Protein 2XDQ (pdb70)

Structure (mmCIF, N/CA/C/O backbone):
data_2XDQ
#
_entry.id   2XDQ
#
_cell.length_a   192.095
_cell.length_b   192.095
_cell.length_c   132.504
_cell.angle_alpha   90.00
_cell.angle_beta   90.00
_cell.angle_gamma   120.00
#
_symmetry.space_group_name_H-M   'P 63 2 2'
#
loop_
_entity.id
_entity.type
_entity.pdbx_description
1 polymer 'LIGHT-INDEPENDENT PROTOCHLOROPHYLLIDE REDUCTASE SUBUNIT N'
2 polymer 'LIGHT-INDEPENDENT PROTOCHLOROPHYLLIDE REDUCTASE SUBUNIT B'
3 non-polymer 'IRON/SULFUR CLUSTER'
4 non-polymer 1-METHYLGUANIDINE
5 non-polymer 'SULFATE ION'
6 water water
#
loop_
_atom_site.group_PDB
_atom_site.id
_atom_site.type_symbol
_atom_site.label_atom_id
_atom_site.label_alt_id
_atom_site.label_comp_id
_atom_site.label_asym_id
_atom_site.label_entity_id
_atom_site.label_seq_id
_atom_site.pdbx_PDB_ins_code
_atom_site.Cartn_x
_atom_site.Cartn_y
_atom_site.Cartn_z
_atom_site.occupancy
_atom_site.B_iso_or_equiv
_atom_site.auth_seq_id
_atom_site.auth_comp_id
_atom_site.auth_asym_id
_atom_site.auth_atom_id
_atom_site.pdbx_PDB_model_num
ATOM 1 N N . PRO A 1 6 ? -8.641 99.395 86.382 1.00 116.04 6 PRO A N 1
ATOM 2 C CA . PRO A 1 6 ? -9.798 100.225 85.975 1.00 119.40 6 PRO A CA 1
ATOM 3 C C . PRO A 1 6 ? -9.490 101.162 84.771 1.00 118.58 6 PRO A C 1
ATOM 4 O O . PRO A 1 6 ? -10.415 101.802 84.223 1.00 120.92 6 PRO A O 1
ATOM 8 N N . ASN A 1 7 ? -8.189 101.268 84.432 1.00 115.04 7 ASN A N 1
ATOM 9 C CA . ASN A 1 7 ? -7.707 101.786 83.121 1.00 113.11 7 ASN A CA 1
ATOM 10 C C . ASN A 1 7 ? -6.810 100.723 82.508 1.00 108.26 7 ASN A C 1
ATOM 11 O O . ASN A 1 7 ? -5.912 100.227 83.165 1.00 106.29 7 ASN A O 1
ATOM 16 N N . ALA A 1 8 ? -7.087 100.361 81.262 1.00 106.48 8 ALA A N 1
ATOM 17 C CA . ALA A 1 8 ? -6.551 99.150 80.689 1.00 102.55 8 ALA A CA 1
ATOM 18 C C . ALA A 1 8 ? -5.214 99.309 79.950 1.00 99.20 8 ALA A C 1
ATOM 19 O O . ALA A 1 8 ? -4.611 100.396 79.932 1.00 99.52 8 ALA A O 1
ATOM 21 N N . LEU A 1 9 ? -4.772 98.208 79.341 1.00 95.81 9 LEU A N 1
ATOM 22 C CA . LEU A 1 9 ? -3.541 98.179 78.584 1.00 92.60 9 LEU A CA 1
ATOM 23 C C . LEU A 1 9 ? -3.592 99.219 77.510 1.00 92.97 9 LEU A C 1
ATOM 24 O O . LEU A 1 9 ? -4.647 99.567 77.029 1.00 95.04 9 LEU A O 1
ATOM 29 N N . ASN A 1 10 ? -2.429 99.729 77.144 1.00 91.03 10 ASN A N 1
ATOM 30 C CA . ASN A 1 10 ? -2.365 100.705 76.087 1.00 91.21 10 ASN A CA 1
ATOM 31 C C . ASN A 1 10 ? -1.628 100.111 74.886 1.00 87.88 10 ASN A C 1
ATOM 32 O O . ASN A 1 10 ? -0.557 99.513 75.026 1.00 85.09 10 ASN A O 1
ATOM 37 N N . PHE A 1 11 ? -2.236 100.263 73.715 1.00 87.89 11 PHE A N 1
ATOM 38 C CA . PHE A 1 11 ? -1.704 99.704 72.492 1.00 85.02 11 PHE A CA 1
ATOM 39 C C . PHE A 1 11 ? -1.224 100.782 71.567 1.00 85.43 11 PHE A C 1
ATOM 40 O O . PHE A 1 11 ? -1.912 101.746 71.316 1.00 87.91 11 PHE A O 1
ATOM 48 N N . GLU A 1 12 ? -0.012 100.645 71.076 1.00 83.21 12 GLU A N 1
ATOM 49 C CA . GLU A 1 12 ? 0.455 101.613 70.108 1.00 83.70 12 GLU A CA 1
ATOM 50 C C . GLU A 1 12 ? 0.943 100.878 68.859 1.00 81.33 12 GLU A C 1
ATOM 51 O O . GLU A 1 12 ? 0.930 99.658 68.818 1.00 79.58 12 GLU A O 1
ATOM 57 N N . CYS A 1 13 ? 1.326 101.632 67.840 1.00 81.46 13 CYS A N 1
ATOM 58 C CA . CYS A 1 13 ? 1.699 101.072 66.554 1.00 80.04 13 CYS A CA 1
ATOM 59 C C . CYS A 1 13 ? 2.727 102.000 65.918 1.00 79.42 13 CYS A C 1
ATOM 60 O O . CYS A 1 13 ? 2.461 103.192 65.758 1.00 81.64 13 CYS A O 1
ATOM 63 N N . GLU A 1 14 ? 3.912 101.489 65.588 1.00 76.32 14 GLU A N 1
ATOM 64 C CA . GLU A 1 14 ? 4.912 102.378 64.997 1.00 75.91 14 GLU A CA 1
ATOM 65 C C . GLU A 1 14 ? 5.088 102.104 63.496 1.00 75.27 14 GLU A C 1
ATOM 66 O O . GLU A 1 14 ? 4.161 101.625 62.845 1.00 75.95 14 GLU A O 1
ATOM 72 N N . THR A 1 15 ? 6.278 102.386 62.961 1.00 74.03 15 THR A N 1
ATOM 73 C CA . THR A 1 15 ? 6.544 102.325 61.509 1.00 73.49 15 THR A CA 1
ATOM 74 C C . THR A 1 15 ? 6.725 100.932 60.928 1.00 71.17 15 THR A C 1
ATOM 75 O O . THR A 1 15 ? 6.844 100.792 59.731 1.00 71.67 15 THR A O 1
ATOM 79 N N . GLY A 1 16 ? 6.760 99.908 61.755 1.00 68.82 16 GLY A N 1
ATOM 80 C CA . GLY A 1 16 ? 7.136 98.575 61.265 1.00 66.77 16 GLY A CA 1
ATOM 81 C C . GLY A 1 16 ? 8.622 98.410 60.862 1.00 64.97 16 GLY A C 1
ATOM 82 O O . GLY A 1 16 ? 8.974 97.421 60.230 1.00 64.03 16 GLY A O 1
ATOM 83 N N . ASN A 1 17 ? 9.457 99.411 61.170 1.00 64.65 17 ASN A N 1
ATOM 84 C CA . ASN A 1 17 ? 10.910 99.381 60.919 1.00 63.46 17 ASN A CA 1
ATOM 85 C C . ASN A 1 17 ? 11.712 98.750 62.013 1.00 61.28 17 ASN A C 1
ATOM 86 O O . ASN A 1 17 ? 12.320 99.464 62.836 1.00 60.94 17 ASN A O 1
ATOM 91 N N . TYR A 1 18 ? 11.796 97.428 61.985 1.00 59.61 18 TYR A N 1
ATOM 92 C CA . TYR A 1 18 ? 12.482 96.681 63.057 1.00 57.90 18 TYR A CA 1
ATOM 93 C C . TYR A 1 18 ? 13.152 95.396 62.533 1.00 56.35 18 TYR A C 1
ATOM 94 O O . TYR A 1 18 ? 12.836 94.942 61.434 1.00 56.87 18 TYR A O 1
ATOM 103 N N . HIS A 1 19 ? 14.051 94.825 63.333 1.00 56.69 19 HIS A N 1
ATOM 104 C CA A HIS A 1 19 ? 14.725 93.549 62.994 0.50 54.74 19 HIS A CA 1
ATOM 105 C CA B HIS A 1 19 ? 14.742 93.578 63.003 0.50 54.79 19 HIS A CA 1
ATOM 106 C C . HIS A 1 19 ? 13.938 92.345 63.468 1.00 53.99 19 HIS A C 1
ATOM 107 O O . HIS A 1 19 ? 13.363 92.358 64.549 1.00 54.84 19 HIS A O 1
ATOM 120 N N . THR A 1 20 ? 13.900 91.304 62.640 1.00 52.60 20 THR A N 1
ATOM 121 C CA . THR A 1 20 ? 13.271 90.021 62.978 1.00 51.99 20 THR A CA 1
ATOM 122 C C . THR A 1 20 ? 13.689 89.020 61.883 1.00 50.61 20 THR A C 1
ATOM 123 O O . THR A 1 20 ? 14.136 89.436 60.835 1.00 50.56 20 THR A O 1
ATOM 127 N N . PHE A 1 21 ? 13.573 87.718 62.143 1.00 49.78 21 PHE A N 1
ATOM 128 C CA . PHE A 1 21 ? 13.905 86.639 61.173 1.00 48.37 21 PHE A CA 1
ATOM 129 C C . PHE A 1 21 ? 12.767 86.469 60.142 1.00 48.94 21 PHE A C 1
ATOM 130 O O . PHE A 1 21 ? 11.544 86.522 60.516 1.00 49.58 21 PHE A O 1
ATOM 138 N N . CYS A 1 22 ? 13.136 86.330 58.864 1.00 48.13 22 CYS A N 1
ATOM 139 C CA . CYS A 1 22 ? 12.183 86.093 57.812 1.00 48.05 22 CYS A CA 1
ATOM 140 C C . CYS A 1 22 ? 11.470 84.858 58.236 1.00 48.04 22 CYS A C 1
ATOM 141 O O . CYS A 1 22 ? 12.085 83.966 58.831 1.00 48.12 22 CYS A O 1
ATOM 144 N N . PRO A 1 23 ? 10.187 84.771 57.912 1.00 48.57 23 PRO A N 1
ATOM 145 C CA . PRO A 1 23 ? 9.330 83.656 58.305 1.00 48.89 23 PRO A CA 1
ATOM 146 C C . PRO A 1 23 ? 9.737 82.374 57.643 1.00 48.54 23 PRO A C 1
ATOM 147 O O . PRO A 1 23 ? 9.278 81.311 58.056 1.00 48.59 23 PRO A O 1
ATOM 151 N N . ILE A 1 24 ? 10.532 82.448 56.574 1.00 48.62 24 ILE A N 1
ATOM 152 C CA . ILE A 1 24 ? 10.988 81.185 55.949 1.00 48.76 24 ILE A CA 1
ATOM 153 C C . ILE A 1 24 ? 11.896 80.431 56.925 1.00 48.92 24 ILE A C 1
ATOM 154 O O . ILE A 1 24 ? 12.252 79.268 56.672 1.00 49.17 24 ILE A O 1
ATOM 159 N N . SER A 1 25 ? 12.263 81.064 58.044 1.00 49.26 25 SER A N 1
ATOM 160 C CA . SER A 1 25 ? 13.157 80.361 59.063 1.00 49.51 25 SER A CA 1
ATOM 161 C C . SER A 1 25 ? 12.429 79.164 59.649 1.00 49.97 25 SER A C 1
ATOM 162 O O . SER A 1 25 ? 13.060 78.242 60.135 1.00 49.11 25 SER A O 1
ATOM 165 N N . CYS A 1 26 ? 11.092 79.155 59.518 1.00 50.88 26 CYS A N 1
ATOM 166 C CA . CYS A 1 26 ? 10.268 78.092 60.105 1.00 52.36 26 CYS A CA 1
ATOM 167 C C . CYS A 1 26 ? 10.579 76.749 59.509 1.00 52.95 26 CYS A C 1
ATOM 168 O O . CYS A 1 26 ? 10.174 75.704 60.084 1.00 53.74 26 CYS A O 1
ATOM 171 N N . VAL A 1 27 ? 11.276 76.747 58.348 1.00 52.80 27 VAL A N 1
ATOM 172 C CA . VAL A 1 27 ? 11.686 75.484 57.737 1.00 52.92 27 VAL A CA 1
ATOM 173 C C . VAL A 1 27 ? 12.641 74.792 58.637 1.00 53.39 27 VAL A C 1
ATOM 174 O O . VAL A 1 27 ? 12.565 73.574 58.797 1.00 54.68 27 VAL A O 1
ATOM 178 N N . ALA A 1 28 ? 13.532 75.566 59.251 1.00 53.09 28 ALA A N 1
ATOM 179 C CA . ALA A 1 28 ? 14.602 75.030 60.166 1.00 52.81 28 ALA A CA 1
ATOM 180 C C . ALA A 1 28 ? 14.077 74.181 61.290 1.00 53.51 28 ALA A C 1
ATOM 181 O O . ALA A 1 28 ? 14.591 73.117 61.499 1.00 54.52 28 ALA A O 1
ATOM 183 N N . TRP A 1 29 ? 13.070 74.633 62.028 1.00 53.69 29 TRP A N 1
ATOM 184 C CA . TRP A 1 29 ? 12.521 73.801 63.095 1.00 54.36 29 TRP A CA 1
ATOM 185 C C . TRP A 1 29 ? 11.413 72.873 62.648 1.00 55.39 29 TRP A C 1
ATOM 186 O O . TRP A 1 29 ? 11.208 71.818 63.250 1.00 56.54 29 TRP A O 1
ATOM 197 N N . LEU A 1 30 ? 10.694 73.238 61.588 1.00 55.42 30 LEU A N 1
ATOM 198 C CA . LEU A 1 30 ? 9.613 72.389 61.114 1.00 55.97 30 LEU A CA 1
ATOM 199 C C . LEU A 1 30 ? 10.100 71.142 60.392 1.00 56.67 30 LEU A C 1
ATOM 200 O O . LEU A 1 30 ? 9.459 70.082 60.512 1.00 57.65 30 LEU A O 1
ATOM 205 N N . TYR A 1 31 ? 11.202 71.238 59.643 1.00 56.37 31 TYR A N 1
ATOM 206 C CA . TYR A 1 31 ? 11.739 70.021 58.977 1.00 57.60 31 TYR A CA 1
ATOM 207 C C . TYR A 1 31 ? 12.291 69.078 60.030 1.00 58.80 31 TYR A C 1
ATOM 208 O O . TYR A 1 31 ? 12.136 67.875 59.962 1.00 59.75 31 TYR A O 1
ATOM 217 N N . GLN A 1 32 ? 12.896 69.675 61.036 1.00 59.03 32 GLN A N 1
ATOM 218 C CA . GLN A 1 32 ? 13.321 68.978 62.230 1.00 60.57 32 GLN A CA 1
ATOM 219 C C . GLN A 1 32 ? 12.070 68.331 62.894 1.00 61.50 32 GLN A C 1
ATOM 220 O O . GLN A 1 32 ? 12.125 67.232 63.353 1.00 62.71 32 GLN A O 1
ATOM 226 N N . LYS A 1 33 ? 10.940 69.024 62.919 1.00 61.77 33 LYS A N 1
ATOM 227 C CA . LYS A 1 33 ? 9.736 68.497 63.585 1.00 63.00 33 LYS A CA 1
ATOM 228 C C . LYS A 1 33 ? 8.970 67.450 62.743 1.00 64.24 33 LYS A C 1
ATOM 229 O O . LYS A 1 33 ? 8.667 66.372 63.233 1.00 65.56 33 LYS A O 1
ATOM 235 N N . ILE A 1 34 ? 8.632 67.784 61.500 1.00 64.11 34 ILE A N 1
ATOM 236 C CA . ILE A 1 34 ? 7.964 66.828 60.592 1.00 65.38 34 ILE A CA 1
ATOM 237 C C . ILE A 1 34 ? 9.008 65.971 59.838 1.00 66.12 34 ILE A C 1
ATOM 238 O O . ILE A 1 34 ? 9.558 66.383 58.820 1.00 65.35 34 ILE A O 1
ATOM 243 N N . GLU A 1 35 ? 9.257 64.771 60.376 1.00 68.06 35 GLU A N 1
ATOM 244 C CA . GLU A 1 35 ? 10.429 63.899 60.036 1.00 69.07 35 GLU A CA 1
ATOM 245 C C . GLU A 1 35 ? 10.581 63.418 58.593 1.00 69.17 35 GLU A C 1
ATOM 246 O O . GLU A 1 35 ? 11.690 63.072 58.146 1.00 69.28 35 GLU A O 1
ATOM 252 N N . ASP A 1 36 ? 9.444 63.337 57.907 1.00 69.21 36 ASP A N 1
ATOM 253 C CA . ASP A 1 36 ? 9.348 62.821 56.556 1.00 69.23 36 ASP A CA 1
ATOM 254 C C . ASP A 1 36 ? 8.943 63.935 55.588 1.00 67.22 36 ASP A C 1
ATOM 255 O O . ASP A 1 36 ? 8.518 63.657 54.460 1.00 67.76 36 ASP A O 1
ATOM 260 N N . SER A 1 37 ? 8.995 65.177 56.037 1.00 64.63 37 SER A N 1
ATOM 261 C CA . SER A 1 37 ? 8.664 66.271 55.162 1.00 62.81 37 SER A CA 1
ATOM 262 C C . SER A 1 37 ? 9.874 66.673 54.340 1.00 61.29 37 SER A C 1
ATOM 263 O O . SER A 1 37 ? 10.985 66.196 54.582 1.00 61.55 37 SER A O 1
ATOM 266 N N . PHE A 1 38 ? 9.662 67.527 53.347 1.00 59.57 38 PHE A N 1
ATOM 267 C CA . PHE A 1 38 ? 10.795 68.203 52.704 1.00 57.66 38 PHE A CA 1
ATOM 268 C C . PHE A 1 38 ? 10.397 69.652 52.404 1.00 56.32 38 PHE A C 1
ATOM 269 O O . PHE A 1 38 ? 9.348 69.897 51.779 1.00 56.54 38 PHE A O 1
ATOM 277 N N . PHE A 1 39 ? 11.185 70.618 52.872 1.00 54.56 39 PHE A N 1
ATOM 278 C CA . PHE A 1 39 ? 10.813 71.989 52.644 1.00 53.16 39 PHE A CA 1
ATOM 279 C C . PHE A 1 39 ? 11.581 72.594 51.462 1.00 53.13 39 PHE A C 1
ATOM 280 O O . PHE A 1 39 ? 12.824 72.700 51.471 1.00 53.04 39 PHE A O 1
ATOM 288 N N . LEU A 1 40 ? 10.840 72.924 50.398 1.00 53.40 40 LEU A N 1
ATOM 289 C CA . LEU A 1 40 ? 11.444 73.590 49.241 1.00 52.72 40 LEU A CA 1
ATOM 290 C C . LEU A 1 40 ? 11.055 75.066 49.260 1.00 51.55 40 LEU A C 1
ATOM 291 O O . LEU A 1 40 ? 9.922 75.406 49.191 1.00 52.40 40 LEU A O 1
ATOM 296 N N . VAL A 1 41 ? 12.024 75.936 49.360 1.00 50.40 41 VAL A N 1
ATOM 297 C CA . VAL A 1 41 ? 11.767 77.327 49.434 1.00 49.43 41 VAL A CA 1
ATOM 298 C C . VAL A 1 41 ? 12.026 77.896 48.048 1.00 49.31 41 VAL A C 1
ATOM 299 O O . VAL A 1 41 ? 13.147 77.846 47.537 1.00 48.64 41 VAL A O 1
ATOM 303 N N . ILE A 1 42 ? 10.984 78.466 47.432 1.00 49.46 42 ILE A N 1
ATOM 304 C CA . ILE A 1 42 ? 11.136 79.001 46.091 1.00 48.84 42 ILE A CA 1
ATOM 305 C C . ILE A 1 42 ? 11.490 80.460 46.240 1.00 48.20 42 ILE A C 1
ATOM 306 O O . ILE A 1 42 ? 10.657 81.266 46.573 1.00 48.82 42 ILE A O 1
ATOM 311 N N . GLY A 1 43 ? 12.721 80.810 45.931 1.00 47.34 43 GLY A N 1
ATOM 312 C CA . GLY A 1 43 ? 13.158 82.130 46.246 1.00 47.33 43 GLY A CA 1
ATOM 313 C C . GLY A 1 43 ? 14.399 82.474 45.525 1.00 47.31 43 GLY A C 1
ATOM 314 O O . GLY A 1 43 ? 14.694 81.891 44.507 1.00 47.86 43 GLY A O 1
ATOM 315 N N . THR A 1 44 ? 15.130 83.424 46.049 1.00 47.36 44 THR A N 1
ATOM 316 C CA . THR A 1 44 ? 16.400 83.824 45.458 1.00 47.78 44 THR A CA 1
ATOM 317 C C . THR A 1 44 ? 17.635 83.490 46.344 1.00 47.59 44 THR A C 1
ATOM 318 O O . THR A 1 44 ? 17.497 82.979 47.449 1.00 47.41 44 THR A O 1
ATOM 322 N N . LYS A 1 45 ? 18.812 83.921 45.910 1.00 47.98 45 LYS A N 1
ATOM 323 C CA . LYS A 1 45 ? 20.016 83.863 46.721 1.00 48.55 45 LYS A CA 1
ATOM 324 C C . LYS A 1 45 ? 19.909 84.716 48.011 1.00 48.49 45 LYS A C 1
ATOM 325 O O . LYS A 1 45 ? 20.576 84.476 49.000 1.00 48.04 45 LYS A O 1
ATOM 331 N N . THR A 1 46 ? 19.110 85.767 47.961 1.00 48.74 46 THR A N 1
ATOM 332 C CA . THR A 1 46 ? 18.857 86.532 49.164 1.00 48.74 46 THR A CA 1
ATOM 333 C C . THR A 1 46 ? 18.257 85.580 50.243 1.00 47.95 46 THR A C 1
ATOM 334 O O . THR A 1 46 ? 18.762 85.498 51.378 1.00 47.85 46 THR A O 1
ATOM 338 N N . CYS A 1 47 ? 17.240 84.831 49.876 1.00 46.89 47 CYS A N 1
ATOM 339 C CA . CYS A 1 47 ? 16.661 83.931 50.819 1.00 46.25 47 CYS A CA 1
ATOM 340 C C . CYS A 1 47 ? 17.665 82.824 51.215 1.00 46.68 47 CYS A C 1
ATOM 341 O O . CYS A 1 47 ? 17.705 82.393 52.391 1.00 47.75 47 CYS A O 1
ATOM 344 N N . GLY A 1 48 ? 18.464 82.338 50.256 1.00 45.90 48 GLY A N 1
ATOM 345 C CA . GLY A 1 48 ? 19.305 81.269 50.537 1.00 45.20 48 GLY A CA 1
ATOM 346 C C . GLY A 1 48 ? 20.344 81.708 51.516 1.00 45.45 48 GLY A C 1
ATOM 347 O O . GLY A 1 48 ? 20.744 80.931 52.346 1.00 45.19 48 GLY A O 1
ATOM 348 N N . TYR A 1 49 ? 20.766 82.960 51.425 1.00 45.39 49 TYR A N 1
ATOM 349 C CA . TYR A 1 49 ? 21.844 83.423 52.214 1.00 46.56 49 TYR A CA 1
ATOM 350 C C . TYR A 1 49 ? 21.412 83.528 53.653 1.00 46.76 49 TYR A C 1
ATOM 351 O O . TYR A 1 49 ? 22.190 83.241 54.580 1.00 46.81 49 TYR A O 1
ATOM 360 N N . PHE A 1 50 ? 20.160 83.930 53.829 1.00 47.37 50 PHE A N 1
ATOM 361 C CA . PHE A 1 50 ? 19.564 84.063 55.141 1.00 47.56 50 PHE A CA 1
ATOM 362 C C . PHE A 1 50 ? 19.531 82.732 55.778 1.00 47.64 50 PHE A C 1
ATOM 363 O O . PHE A 1 50 ? 20.037 82.588 56.845 1.00 48.11 50 PHE A O 1
ATOM 371 N N . LEU A 1 51 ? 18.929 81.746 55.134 1.00 47.80 51 LEU A N 1
ATOM 372 C CA . LEU A 1 51 ? 18.809 80.437 55.783 1.00 48.22 51 LEU A CA 1
ATOM 373 C C . LEU A 1 51 ? 20.143 79.735 56.043 1.00 48.37 51 LEU A C 1
ATOM 374 O O . LEU A 1 51 ? 20.317 79.118 57.062 1.00 48.76 51 LEU A O 1
ATOM 379 N N . GLN A 1 52 ? 21.070 79.846 55.122 1.00 48.37 52 GLN A N 1
ATOM 380 C CA . GLN A 1 52 ? 22.345 79.210 55.256 1.00 48.93 52 GLN A CA 1
ATOM 381 C C . GLN A 1 52 ? 23.001 79.767 56.542 1.00 49.54 52 GLN A C 1
ATOM 382 O O . GLN A 1 52 ? 23.635 79.021 57.305 1.00 49.99 52 GLN A O 1
ATOM 388 N N . ASN A 1 53 ? 22.835 81.069 56.773 1.00 49.12 53 ASN A N 1
ATOM 389 C CA . ASN A 1 53 ? 23.454 81.691 57.916 1.00 49.49 53 ASN A CA 1
ATOM 390 C C . ASN A 1 53 ? 22.625 81.563 59.207 1.00 49.81 53 ASN A C 1
ATOM 391 O O . ASN A 1 53 ? 23.148 81.102 60.255 1.00 49.80 53 ASN A O 1
ATOM 396 N N . ALA A 1 54 ? 21.325 81.820 59.111 1.00 49.48 54 ALA A N 1
ATOM 397 C CA . ALA A 1 54 ? 20.501 81.663 60.289 1.00 50.26 54 ALA A CA 1
ATOM 398 C C . ALA A 1 54 ? 20.465 80.262 60.866 1.00 50.83 54 ALA A C 1
ATOM 399 O O . ALA A 1 54 ? 20.462 80.122 62.033 1.00 51.19 54 ALA A O 1
ATOM 401 N N . MET A 1 55 ? 20.428 79.223 60.064 1.00 51.58 55 MET A N 1
ATOM 402 C CA . MET A 1 55 ? 20.340 77.900 60.675 1.00 52.97 55 MET A CA 1
ATOM 403 C C . MET A 1 55 ? 21.685 77.293 61.183 1.00 53.23 55 MET A C 1
ATOM 404 O O . MET A 1 55 ? 21.749 76.113 61.623 1.00 53.99 55 MET A O 1
ATOM 409 N N . GLY A 1 56 ? 22.712 78.156 61.241 1.00 52.74 56 GLY A N 1
ATOM 410 C CA . GLY A 1 56 ? 24.042 77.799 61.700 1.00 52.24 56 GLY A CA 1
ATOM 411 C C . GLY A 1 56 ? 24.410 76.368 61.397 1.00 52.67 56 GLY A C 1
ATOM 412 O O . GLY A 1 56 ? 24.404 75.953 60.252 1.00 52.53 56 GLY A O 1
ATOM 413 N N . VAL A 1 57 ? 24.709 75.609 62.445 1.00 53.03 57 VAL A N 1
ATOM 414 C CA . VAL A 1 57 ? 25.275 74.258 62.319 1.00 53.28 57 VAL A CA 1
ATOM 415 C C . VAL A 1 57 ? 24.379 73.246 61.642 1.00 53.21 57 VAL A C 1
ATOM 416 O O . VAL A 1 57 ? 24.844 72.335 61.005 1.00 53.35 57 VAL A O 1
ATOM 420 N N . MET A 1 58 ? 23.083 73.496 61.660 1.00 52.90 58 MET A N 1
ATOM 421 C CA . MET A 1 58 ? 22.143 72.567 61.060 1.00 52.88 58 MET A CA 1
ATOM 422 C C . MET A 1 58 ? 22.311 72.535 59.542 1.00 52.27 58 MET A C 1
ATOM 423 O O . MET A 1 58 ? 21.899 71.572 58.887 1.00 52.95 58 MET A O 1
ATOM 428 N N . ILE A 1 59 ? 22.935 73.565 58.967 1.00 51.09 59 ILE A N 1
ATOM 429 C CA . ILE A 1 59 ? 23.133 73.570 57.514 1.00 50.38 59 ILE A CA 1
ATOM 430 C C . ILE A 1 59 ? 24.148 72.498 57.100 1.00 51.39 59 ILE A C 1
ATOM 431 O O . ILE A 1 59 ? 24.246 72.145 55.909 1.00 51.45 59 ILE A O 1
ATOM 436 N N . PHE A 1 60 ? 24.904 71.986 58.071 1.00 51.79 60 PHE A N 1
ATOM 437 C CA . PHE A 1 60 ? 25.842 70.908 57.769 1.00 52.99 60 PHE A CA 1
ATOM 438 C C . PHE A 1 60 ? 25.280 69.570 58.160 1.00 54.37 60 PHE A C 1
ATOM 439 O O . PHE A 1 60 ? 25.982 68.588 58.088 1.00 55.23 60 PHE A O 1
ATOM 447 N N . ALA A 1 61 ? 23.985 69.502 58.516 1.00 54.58 61 ALA A N 1
ATOM 448 C CA . ALA A 1 61 ? 23.416 68.170 58.864 1.00 56.23 61 ALA A CA 1
ATOM 449 C C . ALA A 1 61 ? 22.533 67.533 57.753 1.00 57.00 61 ALA A C 1
ATOM 450 O O . ALA A 1 61 ? 21.583 66.801 58.050 1.00 57.33 61 ALA A O 1
ATOM 452 N N . GLU A 1 62 ? 22.844 67.815 56.481 1.00 57.40 62 GLU A N 1
ATOM 453 C CA . GLU A 1 62 ? 22.006 67.360 55.345 1.00 58.03 62 GLU A CA 1
ATOM 454 C C . GLU A 1 62 ? 20.521 67.592 55.645 1.00 57.03 62 GLU A C 1
ATOM 455 O O . GLU A 1 62 ? 19.735 66.647 55.801 1.00 58.04 62 GLU A O 1
ATOM 461 N N . PRO A 1 63 ? 20.149 68.853 55.786 1.00 55.19 63 PRO A N 1
ATOM 462 C CA . PRO A 1 63 ? 18.789 69.164 56.099 1.00 54.69 63 PRO A CA 1
ATOM 463 C C . PRO A 1 63 ? 17.819 68.715 54.988 1.00 55.00 63 PRO A C 1
ATOM 464 O O . PRO A 1 63 ? 18.216 68.515 53.824 1.00 55.35 63 PRO A O 1
ATOM 468 N N . ARG A 1 64 ? 16.581 68.473 55.378 1.00 54.66 64 ARG A N 1
ATOM 469 C CA . ARG A 1 64 ? 15.555 68.224 54.423 1.00 54.66 64 ARG A CA 1
ATOM 470 C C . ARG A 1 64 ? 14.920 69.570 53.964 1.00 53.28 64 ARG A C 1
ATOM 471 O O . ARG A 1 64 ? 13.762 69.824 54.156 1.00 52.86 64 ARG A O 1
ATOM 479 N N . TYR A 1 65 ? 15.750 70.411 53.370 1.00 52.64 65 TYR A N 1
ATOM 480 C CA . TYR A 1 65 ? 15.372 71.735 52.952 1.00 51.92 65 TYR A CA 1
ATOM 481 C C . TYR A 1 65 ? 16.279 72.093 51.780 1.00 52.42 65 TYR A C 1
ATOM 482 O O . TYR A 1 65 ? 17.494 71.742 51.770 1.00 52.50 65 TYR A O 1
ATOM 491 N N . ALA A 1 66 ? 15.711 72.762 50.766 1.00 52.62 66 ALA A N 1
ATOM 492 C CA . ALA A 1 66 ? 16.571 73.386 49.749 1.00 52.67 66 ALA A CA 1
ATOM 493 C C . ALA A 1 66 ? 15.881 74.611 49.151 1.00 52.20 66 ALA A C 1
ATOM 494 O O . ALA A 1 66 ? 14.702 74.771 49.332 1.00 52.08 66 ALA A O 1
ATOM 496 N N . MET A 1 67 ? 16.653 75.540 48.576 1.00 52.37 67 MET A N 1
ATOM 497 C CA . MET A 1 67 ? 16.104 76.661 47.811 1.00 52.12 67 MET A CA 1
ATOM 498 C C . MET A 1 67 ? 15.828 76.109 46.429 1.00 53.03 67 MET A C 1
ATOM 499 O O . MET A 1 67 ? 16.588 75.249 45.938 1.00 52.88 67 MET A O 1
ATOM 504 N N . ALA A 1 68 ? 14.700 76.541 45.821 1.00 53.47 68 ALA A N 1
ATOM 505 C CA . ALA A 1 68 ? 14.506 76.438 44.400 1.00 53.81 68 ALA A CA 1
ATOM 506 C C . ALA A 1 68 ? 14.909 77.839 43.966 1.00 53.78 68 ALA A C 1
ATOM 507 O O . ALA A 1 68 ? 14.109 78.763 44.045 1.00 54.06 68 ALA A O 1
ATOM 509 N N . GLU A 1 69 ? 16.161 78.010 43.595 1.00 54.12 69 GLU A N 1
ATOM 510 C CA . GLU A 1 69 ? 16.715 79.326 43.259 1.00 55.01 69 GLU A CA 1
ATOM 511 C C . GLU A 1 69 ? 16.376 79.789 41.805 1.00 55.38 69 GLU A C 1
ATOM 512 O O . GLU A 1 69 ? 16.793 79.135 40.804 1.00 55.99 69 GLU A O 1
ATOM 518 N N . LEU A 1 70 ? 15.657 80.910 41.692 1.00 55.16 70 LEU A N 1
ATOM 519 C CA . LEU A 1 70 ? 15.110 81.333 40.439 1.00 55.87 70 LEU A CA 1
ATOM 520 C C . LEU A 1 70 ? 16.107 82.068 39.601 1.00 56.03 70 LEU A C 1
ATOM 521 O O . LEU A 1 70 ? 16.755 82.972 40.083 1.00 56.03 70 LEU A O 1
ATOM 526 N N . GLU A 1 71 ? 16.189 81.741 38.318 1.00 56.90 71 GLU A N 1
ATOM 527 C CA . GLU A 1 71 ? 17.045 82.516 37.399 1.00 57.58 71 GLU A CA 1
ATOM 528 C C . GLU A 1 71 ? 16.268 83.670 36.754 1.00 57.57 71 GLU A C 1
ATOM 529 O O . GLU A 1 71 ? 15.051 83.740 36.859 1.00 57.49 71 GLU A O 1
ATOM 535 N N . GLU A 1 72 ? 17.012 84.550 36.083 1.00 57.95 72 GLU A N 1
ATOM 536 C CA . GLU A 1 72 ? 16.509 85.654 35.282 1.00 58.87 72 GLU A CA 1
ATOM 537 C C . GLU A 1 72 ? 15.478 85.145 34.300 1.00 59.42 72 GLU A C 1
ATOM 538 O O . GLU A 1 72 ? 14.495 85.831 34.039 1.00 60.07 72 GLU A O 1
ATOM 544 N N . GLY A 1 73 ? 15.691 83.923 33.782 1.00 59.41 73 GLY A N 1
ATOM 545 C CA . GLY A 1 73 ? 14.717 83.229 32.888 1.00 59.82 73 GLY A CA 1
ATOM 546 C C . GLY A 1 73 ? 13.390 82.869 33.530 1.00 59.94 73 GLY A C 1
ATOM 547 O O . GLY A 1 73 ? 12.320 82.832 32.860 1.00 60.27 73 GLY A O 1
ATOM 548 N N . ASP A 1 74 ? 13.429 82.677 34.840 1.00 59.19 74 ASP A N 1
ATOM 549 C CA . ASP A 1 74 ? 12.202 82.436 35.634 1.00 59.33 74 ASP A CA 1
ATOM 550 C C . ASP A 1 74 ? 11.386 83.724 35.875 1.00 59.30 74 ASP A C 1
ATOM 551 O O . ASP A 1 74 ? 10.156 83.709 35.963 1.00 59.63 74 ASP A O 1
ATOM 556 N N . ILE A 1 75 ? 12.096 84.826 36.028 1.00 59.07 75 ILE A N 1
ATOM 557 C CA . ILE A 1 75 ? 11.475 86.119 36.313 1.00 59.48 75 ILE A CA 1
ATOM 558 C C . ILE A 1 75 ? 10.757 86.624 35.094 1.00 60.70 75 ILE A C 1
ATOM 559 O O . ILE A 1 75 ? 9.707 87.220 35.212 1.00 61.77 75 ILE A O 1
ATOM 564 N N . SER A 1 76 ? 11.349 86.410 33.914 1.00 60.82 76 SER A N 1
ATOM 565 C CA . SER A 1 76 ? 10.723 86.830 32.659 1.00 61.80 76 SER A CA 1
ATOM 566 C C . SER A 1 76 ? 9.841 85.768 32.032 1.00 61.61 76 SER A C 1
ATOM 567 O O . SER A 1 76 ? 9.355 85.988 30.922 1.00 62.72 76 SER A O 1
ATOM 570 N N . ALA A 1 77 ? 9.641 84.624 32.703 1.00 60.20 77 ALA A N 1
ATOM 571 C CA . ALA A 1 77 ? 8.833 83.520 32.101 1.00 60.22 77 ALA A CA 1
ATOM 572 C C . ALA A 1 77 ? 9.418 82.963 30.762 1.00 60.23 77 ALA A C 1
ATOM 573 O O . ALA A 1 77 ? 8.699 82.332 29.992 1.00 60.86 77 ALA A O 1
ATOM 575 N N . GLN A 1 78 ? 10.697 83.229 30.493 1.00 59.18 78 GLN A N 1
ATOM 576 C CA . GLN A 1 78 ? 11.404 82.567 29.407 1.00 59.28 78 GLN A CA 1
ATOM 577 C C . GLN A 1 78 ? 11.503 81.039 29.720 1.00 59.23 78 GLN A C 1
ATOM 578 O O . GLN A 1 78 ? 11.640 80.185 28.804 1.00 59.66 78 GLN A O 1
ATOM 584 N N . LEU A 1 79 ? 11.473 80.708 31.014 1.00 58.59 79 LEU A N 1
ATOM 585 C CA . LEU A 1 79 ? 11.447 79.312 31.486 1.00 58.60 79 LEU A CA 1
ATOM 586 C C . LEU A 1 79 ? 10.076 79.081 32.028 1.00 59.07 79 LEU A C 1
ATOM 587 O O . LEU A 1 79 ? 9.494 79.969 32.665 1.00 58.72 79 LEU A O 1
ATOM 592 N N . ASN A 1 80 ? 9.514 77.909 31.732 1.00 60.43 80 ASN A N 1
ATOM 593 C CA . ASN A 1 80 ? 8.179 77.546 32.246 1.00 60.93 80 ASN A CA 1
ATOM 594 C C . ASN A 1 80 ? 8.199 77.111 33.723 1.00 60.68 80 ASN A C 1
ATOM 595 O O . ASN A 1 80 ? 8.772 76.072 34.062 1.00 60.07 80 ASN A O 1
ATOM 600 N N . ASP A 1 81 ? 7.569 77.915 34.594 1.00 61.12 81 ASP A N 1
ATOM 601 C CA . ASP A 1 81 ? 7.543 77.612 36.055 1.00 61.22 81 ASP A CA 1
ATOM 602 C C . ASP A 1 81 ? 7.064 76.196 36.426 1.00 61.78 81 ASP A C 1
ATOM 603 O O . ASP A 1 81 ? 7.682 75.548 37.264 1.00 61.08 81 ASP A O 1
ATOM 608 N N . TYR A 1 82 ? 6.007 75.705 35.793 1.00 62.94 82 TYR A N 1
ATOM 609 C CA . TYR A 1 82 ? 5.509 74.380 36.138 1.00 64.36 82 TYR A CA 1
ATOM 610 C C . TYR A 1 82 ? 6.516 73.297 35.782 1.00 64.92 82 TYR A C 1
ATOM 611 O O . TYR A 1 82 ? 6.701 72.314 36.540 1.00 65.22 82 TYR A O 1
ATOM 620 N N . GLU A 1 83 ? 7.145 73.455 34.619 1.00 65.32 83 GLU A N 1
ATOM 621 C CA . GLU A 1 83 ? 8.142 72.500 34.185 1.00 66.21 83 GLU A CA 1
ATOM 622 C C . GLU A 1 83 ? 9.384 72.516 35.065 1.00 64.92 83 GLU A C 1
ATOM 623 O O . GLU A 1 83 ? 10.004 71.502 35.265 1.00 65.23 83 GLU A O 1
ATOM 629 N N . GLU A 1 84 ? 9.749 73.694 35.548 1.00 63.80 84 GLU A N 1
ATOM 630 C CA . GLU A 1 84 ? 10.897 73.862 36.407 1.00 63.02 84 GLU A CA 1
ATOM 631 C C . GLU A 1 84 ? 10.668 73.148 37.736 1.00 62.61 84 GLU A C 1
ATOM 632 O O . GLU A 1 84 ? 11.463 72.314 38.146 1.00 62.63 84 GLU A O 1
ATOM 638 N N . LEU A 1 85 ? 9.541 73.428 38.356 1.00 62.62 85 LEU A N 1
ATOM 639 C CA . LEU A 1 85 ? 9.150 72.772 39.606 1.00 62.81 85 LEU A CA 1
ATOM 640 C C . LEU A 1 85 ? 9.066 71.282 39.479 1.00 64.16 85 LEU A C 1
ATOM 641 O O . LEU A 1 85 ? 9.476 70.586 40.361 1.00 64.27 85 LEU A O 1
ATOM 646 N N . LYS A 1 86 ? 8.561 70.784 38.362 1.00 65.91 86 LYS A N 1
ATOM 647 C CA . LYS A 1 86 ? 8.513 69.321 38.116 1.00 67.37 86 LYS A CA 1
ATOM 648 C C . LYS A 1 86 ? 9.897 68.613 38.149 1.00 67.51 86 LYS A C 1
ATOM 649 O O . LYS A 1 86 ? 10.082 67.606 38.830 1.00 67.66 86 LYS A O 1
ATOM 655 N N . ARG A 1 87 ? 10.848 69.145 37.391 1.00 67.86 87 ARG A N 1
ATOM 656 C CA . ARG A 1 87 ? 12.159 68.536 37.243 1.00 68.88 87 ARG A CA 1
ATOM 657 C C . ARG A 1 87 ? 12.821 68.404 38.591 1.00 69.46 87 ARG A C 1
ATOM 658 O O . ARG A 1 87 ? 13.446 67.382 38.874 1.00 70.63 87 ARG A O 1
ATOM 666 N N . LEU A 1 88 ? 12.699 69.433 39.431 1.00 69.05 88 LEU A N 1
ATOM 667 C CA . LEU A 1 88 ? 13.368 69.367 40.713 1.00 69.59 88 LEU A CA 1
ATOM 668 C C . LEU A 1 88 ? 12.572 68.801 41.894 1.00 70.36 88 LEU A C 1
ATOM 669 O O . LEU A 1 88 ? 13.164 68.224 42.828 1.00 70.40 88 LEU A O 1
ATOM 674 N N . CYS A 1 89 ? 11.259 68.877 41.837 1.00 71.34 89 CYS A N 1
ATOM 675 C CA . CYS A 1 89 ? 10.494 68.146 42.809 1.00 73.05 89 CYS A CA 1
ATOM 676 C C . CYS A 1 89 ? 10.719 66.680 42.540 1.00 74.60 89 CYS A C 1
ATOM 677 O O . CYS A 1 89 ? 10.664 65.882 43.464 1.00 75.41 89 CYS A O 1
ATOM 680 N N . LEU A 1 90 ? 11.043 66.315 41.291 1.00 75.61 90 LEU A N 1
ATOM 681 C CA . LEU A 1 90 ? 11.338 64.900 40.992 1.00 77.33 90 LEU A CA 1
ATOM 682 C C . LEU A 1 90 ? 12.683 64.484 41.589 1.00 77.52 90 LEU A C 1
ATOM 683 O O . LEU A 1 90 ? 12.798 63.403 42.192 1.00 78.63 90 LEU A O 1
ATOM 688 N N . GLU A 1 91 ? 13.693 65.349 41.455 1.00 76.62 91 GLU A N 1
ATOM 689 C CA . GLU A 1 91 ? 14.999 65.111 42.096 1.00 76.58 91 GLU A CA 1
ATOM 690 C C . GLU A 1 91 ? 14.779 64.827 43.581 1.00 75.82 91 GLU A C 1
ATOM 691 O O . GLU A 1 91 ? 15.172 63.791 44.073 1.00 76.83 91 GLU A O 1
ATOM 697 N N . ILE A 1 92 ? 14.062 65.708 44.260 1.00 74.37 92 ILE A N 1
ATOM 698 C CA . ILE A 1 92 ? 13.698 65.480 45.658 1.00 73.94 92 ILE A CA 1
ATOM 699 C C . ILE A 1 92 ? 13.095 64.106 45.896 1.00 75.51 92 ILE A C 1
ATOM 700 O O . ILE A 1 92 ? 13.534 63.402 46.768 1.00 76.12 92 ILE A O 1
ATOM 705 N N . LYS A 1 93 ? 12.094 63.709 45.124 1.00 76.64 93 LYS A N 1
ATOM 706 C CA . LYS A 1 93 ? 11.466 62.392 45.359 1.00 78.66 93 LYS A CA 1
ATOM 707 C C . LYS A 1 93 ? 12.481 61.260 45.201 1.00 80.26 93 LYS A C 1
ATOM 708 O O . LYS A 1 93 ? 12.430 60.254 45.938 1.00 81.51 93 LYS A O 1
ATOM 714 N N . ARG A 1 94 ? 13.407 61.418 44.247 1.00 80.38 94 ARG A N 1
ATOM 715 C CA . ARG A 1 94 ? 14.417 60.378 44.010 1.00 82.08 94 ARG A CA 1
ATOM 716 C C . ARG A 1 94 ? 15.294 60.197 45.227 1.00 81.60 94 ARG A C 1
ATOM 717 O O . ARG A 1 94 ? 15.365 59.105 45.778 1.00 83.32 94 ARG A O 1
ATOM 725 N N . ASP A 1 95 ? 15.883 61.292 45.696 1.00 79.50 95 ASP A N 1
ATOM 726 C CA . ASP A 1 95 ? 16.943 61.240 46.717 1.00 78.90 95 ASP A CA 1
ATOM 727 C C . ASP A 1 95 ? 16.500 61.259 48.159 1.00 77.71 95 ASP A C 1
ATOM 728 O O . ASP A 1 95 ? 17.296 60.948 49.043 1.00 78.10 95 ASP A O 1
ATOM 733 N N . ARG A 1 96 ? 15.240 61.580 48.415 1.00 76.43 96 ARG A N 1
ATOM 734 C CA A ARG A 1 96 ? 14.768 61.617 49.800 0.50 75.87 96 ARG A CA 1
ATOM 735 C CA B ARG A 1 96 ? 14.747 61.654 49.792 0.50 75.75 96 ARG A CA 1
ATOM 736 C C . ARG A 1 96 ? 13.481 60.837 50.060 1.00 76.57 96 ARG A C 1
ATOM 737 O O . ARG A 1 96 ? 13.231 60.429 51.181 1.00 77.03 96 ARG A O 1
ATOM 752 N N . ASN A 1 97 ? 12.689 60.592 49.028 1.00 76.58 97 ASN A N 1
ATOM 753 C CA . ASN A 1 97 ? 11.447 59.821 49.205 1.00 77.23 97 ASN A CA 1
ATOM 754 C C . ASN A 1 97 ? 10.598 60.329 50.395 1.00 75.91 97 ASN A C 1
ATOM 755 O O . ASN A 1 97 ? 10.121 59.536 51.247 1.00 76.96 97 ASN A O 1
ATOM 760 N N . PRO A 1 98 ? 10.393 61.655 50.436 1.00 73.42 98 PRO A N 1
ATOM 761 C CA . PRO A 1 98 ? 9.592 62.357 51.435 1.00 72.25 98 PRO A CA 1
ATOM 762 C C . PRO A 1 98 ? 8.128 62.007 51.341 1.00 72.75 98 PRO A C 1
ATOM 763 O O . PRO A 1 98 ? 7.654 61.584 50.285 1.00 73.78 98 PRO A O 1
ATOM 767 N N . SER A 1 99 ? 7.401 62.211 52.430 1.00 72.20 99 SER A N 1
ATOM 768 C CA . SER A 1 99 ? 5.937 62.017 52.420 1.00 72.26 99 SER A CA 1
ATOM 769 C C . SER A 1 99 ? 5.153 63.307 52.203 1.00 70.39 99 SER A C 1
ATOM 770 O O . SER A 1 99 ? 3.941 63.247 52.026 1.00 71.55 99 SER A O 1
ATOM 773 N N . VAL A 1 100 ? 5.812 64.464 52.271 1.00 67.61 100 VAL A N 1
ATOM 774 C CA . VAL A 1 100 ? 5.193 65.712 51.816 1.00 65.82 100 VAL A CA 1
ATOM 775 C C . VAL A 1 100 ? 6.256 66.682 51.414 1.00 63.96 100 VAL A C 1
ATOM 776 O O . VAL A 1 100 ? 7.300 66.746 52.041 1.00 63.91 100 VAL A O 1
ATOM 780 N N . ILE A 1 101 ? 6.026 67.409 50.343 1.00 62.85 101 ILE A N 1
ATOM 781 C CA . ILE A 1 101 ? 6.902 68.498 49.995 1.00 61.03 101 ILE A CA 1
ATOM 782 C C . ILE A 1 101 ? 6.145 69.772 50.321 1.00 60.34 101 ILE A C 1
ATOM 783 O O . ILE A 1 101 ? 4.953 69.898 50.012 1.00 60.89 101 ILE A O 1
ATOM 788 N N . VAL A 1 102 ? 6.797 70.674 51.041 1.00 59.02 102 VAL A N 1
ATOM 789 C CA . VAL A 1 102 ? 6.169 71.936 51.398 1.00 58.25 102 VAL A CA 1
ATOM 790 C C . VAL A 1 102 ? 6.838 73.030 50.583 1.00 57.44 102 VAL A C 1
ATOM 791 O O . VAL A 1 102 ? 8.121 73.113 50.506 1.00 56.66 102 VAL A O 1
ATOM 795 N N . TRP A 1 103 ? 6.006 73.796 49.869 1.00 57.10 103 TRP A N 1
ATOM 796 C CA . TRP A 1 103 ? 6.534 74.929 49.119 1.00 56.12 103 TRP A CA 1
ATOM 797 C C . TRP A 1 103 ? 6.400 76.118 49.941 1.00 55.45 103 TRP A C 1
ATOM 798 O O . TRP A 1 103 ? 5.343 76.379 50.452 1.00 56.46 103 TRP A O 1
ATOM 809 N N . ILE A 1 104 ? 7.485 76.836 50.107 1.00 54.47 104 ILE A N 1
ATOM 810 C CA A ILE A 1 104 ? 7.455 78.100 50.802 0.50 54.11 104 ILE A CA 1
ATOM 811 C CA B ILE A 1 104 ? 7.427 78.102 50.803 0.50 54.17 104 ILE A CA 1
ATOM 812 C C . ILE A 1 104 ? 7.447 79.208 49.757 1.00 54.12 104 ILE A C 1
ATOM 813 O O . ILE A 1 104 ? 8.453 79.407 49.024 1.00 53.51 104 ILE A O 1
ATOM 822 N N . GLY A 1 105 ? 6.310 79.877 49.631 1.00 54.87 105 GLY A N 1
ATOM 823 C CA . GLY A 1 105 ? 6.198 81.009 48.748 1.00 55.12 105 GLY A CA 1
ATOM 824 C C . GLY A 1 105 ? 7.026 82.113 49.339 1.00 54.86 105 GLY A C 1
ATOM 825 O O . GLY A 1 105 ? 7.171 82.198 50.527 1.00 55.71 105 GLY A O 1
ATOM 826 N N . THR A 1 106 ? 7.565 82.961 48.503 1.00 54.64 106 THR A N 1
ATOM 827 C CA . THR A 1 106 ? 8.576 83.931 48.870 1.00 53.85 106 THR A CA 1
ATOM 828 C C . THR A 1 106 ? 8.209 85.314 48.312 1.00 54.46 106 THR A C 1
ATOM 829 O O . THR A 1 106 ? 7.318 85.400 47.478 1.00 55.46 106 THR A O 1
ATOM 833 N N . CYS A 1 107 ? 8.882 86.379 48.744 1.00 54.13 107 CYS A N 1
ATOM 834 C CA . CYS A 1 107 ? 8.594 87.710 48.194 1.00 55.21 107 CYS A CA 1
ATOM 835 C C . CYS A 1 107 ? 8.586 87.695 46.643 1.00 55.54 107 CYS A C 1
ATOM 836 O O . CYS A 1 107 ? 7.676 88.269 46.016 1.00 56.35 107 CYS A O 1
ATOM 839 N N . THR A 1 108 ? 9.600 87.047 46.043 1.00 54.87 108 THR A N 1
ATOM 840 C CA . THR A 1 108 ? 9.763 87.049 44.616 1.00 55.27 108 THR A CA 1
ATOM 841 C C . THR A 1 108 ? 8.603 86.386 43.958 1.00 56.71 108 THR A C 1
ATOM 842 O O . THR A 1 108 ? 8.052 86.953 42.985 1.00 57.67 108 THR A O 1
ATOM 846 N N . THR A 1 109 ? 8.150 85.261 44.532 1.00 56.80 109 THR A N 1
ATOM 847 C CA . THR A 1 109 ? 7.065 84.554 43.939 1.00 57.39 109 THR A CA 1
ATOM 848 C C . THR A 1 109 ? 5.840 85.385 43.999 1.00 59.59 109 THR A C 1
ATOM 849 O O . THR A 1 109 ? 5.077 85.397 43.023 1.00 61.04 109 THR A O 1
ATOM 853 N N . GLU A 1 110 ? 5.656 86.169 45.071 1.00 60.57 110 GLU A N 1
ATOM 854 C CA . GLU A 1 110 ? 4.482 87.105 45.122 1.00 62.48 110 GLU A CA 1
ATOM 855 C C . GLU A 1 110 ? 4.494 88.156 44.045 1.00 63.38 110 GLU A C 1
ATOM 856 O O . GLU A 1 110 ? 3.547 88.303 43.336 1.00 64.60 110 GLU A O 1
ATOM 862 N N . ILE A 1 111 ? 5.557 88.946 44.006 1.00 63.68 111 ILE A N 1
ATOM 863 C CA . ILE A 1 111 ? 5.715 90.055 43.072 1.00 65.18 111 ILE A CA 1
ATOM 864 C C . ILE A 1 111 ? 5.565 89.629 41.596 1.00 65.91 111 ILE A C 1
ATOM 865 O O . ILE A 1 111 ? 4.906 90.348 40.799 1.00 67.22 111 ILE A O 1
ATOM 870 N N . ILE A 1 112 ? 6.138 88.469 41.229 1.00 65.07 112 ILE A N 1
ATOM 871 C CA . ILE A 1 112 ? 5.944 87.941 39.871 1.00 65.67 112 ILE A CA 1
ATOM 872 C C . ILE A 1 112 ? 4.700 87.061 39.713 1.00 66.88 112 ILE A C 1
ATOM 873 O O . ILE A 1 112 ? 4.514 86.469 38.633 1.00 67.26 112 ILE A O 1
ATOM 878 N N . LYS A 1 113 ? 3.858 86.976 40.762 1.00 67.80 113 LYS A N 1
ATOM 879 C CA . LYS A 1 113 ? 2.571 86.240 40.724 1.00 69.43 113 LYS A CA 1
ATOM 880 C C . LYS A 1 113 ? 2.721 84.847 40.181 1.00 69.13 113 LYS A C 1
ATOM 881 O O . LYS A 1 113 ? 2.384 84.597 39.045 1.00 69.91 113 LYS A O 1
ATOM 887 N N . MET A 1 114 ? 3.251 83.938 40.980 1.00 68.75 114 MET A N 1
ATOM 888 C CA . MET A 1 114 ? 3.456 82.545 40.559 1.00 68.38 114 MET A CA 1
ATOM 889 C C . MET A 1 114 ? 2.363 81.717 41.269 1.00 68.80 114 MET A C 1
ATOM 890 O O . MET A 1 114 ? 2.283 81.687 42.478 1.00 68.63 114 MET A O 1
ATOM 895 N N . ASP A 1 115 ? 1.493 81.089 40.503 1.00 69.74 115 ASP A N 1
ATOM 896 C CA A ASP A 1 115 ? 0.349 80.408 41.081 0.50 70.70 115 ASP A CA 1
ATOM 897 C CA B ASP A 1 115 ? 0.347 80.386 41.083 0.50 70.37 115 ASP A CA 1
ATOM 898 C C . ASP A 1 115 ? 0.719 79.091 41.754 1.00 69.90 115 ASP A C 1
ATOM 899 O O . ASP A 1 115 ? 0.344 78.011 41.285 1.00 70.37 115 ASP A O 1
ATOM 908 N N . LEU A 1 116 ? 1.410 79.184 42.879 1.00 69.13 116 LEU A N 1
ATOM 909 C CA . LEU A 1 116 ? 1.834 77.965 43.577 1.00 68.88 116 LEU A CA 1
ATOM 910 C C . LEU A 1 116 ? 0.602 77.185 44.033 1.00 70.01 116 LEU A C 1
ATOM 911 O O . LEU A 1 116 ? 0.511 75.966 43.863 1.00 69.93 116 LEU A O 1
ATOM 916 N N . GLU A 1 117 ? -0.383 77.905 44.533 1.00 71.33 117 GLU A N 1
ATOM 917 C CA . GLU A 1 117 ? -1.568 77.249 45.068 1.00 73.12 117 GLU A CA 1
ATOM 918 C C . GLU A 1 117 ? -2.276 76.512 43.958 1.00 74.24 117 GLU A C 1
ATOM 919 O O . GLU A 1 117 ? -3.003 75.555 44.202 1.00 75.46 117 GLU A O 1
ATOM 925 N N . GLY A 1 118 ? -2.060 76.966 42.727 1.00 74.39 118 GLY A N 1
ATOM 926 C CA . GLY A 1 118 ? -2.722 76.377 41.566 1.00 75.19 118 GLY A CA 1
ATOM 927 C C . GLY A 1 118 ? -1.913 75.239 40.985 1.00 74.57 118 GLY A C 1
ATOM 928 O O . GLY A 1 118 ? -2.485 74.209 40.585 1.00 75.59 118 GLY A O 1
ATOM 929 N N . LEU A 1 119 ? -0.581 75.398 40.997 1.00 72.80 119 LEU A N 1
ATOM 930 C CA . LEU A 1 119 ? 0.329 74.450 40.337 1.00 72.18 119 LEU A CA 1
ATOM 931 C C . LEU A 1 119 ? 0.483 73.220 41.167 1.00 72.11 119 LEU A C 1
ATOM 932 O O . LEU A 1 119 ? 0.686 72.139 40.640 1.00 72.50 119 LEU A O 1
ATOM 937 N N . ALA A 1 120 ? 0.370 73.397 42.481 1.00 71.76 120 ALA A N 1
ATOM 938 C CA . ALA A 1 120 ? 0.519 72.299 43.454 1.00 71.69 120 ALA A CA 1
ATOM 939 C C . ALA A 1 120 ? -0.447 71.129 43.272 1.00 72.97 120 ALA A C 1
ATOM 940 O O . ALA A 1 120 ? -0.026 69.989 43.195 1.00 73.18 120 ALA A O 1
ATOM 942 N N . PRO A 1 121 ? -1.743 71.398 43.222 1.00 74.17 121 PRO A N 1
ATOM 943 C CA . PRO A 1 121 ? -2.619 70.236 43.096 1.00 75.88 121 PRO A CA 1
ATOM 944 C C . PRO A 1 121 ? -2.370 69.464 41.781 1.00 76.72 121 PRO A C 1
ATOM 945 O O . PRO A 1 121 ? -2.397 68.228 41.782 1.00 77.46 121 PRO A O 1
ATOM 949 N N . LYS A 1 122 ? -2.067 70.182 40.695 1.00 76.69 122 LYS A N 1
ATOM 950 C CA . LYS A 1 122 ? -1.691 69.528 39.433 1.00 77.78 122 LYS A CA 1
ATOM 951 C C . LYS A 1 122 ? -0.411 68.662 39.578 1.00 77.46 122 LYS A C 1
ATOM 952 O O . LYS A 1 122 ? -0.453 67.442 39.361 1.00 78.71 122 LYS A O 1
ATOM 958 N N . LEU A 1 123 ? 0.703 69.289 39.984 1.00 76.18 123 LEU A N 1
ATOM 959 C CA . LEU A 1 123 ? 2.000 68.592 40.163 1.00 75.71 123 LEU A CA 1
ATOM 960 C C . LEU A 1 123 ? 1.940 67.410 41.119 1.00 76.46 123 LEU A C 1
ATOM 961 O O . LEU A 1 123 ? 2.589 66.397 40.880 1.00 76.98 123 LEU A O 1
ATOM 966 N N . GLU A 1 124 ? 1.182 67.565 42.209 1.00 76.70 124 GLU A N 1
ATOM 967 C CA . GLU A 1 124 ? 0.919 66.496 43.164 1.00 77.68 124 GLU A CA 1
ATOM 968 C C . GLU A 1 124 ? 0.443 65.246 42.466 1.00 79.61 124 GLU A C 1
ATOM 969 O O . GLU A 1 124 ? 1.011 64.183 42.649 1.00 79.99 124 GLU A O 1
ATOM 975 N N . ALA A 1 125 ? -0.609 65.386 41.651 1.00 81.19 125 ALA A N 1
ATOM 976 C CA . ALA A 1 125 ? -1.229 64.246 40.936 1.00 83.48 125 ALA A CA 1
ATOM 977 C C . ALA A 1 125 ? -0.254 63.469 40.021 1.00 84.01 125 ALA A C 1
ATOM 978 O O . ALA A 1 125 ? -0.227 62.231 40.014 1.00 85.32 125 ALA A O 1
ATOM 980 N N . GLU A 1 126 ? 0.564 64.224 39.292 1.00 83.22 126 GLU A N 1
ATOM 981 C CA . GLU A 1 126 ? 1.513 63.697 38.320 1.00 83.89 126 GLU A CA 1
ATOM 982 C C . GLU A 1 126 ? 2.653 62.924 38.960 1.00 83.54 126 GLU A C 1
ATOM 983 O O . GLU A 1 126 ? 3.186 61.990 38.362 1.00 84.79 126 GLU A O 1
ATOM 989 N N . ILE A 1 127 ? 2.955 63.269 40.210 1.00 82.19 127 ILE A N 1
ATOM 990 C CA . ILE A 1 127 ? 4.184 62.859 40.904 1.00 81.15 127 ILE A CA 1
ATOM 991 C C . ILE A 1 127 ? 3.983 61.890 42.090 1.00 81.51 127 ILE A C 1
ATOM 992 O O . ILE A 1 127 ? 4.911 61.182 42.494 1.00 81.58 127 ILE A O 1
ATOM 997 N N . GLY A 1 128 ? 2.765 61.840 42.613 1.00 81.49 128 GLY A N 1
ATOM 998 C CA . GLY A 1 128 ? 2.442 60.915 43.682 1.00 81.84 128 GLY A CA 1
ATOM 999 C C . GLY A 1 128 ? 2.590 61.471 45.097 1.00 80.32 128 GLY A C 1
ATOM 1000 O O . GLY A 1 128 ? 2.092 60.857 46.058 1.00 81.22 128 GLY A O 1
ATOM 1001 N N . ILE A 1 129 ? 3.241 62.637 45.239 1.00 77.74 129 ILE A N 1
ATOM 1002 C CA . ILE A 1 129 ? 3.499 63.226 46.567 1.00 75.75 129 ILE A CA 1
ATOM 1003 C C . ILE A 1 129 ? 2.670 64.483 46.911 1.00 74.16 129 ILE A C 1
ATOM 1004 O O . ILE A 1 129 ? 2.604 65.419 46.091 1.00 73.52 129 ILE A O 1
ATOM 1009 N N . PRO A 1 130 ? 2.054 64.522 48.133 1.00 73.53 130 PRO A N 1
ATOM 1010 C CA . PRO A 1 130 ? 1.379 65.755 48.601 1.00 72.19 130 PRO A CA 1
ATOM 1011 C C . PRO A 1 130 ? 2.261 67.016 48.536 1.00 69.90 130 PRO A C 1
ATOM 1012 O O . PRO A 1 130 ? 3.436 66.979 48.882 1.00 68.94 130 PRO A O 1
ATOM 1016 N N . ILE A 1 131 ? 1.712 68.102 48.019 1.00 68.92 131 ILE A N 1
ATOM 1017 C CA . ILE A 1 131 ? 2.432 69.359 48.018 1.00 66.81 131 ILE A CA 1
ATOM 1018 C C . ILE A 1 131 ? 1.625 70.401 48.771 1.00 66.50 131 ILE A C 1
ATOM 1019 O O . ILE A 1 131 ? 0.443 70.614 48.505 1.00 67.34 131 ILE A O 1
ATOM 1024 N N . VAL A 1 132 ? 2.255 70.989 49.774 1.00 65.22 132 VAL A N 1
ATOM 1025 C CA . VAL A 1 132 ? 1.606 71.928 50.631 1.00 64.94 132 VAL A CA 1
ATOM 1026 C C . VAL A 1 132 ? 2.211 73.280 50.402 1.00 63.78 132 VAL A C 1
ATOM 1027 O O . VAL A 1 132 ? 3.423 73.436 50.441 1.00 63.13 132 VAL A O 1
ATOM 1031 N N . VAL A 1 133 ? 1.373 74.266 50.139 1.00 63.97 133 VAL A N 1
ATOM 1032 C CA . VAL A 1 133 ? 1.869 75.606 49.864 1.00 63.02 133 VAL A CA 1
ATOM 1033 C C . VAL A 1 133 ? 1.709 76.470 51.081 1.00 62.75 133 VAL A C 1
ATOM 1034 O O . VAL A 1 133 ? 0.715 76.404 51.740 1.00 63.63 133 VAL A O 1
ATOM 1038 N N . ALA A 1 134 ? 2.746 77.208 51.435 1.00 61.81 134 ALA A N 1
ATOM 1039 C CA . ALA A 1 134 ? 2.671 78.125 52.553 1.00 61.66 134 ALA A CA 1
ATOM 1040 C C . ALA A 1 134 ? 3.295 79.364 52.045 1.00 61.17 134 ALA A C 1
ATOM 1041 O O . ALA A 1 134 ? 4.469 79.357 51.649 1.00 59.97 134 ALA A O 1
ATOM 1043 N N . ARG A 1 135 ? 2.504 80.425 51.959 1.00 62.06 135 ARG A N 1
ATOM 1044 C CA . ARG A 1 135 ? 3.065 81.660 51.438 1.00 62.17 135 ARG A CA 1
ATOM 1045 C C . ARG A 1 135 ? 3.676 82.463 52.569 1.00 61.82 135 ARG A C 1
ATOM 1046 O O . ARG A 1 135 ? 3.052 83.391 53.101 1.00 63.17 135 ARG A O 1
ATOM 1054 N N . ALA A 1 136 ? 4.888 82.083 52.956 1.00 60.56 136 ALA A N 1
ATOM 1055 C CA . ALA A 1 136 ? 5.528 82.637 54.135 1.00 60.12 136 ALA A CA 1
ATOM 1056 C C . ALA A 1 136 ? 6.652 83.589 53.743 1.00 59.89 136 ALA A C 1
ATOM 1057 O O . ALA A 1 136 ? 7.824 83.179 53.656 1.00 59.02 136 ALA A O 1
ATOM 1059 N N . ASN A 1 137 ? 6.312 84.857 53.531 1.00 60.36 137 ASN A N 1
ATOM 1060 C CA . ASN A 1 137 ? 7.270 85.822 53.023 1.00 60.02 137 ASN A CA 1
ATOM 1061 C C . ASN A 1 137 ? 7.462 87.056 53.903 1.00 60.45 137 ASN A C 1
ATOM 1062 O O . ASN A 1 137 ? 6.551 87.440 54.642 1.00 61.76 137 ASN A O 1
ATOM 1067 N N . GLY A 1 138 ? 8.605 87.744 53.729 1.00 60.15 138 GLY A N 1
ATOM 1068 C CA . GLY A 1 138 ? 8.893 89.050 54.404 1.00 60.29 138 GLY A CA 1
ATOM 1069 C C . GLY A 1 138 ? 7.956 90.174 54.005 1.00 61.66 138 GLY A C 1
ATOM 1070 O O . GLY A 1 138 ? 7.834 91.177 54.720 1.00 63.10 138 GLY A O 1
ATOM 1071 N N . LEU A 1 139 ? 7.263 90.026 52.879 1.00 61.64 139 LEU A N 1
ATOM 1072 C CA . LEU A 1 139 ? 6.228 91.027 52.508 1.00 63.08 139 LEU A CA 1
ATOM 1073 C C . LEU A 1 139 ? 5.108 91.080 53.527 1.00 64.29 139 LEU A C 1
ATOM 1074 O O . LEU A 1 139 ? 4.580 92.149 53.811 1.00 65.94 139 LEU A O 1
ATOM 1079 N N . ASP A 1 140 ? 4.781 89.931 54.120 1.00 63.84 140 ASP A N 1
ATOM 1080 C CA . ASP A 1 140 ? 3.539 89.808 54.882 1.00 64.68 140 ASP A CA 1
ATOM 1081 C C . ASP A 1 140 ? 3.630 89.446 56.388 1.00 64.59 140 ASP A C 1
ATOM 1082 O O . ASP A 1 140 ? 2.697 89.756 57.154 1.00 66.41 140 ASP A O 1
ATOM 1087 N N . TYR A 1 141 ? 4.755 88.877 56.813 1.00 62.58 141 TYR A N 1
ATOM 1088 C CA . TYR A 1 141 ? 4.843 88.153 58.089 1.00 61.97 141 TYR A CA 1
ATOM 1089 C C . TYR A 1 141 ? 6.207 88.210 58.788 1.00 59.97 141 TYR A C 1
ATOM 1090 O O . TYR A 1 141 ? 7.250 88.358 58.128 1.00 58.97 141 TYR A O 1
ATOM 1099 N N . ALA A 1 142 ? 6.203 88.004 60.103 1.00 58.66 142 ALA A N 1
ATOM 1100 C CA . ALA A 1 142 ? 7.436 87.981 60.850 1.00 56.65 142 ALA A CA 1
ATOM 1101 C C . ALA A 1 142 ? 7.725 86.619 61.497 1.00 55.15 142 ALA A C 1
ATOM 1102 O O . ALA A 1 142 ? 6.822 85.961 62.089 1.00 55.58 142 ALA A O 1
ATOM 1104 N N . PHE A 1 143 ? 8.994 86.233 61.388 1.00 52.69 143 PHE A N 1
ATOM 1105 C CA . PHE A 1 143 ? 9.591 85.128 62.094 1.00 50.89 143 PHE A CA 1
ATOM 1106 C C . PHE A 1 143 ? 8.662 83.922 62.398 1.00 50.51 143 PHE A C 1
ATOM 1107 O O . PHE A 1 143 ? 8.378 83.096 61.531 1.00 49.60 143 PHE A O 1
ATOM 1115 N N . THR A 1 144 ? 8.235 83.787 63.631 1.00 50.53 144 THR A N 1
ATOM 1116 C CA . THR A 1 144 ? 7.437 82.632 63.992 1.00 50.54 144 THR A CA 1
ATOM 1117 C C . THR A 1 144 ? 6.073 82.640 63.252 1.00 51.57 144 THR A C 1
ATOM 1118 O O . THR A 1 144 ? 5.358 81.645 63.264 1.00 52.50 144 THR A O 1
ATOM 1122 N N . GLN A 1 145 ? 5.692 83.748 62.633 1.00 60.38 145 GLN A N 1
ATOM 1123 C CA . GLN A 1 145 ? 4.471 83.701 61.820 1.00 60.70 145 GLN A CA 1
ATOM 1124 C C . GLN A 1 145 ? 4.592 82.719 60.624 1.00 59.69 145 GLN A C 1
ATOM 1125 O O . GLN A 1 145 ? 3.573 82.185 60.145 1.00 59.23 145 GLN A O 1
ATOM 1131 N N . GLY A 1 146 ? 5.831 82.478 60.178 1.00 59.07 146 GLY A N 1
ATOM 1132 C CA . GLY A 1 146 ? 6.110 81.429 59.218 1.00 58.22 146 GLY A CA 1
ATOM 1133 C C . GLY A 1 146 ? 5.436 80.100 59.533 1.00 56.90 146 GLY A C 1
ATOM 1134 O O . GLY A 1 146 ? 4.904 79.470 58.645 1.00 56.47 146 GLY A O 1
ATOM 1135 N N . GLU A 1 147 ? 5.484 79.671 60.794 1.00 56.72 147 GLU A N 1
ATOM 1136 C CA . GLU A 1 147 ? 4.936 78.381 61.211 1.00 56.70 147 GLU A CA 1
ATOM 1137 C C . GLU A 1 147 ? 3.476 78.443 61.167 1.00 57.28 147 GLU A C 1
ATOM 1138 O O . GLU A 1 147 ? 2.805 77.442 60.936 1.00 57.76 147 GLU A O 1
ATOM 1144 N N . ASP A 1 148 ? 2.935 79.624 61.404 1.00 58.62 148 ASP A N 1
ATOM 1145 C CA . ASP A 1 148 ? 1.492 79.770 61.400 1.00 59.82 148 ASP A CA 1
ATOM 1146 C C . ASP A 1 148 ? 0.991 79.536 59.965 1.00 60.56 148 ASP A C 1
ATOM 1147 O O . ASP A 1 148 ? -0.022 78.846 59.752 1.00 60.78 148 ASP A O 1
ATOM 1152 N N . THR A 1 149 ? 1.725 80.051 58.973 1.00 61.48 149 THR A N 1
ATOM 1153 C CA . THR A 1 149 ? 1.297 79.900 57.569 1.00 62.82 149 THR A CA 1
ATOM 1154 C C . THR A 1 149 ? 1.532 78.491 57.084 1.00 61.76 149 THR A C 1
ATOM 1155 O O . THR A 1 149 ? 0.768 77.989 56.306 1.00 62.69 149 THR A O 1
ATOM 1159 N N . VAL A 1 150 ? 2.548 77.819 57.594 1.00 60.34 150 VAL A N 1
ATOM 1160 C CA . VAL A 1 150 ? 2.689 76.392 57.281 1.00 59.86 150 VAL A CA 1
ATOM 1161 C C . VAL A 1 150 ? 1.580 75.548 57.949 1.00 60.12 150 VAL A C 1
ATOM 1162 O O . VAL A 1 150 ? 0.920 74.752 57.305 1.00 60.72 150 VAL A O 1
ATOM 1166 N N . LEU A 1 151 ? 1.383 75.726 59.235 1.00 60.24 151 LEU A N 1
ATOM 1167 C CA . LEU A 1 151 ? 0.358 74.953 59.937 1.00 61.23 151 LEU A CA 1
ATOM 1168 C C . LEU A 1 151 ? -1.073 75.258 59.439 1.00 62.95 151 LEU A C 1
ATOM 1169 O O . LEU A 1 151 ? -1.954 74.378 59.448 1.00 63.96 151 LEU A O 1
ATOM 1174 N N . ALA A 1 152 ? -1.339 76.482 58.992 1.00 64.33 152 ALA A N 1
ATOM 1175 C CA . ALA A 1 152 ? -2.701 76.728 58.449 1.00 66.86 152 ALA A CA 1
ATOM 1176 C C . ALA A 1 152 ? -2.903 75.857 57.243 1.00 68.04 152 ALA A C 1
ATOM 1177 O O . ALA A 1 152 ? -3.960 75.235 57.083 1.00 69.34 152 ALA A O 1
ATOM 1179 N N . ALA A 1 153 ? -1.868 75.812 56.396 1.00 68.32 153 ALA A N 1
ATOM 1180 C CA . ALA A 1 153 ? -1.924 75.054 55.177 1.00 69.95 153 ALA A CA 1
ATOM 1181 C C . ALA A 1 153 ? -2.039 73.580 55.491 1.00 70.38 153 ALA A C 1
ATOM 1182 O O . ALA A 1 153 ? -2.853 72.899 54.882 1.00 72.46 153 ALA A O 1
ATOM 1184 N N . MET A 1 154 ? -1.296 73.104 56.486 1.00 69.72 154 MET A N 1
ATOM 1185 C CA A MET A 1 154 ? -1.397 71.709 56.950 0.50 70.20 154 MET A CA 1
ATOM 1186 C CA B MET A 1 154 ? -1.416 71.710 56.940 0.50 70.01 154 MET A CA 1
ATOM 1187 C C . MET A 1 154 ? -2.807 71.383 57.430 1.00 71.29 154 MET A C 1
ATOM 1188 O O . MET A 1 154 ? -3.328 70.351 57.126 1.00 72.50 154 MET A O 1
ATOM 1197 N N . ALA A 1 155 ? -3.395 72.263 58.221 1.00 71.65 155 ALA A N 1
ATOM 1198 C CA . ALA A 1 155 ? -4.772 72.021 58.714 1.00 73.61 155 ALA A CA 1
ATOM 1199 C C . ALA A 1 155 ? -5.730 71.506 57.615 1.00 75.98 155 ALA A C 1
ATOM 1200 O O . ALA A 1 155 ? -6.614 70.675 57.879 1.00 77.35 155 ALA A O 1
ATOM 1202 N N . ALA A 1 156 ? -5.563 71.993 56.386 1.00 77.01 156 ALA A N 1
ATOM 1203 C CA . ALA A 1 156 ? -6.434 71.544 55.292 1.00 79.84 156 ALA A CA 1
ATOM 1204 C C . ALA A 1 156 ? -6.188 70.081 54.918 1.00 80.74 156 ALA A C 1
ATOM 1205 O O . ALA A 1 156 ? -7.058 69.428 54.351 1.00 82.85 156 ALA A O 1
ATOM 1207 N N . ARG A 1 157 ? -4.999 69.574 55.236 1.00 79.48 157 ARG A N 1
ATOM 1208 C CA A ARG A 1 157 ? -4.629 68.203 54.888 0.50 80.57 157 ARG A CA 1
ATOM 1209 C CA B ARG A 1 157 ? -4.635 68.204 54.895 0.50 80.51 157 ARG A CA 1
ATOM 1210 C C . ARG A 1 157 ? -5.022 67.189 55.955 1.00 81.47 157 ARG A C 1
ATOM 1211 O O . ARG A 1 157 ? -4.952 65.983 55.718 1.00 82.92 157 ARG A O 1
ATOM 1226 N N . CYS A 1 158 ? -5.423 67.665 57.130 1.00 81.42 158 CYS A N 1
ATOM 1227 C CA . CYS A 1 158 ? -5.766 66.741 58.220 1.00 82.88 158 CYS A CA 1
ATOM 1228 C C . CYS A 1 158 ? -6.946 65.871 57.872 1.00 86.19 158 CYS A C 1
ATOM 1229 O O . CYS A 1 158 ? -7.965 66.369 57.387 1.00 87.49 158 CYS A O 1
ATOM 1232 N N . PRO A 1 159 ? -6.802 64.548 58.086 1.00 88.23 159 PRO A N 1
ATOM 1233 C CA . PRO A 1 159 ? -7.867 63.599 57.793 1.00 91.77 159 PRO A CA 1
ATOM 1234 C C . PRO A 1 159 ? -9.102 63.899 58.588 1.00 93.49 159 PRO A C 1
ATOM 1235 O O . PRO A 1 159 ? -9.046 64.558 59.629 1.00 92.21 159 PRO A O 1
ATOM 1239 N N . THR A 1 160 ? -10.212 63.387 58.106 1.00 97.11 160 THR A N 1
ATOM 1240 C CA . THR A 1 160 ? -11.484 63.611 58.735 1.00 99.38 160 THR A CA 1
ATOM 1241 C C . THR A 1 160 ? -11.921 62.316 59.384 1.00 102.44 160 THR A C 1
ATOM 1242 O O . THR A 1 160 ? -11.391 61.254 59.039 1.00 103.57 160 THR A O 1
ATOM 1246 N N . SER A 1 161 ? -12.876 62.399 60.322 1.00 104.30 161 SER A N 1
ATOM 1247 C CA . SER A 1 161 ? -13.343 61.225 61.058 1.00 107.67 161 SER A CA 1
ATOM 1248 C C . SER A 1 161 ? -13.520 60.038 60.112 1.00 111.12 161 SER A C 1
ATOM 1249 O O . SER A 1 161 ? -13.217 58.904 60.480 1.00 112.95 161 SER A O 1
ATOM 1252 N N . THR A 1 162 ? -14.015 60.331 58.902 1.00 112.66 162 THR A N 1
ATOM 1253 C CA . THR A 1 162 ? -14.074 59.408 57.735 1.00 115.67 162 THR A CA 1
ATOM 1254 C C . THR A 1 162 ? -15.508 59.202 57.235 1.00 119.81 162 THR A C 1
ATOM 1255 O O . THR A 1 162 ? -16.465 59.592 57.898 1.00 121.05 162 THR A O 1
ATOM 1259 N N . GLN A 1 192 ? -7.142 56.653 81.790 1.00 126.66 192 GLN A N 1
ATOM 1260 C CA . GLN A 1 192 ? -8.552 56.940 82.028 1.00 126.90 192 GLN A CA 1
ATOM 1261 C C . GLN A 1 192 ? -8.817 58.438 81.941 1.00 122.34 192 GLN A C 1
ATOM 1262 O O . GLN A 1 192 ? -8.086 59.245 82.519 1.00 120.53 192 GLN A O 1
ATOM 1268 N N . TYR A 1 193 ? -9.894 58.789 81.243 1.00 120.96 193 TYR A N 1
ATOM 1269 C CA . TYR A 1 193 ? -10.266 60.172 81.002 1.00 117.04 193 TYR A CA 1
ATOM 1270 C C . TYR A 1 193 ? -11.752 60.449 81.314 1.00 118.21 193 TYR A C 1
ATOM 1271 O O . TYR A 1 193 ? -12.520 59.533 81.622 1.00 122.01 193 TYR A O 1
ATOM 1280 N N . HIS A 1 194 ? -12.142 61.719 81.256 1.00 115.29 194 HIS A N 1
ATOM 1281 C CA . HIS A 1 194 ? -13.542 62.116 81.429 1.00 116.24 194 HIS A CA 1
ATOM 1282 C C . HIS A 1 194 ? -14.273 62.134 80.046 1.00 115.19 194 HIS A C 1
ATOM 1283 O O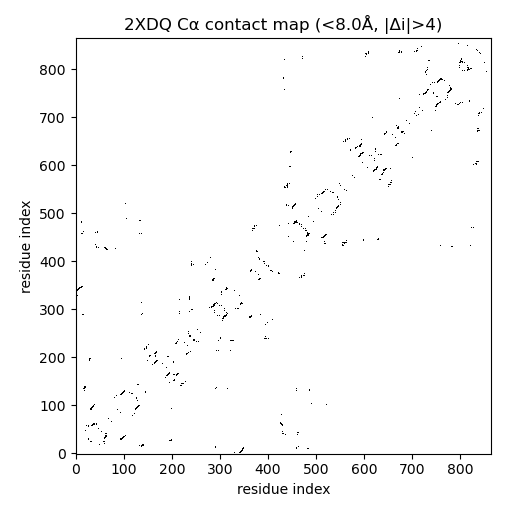 . HIS A 1 194 ? -13.621 61.979 79.002 1.00 113.46 194 HIS A O 1
ATOM 1290 N N . PRO A 1 195 ? -15.618 62.305 80.027 1.00 116.56 195 PRO A N 1
ATOM 1291 C CA . PRO A 1 195 ? -16.313 62.189 78.720 1.00 116.26 195 PRO A CA 1
ATOM 1292 C C . PRO A 1 195 ? -15.786 63.099 77.590 1.00 112.08 195 PRO A C 1
ATOM 1293 O O . PRO A 1 195 ? -15.570 62.611 76.481 1.00 111.82 195 PRO A O 1
ATOM 1297 N N . HIS A 1 196 ? -15.575 64.390 77.888 1.00 109.13 196 HIS A N 1
ATOM 1298 C CA . HIS A 1 196 ? -15.199 65.461 76.899 1.00 105.33 196 HIS A CA 1
ATOM 1299 C C . HIS A 1 196 ? -15.024 65.124 75.383 1.00 104.09 196 HIS A C 1
ATOM 1300 O O . HIS A 1 196 ? -14.477 64.073 75.023 1.00 104.87 196 HIS A O 1
ATOM 1307 N N . PRO A 1 197 ? -15.463 66.048 74.493 1.00 102.26 197 PRO A N 1
ATOM 1308 C CA . PRO A 1 197 ? -15.307 65.799 73.070 1.00 101.19 197 PRO A CA 1
ATOM 1309 C C . PRO A 1 197 ? -13.843 65.918 72.631 1.00 97.84 197 PRO A C 1
ATOM 1310 O O . PRO A 1 197 ? -13.024 66.477 73.358 1.00 96.23 197 PRO A O 1
ATOM 1314 N N . PRO A 1 198 ? -13.505 65.361 71.463 1.00 97.12 198 PRO A N 1
ATOM 1315 C CA . PRO A 1 198 ? -12.118 65.361 71.025 1.00 94.41 198 PRO A CA 1
ATOM 1316 C C . PRO A 1 198 ? -11.410 66.743 71.066 1.00 90.88 198 PRO A C 1
ATOM 1317 O O . PRO A 1 198 ? -11.903 67.734 70.517 1.00 90.06 198 PRO A O 1
ATOM 1321 N N . LEU A 1 199 ? -10.280 66.796 71.757 1.00 88.96 199 LEU A N 1
ATOM 1322 C CA . LEU A 1 199 ? -9.474 67.992 71.779 1.00 85.72 199 LEU A CA 1
ATOM 1323 C C . LEU A 1 199 ? -8.240 67.745 70.925 1.00 83.59 199 LEU A C 1
ATOM 1324 O O . LEU A 1 199 ? -7.629 66.677 71.019 1.00 84.31 199 LEU A O 1
ATOM 1329 N N . VAL A 1 200 ? -7.911 68.704 70.060 1.00 80.94 200 VAL A N 1
ATOM 1330 C CA . VAL A 1 200 ? -6.688 68.625 69.244 1.00 78.88 200 VAL A CA 1
ATOM 1331 C C . VAL A 1 200 ? -5.876 69.925 69.399 1.00 76.56 200 VAL A C 1
ATOM 1332 O O . VAL A 1 200 ? -6.414 71.019 69.236 1.00 76.26 200 VAL A O 1
ATOM 1336 N N . LEU A 1 201 ? -4.608 69.803 69.770 1.00 75.12 201 LEU A N 1
ATOM 1337 C CA . LEU A 1 201 ? -3.829 70.972 70.087 1.00 73.48 201 LEU A CA 1
ATOM 1338 C C . LEU A 1 201 ? -2.968 71.321 68.888 1.00 71.88 201 LEU A C 1
ATOM 1339 O O . LEU A 1 201 ? -2.636 70.451 68.092 1.00 72.35 201 LEU A O 1
ATOM 1344 N N . PHE A 1 202 ? -2.609 72.581 68.725 1.00 70.07 202 PHE A N 1
ATOM 1345 C CA . PHE A 1 202 ? -1.877 72.928 67.532 1.00 68.34 202 PHE A CA 1
ATOM 1346 C C . PHE A 1 202 ? -0.695 73.773 67.898 1.00 67.66 202 PHE A C 1
ATOM 1347 O O . PHE A 1 202 ? -0.759 74.557 68.843 1.00 68.10 202 PHE A O 1
ATOM 1355 N N . GLY A 1 203 ? 0.392 73.588 67.168 1.00 66.82 203 GLY A N 1
ATOM 1356 C CA . GLY A 1 203 ? 1.642 74.297 67.443 1.00 66.49 203 GLY A CA 1
ATOM 1357 C C . GLY A 1 203 ? 2.752 73.281 67.486 1.00 66.69 203 GLY A C 1
ATOM 1358 O O . GLY A 1 203 ? 2.628 72.262 68.129 1.00 67.57 203 GLY A O 1
ATOM 1359 N N . SER A 1 204 ? 3.802 73.521 66.728 1.00 66.34 204 SER A N 1
ATOM 1360 C CA . SER A 1 204 ? 4.967 72.654 66.743 1.00 66.86 204 SER A CA 1
ATOM 1361 C C . SER A 1 204 ? 5.778 72.894 68.013 1.00 67.86 204 SER A C 1
ATOM 1362 O O . SER A 1 204 ? 6.100 74.027 68.359 1.00 67.51 204 SER A O 1
ATOM 1365 N N . LEU A 1 205 ? 6.057 71.802 68.716 1.00 69.36 205 LEU A N 1
ATOM 1366 C CA . LEU A 1 205 ? 6.896 71.785 69.907 1.00 70.83 205 LEU A CA 1
ATOM 1367 C C . LEU A 1 205 ? 7.800 70.562 69.849 1.00 72.62 205 LEU A C 1
ATOM 1368 O O . LEU A 1 205 ? 7.482 69.583 69.183 1.00 72.59 205 LEU A O 1
ATOM 1373 N N . PRO A 1 206 ? 8.945 70.628 70.524 1.00 74.56 206 PRO A N 1
ATOM 1374 C CA . PRO A 1 206 ? 9.785 69.451 70.682 1.00 77.18 206 PRO A CA 1
ATOM 1375 C C . PRO A 1 206 ? 9.019 68.313 71.368 1.00 79.17 206 PRO A C 1
ATOM 1376 O O . PRO A 1 206 ? 8.308 68.546 72.351 1.00 79.40 206 PRO A O 1
ATOM 1380 N N . ASP A 1 207 ? 9.166 67.097 70.837 1.00 81.02 207 ASP A N 1
ATOM 1381 C CA . ASP A 1 207 ? 8.550 65.877 71.411 1.00 83.73 207 ASP A CA 1
ATOM 1382 C C . ASP A 1 207 ? 8.564 65.802 72.959 1.00 85.97 207 ASP A C 1
ATOM 1383 O O . ASP A 1 207 ? 7.519 65.528 73.564 1.00 86.67 207 ASP A O 1
ATOM 1388 N N . PRO A 1 208 ? 9.738 66.018 73.595 1.00 87.58 208 PRO A N 1
ATOM 1389 C CA . PRO A 1 208 ? 9.733 66.040 75.059 1.00 89.91 208 PRO A CA 1
ATOM 1390 C C . PRO A 1 208 ? 8.681 66.993 75.658 1.00 88.12 208 PRO A C 1
ATOM 1391 O O . PRO A 1 208 ? 8.124 66.694 76.718 1.00 90.15 208 PRO A O 1
ATOM 1395 N N . VAL A 1 209 ? 8.407 68.118 74.999 1.00 84.82 209 VAL A N 1
ATOM 1396 C CA . VAL A 1 209 ? 7.440 69.087 75.533 1.00 83.33 209 VAL A CA 1
ATOM 1397 C C . VAL A 1 209 ? 5.996 68.695 75.187 1.00 82.15 209 VAL A C 1
ATOM 1398 O O . VAL A 1 209 ? 5.060 69.102 75.859 1.00 81.95 209 VAL A O 1
ATOM 1402 N N . VAL A 1 210 ? 5.820 67.904 74.134 1.00 81.62 210 VAL A N 1
ATOM 1403 C CA . VAL A 1 210 ? 4.505 67.355 73.847 1.00 81.22 210 VAL A CA 1
ATOM 1404 C C . VAL A 1 210 ? 4.177 66.345 74.938 1.00 84.20 210 VAL A C 1
ATOM 1405 O O . VAL A 1 210 ? 3.171 66.466 75.623 1.00 84.61 210 VAL A O 1
ATOM 1409 N N . THR A 1 211 ? 5.068 65.379 75.126 1.00 86.61 211 THR A N 1
ATOM 1410 C CA . THR A 1 211 ? 4.900 64.366 76.140 1.00 89.94 211 THR A CA 1
ATOM 1411 C C . THR A 1 211 ? 4.532 65.004 77.481 1.00 90.67 211 THR A C 1
ATOM 1412 O O . THR A 1 211 ? 3.511 64.656 78.069 1.00 91.64 211 THR A O 1
ATOM 1416 N N . GLN A 1 212 ? 5.351 65.961 77.929 1.00 90.18 212 GLN A N 1
ATOM 1417 C CA . GLN A 1 212 ? 5.114 66.684 79.182 1.00 90.90 212 GLN A CA 1
ATOM 1418 C C . GLN A 1 212 ? 3.743 67.368 79.242 1.00 88.62 212 GLN A C 1
ATOM 1419 O O . GLN A 1 212 ? 3.060 67.260 80.245 1.00 90.13 212 GLN A O 1
ATOM 1425 N N . LEU A 1 213 ? 3.338 68.061 78.171 1.00 85.32 213 LEU A N 1
ATOM 1426 C CA . LEU A 1 213 ? 2.020 68.754 78.164 1.00 83.51 213 LEU A CA 1
ATOM 1427 C C . LEU A 1 213 ? 0.859 67.796 78.053 1.00 84.33 213 LEU A C 1
ATOM 1428 O O . LEU A 1 213 ? -0.149 67.968 78.722 1.00 84.78 213 LEU A O 1
ATOM 1433 N N . THR A 1 214 ? 1.013 66.778 77.216 1.00 84.88 214 THR A N 1
ATOM 1434 C CA . THR A 1 214 ? -0.026 65.776 77.050 1.00 86.46 214 THR A CA 1
ATOM 1435 C C . THR A 1 214 ? -0.261 65.091 78.367 1.00 89.77 214 THR A C 1
ATOM 1436 O O . THR A 1 214 ? -1.388 64.960 78.800 1.00 90.72 214 THR A O 1
ATOM 1440 N N . LEU A 1 215 ? 0.823 64.674 79.007 1.00 92.00 215 LEU A N 1
ATOM 1441 C CA . LEU A 1 215 ? 0.738 64.034 80.296 1.00 95.80 215 LEU A CA 1
ATOM 1442 C C . LEU A 1 215 ? 0.379 65.033 81.422 1.00 95.67 215 LEU A C 1
ATOM 1443 O O . LEU A 1 215 ? 0.092 64.619 82.542 1.00 98.81 215 LEU A O 1
ATOM 1448 N N . GLU A 1 216 ? 0.378 66.339 81.134 1.00 92.48 216 GLU A N 1
ATOM 1449 C CA . GLU A 1 216 ? -0.119 67.307 82.132 1.00 92.43 216 GLU A CA 1
ATOM 1450 C C . GLU A 1 216 ? -1.670 67.306 82.148 1.00 92.10 216 GLU A C 1
ATOM 1451 O O . GLU A 1 216 ? -2.293 67.313 83.206 1.00 93.91 216 GLU A O 1
ATOM 1457 N N . LEU A 1 217 ? -2.275 67.280 80.964 1.00 89.92 217 LEU A N 1
ATOM 1458 C CA . LEU A 1 217 ? -3.731 67.164 80.846 1.00 89.97 217 LEU A CA 1
ATOM 1459 C C . LEU A 1 217 ? -4.234 65.785 81.282 1.00 93.31 217 LEU A C 1
ATOM 1460 O O . LEU A 1 217 ? -5.379 65.648 81.717 1.00 94.66 217 LEU A O 1
ATOM 1465 N N . LYS A 1 218 ? -3.387 64.761 81.147 1.00 95.11 218 LYS A N 1
ATOM 1466 C CA . LYS A 1 218 ? -3.788 63.387 81.491 1.00 98.90 218 LYS A CA 1
ATOM 1467 C C . LYS A 1 218 ? -4.056 63.270 82.973 1.00 101.96 218 LYS A C 1
ATOM 1468 O O . LYS A 1 218 ? -4.836 62.427 83.400 1.00 104.86 218 LYS A O 1
ATOM 1474 N N . LYS A 1 219 ? -3.428 64.153 83.747 1.00 101.60 219 LYS A N 1
ATOM 1475 C CA . LYS A 1 219 ? -3.628 64.193 85.199 1.00 104.65 219 LYS A CA 1
ATOM 1476 C C . LYS A 1 219 ? -4.956 64.874 85.536 1.00 103.93 219 LYS A C 1
ATOM 1477 O O . LYS A 1 219 ? -5.419 64.801 86.673 1.00 106.63 219 LYS A O 1
ATOM 1483 N N . GLN A 1 220 ? -5.565 65.544 84.554 1.00 100.56 220 GLN A N 1
ATOM 1484 C CA . GLN A 1 220 ? -6.842 66.216 84.776 1.00 99.85 220 GLN A CA 1
ATOM 1485 C C . GLN A 1 220 ? -7.957 65.428 84.133 1.00 100.74 220 GLN A C 1
ATOM 1486 O O . GLN A 1 220 ? -9.126 65.810 84.210 1.00 100.85 220 GLN A O 1
ATOM 1492 N N . GLY A 1 221 ? -7.594 64.321 83.499 1.00 101.71 221 GLY A N 1
ATOM 1493 C CA . GLY A 1 221 ? -8.569 63.496 82.805 1.00 102.72 221 GLY A CA 1
ATOM 1494 C C . GLY A 1 221 ? -9.015 64.156 81.514 1.00 99.37 221 GLY A C 1
ATOM 1495 O O . GLY A 1 221 ? -10.205 64.290 81.263 1.00 99.58 221 GLY A O 1
ATOM 1496 N N . ILE A 1 222 ? -8.049 64.615 80.720 1.00 96.53 222 ILE A N 1
ATOM 1497 C CA . ILE A 1 222 ? -8.332 65.188 79.403 1.00 93.61 222 ILE A CA 1
ATOM 1498 C C . ILE A 1 222 ? -7.505 64.445 78.347 1.00 93.14 222 ILE A C 1
ATOM 1499 O O . ILE A 1 222 ? -6.294 64.306 78.503 1.00 92.86 222 ILE A O 1
ATOM 1504 N N . LYS A 1 223 ? -8.161 63.929 77.305 1.00 93.33 223 LYS A N 1
ATOM 1505 C CA . LYS A 1 223 ? -7.449 63.177 76.269 1.00 93.38 223 LYS A CA 1
ATOM 1506 C C . LYS A 1 223 ? -6.940 64.104 75.144 1.00 89.95 223 LYS A C 1
ATOM 1507 O O . LYS A 1 223 ? -7.627 65.038 74.739 1.00 88.53 223 LYS A O 1
ATOM 1513 N N . VAL A 1 224 ? -5.720 63.876 74.676 1.00 89.08 224 VAL A N 1
ATOM 1514 C CA . VAL A 1 224 ? -5.231 64.623 73.538 1.00 86.13 224 VAL A CA 1
ATOM 1515 C C . VAL A 1 224 ? -5.338 63.720 72.315 1.00 86.75 224 VAL A C 1
ATOM 1516 O O . VAL A 1 224 ? -4.475 62.885 72.061 1.00 87.69 224 VAL A O 1
ATOM 1520 N N . SER A 1 225 ? -6.436 63.884 71.575 1.00 86.61 225 SER A N 1
ATOM 1521 C CA . SER A 1 225 ? -6.747 63.037 70.427 1.00 87.45 225 SER A CA 1
ATOM 1522 C C . SER A 1 225 ? -5.717 63.140 69.331 1.00 85.50 225 SER A C 1
ATOM 1523 O O . SER A 1 225 ? -5.573 62.209 68.542 1.00 86.58 225 SER A O 1
ATOM 1526 N N . GLY A 1 226 ? -4.993 64.265 69.306 1.00 82.73 226 GLY A N 1
ATOM 1527 C CA . GLY A 1 226 ? -3.931 64.507 68.329 1.00 81.01 226 GLY A CA 1
ATOM 1528 C C . GLY A 1 226 ? -3.320 65.899 68.434 1.00 78.56 226 GLY A C 1
ATOM 1529 O O . GLY A 1 226 ? -3.821 66.753 69.176 1.00 78.00 226 GLY A O 1
ATOM 1530 N N . TRP A 1 227 ? -2.256 66.132 67.662 1.00 77.27 227 TRP A N 1
ATOM 1531 C CA . TRP A 1 227 ? -1.553 67.407 67.662 1.00 75.42 227 TRP A CA 1
ATOM 1532 C C . TRP A 1 227 ? -1.269 67.917 66.215 1.00 74.03 227 TRP A C 1
ATOM 1533 O O . TRP A 1 227 ? -0.718 67.191 65.387 1.00 74.38 227 TRP A O 1
ATOM 1544 N N . LEU A 1 228 ? -1.628 69.165 65.927 1.00 72.60 228 LEU A N 1
ATOM 1545 C CA . LEU A 1 228 ? -1.409 69.733 64.608 1.00 71.48 228 LEU A CA 1
ATOM 1546 C C . LEU A 1 228 ? -0.069 70.401 64.576 1.00 70.34 228 LEU A C 1
ATOM 1547 O O . LEU A 1 228 ? 0.110 71.486 65.174 1.00 69.72 228 LEU A O 1
ATOM 1552 N N . PRO A 1 229 ? 0.907 69.712 63.944 1.00 70.37 229 PRO A N 1
ATOM 1553 C CA . PRO A 1 229 ? 1.924 68.974 63.284 1.00 70.54 229 PRO A CA 1
ATOM 1554 C C . PRO A 1 229 ? 2.189 67.768 64.154 1.00 72.40 229 PRO A C 1
ATOM 1555 O O . PRO A 1 229 ? 2.370 67.916 65.361 1.00 72.95 229 PRO A O 1
ATOM 1559 N N . ALA A 1 230 ? 2.128 66.571 63.586 1.00 74.01 230 ALA A N 1
ATOM 1560 C CA . ALA A 1 230 ? 2.574 65.396 64.334 1.00 76.18 230 ALA A CA 1
ATOM 1561 C C . ALA A 1 230 ? 4.051 65.063 63.942 1.00 76.59 230 ALA A C 1
ATOM 1562 O O . ALA A 1 230 ? 4.633 65.752 63.091 1.00 75.12 230 ALA A O 1
ATOM 1564 N N . LYS A 1 231 ? 4.648 64.028 64.544 1.00 79.07 231 LYS A N 1
ATOM 1565 C CA . LYS A 1 231 ? 6.058 63.655 64.231 1.00 80.25 231 LYS A CA 1
ATOM 1566 C C . LYS A 1 231 ? 6.310 63.376 62.716 1.00 80.00 231 LYS A C 1
ATOM 1567 O O . LYS A 1 231 ? 7.414 63.638 62.181 1.00 79.48 231 LYS A O 1
ATOM 1573 N N . ARG A 1 232 ? 5.301 62.805 62.060 1.00 80.58 232 ARG A N 1
ATOM 1574 C CA . ARG A 1 232 ? 5.342 62.531 60.626 1.00 80.89 232 ARG A CA 1
ATOM 1575 C C . ARG A 1 232 ? 4.092 63.097 59.950 1.00 79.74 232 ARG A C 1
ATOM 1576 O O . ARG A 1 232 ? 3.006 63.077 60.535 1.00 80.07 232 ARG A O 1
ATOM 1584 N N . TYR A 1 233 ? 4.249 63.595 58.717 1.00 78.76 233 TYR A N 1
ATOM 1585 C CA . TYR A 1 233 ? 3.139 64.162 57.950 1.00 77.80 233 TYR A CA 1
ATOM 1586 C C . TYR A 1 233 ? 2.086 63.095 57.823 1.00 79.78 233 TYR A C 1
ATOM 1587 O O . TYR A 1 233 ? 0.896 63.390 57.733 1.00 79.86 233 TYR A O 1
ATOM 1596 N N . THR A 1 234 ? 2.529 61.845 57.847 1.00 81.82 234 THR A N 1
ATOM 1597 C CA . THR A 1 234 ? 1.625 60.715 57.715 1.00 84.56 234 THR A CA 1
ATOM 1598 C C . THR A 1 234 ? 0.779 60.469 58.982 1.00 85.52 234 THR A C 1
ATOM 1599 O O . THR A 1 234 ? -0.162 59.694 58.965 1.00 87.49 234 THR A O 1
ATOM 1603 N N . GLU A 1 235 ? 1.095 61.198 60.049 1.00 84.44 235 GLU A N 1
ATOM 1604 C CA . GLU A 1 235 ? 0.413 61.052 61.337 1.00 85.60 235 GLU A CA 1
ATOM 1605 C C . GLU A 1 235 ? -0.525 62.236 61.691 1.00 83.79 235 GLU A C 1
ATOM 1606 O O . GLU A 1 235 ? -1.090 62.266 62.793 1.00 84.40 235 GLU A O 1
ATOM 1612 N N . LEU A 1 236 ? -0.719 63.185 60.759 1.00 81.98 236 LEU A N 1
ATOM 1613 C CA . LEU A 1 236 ? -1.651 64.322 60.996 1.00 80.57 236 LEU A CA 1
ATOM 1614 C C . LEU A 1 236 ? -2.967 63.793 61.590 1.00 82.42 236 LEU A C 1
ATOM 1615 O O . LEU A 1 236 ? -3.479 62.784 61.134 1.00 84.52 236 LEU A O 1
ATOM 1620 N N . PRO A 1 237 ? -3.493 64.466 62.628 1.00 81.87 237 PRO A N 1
ATOM 1621 C CA . PRO A 1 237 ? -4.622 63.971 63.395 1.00 83.77 237 PRO A CA 1
ATOM 1622 C C . PRO A 1 237 ? -5.904 64.091 62.644 1.00 85.08 237 PRO A C 1
ATOM 1623 O O . PRO A 1 237 ? -6.005 64.903 61.719 1.00 84.29 237 PRO A O 1
ATOM 1627 N N . VAL A 1 238 ? -6.908 63.334 63.051 1.00 87.48 238 VAL A N 1
ATOM 1628 C CA . VAL A 1 238 ? -8.211 63.549 62.483 1.00 89.01 238 VAL A CA 1
ATOM 1629 C C . VAL A 1 238 ? -8.764 64.869 63.054 1.00 87.75 238 VAL A C 1
ATOM 1630 O O . VAL A 1 238 ? -8.460 65.236 64.193 1.00 86.92 238 VAL A O 1
ATOM 1634 N N . ILE A 1 239 ? -9.507 65.610 62.240 1.00 87.87 239 ILE A N 1
ATOM 1635 C CA . ILE A 1 239 ? -10.187 66.809 62.717 1.00 87.13 239 ILE A CA 1
ATOM 1636 C C . ILE A 1 239 ? -11.567 66.890 62.066 1.00 89.57 239 ILE A C 1
ATOM 1637 O O . ILE A 1 239 ? -11.698 67.259 60.872 1.00 90.08 239 ILE A O 1
ATOM 1642 N N . ASP A 1 240 ? -12.592 66.515 62.832 1.00 91.37 240 ASP A N 1
ATOM 1643 C CA . ASP A 1 240 ? -13.971 66.502 62.323 1.00 94.14 240 ASP A CA 1
ATOM 1644 C C . ASP A 1 240 ? -14.715 67.714 62.853 1.00 93.75 240 ASP A C 1
ATOM 1645 O O . ASP A 1 240 ? -14.267 68.376 63.791 1.00 91.59 240 ASP A O 1
ATOM 1650 N N . GLU A 1 241 ? -15.826 68.033 62.206 1.00 95.87 241 GLU A N 1
ATOM 1651 C CA . GLU A 1 241 ? -16.686 69.142 62.617 1.00 96.42 241 GLU A CA 1
ATOM 1652 C C . GLU A 1 241 ? -17.258 68.926 64.045 1.00 96.66 241 GLU A C 1
ATOM 1653 O O . GLU A 1 241 ? -18.050 68.012 64.263 1.00 99.53 241 GLU A O 1
ATOM 1659 N N . GLY A 1 242 ? -16.885 69.797 64.983 1.00 94.02 242 GLY A N 1
ATOM 1660 C CA . GLY A 1 242 ? -17.316 69.674 66.377 1.00 93.90 242 GLY A CA 1
ATOM 1661 C C . GLY A 1 242 ? -16.180 69.561 67.412 1.00 90.78 242 GLY A C 1
ATOM 1662 O O . GLY A 1 242 ? -16.415 69.724 68.609 1.00 91.11 242 GLY A O 1
ATOM 1663 N N . TYR A 1 243 ? -14.964 69.266 66.954 1.00 87.87 243 TYR A N 1
ATOM 1664 C CA . TYR A 1 243 ? -13.811 69.107 67.827 1.00 85.32 243 TYR A CA 1
ATOM 1665 C C . TYR A 1 243 ? -13.426 70.414 68.505 1.00 83.15 243 TYR A C 1
ATOM 1666 O O . TYR A 1 243 ? -13.790 71.497 68.049 1.00 83.14 243 TYR A O 1
ATOM 1675 N N . TYR A 1 244 ? -12.671 70.310 69.590 1.00 81.58 244 TYR A N 1
ATOM 1676 C CA . TYR A 1 244 ? -12.148 71.478 70.249 1.00 79.54 244 TYR A CA 1
ATOM 1677 C C . TYR A 1 244 ? -10.676 71.632 69.888 1.00 76.86 244 TYR A C 1
ATOM 1678 O O . TYR A 1 244 ? -10.009 70.649 69.561 1.00 76.57 244 TYR A O 1
ATOM 1687 N N . VAL A 1 245 ? -10.195 72.864 69.838 1.00 74.93 245 VAL A N 1
ATOM 1688 C CA . VAL A 1 245 ? -8.772 73.072 69.587 1.00 72.82 245 VAL A CA 1
ATOM 1689 C C . VAL A 1 245 ? -8.212 74.122 70.520 1.00 71.72 245 VAL A C 1
ATOM 1690 O O . VAL A 1 245 ? -8.948 74.993 71.003 1.00 72.63 245 VAL A O 1
ATOM 1694 N N . ALA A 1 246 ? -6.920 74.026 70.801 1.00 70.10 246 ALA A N 1
ATOM 1695 C CA . ALA A 1 246 ? -6.285 75.019 71.628 1.00 69.23 246 ALA A CA 1
ATOM 1696 C C . ALA A 1 246 ? -4.867 75.316 71.152 1.00 67.68 246 ALA A C 1
ATOM 1697 O O . ALA A 1 246 ? -4.147 74.425 70.680 1.00 67.46 246 ALA A O 1
ATOM 1699 N N . GLY A 1 247 ? -4.493 76.592 71.246 1.00 66.89 247 GLY A N 1
ATOM 1700 C CA . GLY A 1 247 ? -3.192 77.049 70.849 1.00 65.06 247 GLY A CA 1
ATOM 1701 C C . GLY A 1 247 ? -2.217 76.910 71.991 1.00 65.02 247 GLY A C 1
ATOM 1702 O O . GLY A 1 247 ? -2.557 77.176 73.181 1.00 65.86 247 GLY A O 1
ATOM 1703 N N . VAL A 1 248 ? -0.980 76.575 71.628 1.00 63.58 248 VAL A N 1
ATOM 1704 C CA . VAL A 1 248 ? 0.027 76.354 72.598 1.00 63.53 248 VAL A CA 1
ATOM 1705 C C . VAL A 1 248 ? 1.066 77.500 72.478 1.00 62.93 248 VAL A C 1
ATOM 1706 O O . VAL A 1 248 ? 1.748 77.824 73.442 1.00 63.34 248 VAL A O 1
ATOM 1710 N N . ASN A 1 249 ? 1.127 78.134 71.290 1.00 61.47 249 ASN A N 1
ATOM 1711 C CA . ASN A 1 249 ? 1.960 79.328 71.042 1.00 60.88 249 ASN A CA 1
ATOM 1712 C C . ASN A 1 249 ? 1.140 80.553 70.568 1.00 60.94 249 ASN A C 1
ATOM 1713 O O . ASN A 1 249 ? 0.173 80.412 69.795 1.00 60.47 249 ASN A O 1
ATOM 1718 N N . PRO A 1 250 ? 1.520 81.751 71.035 1.00 61.69 250 PRO A N 1
ATOM 1719 C CA . PRO A 1 250 ? 0.810 82.993 70.747 1.00 62.68 250 PRO A CA 1
ATOM 1720 C C . PRO A 1 250 ? 0.737 83.403 69.274 1.00 62.88 250 PRO A C 1
ATOM 1721 O O . PRO A 1 250 ? -0.174 84.116 68.922 1.00 64.21 250 PRO A O 1
ATOM 1725 N N . PHE A 1 251 ? 1.673 82.977 68.428 1.00 62.08 251 PHE A N 1
ATOM 1726 C CA . PHE A 1 251 ? 1.642 83.362 67.017 1.00 62.15 251 PHE A CA 1
ATOM 1727 C C . PHE A 1 251 ? 0.827 82.453 66.081 1.00 61.22 251 PHE A C 1
ATOM 1728 O O . PHE A 1 251 ? 1.016 82.482 64.874 1.00 61.07 251 PHE A O 1
ATOM 1736 N N . LEU A 1 252 ? -0.045 81.629 66.611 1.00 60.48 252 LEU A N 1
ATOM 1737 C CA . LEU A 1 252 ? -0.764 80.748 65.727 1.00 60.26 252 LEU A CA 1
ATOM 1738 C C . LEU A 1 252 ? -2.165 81.271 65.316 1.00 61.79 252 LEU A C 1
ATOM 1739 O O . LEU A 1 252 ? -3.133 80.504 65.303 1.00 62.14 252 LEU A O 1
ATOM 1744 N N . SER A 1 253 ? -2.278 82.552 64.957 1.00 63.12 253 SER A N 1
ATOM 1745 C CA . SER A 1 253 ? -3.602 83.113 64.597 1.00 64.89 253 SER A CA 1
ATOM 1746 C C . SER A 1 253 ? -4.247 82.405 63.402 1.00 65.35 253 SER A C 1
ATOM 1747 O O . SER A 1 253 ? -5.350 81.839 63.493 1.00 66.01 253 SER A O 1
ATOM 1750 N N . ARG A 1 254 ? -3.580 82.529 62.257 1.00 65.46 254 ARG A N 1
ATOM 1751 C CA A ARG A 1 254 ? -4.073 81.995 60.993 0.50 66.10 254 ARG A CA 1
ATOM 1752 C CA B ARG A 1 254 ? -4.108 82.004 61.019 0.50 66.19 254 ARG A CA 1
ATOM 1753 C C . ARG A 1 254 ? -4.485 80.536 61.163 1.00 64.97 254 ARG A C 1
ATOM 1754 O O . ARG A 1 254 ? -5.587 80.152 60.792 1.00 66.20 254 ARG A O 1
ATOM 1769 N N . THR A 1 255 ? -3.611 79.729 61.772 1.00 63.10 255 THR A N 1
ATOM 1770 C CA . THR A 1 255 ? -3.943 78.326 62.064 1.00 62.33 255 THR A CA 1
ATOM 1771 C C . THR A 1 255 ? -5.216 78.223 62.881 1.00 63.65 255 THR A C 1
ATOM 1772 O O . THR A 1 255 ? -6.084 77.414 62.583 1.00 64.73 255 THR A O 1
ATOM 1776 N N . ALA A 1 256 ? -5.346 79.019 63.930 1.00 64.37 256 ALA A N 1
ATOM 1777 C CA . ALA A 1 256 ? -6.619 79.025 64.696 1.00 66.11 256 ALA A CA 1
ATOM 1778 C C . ALA A 1 256 ? -7.846 79.436 63.807 1.00 68.59 256 ALA A C 1
ATOM 1779 O O . ALA A 1 256 ? -8.904 78.762 63.796 1.00 69.60 256 ALA A O 1
ATOM 1781 N N . THR A 1 257 ? -7.691 80.521 63.047 1.00 69.78 257 THR A N 1
ATOM 1782 C CA . THR A 1 257 ? -8.785 81.017 62.191 1.00 72.64 257 THR A CA 1
ATOM 1783 C C . THR A 1 257 ? -9.223 79.889 61.269 1.00 73.16 257 THR A C 1
ATOM 1784 O O . THR A 1 257 ? -10.418 79.594 61.144 1.00 75.20 257 THR A O 1
ATOM 1788 N N . THR A 1 258 ? -8.243 79.202 60.706 1.00 71.67 258 THR A N 1
ATOM 1789 C CA . THR A 1 258 ? -8.487 78.124 59.779 1.00 72.21 258 THR A CA 1
ATOM 1790 C C . THR A 1 258 ? -9.254 76.992 60.436 1.00 72.47 258 THR A C 1
ATOM 1791 O O . THR A 1 258 ? -10.242 76.504 59.870 1.00 74.70 258 THR A O 1
ATOM 1795 N N . LEU A 1 259 ? -8.842 76.591 61.639 1.00 71.04 259 LEU A N 1
ATOM 1796 C CA . LEU A 1 259 ? -9.508 75.472 62.330 1.00 71.47 259 LEU A CA 1
ATOM 1797 C C . LEU A 1 259 ? -10.974 75.782 62.573 1.00 73.82 259 LEU A C 1
ATOM 1798 O O . LEU A 1 259 ? -11.836 74.939 62.344 1.00 75.29 259 LEU A O 1
ATOM 1803 N N . ILE A 1 260 ? -11.258 77.017 62.968 1.00 68.42 260 ILE A N 1
ATOM 1804 C CA . ILE A 1 260 ? -12.641 77.446 63.231 1.00 70.74 260 ILE A CA 1
ATOM 1805 C C . ILE A 1 260 ? -13.516 77.489 61.972 1.00 72.60 260 ILE A C 1
ATOM 1806 O O . ILE A 1 260 ? -14.567 76.882 61.921 1.00 74.47 260 ILE A O 1
ATOM 1811 N N . ARG A 1 261 ? -13.026 78.194 60.955 1.00 72.29 261 ARG A N 1
ATOM 1812 C CA . ARG A 1 261 ? -13.778 78.487 59.767 1.00 73.79 261 ARG A CA 1
ATOM 1813 C C . ARG A 1 261 ? -13.794 77.398 58.718 1.00 75.39 261 ARG A C 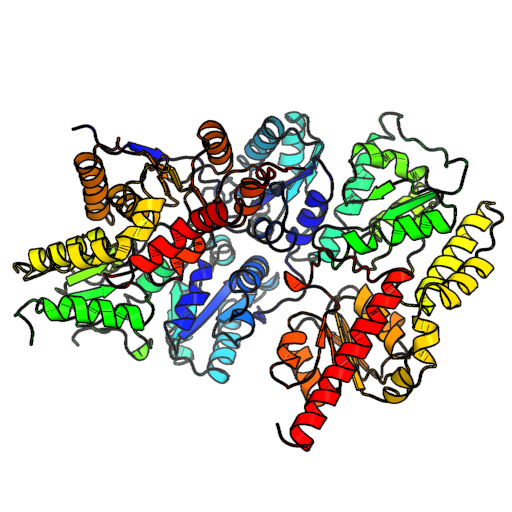1
ATOM 1814 O O . ARG A 1 261 ? -14.875 77.051 58.168 1.00 77.58 261 ARG A O 1
ATOM 1822 N N . ARG A 1 262 ? -12.625 76.865 58.411 1.00 74.88 262 ARG A N 1
ATOM 1823 C CA . ARG A 1 262 ? -12.566 75.820 57.414 1.00 76.61 262 ARG A CA 1
ATOM 1824 C C . ARG A 1 262 ? -12.777 74.448 57.988 1.00 77.38 262 ARG A C 1
ATOM 1825 O O . ARG A 1 262 ? -13.338 73.615 57.335 1.00 79.17 262 ARG A O 1
ATOM 1833 N N . ARG A 1 263 ? -12.343 74.195 59.221 1.00 76.82 263 ARG A N 1
ATOM 1834 C CA . ARG A 1 263 ? -12.539 72.832 59.793 1.00 77.85 263 ARG A CA 1
ATOM 1835 C C . ARG A 1 263 ? -13.797 72.650 60.659 1.00 79.56 263 ARG A C 1
ATOM 1836 O O . ARG A 1 263 ? -14.164 71.522 60.944 1.00 80.94 263 ARG A O 1
ATOM 1844 N N . LYS A 1 264 ? -14.417 73.759 61.082 1.00 79.95 264 LYS A N 1
ATOM 1845 C CA . LYS A 1 264 ? -15.622 73.766 61.984 1.00 82.29 264 LYS A CA 1
ATOM 1846 C C . LYS A 1 264 ? -15.375 73.325 63.459 1.00 82.10 264 LYS A C 1
ATOM 1847 O O . LYS A 1 264 ? -16.167 72.562 64.029 1.00 84.02 264 LYS A O 1
ATOM 1853 N N . CYS A 1 265 ? -14.311 73.857 64.064 1.00 80.12 265 CYS A N 1
ATOM 1854 C CA . CYS A 1 265 ? -13.893 73.518 65.440 1.00 79.86 265 CYS A CA 1
ATOM 1855 C C . CYS A 1 265 ? -14.220 74.639 66.440 1.00 80.23 265 CYS A C 1
ATOM 1856 O O . CYS A 1 265 ? -14.392 75.803 66.056 1.00 80.15 265 CYS A O 1
ATOM 1859 N N . GLN A 1 266 ? -14.268 74.302 67.725 1.00 80.98 266 GLN A N 1
ATOM 1860 C CA . GLN A 1 266 ? -14.465 75.315 68.743 1.00 81.60 266 GLN A CA 1
ATOM 1861 C C . GLN A 1 266 ? -13.102 75.683 69.285 1.00 78.99 266 GLN A C 1
ATOM 1862 O O . GLN A 1 266 ? -12.345 74.806 69.697 1.00 78.50 266 GLN A O 1
ATOM 1868 N N . LEU A 1 267 ? -12.774 76.968 69.285 1.00 77.90 267 LEU A N 1
ATOM 1869 C CA . LEU A 1 267 ? -11.472 77.398 69.828 1.00 75.67 267 LEU A CA 1
ATOM 1870 C C . LEU A 1 267 ? -11.585 77.809 71.270 1.00 76.06 267 LEU A C 1
ATOM 1871 O O . LEU A 1 267 ? -12.317 78.761 71.600 1.00 77.15 267 LEU A O 1
ATOM 1876 N N . ILE A 1 268 ? -10.851 77.089 72.124 1.00 75.25 268 ILE A N 1
ATOM 1877 C CA . ILE A 1 268 ? -10.697 77.458 73.531 1.00 75.03 268 ILE A CA 1
ATOM 1878 C C . ILE A 1 268 ? -9.643 78.532 73.519 1.00 73.23 268 ILE A C 1
ATOM 1879 O O . ILE A 1 268 ? -8.461 78.284 73.169 1.00 71.26 268 ILE A O 1
ATOM 1884 N N . THR A 1 269 ? -10.078 79.755 73.780 1.00 73.87 269 THR A N 1
ATOM 1885 C CA . THR A 1 269 ? -9.127 80.842 73.904 1.00 72.34 269 THR A CA 1
ATOM 1886 C C . THR A 1 269 ? -8.628 80.754 75.323 1.00 71.88 269 THR A C 1
ATOM 1887 O O . THR A 1 269 ? -9.411 80.572 76.246 1.00 73.38 269 THR A O 1
ATOM 1891 N N . ALA A 1 270 ? -7.318 80.799 75.478 1.00 69.96 270 ALA A N 1
ATOM 1892 C CA . ALA A 1 270 ? -6.688 80.620 76.772 1.00 69.76 270 ALA A CA 1
ATOM 1893 C C . ALA A 1 270 ? -5.311 81.239 76.757 1.00 68.16 270 ALA A C 1
ATOM 1894 O O . ALA A 1 270 ? -4.716 81.402 75.683 1.00 67.53 270 ALA A O 1
ATOM 1896 N N . PRO A 1 271 ? -4.773 81.559 77.946 1.00 67.97 271 PRO A N 1
ATOM 1897 C CA . PRO A 1 271 ? -3.393 82.046 77.950 1.00 66.36 271 PRO A CA 1
ATOM 1898 C C . PRO A 1 271 ? -2.520 80.869 77.600 1.00 65.25 271 PRO A C 1
ATOM 1899 O O . PRO A 1 271 ? -2.949 79.736 77.760 1.00 65.69 271 PRO A O 1
ATOM 1903 N N . PHE A 1 272 ? -1.329 81.132 77.078 1.00 64.41 272 PHE A N 1
ATOM 1904 C CA . PHE A 1 272 ? -0.415 80.077 76.592 1.00 63.83 272 PHE A CA 1
ATOM 1905 C C . PHE A 1 272 ? 0.460 79.515 77.736 1.00 63.72 272 PHE A C 1
ATOM 1906 O O . PHE A 1 272 ? 0.937 80.289 78.556 1.00 63.54 272 PHE A O 1
ATOM 1914 N N . PRO A 1 273 ? 0.660 78.163 77.797 1.00 64.12 273 PRO A N 1
ATOM 1915 C CA . PRO A 1 273 ? 1.385 77.557 78.936 1.00 64.38 273 PRO A CA 1
ATOM 1916 C C . PRO A 1 273 ? 2.894 77.834 78.920 1.00 63.94 273 PRO A C 1
ATOM 1917 O O . PRO A 1 273 ? 3.710 76.932 78.772 1.00 64.27 273 PRO A O 1
ATOM 1921 N N . ILE A 1 274 ? 3.230 79.098 79.080 1.00 63.81 274 ILE A N 1
ATOM 1922 C CA . ILE A 1 274 ? 4.577 79.564 79.153 1.00 63.75 274 ILE A CA 1
ATOM 1923 C C . ILE A 1 274 ? 4.622 80.182 80.523 1.00 64.66 274 ILE A C 1
ATOM 1924 O O . ILE A 1 274 ? 3.867 81.130 80.813 1.00 65.06 274 ILE A O 1
ATOM 1929 N N . GLY A 1 275 ? 5.503 79.666 81.372 1.00 65.37 275 GLY A N 1
ATOM 1930 C CA . GLY A 1 275 ? 5.512 80.062 82.768 1.00 66.32 275 GLY A CA 1
ATOM 1931 C C . GLY A 1 275 ? 4.545 79.143 83.489 1.00 67.43 275 GLY A C 1
ATOM 1932 O O . GLY A 1 275 ? 3.719 78.493 82.823 1.00 67.73 275 GLY A O 1
ATOM 1933 N N . PRO A 1 276 ? 4.675 79.034 84.837 1.00 68.28 276 PRO A N 1
ATOM 1934 C CA . PRO A 1 276 ? 3.769 78.191 85.644 1.00 69.63 276 PRO A CA 1
ATOM 1935 C C . PRO A 1 276 ? 2.405 78.853 85.883 1.00 70.61 276 PRO A C 1
ATOM 1936 O O . PRO A 1 276 ? 1.417 78.161 86.174 1.00 72.06 276 PRO A O 1
ATOM 1940 N N . ASP A 1 277 ? 2.372 80.184 85.841 1.00 70.47 277 ASP A N 1
ATOM 1941 C CA . ASP A 1 277 ? 1.123 80.911 85.863 1.00 71.65 277 ASP A CA 1
ATOM 1942 C C . ASP A 1 277 ? 0.385 80.625 84.532 1.00 71.65 277 ASP A C 1
ATOM 1943 O O . ASP A 1 277 ? -0.763 80.177 84.532 1.00 72.64 277 ASP A O 1
ATOM 1948 N N . GLY A 1 278 ? 1.091 80.814 83.414 1.00 70.71 278 GLY A N 1
ATOM 1949 C CA . GLY A 1 278 ? 0.578 80.461 82.099 1.00 70.63 278 GLY A CA 1
ATOM 1950 C C . GLY A 1 278 ? 0.055 79.040 82.052 1.00 71.41 278 GLY A C 1
ATOM 1951 O O . GLY A 1 278 ? -1.107 78.816 81.711 1.00 72.54 278 GLY A O 1
ATOM 1952 N N . THR A 1 279 ? 0.884 78.081 82.456 1.00 71.44 279 THR A N 1
ATOM 1953 C CA . THR A 1 279 ? 0.505 76.672 82.379 1.00 72.48 279 THR A CA 1
ATOM 1954 C C . THR A 1 279 ? -0.755 76.344 83.176 1.00 74.39 279 THR A C 1
ATOM 1955 O O . THR A 1 279 ? -1.598 75.615 82.692 1.00 75.45 279 THR A O 1
ATOM 1959 N N . ARG A 1 280 ? -0.900 76.901 84.373 1.00 75.20 280 ARG A N 1
ATOM 1960 C CA . ARG A 1 280 ? -2.074 76.604 85.186 1.00 77.43 280 ARG A CA 1
ATOM 1961 C C . ARG A 1 280 ? -3.355 77.231 84.609 1.00 78.29 280 ARG A C 1
ATOM 1962 O O . ARG A 1 280 ? -4.394 76.576 84.515 1.00 79.49 280 ARG A O 1
ATOM 1970 N N . THR A 1 281 ? -3.258 78.498 84.211 1.00 77.73 281 THR A N 1
ATOM 1971 C CA . THR A 1 281 ? -4.354 79.190 83.550 1.00 78.75 281 THR A CA 1
ATOM 1972 C C . THR A 1 281 ? -4.790 78.462 82.270 1.00 78.75 281 THR A C 1
ATOM 1973 O O . THR A 1 281 ? -5.995 78.316 81.995 1.00 80.26 281 THR A O 1
ATOM 1977 N N . TRP A 1 282 ? -3.806 78.018 81.490 1.00 77.25 282 TRP A N 1
ATOM 1978 C CA . TRP A 1 282 ? -4.069 77.259 80.270 1.00 77.12 282 TRP A CA 1
ATOM 1979 C C . TRP A 1 282 ? -4.898 76.029 80.580 1.00 78.74 282 TRP A C 1
ATOM 1980 O O . TRP A 1 282 ? -5.874 75.770 79.905 1.00 79.72 282 TRP A O 1
ATOM 1991 N N . ILE A 1 283 ? -4.503 75.275 81.609 1.00 79.24 283 ILE A N 1
ATOM 1992 C CA . ILE A 1 283 ? -5.226 74.067 82.001 1.00 81.04 283 ILE A CA 1
ATOM 1993 C C . ILE A 1 283 ? -6.579 74.404 82.583 1.00 82.88 283 ILE A C 1
ATOM 1994 O O . ILE A 1 283 ? -7.561 73.769 82.249 1.00 84.74 283 ILE A O 1
ATOM 1999 N N . GLU A 1 284 ? -6.624 75.388 83.480 1.00 82.84 284 GLU A N 1
ATOM 2000 C CA . GLU A 1 284 ? -7.874 75.778 84.139 1.00 85.02 284 GLU A CA 1
ATOM 2001 C C . GLU A 1 284 ? -8.905 76.124 83.098 1.00 85.33 284 GLU A C 1
ATOM 2002 O O . GLU A 1 284 ? -10.046 75.677 83.182 1.00 87.69 284 GLU A O 1
ATOM 2008 N N . GLN A 1 285 ? -8.486 76.899 82.102 1.00 83.05 285 GLN A N 1
ATOM 2009 C CA . GLN A 1 285 ? -9.363 77.287 80.989 1.00 83.15 285 GLN A CA 1
ATOM 2010 C C . GLN A 1 285 ? -9.779 76.102 80.094 1.00 83.42 285 GLN A C 1
ATOM 2011 O O . GLN A 1 285 ? -10.932 76.052 79.664 1.00 85.23 285 GLN A O 1
ATOM 2017 N N . ILE A 1 286 ? -8.897 75.131 79.849 1.00 81.76 286 ILE A N 1
ATOM 2018 C CA . ILE A 1 286 ? -9.357 73.947 79.115 1.00 82.52 286 ILE A CA 1
ATOM 2019 C C . ILE A 1 286 ? -10.418 73.226 79.923 1.00 85.51 286 ILE A C 1
ATOM 2020 O O . ILE A 1 286 ? -11.507 72.965 79.438 1.00 87.14 286 ILE A O 1
ATOM 2025 N N . CYS A 1 287 ? -10.097 72.916 81.172 1.00 86.39 287 CYS A N 1
ATOM 2026 C CA . CYS A 1 287 ? -11.039 72.205 82.032 1.00 89.69 287 CYS A CA 1
ATOM 2027 C C . CYS A 1 287 ? -12.381 72.941 82.103 1.00 91.70 287 CYS A C 1
ATOM 2028 O O . CYS A 1 287 ? -13.435 72.313 82.098 1.00 94.40 287 CYS A O 1
ATOM 2031 N N . ALA A 1 288 ? -12.330 74.274 82.175 1.00 90.85 288 ALA A N 1
ATOM 2032 C CA . ALA A 1 288 ? -13.544 75.102 82.315 1.00 93.26 288 ALA A CA 1
ATOM 2033 C C . ALA A 1 288 ? -14.435 74.984 81.097 1.00 94.40 288 ALA A C 1
ATOM 2034 O O . ALA A 1 288 ? -15.645 74.855 81.231 1.00 97.65 288 ALA A O 1
ATOM 2036 N N . THR A 1 289 ? -13.833 75.027 79.912 1.00 92.21 289 THR A N 1
ATOM 2037 C CA . THR A 1 289 ? -14.560 74.812 78.677 1.00 93.16 289 THR A CA 1
ATOM 2038 C C . THR A 1 289 ? -15.301 73.484 78.754 1.00 95.89 289 THR A C 1
ATOM 2039 O O . THR A 1 289 ? -16.473 73.411 78.387 1.00 98.36 289 THR A O 1
ATOM 2043 N N . PHE A 1 290 ? -14.635 72.453 79.281 1.00 95.84 290 PHE A N 1
ATOM 2044 C CA . PHE A 1 290 ? -15.253 71.119 79.402 1.00 98.92 290 PHE A CA 1
ATOM 2045 C C . PHE A 1 290 ? -16.070 70.877 80.676 1.00 102.36 290 PHE A C 1
ATOM 2046 O O . PHE A 1 290 ? -16.597 69.783 80.872 1.00 104.95 290 PHE A O 1
ATOM 2054 N N . GLY A 1 291 ? -16.186 71.889 81.529 1.00 102.82 291 GLY A N 1
ATOM 2055 C CA . GLY A 1 291 ? -16.938 71.746 82.778 1.00 106.58 291 GLY A CA 1
ATOM 2056 C C . GLY A 1 291 ? -16.243 70.815 83.768 1.00 107.25 291 GLY A C 1
ATOM 2057 O O . GLY A 1 291 ? -16.863 69.930 84.349 1.00 110.26 291 GLY A O 1
ATOM 2058 N N . ILE A 1 292 ? -14.941 70.994 83.924 1.00 104.51 292 ILE A N 1
ATOM 2059 C CA . ILE A 1 292 ? -14.183 70.213 84.897 1.00 105.30 292 ILE A CA 1
ATOM 2060 C C . ILE A 1 292 ? -13.548 71.133 85.943 1.00 104.24 292 ILE A C 1
ATOM 2061 O O . ILE A 1 292 ? -13.024 72.215 85.602 1.00 101.21 292 ILE A O 1
ATOM 2066 N N . GLN A 1 293 ? -13.643 70.719 87.216 1.00 107.02 293 GLN A N 1
ATOM 2067 C CA . GLN A 1 293 ? -12.902 71.373 88.304 1.00 106.60 293 GLN A CA 1
ATOM 2068 C C . GLN A 1 293 ? -11.444 70.899 88.241 1.00 104.17 293 GLN A C 1
ATOM 2069 O O . GLN A 1 293 ? -11.187 69.686 88.345 1.00 105.14 293 GLN A O 1
ATOM 2075 N N . PRO A 1 294 ? -10.489 71.844 88.016 1.00 101.35 294 PRO A N 1
ATOM 2076 C CA . PRO A 1 294 ? -9.078 71.444 87.990 1.00 99.58 294 PRO A CA 1
ATOM 2077 C C . PRO A 1 294 ? -8.627 70.956 89.381 1.00 101.46 294 PRO A C 1
ATOM 2078 O O . PRO A 1 294 ? -8.524 71.747 90.334 1.00 101.46 294 PRO A O 1
ATOM 2082 N N . GLN A 1 295 ? -8.387 69.648 89.467 1.00 103.43 295 GLN A N 1
ATOM 2083 C CA . GLN A 1 295 ? -8.006 68.978 90.698 1.00 105.79 295 GLN A CA 1
ATOM 2084 C C . GLN A 1 295 ? -6.481 69.026 90.916 1.00 103.75 295 GLN A C 1
ATOM 2085 O O . GLN A 1 295 ? -5.710 68.716 90.011 1.00 102.05 295 GLN A O 1
ATOM 2091 N N . GLY A 1 296 ? -6.080 69.473 92.110 1.00 104.32 296 GLY A N 1
ATOM 2092 C CA . GLY A 1 296 ? -4.694 69.465 92.578 1.00 103.18 296 GLY A CA 1
ATOM 2093 C C . GLY A 1 296 ? -3.607 70.172 91.789 1.00 100.12 296 GLY A C 1
ATOM 2094 O O . GLY A 1 296 ? -2.602 69.552 91.433 1.00 99.38 296 GLY A O 1
ATOM 2095 N N . LEU A 1 297 ? -3.766 71.472 91.534 1.00 98.64 297 LEU A N 1
ATOM 2096 C CA . LEU A 1 297 ? -2.705 72.216 90.823 1.00 95.72 297 LEU A CA 1
ATOM 2097 C C . LEU A 1 297 ? -2.302 73.589 91.398 1.00 94.49 297 LEU A C 1
ATOM 2098 O O . LEU A 1 297 ? -1.323 74.187 90.942 1.00 92.44 297 LEU A O 1
ATOM 2103 N N . ALA A 1 298 ? -3.027 74.076 92.405 1.00 96.26 298 ALA A N 1
ATOM 2104 C CA . ALA A 1 298 ? -2.560 75.243 93.176 1.00 95.58 298 ALA A CA 1
ATOM 2105 C C . ALA A 1 298 ? -1.226 74.837 93.797 1.00 94.98 298 ALA A C 1
ATOM 2106 O O . ALA A 1 298 ? -0.253 75.612 93.835 1.00 93.26 298 ALA A O 1
ATOM 2108 N N . GLU A 1 299 ? -1.183 73.588 94.237 1.00 96.66 299 GLU A N 1
ATOM 2109 C CA A GLU A 1 299 ? 0.038 73.058 94.820 0.50 96.69 299 GLU A CA 1
ATOM 2110 C CA B GLU A 1 299 ? 0.003 72.986 94.815 0.50 96.74 299 GLU A CA 1
ATOM 2111 C C . GLU A 1 299 ? 1.094 72.839 93.747 1.00 94.59 299 GLU A C 1
ATOM 2112 O O . GLU A 1 299 ? 2.238 73.230 93.934 1.00 93.37 299 GLU A O 1
ATOM 2123 N N . ARG A 1 300 ? 0.708 72.263 92.615 1.00 94.31 300 ARG A N 1
ATOM 2124 C CA . ARG A 1 300 ? 1.660 72.007 91.558 1.00 92.64 300 ARG A CA 1
ATOM 2125 C C . ARG A 1 300 ? 2.347 73.298 91.081 1.00 89.89 300 ARG A C 1
ATOM 2126 O O . ARG A 1 300 ? 3.541 73.287 90.717 1.00 88.65 300 ARG A O 1
ATOM 2134 N N . GLU A 1 301 ? 1.610 74.407 91.133 1.00 89.00 301 GLU A N 1
ATOM 2135 C CA . GLU A 1 301 ? 2.186 75.714 90.827 1.00 86.79 301 GLU A CA 1
ATOM 2136 C C . GLU A 1 301 ? 3.172 76.185 91.896 1.00 86.57 301 GLU A C 1
ATOM 2137 O O . GLU A 1 301 ? 4.332 76.477 91.576 1.00 85.43 301 GLU A O 1
ATOM 2143 N N . ALA A 1 302 ? 2.718 76.279 93.153 1.00 87.82 302 ALA A N 1
ATOM 2144 C CA . ALA A 1 302 ? 3.589 76.740 94.248 1.00 87.74 302 ALA A CA 1
ATOM 2145 C C . ALA A 1 302 ? 4.937 75.979 94.278 1.00 87.31 302 ALA A C 1
ATOM 2146 O O . ALA A 1 302 ? 6.003 76.584 94.391 1.00 86.34 302 ALA A O 1
ATOM 2148 N N . GLU A 1 303 ? 4.866 74.661 94.120 1.00 88.12 303 GLU A N 1
ATOM 2149 C CA . GLU A 1 303 ? 6.039 73.797 94.082 1.00 88.43 303 GLU A CA 1
ATOM 2150 C C . GLU A 1 303 ? 7.023 74.239 92.993 1.00 86.27 303 GLU A C 1
ATOM 2151 O O . GLU A 1 303 ? 8.244 74.256 93.227 1.00 86.30 303 GLU A O 1
ATOM 2157 N N . THR A 1 304 ? 6.493 74.583 91.812 1.00 84.47 304 THR A N 1
ATOM 2158 C CA . THR A 1 304 ? 7.306 75.091 90.691 1.00 82.39 304 THR A CA 1
ATOM 2159 C C . THR A 1 304 ? 7.945 76.454 91.033 1.00 81.25 304 THR A C 1
ATOM 2160 O O . THR A 1 304 ? 9.148 76.657 90.818 1.00 80.95 304 THR A O 1
ATOM 2164 N N . TRP A 1 305 ? 7.146 77.361 91.593 1.00 80.94 305 TRP A N 1
ATOM 2165 C CA . TRP A 1 305 ? 7.632 78.675 92.017 1.00 80.34 305 TRP A CA 1
ATOM 2166 C C . TRP A 1 305 ? 8.699 78.602 93.099 1.00 81.05 305 TRP A C 1
ATOM 2167 O O . TRP A 1 305 ? 9.649 79.399 93.117 1.00 80.56 305 TRP A O 1
ATOM 2178 N N . GLN A 1 306 ? 8.515 77.667 94.021 1.00 82.25 306 GLN A N 1
ATOM 2179 C CA . GLN A 1 306 ? 9.424 77.505 95.135 1.00 83.20 306 GLN A CA 1
ATOM 2180 C C . GLN A 1 306 ? 10.784 77.077 94.604 1.00 82.63 306 GLN A C 1
ATOM 2181 O O . GLN A 1 306 ? 11.802 77.594 95.038 1.00 82.73 306 GLN A O 1
ATOM 2187 N N . LYS A 1 307 ? 10.795 76.196 93.605 1.00 82.10 307 LYS A N 1
ATOM 2188 C CA . LYS A 1 307 ? 12.060 75.701 93.037 1.00 81.85 307 LYS A CA 1
ATOM 2189 C C . LYS A 1 307 ? 12.801 76.766 92.227 1.00 79.94 307 LYS A C 1
ATOM 2190 O O . LYS A 1 307 ? 13.870 76.486 91.645 1.00 80.33 307 LYS A O 1
ATOM 2196 N N . LEU A 1 308 ? 12.249 77.984 92.213 1.00 77.95 308 LEU A N 1
ATOM 2197 C CA . LEU A 1 308 ? 12.802 79.090 91.438 1.00 75.93 308 LEU A CA 1
ATOM 2198 C C . LEU A 1 308 ? 13.231 80.237 92.325 1.00 75.25 308 LEU A C 1
ATOM 2199 O O . LEU A 1 308 ? 13.521 81.331 91.842 1.00 74.59 308 LEU A O 1
ATOM 2204 N N . SER A 1 309 ? 13.265 79.984 93.629 1.00 88.89 309 SER A N 1
ATOM 2205 C CA . SER A 1 309 ? 13.659 80.991 94.621 1.00 88.74 309 SER A CA 1
ATOM 2206 C C . SER A 1 309 ? 14.890 81.749 94.200 1.00 86.55 309 SER A C 1
ATOM 2207 O O . SER A 1 309 ? 14.883 82.981 94.186 1.00 85.90 309 SER A O 1
ATOM 2210 N N . ASP A 1 310 ? 15.929 81.018 93.806 1.00 85.19 310 ASP A N 1
ATOM 2211 C CA . ASP A 1 310 ? 17.209 81.647 93.485 1.00 83.53 310 ASP A CA 1
ATOM 2212 C C . ASP A 1 310 ? 17.184 82.548 92.222 1.00 80.25 310 ASP A C 1
ATOM 2213 O O . ASP A 1 310 ? 17.723 83.662 92.232 1.00 79.55 310 ASP A O 1
ATOM 2218 N N . TYR A 1 311 ? 16.458 82.131 91.189 1.00 77.95 311 TYR A N 1
ATOM 2219 C CA . TYR A 1 311 ? 16.272 83.014 90.015 1.00 74.93 311 TYR A CA 1
ATOM 2220 C C . TYR A 1 311 ? 15.371 84.233 90.295 1.00 74.25 311 TYR A C 1
ATOM 2221 O O . TYR A 1 311 ? 15.594 85.320 89.736 1.00 72.71 311 TYR A O 1
ATOM 2230 N N . LEU A 1 312 ? 14.378 84.044 91.164 1.00 74.92 312 LEU A N 1
ATOM 2231 C CA . LEU A 1 312 ? 13.475 85.124 91.570 1.00 75.11 312 LEU A CA 1
ATOM 2232 C C . LEU A 1 312 ? 14.186 86.198 92.410 1.00 75.95 312 LEU A C 1
ATOM 2233 O O . LEU A 1 312 ? 13.889 87.371 92.290 1.00 75.46 312 LEU A O 1
ATOM 2238 N N . GLU A 1 313 ? 15.152 85.795 93.236 1.00 77.06 313 GLU A N 1
ATOM 2239 C CA . GLU A 1 313 ? 15.915 86.779 93.987 1.00 78.42 313 GLU A CA 1
ATOM 2240 C C . GLU A 1 313 ? 16.616 87.719 93.001 1.00 76.54 313 GLU A C 1
ATOM 2241 O O . GLU A 1 313 ? 16.502 88.939 93.125 1.00 76.82 313 GLU A O 1
ATOM 2247 N N . LEU A 1 314 ? 17.270 87.151 91.980 1.00 74.68 314 LEU A N 1
ATOM 2248 C CA . LEU A 1 314 ? 17.925 87.961 90.941 1.00 73.14 314 LEU A CA 1
ATOM 2249 C C . LEU A 1 314 ? 16.975 88.844 90.114 1.00 71.92 314 LEU A C 1
ATOM 2250 O O . LEU A 1 314 ? 17.263 90.013 89.845 1.00 71.96 314 LEU A O 1
ATOM 2255 N N . VAL A 1 315 ? 15.866 88.261 89.696 1.00 70.87 315 VAL A N 1
ATOM 2256 C CA . VAL A 1 315 ? 14.896 88.911 88.817 1.00 69.90 315 VAL A CA 1
ATOM 2257 C C . VAL A 1 315 ? 14.068 90.020 89.496 1.00 71.19 315 VAL A C 1
ATOM 2258 O O . VAL A 1 315 ? 13.572 90.932 88.840 1.00 70.90 315 VAL A O 1
ATOM 2262 N N . ARG A 1 316 ? 13.934 89.938 90.815 1.00 72.74 316 ARG A N 1
ATOM 2263 C CA . ARG A 1 316 ? 13.110 90.881 91.571 1.00 74.18 316 ARG A CA 1
ATOM 2264 C C . ARG A 1 316 ? 13.524 92.357 91.516 1.00 73.85 316 ARG A C 1
ATOM 2265 O O . ARG A 1 316 ? 14.589 92.743 92.000 1.00 74.03 316 ARG A O 1
ATOM 2273 N N . GLY A 1 317 ? 12.642 93.176 90.949 1.00 73.16 317 GLY A N 1
ATOM 2274 C CA . GLY A 1 317 ? 12.819 94.622 90.963 1.00 73.22 317 GLY A CA 1
ATOM 2275 C C . GLY A 1 317 ? 13.490 95.194 89.734 1.00 71.01 317 GLY A C 1
ATOM 2276 O O . GLY A 1 317 ? 13.425 96.412 89.484 1.00 71.67 317 GLY A O 1
ATOM 2277 N N . LYS A 1 318 ? 14.124 94.325 88.956 1.00 68.23 318 LYS A N 1
ATOM 2278 C CA . LYS A 1 318 ? 14.828 94.773 87.783 1.00 66.23 318 LYS A CA 1
ATOM 2279 C C . LYS A 1 318 ? 13.871 95.077 86.610 1.00 64.95 318 LYS A C 1
ATOM 2280 O O . LYS A 1 318 ? 12.756 94.532 86.531 1.00 64.60 318 LYS A O 1
ATOM 2286 N N . SER A 1 319 ? 14.289 95.986 85.741 1.00 64.05 319 SER A N 1
ATOM 2287 C CA . SER A 1 319 ? 13.481 96.351 84.582 1.00 63.46 319 SER A CA 1
ATOM 2288 C C . SER A 1 319 ? 13.867 95.585 83.289 1.00 61.36 319 SER A C 1
ATOM 2289 O O . SER A 1 319 ? 15.033 95.236 83.082 1.00 60.33 319 SER A O 1
ATOM 2292 N N . VAL A 1 320 ? 12.862 95.366 82.431 1.00 60.94 320 VAL A N 1
ATOM 2293 C CA . VAL A 1 320 ? 13.014 94.686 81.154 1.00 59.30 320 VAL A CA 1
ATOM 2294 C C . VAL A 1 320 ? 12.410 95.506 80.015 1.00 59.39 320 VAL A C 1
ATOM 2295 O O . VAL A 1 320 ? 11.371 96.162 80.181 1.00 60.72 320 VAL A O 1
ATOM 2299 N N . PHE A 1 321 ? 12.992 95.390 78.835 1.00 57.89 321 PHE A N 1
ATOM 2300 C CA . PHE A 1 321 ? 12.492 96.102 77.672 1.00 58.08 321 PHE A CA 1
ATOM 2301 C C . PHE A 1 321 ? 12.436 95.080 76.532 1.00 56.76 321 PHE A C 1
ATOM 2302 O O . PHE A 1 321 ? 13.458 94.511 76.171 1.00 55.78 321 PHE A O 1
ATOM 2310 N N . PHE A 1 322 ? 11.235 94.767 76.048 1.00 57.03 322 PHE A N 1
ATOM 2311 C CA . PHE A 1 322 ? 11.085 93.834 74.932 1.00 56.09 322 PHE A CA 1
ATOM 2312 C C . PHE A 1 322 ? 11.063 94.665 73.673 1.00 57.12 322 PHE A C 1
ATOM 2313 O O . PHE A 1 322 ? 10.084 95.435 73.473 1.00 58.05 322 PHE A O 1
ATOM 2321 N N . MET A 1 323 ? 12.136 94.625 72.876 1.00 56.80 323 MET A N 1
ATOM 2322 C CA . MET A 1 323 ? 12.061 95.240 71.546 1.00 58.40 323 MET A CA 1
ATOM 2323 C C . MET A 1 323 ? 11.267 94.162 70.842 1.00 58.48 323 MET A C 1
ATOM 2324 O O . MET A 1 323 ? 11.652 93.008 70.906 1.00 59.59 323 MET A O 1
ATOM 2329 N N . GLY A 1 324 ? 10.208 94.408 70.164 1.00 59.10 324 GLY A N 1
ATOM 2330 C CA . GLY A 1 324 ? 9.550 93.163 69.687 1.00 59.07 324 GLY A CA 1
ATOM 2331 C C . GLY A 1 324 ? 10.229 92.330 68.587 1.00 58.01 324 GLY A C 1
ATOM 2332 O O . GLY A 1 324 ? 10.890 92.904 67.755 1.00 58.43 324 GLY A O 1
ATOM 2333 N N . ASP A 1 325 ? 10.058 90.997 68.556 1.00 57.41 325 ASP A N 1
ATOM 2334 C CA . ASP A 1 325 ? 10.504 90.200 67.335 1.00 57.47 325 ASP A CA 1
ATOM 2335 C C . ASP A 1 325 ? 9.999 88.781 67.090 1.00 57.39 325 ASP A C 1
ATOM 2336 O O . ASP A 1 325 ? 10.251 88.223 66.000 1.00 57.63 325 ASP A O 1
ATOM 2341 N N . ASN A 1 326 ? 9.307 88.173 68.049 1.00 57.08 326 ASN A N 1
ATOM 2342 C CA . ASN A 1 326 ? 8.855 86.822 67.817 1.00 57.16 326 ASN A CA 1
ATOM 2343 C C . ASN A 1 326 ? 7.460 86.461 68.297 1.00 57.93 326 ASN A C 1
ATOM 2344 O O . ASN A 1 326 ? 7.064 85.323 68.210 1.00 58.70 326 ASN A O 1
ATOM 2349 N N . LEU A 1 327 ? 6.718 87.424 68.792 1.00 58.47 327 LEU A N 1
ATOM 2350 C CA . LEU A 1 327 ? 5.294 87.206 69.203 1.00 59.72 327 LEU A CA 1
ATOM 2351 C C . LEU A 1 327 ? 5.065 86.439 70.499 1.00 59.65 327 LEU A C 1
ATOM 2352 O O . LEU A 1 327 ? 3.926 86.185 70.859 1.00 60.99 327 LEU A O 1
ATOM 2357 N N . LEU A 1 328 ? 6.139 86.130 71.214 1.00 58.39 328 LEU A N 1
ATOM 2358 C CA . LEU A 1 328 ? 6.046 85.453 72.501 1.00 58.08 328 LEU A CA 1
ATOM 2359 C C . LEU A 1 328 ? 5.913 86.496 73.590 1.00 58.25 328 LEU A C 1
ATOM 2360 O O . LEU A 1 328 ? 5.624 86.188 74.738 1.00 58.76 328 LEU A O 1
ATOM 2365 N N . GLU A 1 329 ? 6.071 87.738 73.183 1.00 58.00 329 GLU A N 1
ATOM 2366 C CA . GLU A 1 329 ? 6.377 88.834 74.058 1.00 58.10 329 GLU A CA 1
ATOM 2367 C C . GLU A 1 329 ? 5.295 89.168 75.040 1.00 59.09 329 GLU A C 1
ATOM 2368 O O . GLU A 1 329 ? 5.597 89.583 76.146 1.00 59.00 329 GLU A O 1
ATOM 2374 N N . ILE A 1 330 ? 4.024 88.987 74.652 1.00 60.16 330 ILE A N 1
ATOM 2375 C CA . ILE A 1 330 ? 2.909 89.310 75.548 1.00 61.48 330 ILE A CA 1
ATOM 2376 C C . ILE A 1 330 ? 2.953 88.318 76.668 1.00 61.85 330 ILE A C 1
ATOM 2377 O O . ILE A 1 330 ? 2.881 88.675 77.811 1.00 62.63 330 ILE A O 1
ATOM 2382 N N . SER A 1 331 ? 3.175 87.069 76.345 1.00 61.37 331 SER A N 1
ATOM 2383 C CA . SER A 1 331 ? 3.139 86.078 77.369 1.00 62.39 331 SER A CA 1
ATOM 2384 C C . SER A 1 331 ? 4.452 85.975 78.216 1.00 61.27 331 SER A C 1
ATOM 2385 O O . SER A 1 331 ? 4.417 85.483 79.319 1.00 61.41 331 SER A O 1
ATOM 2388 N N . LEU A 1 332 ? 5.595 86.428 77.687 1.00 60.28 332 LEU A N 1
ATOM 2389 C CA . LEU A 1 332 ? 6.826 86.423 78.476 1.00 59.94 332 LEU A CA 1
ATOM 2390 C C . LEU A 1 332 ? 6.745 87.582 79.436 1.00 60.68 332 LEU A C 1
ATOM 2391 O O . LEU A 1 332 ? 7.040 87.419 80.611 1.00 61.58 332 LEU A O 1
ATOM 2396 N N . ALA A 1 333 ? 6.322 88.741 78.941 1.00 60.82 333 ALA A N 1
ATOM 2397 C CA . ALA A 1 333 ? 6.130 89.919 79.774 1.00 61.74 333 ALA A CA 1
ATOM 2398 C C . ALA A 1 333 ? 5.227 89.596 80.944 1.00 63.47 333 ALA A C 1
ATOM 2399 O O . ALA A 1 333 ? 5.547 89.914 82.088 1.00 64.57 333 ALA A O 1
ATOM 2401 N N . ARG A 1 334 ? 4.115 88.939 80.661 1.00 64.06 334 ARG A N 1
ATOM 2402 C CA . ARG A 1 334 ? 3.151 88.586 81.683 1.00 65.82 334 ARG A CA 1
ATOM 2403 C C . ARG A 1 334 ? 3.765 87.686 82.751 1.00 65.79 334 ARG A C 1
ATOM 2404 O O . ARG A 1 334 ? 3.567 87.900 83.943 1.00 67.08 334 ARG A O 1
ATOM 2412 N N . PHE A 1 335 ? 4.545 86.705 82.308 1.00 64.62 335 PHE A N 1
ATOM 2413 C CA . PHE A 1 335 ? 5.328 85.824 83.215 1.00 64.46 335 PHE A CA 1
ATOM 2414 C C . PHE A 1 335 ? 6.311 86.583 84.061 1.00 64.14 335 PHE A C 1
ATOM 2415 O O . PHE A 1 335 ? 6.328 86.429 85.256 1.00 65.17 335 PHE A O 1
ATOM 2423 N N . LEU A 1 336 ? 7.117 87.421 83.426 1.00 63.23 336 LEU A N 1
ATOM 2424 C CA . LEU A 1 336 ? 8.160 88.208 84.110 1.00 63.18 336 LEU A CA 1
ATOM 2425 C C . LEU A 1 336 ? 7.631 89.257 85.113 1.00 64.72 336 LEU A C 1
ATOM 2426 O O . LEU A 1 336 ? 8.378 89.722 85.982 1.00 65.42 336 LEU A O 1
ATOM 2431 N N . ILE A 1 337 ? 6.373 89.642 84.976 1.00 65.52 337 ILE A N 1
ATOM 2432 C CA . ILE A 1 337 ? 5.730 90.610 85.915 1.00 67.47 337 ILE A CA 1
ATOM 2433 C C . ILE A 1 337 ? 5.323 89.913 87.194 1.00 68.69 337 ILE A C 1
ATOM 2434 O O . ILE A 1 337 ? 5.485 90.471 88.284 1.00 69.58 337 ILE A O 1
ATOM 2439 N N . ARG A 1 338 ? 4.802 88.690 87.037 1.00 68.73 338 ARG A N 1
ATOM 2440 C CA . ARG A 1 338 ? 4.513 87.783 88.154 1.00 70.58 338 ARG A CA 1
ATOM 2441 C C . ARG A 1 338 ? 5.806 87.379 88.864 1.00 70.06 338 ARG A C 1
ATOM 2442 O O . ARG A 1 338 ? 5.754 86.996 90.028 1.00 72.07 338 ARG A O 1
ATOM 2450 N N . CYS A 1 339 ? 6.945 87.416 88.154 1.00 67.78 339 CYS A N 1
ATOM 2451 C CA . CYS A 1 339 ? 8.258 87.068 88.728 1.00 67.24 339 CYS A CA 1
ATOM 2452 C C . CYS A 1 339 ? 8.837 88.215 89.496 1.00 68.01 339 CYS A C 1
ATOM 2453 O O . CYS A 1 339 ? 9.896 88.078 90.116 1.00 68.14 339 CYS A O 1
ATOM 2456 N N . GLY A 1 340 ? 8.198 89.369 89.383 1.00 68.56 340 GLY A N 1
ATOM 2457 C CA . GLY A 1 340 ? 8.582 90.530 90.130 1.00 69.87 340 GLY A CA 1
ATOM 2458 C C . GLY A 1 340 ? 9.291 91.593 89.338 1.00 69.12 340 GLY A C 1
ATOM 2459 O O . GLY A 1 340 ? 9.762 92.563 89.909 1.00 70.52 340 GLY A O 1
ATOM 2460 N N . MET A 1 341 ? 9.391 91.442 88.030 1.00 67.61 341 MET A N 1
ATOM 2461 C CA . MET A 1 341 ? 10.087 92.468 87.234 1.00 67.13 341 MET A CA 1
ATOM 2462 C C . MET A 1 341 ? 9.188 93.652 86.826 1.00 68.40 341 MET A C 1
ATOM 2463 O O . MET A 1 341 ? 7.965 93.540 86.786 1.00 69.04 341 MET A O 1
ATOM 2468 N N . ARG A 1 342 ? 9.818 94.791 86.556 1.00 69.06 342 ARG A N 1
ATOM 2469 C CA . ARG A 1 342 ? 9.148 95.912 85.894 1.00 70.41 342 ARG A CA 1
ATOM 2470 C C . ARG A 1 342 ? 9.350 95.847 84.359 1.00 68.29 342 ARG A C 1
ATOM 2471 O O . ARG A 1 342 ? 10.494 95.923 83.870 1.00 67.19 342 ARG A O 1
ATOM 2479 N N . VAL A 1 343 ? 8.267 95.679 83.609 1.00 67.69 343 VAL A N 1
ATOM 2480 C CA . VAL A 1 343 ? 8.364 95.696 82.178 1.00 65.99 343 VAL A CA 1
ATOM 2481 C C . VAL A 1 343 ? 8.148 97.129 81.710 1.00 67.27 343 VAL A C 1
ATOM 2482 O O . VAL A 1 343 ? 7.158 97.719 81.997 1.00 69.49 343 VAL A O 1
ATOM 2486 N N . LEU A 1 344 ? 9.103 97.691 81.008 1.00 66.64 344 LEU A N 1
ATOM 2487 C CA . LEU A 1 344 ? 9.012 99.069 80.543 1.00 67.89 344 LEU A CA 1
ATOM 2488 C C . LEU A 1 344 ? 8.371 99.234 79.137 1.00 67.54 344 LEU A C 1
ATOM 2489 O O . LEU A 1 344 ? 7.885 100.316 78.811 1.00 68.89 344 LEU A O 1
ATOM 2494 N N . GLU A 1 345 ? 8.468 98.201 78.285 1.00 65.42 345 GLU A N 1
ATOM 2495 C CA . GLU A 1 345 ? 7.874 98.254 76.937 1.00 65.14 345 GLU A CA 1
ATOM 2496 C C . GLU A 1 345 ? 7.668 96.864 76.432 1.00 63.20 345 GLU A C 1
ATOM 2497 O O . GLU A 1 345 ? 8.566 96.040 76.559 1.00 61.49 345 GLU A O 1
ATOM 2503 N N . ILE A 1 346 ? 6.482 96.580 75.871 1.00 63.43 346 ILE A N 1
ATOM 2504 C CA . ILE A 1 346 ? 6.305 95.301 75.172 1.00 61.68 346 ILE A CA 1
ATOM 2505 C C . ILE A 1 346 ? 6.174 95.545 73.669 1.00 61.36 346 ILE A C 1
ATOM 2506 O O . ILE A 1 346 ? 5.101 95.915 73.169 1.00 62.91 346 ILE A O 1
ATOM 2511 N N . GLY A 1 347 ? 7.291 95.349 72.965 1.00 59.64 347 GLY A N 1
ATOM 2512 C CA . GLY A 1 347 ? 7.359 95.479 71.519 1.00 58.84 347 GLY A CA 1
ATOM 2513 C C . GLY A 1 347 ? 6.847 94.211 70.917 1.00 58.13 347 GLY A C 1
ATOM 2514 O O . GLY A 1 347 ? 7.066 93.121 71.463 1.00 56.88 347 GLY A O 1
ATOM 2515 N N . ILE A 1 348 ? 6.066 94.339 69.848 1.00 58.99 348 ILE A N 1
ATOM 2516 C CA . ILE A 1 348 ? 5.542 93.138 69.171 1.00 58.76 348 ILE A CA 1
ATOM 2517 C C . ILE A 1 348 ? 5.383 93.325 67.641 1.00 59.30 348 ILE A C 1
ATOM 2518 O O . ILE A 1 348 ? 5.046 94.423 67.185 1.00 60.62 348 ILE A O 1
ATOM 2523 N N . PRO A 1 349 ? 5.723 92.282 66.853 1.00 58.47 349 PRO A N 1
ATOM 2524 C CA . PRO A 1 349 ? 5.590 92.395 65.417 1.00 58.77 349 PRO A CA 1
ATOM 2525 C C . PRO A 1 349 ? 4.144 92.630 65.037 1.00 60.30 349 PRO A C 1
ATOM 2526 O O . PRO A 1 349 ? 3.837 93.554 64.288 1.00 61.66 349 PRO A O 1
ATOM 2530 N N . TYR A 1 350 ? 3.266 91.810 65.604 1.00 60.34 350 TYR A N 1
ATOM 2531 C CA . TYR A 1 350 ? 1.894 91.738 65.219 1.00 61.45 350 TYR A CA 1
ATOM 2532 C C . TYR A 1 350 ? 1.055 91.319 66.402 1.00 61.88 350 TYR A C 1
ATOM 2533 O O . TYR A 1 350 ? 1.413 90.379 67.087 1.00 60.63 350 TYR A O 1
ATOM 2542 N N . MET A 1 351 ? -0.095 91.983 66.606 1.00 63.92 351 MET A N 1
ATOM 2543 C CA A MET A 1 351 ? -0.961 91.603 67.705 0.50 64.92 351 MET A CA 1
ATOM 2544 C CA B MET A 1 351 ? -0.978 91.700 67.751 0.50 64.62 351 MET A CA 1
ATOM 2545 C C . MET A 1 351 ? -2.375 91.274 67.346 1.00 66.98 351 MET A C 1
ATOM 2546 O O . MET A 1 351 ? -3.162 92.105 66.874 1.00 68.71 351 MET A O 1
ATOM 2555 N N . ASP A 1 352 ? -2.686 90.007 67.589 1.00 67.33 352 ASP A N 1
ATOM 2556 C CA . ASP A 1 352 ? -4.011 89.499 67.394 1.00 69.60 352 ASP A CA 1
ATOM 2557 C C . ASP A 1 352 ? -4.667 89.541 68.751 1.00 70.90 352 ASP A C 1
ATOM 2558 O O . ASP A 1 352 ? -4.412 88.666 69.601 1.00 69.94 352 ASP A O 1
ATOM 2563 N N . LYS A 1 353 ? -5.533 90.537 68.943 1.00 73.10 353 LYS A N 1
ATOM 2564 C CA . LYS A 1 353 ? -6.245 90.722 70.218 1.00 74.78 353 LYS A CA 1
ATOM 2565 C C . LYS A 1 353 ? -7.310 89.654 70.406 1.00 75.94 353 LYS A C 1
ATOM 2566 O O . LYS A 1 353 ? -7.676 89.315 71.517 1.00 76.59 353 LYS A O 1
ATOM 2572 N N . ARG A 1 354 ? -7.806 89.122 69.307 1.00 76.40 354 ARG A N 1
ATOM 2573 C CA . ARG A 1 354 ? -8.786 88.054 69.373 1.00 77.69 354 ARG A CA 1
ATOM 2574 C C . ARG A 1 354 ? -8.105 86.771 69.816 1.00 75.59 354 ARG A C 1
ATOM 2575 O O . ARG A 1 354 ? -8.590 86.077 70.700 1.00 76.39 354 ARG A O 1
ATOM 2583 N N . TYR A 1 355 ? -6.999 86.434 69.170 1.00 73.01 355 TYR A N 1
ATOM 2584 C CA . TYR A 1 355 ? -6.364 85.173 69.466 1.00 71.62 355 TYR A CA 1
ATOM 2585 C C . TYR A 1 355 ? -5.677 85.202 70.829 1.00 70.76 355 TYR A C 1
ATOM 2586 O O . TYR A 1 355 ? -5.780 84.244 71.601 1.00 71.18 355 TYR A O 1
ATOM 2595 N N . GLN A 1 356 ? -5.005 86.304 71.143 1.00 69.70 356 GLN A N 1
ATOM 2596 C CA . GLN A 1 356 ? -4.325 86.361 72.407 1.00 69.15 356 GLN A CA 1
ATOM 2597 C C . GLN A 1 356 ? -5.296 86.597 73.567 1.00 71.17 356 GLN A C 1
ATOM 2598 O O . GLN A 1 356 ? -5.092 86.062 74.640 1.00 70.97 356 GLN A O 1
ATOM 2604 N N . ALA A 1 357 ? -6.436 87.232 73.265 1.00 73.53 357 ALA A N 1
ATOM 2605 C CA . ALA A 1 357 ? -7.465 87.667 74.257 1.00 76.07 357 ALA A CA 1
ATOM 2606 C C . ALA A 1 357 ? -7.208 87.260 75.692 1.00 76.23 357 ALA A C 1
ATOM 2607 O O . ALA A 1 357 ? -6.981 88.126 76.540 1.00 76.76 357 ALA A O 1
ATOM 2609 N N . ALA A 1 358 ? -7.238 85.955 75.966 1.00 76.20 358 ALA A N 1
ATOM 2610 C CA . ALA A 1 358 ? -7.060 85.461 77.335 1.00 76.63 358 ALA A CA 1
ATOM 2611 C C . ALA A 1 358 ? -5.668 85.772 77.866 1.00 74.44 358 ALA A C 1
ATOM 2612 O O . ALA A 1 358 ? -5.522 86.282 78.959 1.00 75.17 358 ALA A O 1
ATOM 2614 N N . GLU A 1 359 ? -4.643 85.499 77.088 1.00 72.40 359 GLU A N 1
ATOM 2615 C CA . GLU A 1 359 ? -3.307 85.922 77.481 1.00 70.62 359 GLU A CA 1
ATOM 2616 C C . GLU A 1 359 ? -3.261 87.452 77.796 1.00 70.81 359 GLU A C 1
ATOM 2617 O O . GLU A 1 359 ? -2.655 87.854 78.780 1.00 70.58 359 GLU A O 1
ATOM 2623 N N . LEU A 1 360 ? -3.924 88.295 76.993 1.00 71.78 360 LEU A N 1
ATOM 2624 C CA . LEU A 1 360 ? -3.968 89.753 77.295 1.00 72.49 360 LEU A CA 1
ATOM 2625 C C . LEU A 1 360 ? -4.771 90.033 78.573 1.00 74.71 360 LEU A C 1
ATOM 2626 O O . LEU A 1 360 ? -4.447 90.956 79.342 1.00 75.20 360 LEU A O 1
ATOM 2631 N N . ALA A 1 361 ? -5.782 89.222 78.829 1.00 76.09 361 ALA A N 1
ATOM 2632 C CA . ALA A 1 361 ? -6.551 89.418 80.055 1.00 78.75 361 ALA A CA 1
ATOM 2633 C C . ALA A 1 361 ? -5.709 89.022 81.268 1.00 77.93 361 ALA A C 1
ATOM 2634 O O . ALA A 1 361 ? -5.789 89.657 82.315 1.00 79.54 361 ALA A O 1
ATOM 2636 N N . LEU A 1 362 ? -4.847 88.027 81.106 1.00 75.84 362 LEU A N 1
ATOM 2637 C CA . LEU A 1 362 ? -4.061 87.568 82.228 1.00 75.13 362 LEU A CA 1
ATOM 2638 C C . LEU A 1 362 ? -2.954 88.560 82.547 1.00 73.90 362 LEU A C 1
ATOM 2639 O O . LEU A 1 362 ? -2.629 88.782 83.714 1.00 74.52 362 LEU A O 1
ATOM 2644 N N . LEU A 1 363 ? -2.381 89.162 81.505 1.00 72.30 363 LEU A N 1
ATOM 2645 C CA . LEU A 1 363 ? -1.393 90.227 81.680 1.00 71.17 363 LEU A CA 1
ATOM 2646 C C . LEU A 1 363 ? -1.971 91.374 82.524 1.00 73.79 363 LEU A C 1
ATOM 2647 O O . LEU A 1 363 ? -1.446 91.664 83.585 1.00 74.08 363 LEU A O 1
ATOM 2652 N N . SER A 1 364 ? -3.063 92.004 82.060 1.00 75.61 364 SER A N 1
ATOM 2653 C CA . SER A 1 364 ? -3.645 93.145 82.785 1.00 78.50 364 SER A CA 1
ATOM 2654 C C . SER A 1 364 ? -3.967 92.818 84.261 1.00 80.42 364 SER A C 1
ATOM 2655 O O . SER A 1 364 ? -3.685 93.616 85.166 1.00 81.13 364 SER A O 1
ATOM 2658 N N . GLN A 1 365 ? -4.558 91.644 84.480 1.00 81.26 365 GLN A N 1
ATOM 2659 C CA . GLN A 1 365 ? -4.864 91.163 85.825 1.00 83.71 365 GLN A CA 1
ATOM 2660 C C . GLN A 1 365 ? -3.596 90.971 86.652 1.00 82.39 365 GLN A C 1
ATOM 2661 O O . GLN A 1 365 ? -3.565 91.314 87.837 1.00 84.11 365 GLN A O 1
ATOM 2667 N N . THR A 1 366 ? -2.547 90.441 86.008 1.00 79.61 366 THR A N 1
ATOM 2668 C CA . THR A 1 366 ? -1.260 90.276 86.633 1.00 78.01 366 THR A CA 1
ATOM 2669 C C . THR A 1 366 ? -0.709 91.658 86.985 1.00 78.69 366 THR A C 1
ATOM 2670 O O . THR A 1 366 ? -0.221 91.854 88.084 1.00 79.51 366 THR A O 1
ATOM 2674 N N . CYS A 1 367 ? -0.853 92.635 86.102 1.00 78.82 367 CYS A N 1
ATOM 2675 C CA . CYS A 1 367 ? -0.394 93.980 86.435 1.00 80.32 367 CYS A CA 1
ATOM 2676 C C . CYS A 1 367 ? -1.088 94.519 87.692 1.00 83.60 367 CYS A C 1
ATOM 2677 O O . CYS A 1 367 ? -0.430 95.136 88.527 1.00 84.27 367 CYS A O 1
ATOM 2680 N N . ALA A 1 368 ? -2.386 94.233 87.843 1.00 85.85 368 ALA A N 1
ATOM 2681 C CA . ALA A 1 368 ? -3.168 94.656 89.028 1.00 89.69 368 ALA A CA 1
ATOM 2682 C C . ALA A 1 368 ? -2.740 93.944 90.338 1.00 90.44 368 ALA A C 1
ATOM 2683 O O . ALA A 1 368 ? -2.578 94.590 91.370 1.00 92.26 368 ALA A O 1
ATOM 2685 N N . GLU A 1 369 ? -2.522 92.627 90.271 1.00 89.27 369 GLU A N 1
ATOM 2686 C CA . GLU A 1 369 ? -2.184 91.825 91.454 1.00 90.24 369 GLU A CA 1
ATOM 2687 C C . GLU A 1 369 ? -0.795 92.124 92.002 1.00 89.14 369 GLU A C 1
ATOM 2688 O O . GLU A 1 369 ? -0.535 91.903 93.182 1.00 90.63 369 GLU A O 1
ATOM 2694 N N . MET A 1 370 ? 0.093 92.614 91.142 1.00 86.83 370 MET A N 1
ATOM 2695 C CA . MET A 1 370 ? 1.466 92.925 91.537 1.00 85.61 370 MET A CA 1
ATOM 2696 C C . MET A 1 370 ? 1.646 94.434 91.663 1.00 86.83 370 MET A C 1
ATOM 2697 O O . MET A 1 370 ? 2.746 94.913 91.898 1.00 86.38 370 MET A O 1
ATOM 2702 N N . GLY A 1 371 ? 0.561 95.182 91.511 1.00 88.73 371 GLY A N 1
ATOM 2703 C CA . GLY A 1 371 ? 0.637 96.633 91.559 1.00 90.11 371 GLY A CA 1
ATOM 2704 C C . GLY A 1 371 ? 1.732 97.160 90.655 1.00 87.66 371 GLY A C 1
ATOM 2705 O O . GLY A 1 371 ? 2.642 97.830 91.119 1.00 87.64 371 GLY A O 1
ATOM 2706 N N . HIS A 1 372 ? 1.614 96.832 89.362 1.00 85.68 372 HIS A N 1
ATOM 2707 C CA . HIS A 1 372 ? 2.546 97.192 88.278 1.00 83.40 372 HIS A CA 1
ATOM 2708 C C . HIS A 1 372 ? 1.727 98.031 87.310 1.00 84.71 372 HIS A C 1
ATOM 2709 O O . HIS A 1 372 ? 0.619 97.630 86.918 1.00 85.29 372 HIS A O 1
ATOM 2716 N N . PRO A 1 373 ? 2.235 99.211 86.912 1.00 85.46 373 PRO A N 1
ATOM 2717 C CA . PRO A 1 373 ? 1.372 99.997 86.001 1.00 87.01 373 PRO A CA 1
ATOM 2718 C C . PRO A 1 373 ? 1.315 99.343 84.619 1.00 84.87 373 PRO A C 1
ATOM 2719 O O . PRO A 1 373 ? 2.337 98.833 84.117 1.00 82.29 373 PRO A O 1
ATOM 2723 N N . LEU A 1 374 ? 0.131 99.327 84.022 1.00 86.15 374 LEU A N 1
ATOM 2724 C CA . LEU A 1 374 ? -0.078 98.640 82.744 1.00 84.46 374 LEU A CA 1
ATOM 2725 C C . LEU A 1 374 ? 0.902 99.118 81.695 1.00 82.58 374 LEU A C 1
ATOM 2726 O O . LEU A 1 374 ? 0.996 100.326 81.411 1.00 84.24 374 LEU A O 1
ATOM 2731 N N . PRO A 1 375 ? 1.643 98.184 81.119 1.00 79.56 375 PRO A N 1
ATOM 2732 C CA . PRO A 1 375 ? 2.690 98.562 80.218 1.00 77.79 375 PRO A CA 1
ATOM 2733 C C . PRO A 1 375 ? 2.078 98.891 78.870 1.00 77.92 375 PRO A C 1
ATOM 2734 O O . PRO A 1 375 ? 0.872 98.685 78.672 1.00 79.39 375 PRO A O 1
ATOM 2738 N N . THR A 1 376 ? 2.843 99.472 77.962 1.00 76.76 376 THR A N 1
ATOM 2739 C CA . THR A 1 376 ? 2.241 99.715 76.662 1.00 76.98 376 THR A CA 1
ATOM 2740 C C . THR A 1 376 ? 2.800 98.711 75.671 1.00 74.03 376 THR A C 1
ATOM 2741 O O . THR A 1 376 ? 3.970 98.309 75.767 1.00 72.33 376 THR A O 1
ATOM 2745 N N . ILE A 1 377 ? 1.932 98.264 74.769 1.00 73.67 377 ILE A N 1
ATOM 2746 C CA . ILE A 1 377 ? 2.284 97.267 73.794 1.00 71.15 377 ILE A CA 1
ATOM 2747 C C . ILE A 1 377 ? 2.531 97.971 72.485 1.00 70.96 377 ILE A C 1
ATOM 2748 O O . ILE A 1 377 ? 1.643 98.636 71.954 1.00 73.03 377 ILE A O 1
ATOM 2753 N N . VAL A 1 378 ? 3.751 97.893 71.988 1.00 68.61 378 VAL A N 1
ATOM 2754 C CA . VAL A 1 378 ? 4.051 98.568 70.752 1.00 68.21 378 VAL A CA 1
ATOM 2755 C C . VAL A 1 378 ? 4.100 97.584 69.601 1.00 66.63 378 VAL A C 1
ATOM 2756 O O . VAL A 1 378 ? 5.007 96.771 69.513 1.00 64.85 378 VAL A O 1
ATOM 2760 N N . GLU A 1 379 ? 3.080 97.636 68.752 1.00 67.60 379 GLU A N 1
ATOM 2761 C CA . GLU A 1 379 ? 3.022 96.854 67.532 1.00 66.55 379 GLU A CA 1
ATOM 2762 C C . GLU A 1 379 ? 3.888 97.492 66.453 1.00 66.04 379 GLU A C 1
ATOM 2763 O O . GLU A 1 379 ? 3.973 98.717 66.355 1.00 67.76 379 GLU A O 1
ATOM 2769 N N . LYS A 1 380 ? 4.486 96.679 65.610 1.00 64.00 380 LYS A N 1
ATOM 2770 C CA . LYS A 1 380 ? 5.223 97.205 64.475 1.00 63.56 380 LYS A CA 1
ATOM 2771 C C . LYS A 1 380 ? 6.143 98.359 64.888 1.00 62.81 380 LYS A C 1
ATOM 2772 O O . LYS A 1 380 ? 6.070 99.441 64.306 1.00 64.11 380 LYS A O 1
ATOM 2778 N N . PRO A 1 381 ? 7.066 98.099 65.834 1.00 60.74 381 PRO A N 1
ATOM 2779 C CA . PRO A 1 381 ? 7.902 99.135 66.445 1.00 60.38 381 PRO A CA 1
ATOM 2780 C C . PRO A 1 381 ? 9.000 99.673 65.560 1.00 59.86 381 PRO A C 1
ATOM 2781 O O . PRO A 1 381 ? 9.356 99.069 64.531 1.00 58.86 381 PRO A O 1
ATOM 2785 N N . ASP A 1 382 ? 9.516 100.817 65.959 1.00 60.26 382 ASP A N 1
ATOM 2786 C CA . ASP A 1 382 ? 10.600 101.415 65.272 1.00 60.20 382 ASP A CA 1
ATOM 2787 C C . ASP A 1 382 ? 11.899 101.249 66.098 1.00 58.78 382 ASP A C 1
ATOM 2788 O O . ASP A 1 382 ? 12.125 102.002 67.067 1.00 59.12 382 ASP A O 1
ATOM 2793 N N . ASN A 1 383 ? 12.745 100.296 65.681 1.00 56.74 383 ASN A N 1
ATOM 2794 C CA . ASN A 1 383 ? 13.951 99.957 66.398 1.00 55.67 383 ASN A CA 1
ATOM 2795 C C . ASN A 1 383 ? 14.767 101.154 66.658 1.00 56.81 383 ASN A C 1
ATOM 2796 O O . ASN A 1 383 ? 15.317 101.261 67.718 1.00 56.83 383 ASN A O 1
ATOM 2801 N N . TYR A 1 384 ? 14.852 102.065 65.689 1.00 58.31 384 TYR A N 1
ATOM 2802 C CA . TYR A 1 384 ? 15.630 103.284 65.873 1.00 59.70 384 TYR A CA 1
ATOM 2803 C C . TYR A 1 384 ? 15.133 104.023 67.065 1.00 60.92 384 TYR A C 1
ATOM 2804 O O . TYR A 1 384 ? 15.929 104.288 67.966 1.00 60.97 384 TYR A O 1
ATOM 2813 N N . ASN A 1 385 ? 13.812 104.350 67.066 1.00 62.41 385 ASN A N 1
ATOM 2814 C CA . ASN A 1 385 ? 13.126 105.083 68.161 1.00 63.90 385 ASN A CA 1
ATOM 2815 C C . ASN A 1 385 ? 13.300 104.330 69.454 1.00 62.81 385 ASN A C 1
ATOM 2816 O O . ASN A 1 385 ? 13.684 104.917 70.474 1.00 63.49 385 ASN A O 1
ATOM 2821 N N . GLN A 1 386 ? 13.009 103.027 69.409 1.00 61.24 386 GLN A N 1
ATOM 2822 C CA . GLN A 1 386 ? 13.199 102.150 70.560 1.00 60.53 386 GLN A CA 1
ATOM 2823 C C . GLN A 1 386 ? 14.614 102.297 71.219 1.00 60.73 386 GLN A C 1
ATOM 2824 O O . GLN A 1 386 ? 14.728 102.317 72.451 1.00 60.57 386 GLN A O 1
ATOM 2830 N N . LEU A 1 387 ? 15.672 102.414 70.400 1.00 61.26 387 LEU A N 1
ATOM 2831 C CA . LEU A 1 387 ? 17.055 102.620 70.931 1.00 62.13 387 LEU A CA 1
ATOM 2832 C C . LEU A 1 387 ? 17.184 103.975 71.662 1.00 64.77 387 LEU A C 1
ATOM 2833 O O . LEU A 1 387 ? 18.036 104.120 72.566 1.00 64.97 387 LEU A O 1
ATOM 2838 N N . GLN A 1 388 ? 16.381 104.968 71.232 1.00 66.77 388 GLN A N 1
ATOM 2839 C CA . GLN A 1 388 ? 16.341 106.250 71.926 1.00 69.67 388 GLN A CA 1
ATOM 2840 C C . GLN A 1 388 ? 15.636 106.034 73.260 1.00 69.86 388 GLN A C 1
ATOM 2841 O O . GLN A 1 388 ? 16.122 106.496 74.281 1.00 71.11 388 GLN A O 1
ATOM 2847 N N . ARG A 1 389 ? 14.562 105.248 73.275 1.00 68.95 389 ARG A N 1
ATOM 2848 C CA . ARG A 1 389 ? 13.837 105.033 74.520 1.00 69.49 389 ARG A CA 1
ATOM 2849 C C . ARG A 1 389 ? 14.650 104.227 75.515 1.00 68.49 389 ARG A C 1
ATOM 2850 O O . ARG A 1 389 ? 14.647 104.521 76.709 1.00 69.82 389 ARG A O 1
ATOM 2858 N N . ILE A 1 390 ? 15.363 103.224 75.020 1.00 66.65 390 ILE A N 1
ATOM 2859 C CA . ILE A 1 390 ? 16.233 102.422 75.834 1.00 65.54 390 ILE A CA 1
ATOM 2860 C C . ILE A 1 390 ? 17.309 103.332 76.440 1.00 67.41 390 ILE A C 1
ATOM 2861 O O . ILE A 1 390 ? 17.678 103.181 77.586 1.00 67.44 390 ILE A O 1
ATOM 2866 N N . LYS A 1 391 ? 17.789 104.284 75.651 1.00 69.22 391 LYS A N 1
ATOM 2867 C CA . LYS A 1 391 ? 18.870 105.156 76.070 1.00 71.46 391 LYS A CA 1
ATOM 2868 C C . LYS A 1 391 ? 18.365 106.014 77.189 1.00 73.72 391 LYS A C 1
ATOM 2869 O O . LYS A 1 391 ? 19.044 106.210 78.181 1.00 74.68 391 LYS A O 1
ATOM 2875 N N . ALA A 1 392 ? 17.147 106.517 77.029 1.00 75.13 392 ALA A N 1
ATOM 2876 C CA . ALA A 1 392 ? 16.509 107.325 78.052 1.00 77.48 392 ALA A CA 1
ATOM 2877 C C . ALA A 1 392 ? 16.244 106.505 79.337 1.00 77.15 392 ALA A C 1
ATOM 2878 O O . ALA A 1 392 ? 16.591 106.945 80.445 1.00 78.78 392 ALA A O 1
ATOM 2880 N N . LEU A 1 393 ? 15.680 105.298 79.187 1.00 75.16 393 LEU A N 1
ATOM 2881 C CA . LEU A 1 393 ? 15.256 104.488 80.354 1.00 74.89 393 LEU A CA 1
ATOM 2882 C C . LEU A 1 393 ? 16.357 103.685 81.080 1.00 73.70 393 LEU A C 1
ATOM 2883 O O . LEU A 1 393 ? 16.186 103.308 82.231 1.00 74.24 393 LEU A O 1
ATOM 2888 N N . GLN A 1 394 ? 17.464 103.409 80.416 1.00 72.25 394 GLN A N 1
ATOM 2889 C CA . GLN A 1 394 ? 18.490 102.524 81.001 1.00 71.23 394 GLN A CA 1
ATOM 2890 C C . GLN A 1 394 ? 17.840 101.321 81.727 1.00 69.93 394 GLN A C 1
ATOM 2891 O O . GLN A 1 394 ? 17.924 101.224 82.928 1.00 71.00 394 GLN A O 1
ATOM 2897 N N . PRO A 1 395 ? 17.156 100.420 80.980 1.00 68.05 395 PRO A N 1
ATOM 2898 C CA . PRO A 1 395 ? 16.576 99.213 81.575 1.00 66.82 395 PRO A CA 1
ATOM 2899 C C . PRO A 1 395 ? 17.675 98.241 82.031 1.00 65.73 395 PRO A C 1
ATOM 2900 O O . PRO A 1 395 ? 18.813 98.263 81.499 1.00 65.09 395 PRO A O 1
ATOM 2904 N N . ASP A 1 396 ? 17.324 97.346 82.943 1.00 64.96 396 ASP A N 1
ATOM 2905 C CA . ASP A 1 396 ? 18.283 96.381 83.429 1.00 63.73 396 ASP A CA 1
ATOM 2906 C C . ASP A 1 396 ? 18.465 95.239 82.405 1.00 61.43 396 ASP A C 1
AT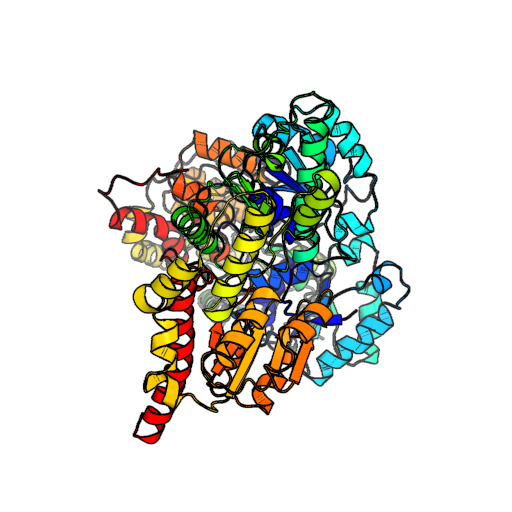OM 2907 O O . ASP A 1 396 ? 19.500 94.547 82.380 1.00 60.72 396 ASP A O 1
ATOM 2912 N N . LEU A 1 397 ? 17.466 95.061 81.554 1.00 59.54 397 LEU A N 1
ATOM 2913 C CA . LEU A 1 397 ? 17.464 93.964 80.623 1.00 57.54 397 LEU A CA 1
ATOM 2914 C C . LEU A 1 397 ? 16.735 94.373 79.349 1.00 56.64 397 LEU A C 1
ATOM 2915 O O . LEU A 1 397 ? 15.587 94.814 79.391 1.00 56.95 397 LEU A O 1
ATOM 2920 N N . VAL A 1 398 ? 17.429 94.328 78.224 1.00 55.54 398 VAL A N 1
ATOM 2921 C CA . VAL A 1 398 ? 16.756 94.580 76.955 1.00 54.61 398 VAL A CA 1
ATOM 2922 C C . VAL A 1 398 ? 16.631 93.253 76.327 1.00 53.71 398 VAL A C 1
ATOM 2923 O O . VAL A 1 398 ? 17.639 92.517 76.221 1.00 53.19 398 VAL A O 1
ATOM 2927 N N . ILE A 1 399 ? 15.417 92.861 75.979 1.00 53.69 399 ILE A N 1
ATOM 2928 C CA . ILE A 1 399 ? 15.286 91.607 75.179 1.00 53.45 399 ILE A CA 1
ATOM 2929 C C . ILE A 1 399 ? 15.246 91.934 73.682 1.00 53.67 399 ILE A C 1
ATOM 2930 O O . ILE A 1 399 ? 14.417 92.740 73.252 1.00 54.95 399 ILE A O 1
ATOM 2935 N N . THR A 1 400 ? 16.133 91.322 72.892 1.00 53.69 400 THR A N 1
ATOM 2936 C CA . THR A 1 400 ? 16.450 91.843 71.543 1.00 54.06 400 THR A CA 1
ATOM 2937 C C . THR A 1 400 ? 17.307 90.963 70.613 1.00 54.00 400 THR A C 1
ATOM 2938 O O . THR A 1 400 ? 17.970 90.004 71.053 1.00 53.73 400 THR A O 1
ATOM 2942 N N . GLY A 1 401 ? 17.410 91.386 69.358 1.00 54.29 401 GLY A N 1
ATOM 2943 C CA . GLY A 1 401 ? 18.090 90.613 68.359 1.00 54.72 401 GLY A CA 1
ATOM 2944 C C . GLY A 1 401 ? 19.590 90.793 68.318 1.00 55.35 401 GLY A C 1
ATOM 2945 O O . GLY A 1 401 ? 20.147 91.795 68.802 1.00 55.70 401 GLY A O 1
ATOM 2946 N N . MET A 1 402 ? 20.240 89.877 67.636 1.00 55.65 402 MET A N 1
ATOM 2947 C CA . MET A 1 402 ? 21.666 89.922 67.536 1.00 56.79 402 MET A CA 1
ATOM 2948 C C . MET A 1 402 ? 22.184 91.142 66.801 1.00 56.93 402 MET A C 1
ATOM 2949 O O . MET A 1 402 ? 23.333 91.512 66.969 1.00 57.89 402 MET A O 1
ATOM 2954 N N . ALA A 1 403 ? 21.325 91.829 66.066 1.00 56.83 403 ALA A N 1
ATOM 2955 C CA . ALA A 1 403 ? 21.731 93.086 65.424 1.00 57.11 403 ALA A CA 1
ATOM 2956 C C . ALA A 1 403 ? 22.065 94.161 66.431 1.00 57.18 403 ALA A C 1
ATOM 2957 O O . ALA A 1 403 ? 23.005 94.930 66.204 1.00 58.33 403 ALA A O 1
ATOM 2959 N N . HIS A 1 404 ? 21.308 94.228 67.539 1.00 56.16 404 HIS A N 1
ATOM 2960 C CA . HIS A 1 404 ? 21.497 95.293 68.533 1.00 56.14 404 HIS A CA 1
ATOM 2961 C C . HIS A 1 404 ? 22.244 94.914 69.819 1.00 55.52 404 HIS A C 1
ATOM 2962 O O . HIS A 1 404 ? 22.691 95.816 70.547 1.00 56.48 404 HIS A O 1
ATOM 2969 N N . ALA A 1 405 ? 22.335 93.614 70.122 1.00 53.97 405 ALA A N 1
ATOM 2970 C CA . ALA A 1 405 ? 22.946 93.113 71.379 1.00 53.08 405 ALA A CA 1
ATOM 2971 C C . ALA A 1 405 ? 24.374 93.571 71.644 1.00 53.24 405 ALA A C 1
ATOM 2972 O O . ALA A 1 405 ? 24.630 94.211 72.655 1.00 53.69 405 ALA A O 1
ATOM 2974 N N . ASN A 1 406 ? 25.316 93.239 70.785 1.00 52.66 406 ASN A N 1
ATOM 2975 C CA . ASN A 1 406 ? 26.668 93.694 71.062 1.00 53.35 406 ASN A CA 1
ATOM 2976 C C . ASN A 1 406 ? 26.757 95.257 71.092 1.00 53.46 406 ASN A C 1
ATOM 2977 O O . ASN A 1 406 ? 27.374 95.820 71.982 1.00 53.87 406 ASN A O 1
ATOM 2982 N N . PRO A 1 407 ? 26.088 95.952 70.145 1.00 52.84 407 PRO A N 1
ATOM 2983 C CA . PRO A 1 407 ? 26.154 97.428 70.282 1.00 53.32 407 PRO A CA 1
ATOM 2984 C C . PRO A 1 407 ? 25.619 97.969 71.612 1.00 52.79 407 PRO A C 1
ATOM 2985 O O . PRO A 1 407 ? 26.191 98.907 72.157 1.00 53.12 407 PRO A O 1
ATOM 2989 N N . LEU A 1 408 ? 24.585 97.322 72.138 1.00 51.45 408 LEU A N 1
ATOM 2990 C CA . LEU A 1 408 ? 24.037 97.651 73.456 1.00 51.94 408 LEU A CA 1
ATOM 2991 C C . LEU A 1 408 ? 24.982 97.330 74.658 1.00 52.31 408 LEU A C 1
ATOM 2992 O O . LEU A 1 408 ? 25.256 98.201 75.504 1.00 52.67 408 LEU A O 1
ATOM 2997 N N . GLU A 1 409 ? 25.432 96.065 74.735 1.00 52.06 409 GLU A N 1
ATOM 2998 C CA . GLU A 1 409 ? 26.380 95.637 75.738 1.00 52.89 409 GLU A CA 1
ATOM 2999 C C . GLU A 1 409 ? 27.511 96.641 75.786 1.00 54.32 409 GLU A C 1
ATOM 3000 O O . GLU A 1 409 ? 27.850 97.165 76.850 1.00 55.31 409 GLU A O 1
ATOM 3006 N N . ALA A 1 410 ? 28.079 96.954 74.633 1.00 54.86 410 ALA A N 1
ATOM 3007 C CA . ALA A 1 410 ? 29.225 97.875 74.605 1.00 57.04 410 ALA A CA 1
ATOM 3008 C C . ALA A 1 410 ? 28.867 99.238 75.202 1.00 58.53 410 ALA A C 1
ATOM 3009 O O . ALA A 1 410 ? 29.758 99.980 75.616 1.00 60.27 410 ALA A O 1
ATOM 3011 N N . ARG A 1 411 ? 27.572 99.563 75.200 1.00 58.07 411 ARG A N 1
ATOM 3012 C CA . ARG A 1 411 ? 27.045 100.808 75.762 1.00 60.08 411 ARG A CA 1
ATOM 3013 C C . ARG A 1 411 ? 26.615 100.618 77.243 1.00 60.39 411 ARG A C 1
ATOM 3014 O O . ARG A 1 411 ? 26.045 101.505 77.850 1.00 61.17 411 ARG A O 1
ATOM 3022 N N . GLY A 1 412 ? 26.861 99.432 77.795 1.00 59.83 412 GLY A N 1
ATOM 3023 C CA . GLY A 1 412 ? 26.528 99.148 79.190 1.00 59.99 412 GLY A CA 1
ATOM 3024 C C . GLY A 1 412 ? 25.116 98.658 79.448 1.00 59.11 412 GLY A C 1
ATOM 3025 O O . GLY A 1 412 ? 24.755 98.402 80.594 1.00 59.86 412 GLY A O 1
ATOM 3026 N N . ILE A 1 413 ? 24.295 98.555 78.411 1.00 57.64 413 ILE A N 1
ATOM 3027 C CA . ILE A 1 413 ? 22.975 98.008 78.588 1.00 56.25 413 ILE A CA 1
ATOM 3028 C C . ILE A 1 413 ? 23.089 96.484 78.502 1.00 55.11 413 ILE A C 1
ATOM 3029 O O . ILE A 1 413 ? 23.625 95.970 77.516 1.00 54.48 413 ILE A O 1
ATOM 3034 N N . SER A 1 414 ? 22.584 95.752 79.502 1.00 54.91 414 SER A N 1
ATOM 3035 C CA . SER A 1 414 ? 22.563 94.270 79.417 1.00 53.80 414 SER A CA 1
ATOM 3036 C C . SER A 1 414 ? 21.484 93.803 78.457 1.00 53.35 414 SER A C 1
ATOM 3037 O O . SER A 1 414 ? 20.323 94.356 78.438 1.00 53.84 414 SER A O 1
ATOM 3040 N N . THR A 1 415 ? 21.772 92.729 77.743 1.00 52.49 415 THR A N 1
ATOM 3041 C CA . THR A 1 415 ? 20.847 92.264 76.725 1.00 51.82 415 THR A CA 1
ATOM 3042 C C . THR A 1 415 ? 20.649 90.765 76.769 1.00 51.25 415 THR A C 1
ATOM 3043 O O . THR A 1 415 ? 21.512 90.037 77.223 1.00 51.89 415 THR A O 1
ATOM 3047 N N . LYS A 1 416 ? 19.467 90.308 76.416 1.00 51.06 416 LYS A N 1
ATOM 3048 C CA . LYS A 1 416 ? 19.280 88.876 76.165 1.00 51.13 416 LYS A CA 1
ATOM 3049 C C . LYS A 1 416 ? 18.764 88.676 74.734 1.00 51.20 416 LYS A C 1
ATOM 3050 O O . LYS A 1 416 ? 17.702 89.190 74.365 1.00 50.92 416 LYS A O 1
ATOM 3056 N N . TRP A 1 417 ? 19.516 87.923 73.939 1.00 52.00 417 TRP A N 1
ATOM 3057 C CA . TRP A 1 417 ? 19.075 87.629 72.591 1.00 52.61 417 TRP A CA 1
ATOM 3058 C C . TRP A 1 417 ? 17.784 86.802 72.482 1.00 52.50 417 TRP A C 1
ATOM 3059 O O . TRP A 1 417 ? 17.666 85.667 72.978 1.00 52.41 417 TRP A O 1
ATOM 3070 N N . SER A 1 418 ? 16.817 87.433 71.828 1.00 52.61 418 SER A N 1
ATOM 3071 C CA . SER A 1 418 ? 15.413 86.977 71.798 1.00 53.17 418 SER A CA 1
ATOM 3072 C C . SER A 1 418 ? 15.137 85.641 71.134 1.00 53.23 418 SER A C 1
ATOM 3073 O O . SER A 1 418 ? 14.224 84.960 71.558 1.00 53.26 418 SER A O 1
ATOM 3076 N N . VAL A 1 419 ? 15.987 85.221 70.188 1.00 53.29 419 VAL A N 1
ATOM 3077 C CA . VAL A 1 419 ? 15.688 84.052 69.375 1.00 54.09 419 VAL A CA 1
ATOM 3078 C C . VAL A 1 419 ? 15.719 82.784 70.179 1.00 55.51 419 VAL A C 1
ATOM 3079 O O . VAL A 1 419 ? 14.938 81.849 69.914 1.00 56.48 419 VAL A O 1
ATOM 3083 N N . GLU A 1 420 ? 16.649 82.721 71.135 1.00 55.96 420 GLU A N 1
ATOM 3084 C CA . GLU A 1 420 ? 16.774 81.578 72.040 1.00 56.89 420 GLU A CA 1
ATOM 3085 C C . GLU A 1 420 ? 15.440 81.219 72.696 1.00 57.19 420 GLU A C 1
A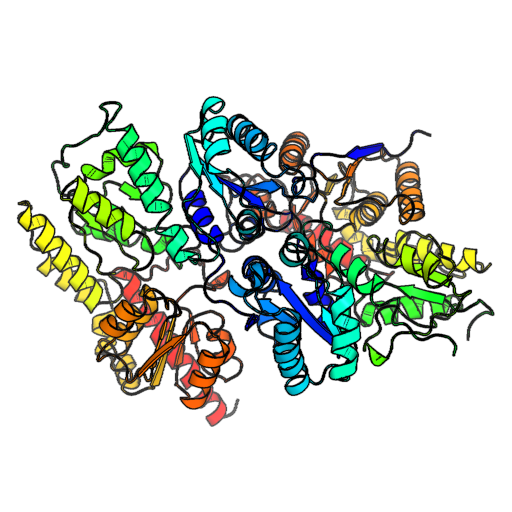TOM 3086 O O . GLU A 1 420 ? 15.162 80.061 72.953 1.00 58.62 420 GLU A O 1
ATOM 3092 N N . PHE A 1 421 ? 14.589 82.188 72.909 1.00 56.76 421 PHE A N 1
ATOM 3093 C CA . PHE A 1 421 ? 13.263 81.882 73.440 1.00 57.75 4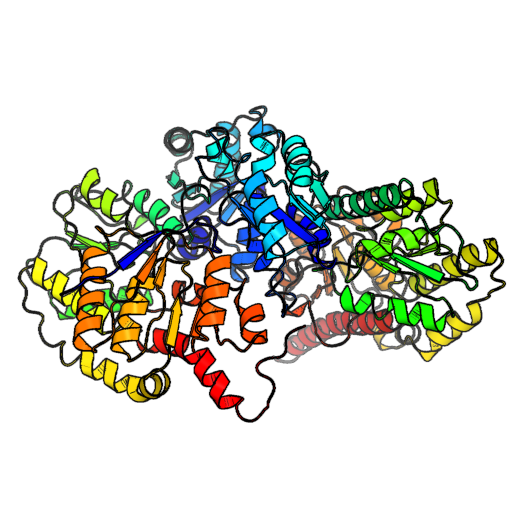21 PHE A CA 1
ATOM 3094 C C . PHE A 1 421 ? 12.417 80.989 72.503 1.00 58.88 421 PHE A C 1
ATOM 3095 O O . PHE A 1 421 ? 11.441 80.345 72.968 1.00 59.44 421 PHE A O 1
ATOM 3103 N N . THR A 1 422 ? 12.811 80.895 71.213 1.00 59.16 422 THR A N 1
ATOM 3104 C CA . THR A 1 422 ? 11.970 80.184 70.251 1.00 60.50 422 THR A CA 1
ATOM 3105 C C . THR A 1 422 ? 12.398 78.758 70.142 1.00 62.24 422 THR A C 1
ATOM 3106 O O . THR A 1 422 ? 11.625 77.918 69.714 1.00 63.47 422 THR A O 1
ATOM 3110 N N . PHE A 1 423 ? 13.599 78.450 70.586 1.00 63.07 423 PHE A N 1
ATOM 3111 C CA . PHE A 1 423 ? 14.041 77.068 70.459 1.00 65.12 423 PHE A CA 1
ATOM 3112 C C . PHE A 1 423 ? 14.371 76.328 71.780 1.00 66.25 423 PHE A C 1
ATOM 3113 O O . PHE A 1 423 ? 14.385 75.095 71.800 1.00 67.67 423 PHE A O 1
ATOM 3121 N N . ALA A 1 424 ? 14.621 77.078 72.857 1.00 65.86 424 ALA A N 1
ATOM 3122 C CA . ALA A 1 424 ? 14.668 76.498 74.210 1.00 67.21 424 ALA A CA 1
ATOM 3123 C C . ALA A 1 424 ? 13.296 75.923 74.533 1.00 68.60 424 ALA A C 1
ATOM 3124 O O . ALA A 1 424 ? 12.284 76.352 73.949 1.00 68.32 424 ALA A O 1
ATOM 3126 N N . GLN A 1 425 ? 13.250 74.967 75.451 1.00 70.50 425 GLN A N 1
ATOM 3127 C CA . GLN A 1 425 ? 11.996 74.412 75.918 1.00 72.25 425 GLN A CA 1
ATOM 3128 C C . GLN A 1 425 ? 11.487 75.353 76.984 1.00 72.50 425 GLN A C 1
ATOM 3129 O O . GLN A 1 425 ? 12.137 75.549 77.988 1.00 72.23 425 GLN A O 1
ATOM 3135 N N . ILE A 1 426 ? 10.315 75.955 76.741 1.00 55.63 426 ILE A N 1
ATOM 3136 C CA . ILE A 1 426 ? 9.746 76.989 77.631 1.00 55.33 426 ILE A CA 1
ATOM 3137 C C . ILE A 1 426 ? 8.306 76.748 77.996 1.00 55.96 426 ILE A C 1
ATOM 3138 O O . ILE A 1 426 ? 7.682 77.626 78.568 1.00 55.53 426 ILE A O 1
ATOM 3143 N N . HIS A 1 427 ? 7.754 75.592 77.631 1.00 57.81 427 HIS A N 1
ATOM 3144 C CA . HIS A 1 427 ? 6.310 75.341 77.880 1.00 58.52 427 HIS A CA 1
ATOM 3145 C C . HIS A 1 427 ? 6.123 74.368 79.002 1.00 60.08 427 HIS A C 1
ATOM 3146 O O . HIS A 1 427 ? 6.937 73.443 79.157 1.00 61.35 427 HIS A O 1
ATOM 3153 N N . GLY A 1 428 ? 5.070 74.589 79.796 1.00 60.62 428 GLY A N 1
ATOM 3154 C CA . GLY A 1 428 ? 4.698 73.683 80.876 1.00 63.16 428 GLY A CA 1
ATOM 3155 C C . GLY A 1 428 ? 5.357 73.992 82.230 1.00 64.48 428 GLY A C 1
ATOM 3156 O O . GLY A 1 428 ? 6.142 74.960 82.362 1.00 63.77 428 GLY A O 1
ATOM 3157 N N . PHE A 1 429 ? 5.019 73.209 83.252 1.00 66.79 429 PHE A N 1
ATOM 3158 C CA . PHE A 1 429 ? 5.634 73.448 84.577 1.00 68.39 429 PHE A CA 1
ATOM 3159 C C . PHE A 1 429 ? 7.148 73.238 84.562 1.00 68.76 429 PHE A C 1
ATOM 3160 O O . PHE A 1 429 ? 7.905 74.179 84.828 1.00 68.02 429 PHE A O 1
ATOM 3168 N N . GLY A 1 430 ? 7.585 72.044 84.167 1.00 70.55 430 GLY A N 1
ATOM 3169 C CA . GLY A 1 430 ? 9.026 71.715 84.087 1.00 71.47 430 GLY A CA 1
ATOM 3170 C C . GLY A 1 430 ? 9.931 72.657 83.289 1.00 69.59 430 GLY A C 1
ATOM 3171 O O . GLY A 1 430 ? 11.169 72.560 83.354 1.00 70.13 430 GLY A O 1
ATOM 3172 N N . ASN A 1 431 ? 9.350 73.595 82.547 1.00 67.82 431 ASN A N 1
ATOM 3173 C CA . ASN A 1 431 ? 10.211 74.459 81.765 1.00 66.39 431 ASN A CA 1
ATOM 3174 C C . ASN A 1 431 ? 10.227 75.909 82.195 1.00 64.85 431 ASN A C 1
ATOM 3175 O O . ASN A 1 431 ? 10.942 76.724 81.591 1.00 63.95 431 ASN A O 1
ATOM 3180 N N . ALA A 1 432 ? 9.519 76.237 83.274 1.00 64.90 432 ALA A N 1
ATOM 3181 C CA . ALA A 1 432 ? 9.585 77.608 83.758 1.00 64.01 432 ALA A CA 1
ATOM 3182 C C . ALA A 1 432 ? 11.022 77.946 84.211 1.00 64.12 432 ALA A C 1
ATOM 3183 O O . ALA A 1 432 ? 11.492 79.070 83.999 1.00 63.34 432 ALA A O 1
ATOM 3185 N N . ARG A 1 433 ? 11.744 76.964 84.771 1.00 65.24 433 ARG A N 1
ATOM 3186 C CA . ARG A 1 433 ? 13.166 77.164 85.102 1.00 65.28 433 ARG A CA 1
ATOM 3187 C C . ARG A 1 433 ? 13.989 77.624 83.861 1.00 63.01 433 ARG A C 1
ATOM 3188 O O . ARG A 1 433 ? 14.837 78.571 83.928 1.00 62.27 433 ARG A O 1
ATOM 3196 N N . ASP A 1 434 ? 13.776 76.916 82.748 1.00 61.85 434 ASP A N 1
ATOM 3197 C CA . ASP A 1 434 ? 14.478 77.189 81.525 1.00 59.97 434 ASP A CA 1
ATOM 3198 C C . ASP A 1 434 ? 14.270 78.648 81.132 1.00 57.90 434 ASP A C 1
ATOM 3199 O O . ASP A 1 434 ? 15.256 79.338 80.772 1.00 57.38 434 ASP A O 1
ATOM 3204 N N . ILE A 1 435 ? 13.032 79.163 81.249 1.00 56.37 435 ILE A N 1
ATOM 3205 C CA . ILE A 1 435 ? 12.794 80.544 80.847 1.00 54.97 435 ILE A CA 1
ATOM 3206 C C . ILE A 1 435 ? 13.672 81.440 81.664 1.00 54.62 435 ILE A C 1
ATOM 3207 O O . ILE A 1 435 ? 14.358 82.326 81.121 1.00 54.43 435 ILE A O 1
ATOM 3212 N N . LEU A 1 436 ? 13.647 81.238 82.980 1.00 54.87 436 LEU A N 1
ATOM 3213 C CA . LEU A 1 436 ? 14.458 82.075 83.869 1.00 55.06 436 LEU A CA 1
ATOM 3214 C C . LEU A 1 436 ? 16.013 81.939 83.671 1.00 54.40 436 LEU A C 1
ATOM 3215 O O . LEU A 1 436 ? 16.764 82.963 83.727 1.00 53.63 436 LEU A O 1
ATOM 3220 N N . GLU A 1 437 ? 16.485 80.712 83.394 1.00 54.44 437 GLU A N 1
ATOM 3221 C CA . GLU A 1 437 ? 17.921 80.539 83.123 1.00 54.31 437 GLU A CA 1
ATOM 3222 C C . GLU A 1 437 ? 18.235 81.516 82.035 1.00 53.01 437 GLU A C 1
ATOM 3223 O O . GLU A 1 437 ? 19.205 82.260 82.128 1.00 52.69 437 GLU A O 1
ATOM 3229 N N . LEU A 1 438 ? 17.341 81.579 81.043 1.00 52.57 438 LEU A N 1
ATOM 3230 C CA . LEU A 1 438 ? 17.506 82.483 79.901 1.00 51.73 438 LEU A CA 1
ATOM 3231 C C . LEU A 1 438 ? 17.546 83.937 80.287 1.00 50.95 438 LEU A C 1
ATOM 3232 O O . LEU A 1 438 ? 18.515 84.633 79.952 1.00 50.67 438 LEU A O 1
ATOM 3237 N N . VAL A 1 439 ? 16.496 84.395 80.972 1.00 51.01 439 VAL A N 1
ATOM 3238 C CA . VAL A 1 439 ? 16.347 85.826 81.370 1.00 51.10 439 VAL A CA 1
ATOM 3239 C C . VAL A 1 439 ? 17.427 86.268 82.387 1.00 51.20 439 VAL A C 1
ATOM 3240 O O . VAL A 1 439 ? 17.906 87.403 82.343 1.00 51.64 439 VAL A O 1
ATOM 3244 N N . THR A 1 440 ? 17.818 85.382 83.295 1.00 50.80 440 THR A N 1
ATOM 3245 C CA . THR A 1 440 ? 18.869 85.758 84.232 1.00 51.15 440 THR A CA 1
ATOM 3246 C C . THR A 1 440 ? 20.295 85.633 83.680 1.00 50.68 440 THR A C 1
ATOM 3247 O O . THR A 1 440 ? 21.241 86.182 84.282 1.00 51.23 440 THR A O 1
ATOM 3251 N N . ARG A 1 441 ? 20.472 84.979 82.547 1.00 49.89 441 ARG A N 1
ATOM 3252 C CA . ARG A 1 441 ? 21.835 84.718 82.117 1.00 49.91 441 ARG A CA 1
ATOM 3253 C C . ARG A 1 441 ? 22.689 85.978 82.127 1.00 49.86 441 ARG A C 1
ATOM 3254 O O . ARG A 1 441 ? 23.805 85.953 82.626 1.00 50.02 441 ARG A O 1
ATOM 3262 N N . PRO A 1 442 ? 22.192 87.069 81.541 1.00 49.97 442 PRO A N 1
ATOM 3263 C CA . PRO A 1 442 ? 23.034 88.263 81.537 1.00 50.35 442 PRO A CA 1
ATOM 3264 C C . PRO A 1 442 ? 23.167 88.849 82.905 1.00 51.19 442 PRO A C 1
ATOM 3265 O O . PRO A 1 442 ? 24.075 89.691 83.118 1.00 51.35 442 PRO A O 1
ATOM 3269 N N . LEU A 1 443 ? 22.173 88.553 83.775 1.00 51.99 443 LEU A N 1
ATOM 3270 C CA . LEU A 1 443 ? 22.200 89.029 85.164 1.00 53.42 443 LEU A CA 1
ATOM 3271 C C . LEU A 1 443 ? 23.324 88.298 85.951 1.00 53.51 443 LEU A C 1
ATOM 3272 O O . LEU A 1 443 ? 24.090 88.919 86.695 1.00 54.17 443 LEU A O 1
ATOM 3277 N N . ARG A 1 444 ? 23.436 86.997 85.727 1.00 53.37 444 ARG A N 1
ATOM 3278 C CA . ARG A 1 444 ? 24.508 86.197 86.318 1.00 54.49 444 ARG A CA 1
ATOM 3279 C C . ARG A 1 444 ? 25.872 86.600 85.794 1.00 54.42 444 ARG A C 1
ATOM 3280 O O . ARG A 1 444 ? 26.857 86.685 86.563 1.00 55.45 444 ARG A O 1
ATOM 3288 N N . ARG A 1 445 ? 25.971 86.888 84.510 1.00 54.31 445 ARG A N 1
ATOM 3289 C CA . ARG A 1 445 ? 27.279 87.296 84.036 1.00 54.57 445 ARG A CA 1
ATOM 3290 C C . ARG A 1 445 ? 27.623 88.645 84.671 1.00 55.81 445 ARG A C 1
ATOM 3291 O O . ARG A 1 445 ? 28.765 88.856 85.078 1.00 56.05 445 ARG A O 1
ATOM 3299 N N . ASN A 1 446 ? 26.648 89.524 84.829 1.00 57.17 446 ASN A N 1
ATOM 3300 C CA . ASN A 1 446 ? 26.925 90.728 85.584 1.00 59.63 446 ASN A CA 1
ATOM 3301 C C . ASN A 1 446 ? 27.557 90.498 86.994 1.00 61.54 446 ASN A C 1
ATOM 3302 O O . ASN A 1 446 ? 28.552 91.159 87.331 1.00 61.44 446 ASN A O 1
ATOM 3307 N N . GLN A 1 447 ? 26.978 89.573 87.777 1.00 63.79 447 GLN A N 1
ATOM 3308 C CA . GLN A 1 447 ? 27.496 89.215 89.108 1.00 67.51 447 GLN A CA 1
ATOM 3309 C C . GLN A 1 447 ? 28.948 88.729 89.009 1.00 68.20 447 GLN A C 1
ATOM 3310 O O . GLN A 1 447 ? 29.844 89.285 89.642 1.00 69.03 447 GLN A O 1
ATOM 3316 N N . ALA A 1 448 ? 29.170 87.696 88.198 1.00 68.82 448 ALA A N 1
ATOM 3317 C CA . ALA A 1 448 ? 30.481 87.108 88.066 1.00 70.43 448 ALA A CA 1
ATOM 3318 C C . ALA A 1 448 ? 31.560 88.086 87.623 1.00 71.25 448 ALA A C 1
ATOM 3319 O O . ALA A 1 448 ? 32.713 87.902 87.960 1.00 71.93 448 ALA A O 1
ATOM 3321 N N . LEU A 1 449 ? 31.183 89.162 86.956 1.00 72.86 449 LEU A N 1
ATOM 3322 C CA . LEU A 1 449 ? 32.159 90.126 86.434 1.00 75.05 449 LEU A CA 1
ATOM 3323 C C . LEU A 1 449 ? 32.140 91.494 87.092 1.00 78.33 449 LEU A C 1
ATOM 3324 O O . LEU A 1 449 ? 32.645 92.465 86.526 1.00 78.27 449 LEU A O 1
ATOM 3329 N N . ALA A 1 450 ? 31.551 91.577 88.284 1.00 82.87 450 ALA A N 1
ATOM 3330 C CA . ALA A 1 450 ? 31.403 92.850 88.991 1.00 87.77 450 ALA A CA 1
ATOM 3331 C C . ALA A 1 450 ? 32.719 93.213 89.645 1.00 90.83 450 ALA A C 1
ATOM 3332 O O . ALA A 1 450 ? 33.513 92.320 89.979 1.00 90.55 450 ALA A O 1
ATOM 3334 N N . GLY A 1 451 ? 32.974 94.526 89.765 1.00 71.83 451 GLY A N 1
ATOM 3335 C CA . GLY A 1 451 ? 34.249 95.060 90.338 1.00 75.73 451 GLY A CA 1
ATOM 3336 C C . GLY A 1 451 ? 35.430 95.121 89.334 1.00 78.39 451 GLY A C 1
ATOM 3337 O O . GLY A 1 451 ? 36.593 94.856 89.711 1.00 78.50 451 GLY A O 1
ATOM 3338 N N . LEU A 1 452 ? 35.096 95.457 88.066 1.00 80.78 452 LEU A N 1
ATOM 3339 C CA . LEU A 1 452 ? 36.005 95.577 86.924 1.00 83.11 452 LEU A CA 1
ATOM 3340 C C . LEU A 1 452 ? 35.362 96.676 86.033 1.00 85.29 452 LEU A C 1
ATOM 3341 O O . LEU A 1 452 ? 34.516 96.385 85.142 1.00 85.52 452 LEU A O 1
ATOM 3346 N N . GLY A 1 453 ? 35.758 97.935 86.299 1.00 87.65 453 GLY A N 1
ATOM 3347 C CA . GLY A 1 453 ? 35.116 99.176 85.761 1.00 90.45 453 GLY A CA 1
ATOM 3348 C C . GLY A 1 453 ? 34.722 99.339 84.283 1.00 92.55 453 GLY A C 1
ATOM 3349 O O . GLY A 1 453 ? 34.231 100.410 83.864 1.00 92.59 453 GLY A O 1
ATOM 3350 N N . TRP A 1 454 ? 34.909 98.294 83.486 1.00 94.53 454 TRP A N 1
ATOM 3351 C CA . TRP A 1 454 ? 34.611 98.408 82.067 1.00 96.63 454 TRP A CA 1
ATOM 3352 C C . TRP A 1 454 ? 33.319 97.701 81.644 1.00 97.73 454 TRP A C 1
ATOM 3353 O O . TRP A 1 454 ? 33.326 96.525 81.245 1.00 97.88 454 TRP A O 1
ATOM 3364 N N . GLN A 1 455 ? 32.212 98.440 81.789 1.00 99.21 455 GLN A N 1
ATOM 3365 C CA . GLN A 1 455 ? 30.885 98.031 81.321 1.00 100.48 455 GLN A CA 1
ATOM 3366 C C . GLN A 1 455 ? 30.501 98.891 80.095 1.00 101.21 455 GLN A C 1
ATOM 3367 O O . GLN A 1 455 ? 29.983 98.362 79.103 1.00 101.26 455 GLN A O 1
ATOM 3373 N N . LYS A 1 456 ? 30.804 100.199 80.163 1.00 102.15 456 LYS A N 1
ATOM 3374 C CA . LYS A 1 456 ? 30.519 101.160 79.069 1.00 103.21 456 LYS A CA 1
ATOM 3375 C C . LYS A 1 456 ? 31.817 101.541 78.326 1.00 103.87 456 LYS A C 1
ATOM 3376 O O . LYS A 1 456 ? 32.504 102.509 78.714 1.00 103.96 456 LYS A O 1
ATOM 3382 N N . LEU A 1 457 ? 32.124 100.798 77.245 1.00 104.58 457 LEU A N 1
ATOM 3383 C CA . LEU A 1 457 ? 33.441 100.886 76.550 1.00 105.17 457 LEU A CA 1
ATOM 3384 C C . LEU A 1 457 ? 33.435 101.109 74.999 1.00 105.72 457 LEU A C 1
ATOM 3385 O O . LEU A 1 457 ? 34.346 100.619 74.299 1.00 105.79 457 LEU A O 1
ATOM 3390 N N . VAL A 1 458 ? 32.464 101.891 74.490 1.00 106.32 458 VAL A N 1
ATOM 3391 C CA . VAL A 1 458 ? 32.247 102.096 73.012 1.00 106.76 458 VAL A CA 1
ATOM 3392 C C . VAL A 1 458 ? 33.413 102.706 72.211 1.00 107.13 458 VAL A C 1
ATOM 3393 O O . VAL A 1 458 ? 34.391 103.221 72.798 1.00 107.27 458 VAL A O 1
ATOM 3397 N N . ALA A 1 459 ? 33.289 102.672 70.872 1.00 107.36 459 ALA A N 1
ATOM 3398 C CA . ALA A 1 459 ? 34.353 103.167 69.967 1.00 107.46 459 ALA A CA 1
ATOM 3399 C C . ALA A 1 459 ? 34.226 104.668 69.630 1.00 107.53 459 ALA A C 1
ATOM 3400 O O . ALA A 1 459 ? 33.314 105.094 68.909 1.00 107.57 459 ALA A O 1
ATOM 3402 N N . MET B 2 4 ? 15.882 77.675 36.979 1.00 64.69 1 MET B N 1
ATOM 3403 C CA . MET B 2 4 ? 15.647 77.308 38.393 1.00 84.10 1 MET B CA 1
ATOM 3404 C C . MET B 2 4 ? 16.648 76.260 38.790 1.00 46.63 1 MET B C 1
ATOM 3405 O O . MET B 2 4 ? 16.725 75.226 38.158 1.00 65.83 1 MET B O 1
ATOM 3410 N N . LYS B 2 5 ? 17.413 76.518 39.838 1.00 89.82 2 LYS B N 1
ATOM 3411 C CA . LYS B 2 5 ? 18.368 75.521 40.342 1.00 55.63 2 LYS B CA 1
ATOM 3412 C C . LYS B 2 5 ? 18.081 75.164 41.779 1.00 63.05 2 LYS B C 1
ATOM 3413 O O . LYS B 2 5 ? 17.665 75.996 42.572 1.00 60.07 2 LYS B O 1
ATOM 3419 N N . LEU B 2 6 ? 18.264 73.899 42.090 1.00 42.25 3 LEU B N 1
ATOM 3420 C CA . LEU B 2 6 ? 18.106 73.402 43.440 1.00 74.98 3 LEU B CA 1
ATOM 3421 C C . LEU B 2 6 ? 19.434 73.528 44.168 1.00 68.74 3 LEU B C 1
ATOM 3422 O O . LEU B 2 6 ? 20.422 72.938 43.735 1.00 69.46 3 LEU B O 1
ATOM 3427 N N . ALA B 2 7 ? 19.494 74.320 45.237 1.00 62.20 4 ALA B N 1
ATOM 3428 C CA . ALA B 2 7 ? 20.714 74.346 46.073 1.00 63.94 4 ALA B CA 1
ATOM 3429 C C . ALA B 2 7 ? 20.395 74.760 47.478 1.00 57.59 4 ALA B C 1
ATOM 3430 O O . ALA B 2 7 ? 19.316 75.323 47.722 1.00 64.75 4 ALA B O 1
ATOM 3432 N N . TYR B 2 8 ? 21.299 74.439 48.422 1.00 53.97 5 TYR B N 1
ATOM 3433 C CA . TYR B 2 8 ? 21.190 74.992 49.801 1.00 195.36 5 TYR B CA 1
ATOM 3434 C C . TYR B 2 8 ? 22.433 75.630 50.357 1.00 58.27 5 TYR B C 1
ATOM 3435 O O . TYR B 2 8 ? 22.409 76.099 51.475 1.00 60.23 5 TYR B O 1
ATOM 3444 N N . TRP B 2 9 ? 23.528 75.601 49.607 1.00 44.82 6 TRP B N 1
ATOM 3445 C CA . TRP B 2 9 ? 24.753 76.211 50.044 1.00 44.82 6 TRP B CA 1
ATOM 3446 C C . TRP B 2 9 ? 25.259 77.114 48.950 1.00 44.71 6 TRP B C 1
ATOM 3447 O O . TRP B 2 9 ? 25.301 76.720 47.792 1.00 50.37 6 TRP B O 1
ATOM 3458 N N . MET B 2 10 ? 25.789 78.261 49.319 1.00 35.58 7 MET B N 1
ATOM 3459 C CA . MET B 2 10 ? 26.395 79.115 48.318 1.00 60.36 7 MET B CA 1
ATOM 3460 C C . MET B 2 10 ? 27.688 79.711 48.868 1.00 37.18 7 MET B C 1
ATOM 3461 O O . MET B 2 10 ? 27.774 80.080 50.014 1.00 55.84 7 MET B O 1
ATOM 3466 N N . TYR B 2 11 ? 28.691 79.789 48.037 1.00 45.38 8 TYR B N 1
ATOM 3467 C CA . TYR B 2 11 ? 29.951 80.325 48.466 1.00 37.87 8 TYR B CA 1
ATOM 3468 C C . TYR B 2 11 ? 30.012 81.835 48.488 1.00 36.73 8 TYR B C 1
ATOM 3469 O O . TYR B 2 11 ? 30.727 82.400 49.278 1.00 54.75 8 TYR B O 1
ATOM 3478 N N . ALA B 2 12 ? 29.218 82.487 47.652 1.00 49.98 9 ALA B N 1
ATOM 3479 C CA . ALA B 2 12 ? 29.278 83.942 47.532 1.00 44.25 9 ALA B CA 1
ATOM 3480 C C . ALA B 2 12 ? 27.881 84.416 47.647 1.00 64.83 9 ALA B C 1
ATOM 3481 O O . ALA B 2 12 ? 26.973 83.822 47.072 1.00 44.50 9 ALA B O 1
ATOM 3483 N N . GLY B 2 13 ? 27.683 85.470 48.409 1.00 50.18 10 GLY B N 1
ATOM 3484 C CA . GLY B 2 13 ? 26.344 85.946 48.656 1.00 47.31 10 GLY B CA 1
ATOM 3485 C C . GLY B 2 13 ? 25.787 86.840 47.552 1.00 49.97 10 GLY B C 1
ATOM 3486 O O . GLY B 2 13 ? 26.523 87.300 46.639 1.00 31.35 10 GLY B O 1
ATOM 3487 N N . PRO B 2 14 ? 24.493 87.150 47.663 1.00 50.62 11 PRO B N 1
ATOM 3488 C CA . PRO B 2 14 ? 23.773 88.101 46.811 1.00 47.42 11 PRO B CA 1
ATOM 3489 C C . PRO B 2 14 ? 24.581 89.355 46.627 1.00 65.07 11 PRO B C 1
ATOM 3490 O O . PRO B 2 14 ? 25.480 89.636 47.440 1.00 40.54 11 PRO B O 1
ATOM 3494 N N . ALA B 2 15 ? 24.290 90.086 45.553 1.00 56.31 12 ALA B N 1
ATOM 3495 C CA . ALA B 2 15 ? 25.054 91.276 45.210 1.00 43.21 12 ALA B CA 1
ATOM 3496 C C . ALA B 2 15 ? 25.023 92.269 46.334 1.00 37.95 12 ALA B C 1
ATOM 3497 O O . ALA B 2 15 ? 26.028 92.923 46.620 1.00 46.60 12 ALA B O 1
ATOM 3499 N N . HIS B 2 16 ? 23.876 92.411 46.989 1.00 32.20 13 HIS B N 1
ATOM 3500 C CA . HIS B 2 16 ? 23.805 93.515 47.951 1.00 48.35 13 HIS B CA 1
ATOM 3501 C C . HIS B 2 16 ? 24.797 93.377 49.084 1.00 104.45 13 HIS B C 1
ATOM 3502 O O . HIS B 2 16 ? 25.260 94.392 49.601 1.00 37.88 13 HIS B O 1
ATOM 3509 N N . ILE B 2 17 ? 25.222 92.139 49.391 1.00 49.00 14 ILE B N 1
ATOM 3510 C CA . ILE B 2 17 ? 26.166 91.979 50.496 1.00 28.51 14 ILE B CA 1
ATOM 3511 C C . ILE B 2 17 ? 27.475 92.762 50.268 1.00 44.83 14 ILE B C 1
ATOM 3512 O O . ILE B 2 17 ? 27.973 93.426 51.187 1.00 40.06 14 ILE B O 1
ATOM 3517 N N . GLY B 2 18 ? 27.930 92.821 49.019 1.00 41.99 15 GLY B N 1
ATOM 3518 C CA . GLY B 2 18 ? 29.205 93.489 48.673 1.00 44.28 15 GLY B CA 1
ATOM 3519 C C . GLY B 2 18 ? 29.103 94.989 48.856 1.00 29.21 15 GLY B C 1
ATOM 3520 O O . GLY B 2 18 ? 30.046 95.658 49.352 1.00 54.01 15 GLY B O 1
ATOM 3521 N N . THR B 2 19 ? 27.958 95.545 48.465 1.00 41.76 16 THR B N 1
ATOM 3522 C CA . THR B 2 19 ? 27.765 96.976 48.615 1.00 48.49 16 THR B CA 1
ATOM 3523 C C . THR B 2 19 ? 27.696 97.345 50.088 1.00 80.00 16 THR B C 1
ATOM 3524 O O . THR B 2 19 ? 28.332 98.302 50.501 1.00 40.00 16 THR B O 1
ATOM 3528 N N . LEU B 2 20 ? 27.035 96.518 50.891 1.00 37.59 17 LEU B N 1
ATOM 3529 C CA . LEU B 2 20 ? 26.955 96.783 52.323 1.00 66.63 17 LEU B CA 1
ATOM 3530 C C . LEU B 2 20 ? 28.312 96.695 52.978 1.00 70.54 17 LEU B C 1
ATOM 3531 O O . LEU B 2 20 ? 28.675 97.528 53.791 1.00 64.07 17 LEU B O 1
ATOM 3536 N N . ARG B 2 21 ? 29.091 95.718 52.564 1.00 36.42 18 ARG B N 1
ATOM 3537 C CA . ARG B 2 21 ? 30.411 95.552 53.118 1.00 38.68 18 ARG B CA 1
ATOM 3538 C C . ARG B 2 21 ? 31.216 96.785 52.761 1.00 53.10 18 ARG B C 1
ATOM 3539 O O . ARG B 2 21 ? 32.055 97.216 53.548 1.00 46.40 18 ARG B O 1
ATOM 3547 N N . ILE B 2 22 ? 31.017 97.338 51.557 1.00 48.72 19 ILE B N 1
ATOM 3548 C CA . ILE B 2 22 ? 31.766 98.550 51.233 1.00 40.53 19 ILE B CA 1
ATOM 3549 C C . ILE B 2 22 ? 31.315 99.714 52.099 1.00 86.30 19 ILE B C 1
ATOM 3550 O O . ILE B 2 22 ? 32.157 100.401 52.672 1.00 38.69 19 ILE B O 1
ATOM 3555 N N . ALA B 2 23 ? 29.998 99.881 52.239 1.00 39.26 20 ALA B N 1
ATOM 3556 C CA . ALA B 2 23 ? 29.431 101.012 52.954 1.00 46.84 20 ALA B CA 1
ATOM 3557 C C . ALA B 2 23 ? 29.843 100.948 54.423 1.00 71.70 20 ALA B C 1
ATOM 3558 O O . ALA B 2 23 ? 30.264 101.941 54.983 1.00 53.30 20 ALA B O 1
ATOM 3560 N N . SER B 2 24 ? 29.777 99.753 55.007 1.00 71.87 21 SER B N 1
ATOM 3561 C CA . SER B 2 24 ? 30.165 99.508 56.401 1.00 59.67 21 SER B CA 1
ATOM 3562 C C . SER B 2 24 ? 31.651 99.639 56.717 1.00 60.14 21 SER B C 1
ATOM 3563 O O . SER B 2 24 ? 32.035 99.566 57.871 1.00 58.14 21 SER B O 1
ATOM 3566 N N . SER B 2 25 ? 32.493 99.762 55.706 1.00 53.72 22 SER B N 1
ATOM 3567 C CA . SER B 2 25 ? 33.930 99.814 55.951 1.00 45.56 22 SER B CA 1
ATOM 3568 C C . SER B 2 25 ? 34.417 101.263 56.086 1.00 58.03 22 SER B C 1
ATOM 3569 O O . SER B 2 25 ? 35.359 101.537 56.837 1.00 54.27 22 SER B O 1
ATOM 3572 N N . PHE B 2 26 ? 33.760 102.176 55.371 1.00 54.75 23 PHE B N 1
ATOM 3573 C CA . PHE B 2 26 ? 33.984 103.606 55.556 1.00 68.16 23 PHE B CA 1
ATOM 3574 C C . PHE B 2 26 ? 33.322 104.067 56.842 1.00 59.13 23 PHE B C 1
ATOM 3575 O O . PHE B 2 26 ? 32.383 103.422 57.355 1.00 56.65 23 PHE B O 1
ATOM 3583 N N . LYS B 2 27 ? 33.741 105.237 57.313 1.00 57.25 24 LYS B N 1
ATOM 3584 C CA . LYS B 2 27 ? 33.061 105.882 58.424 1.00 49.46 24 LYS B CA 1
ATOM 3585 C C . LYS B 2 27 ? 31.943 106.777 57.867 1.00 44.27 24 LYS B C 1
ATOM 3586 O O . LYS B 2 27 ? 32.040 107.297 56.764 1.00 58.27 24 LYS B O 1
ATOM 3592 N N . ASN B 2 28 ? 30.904 106.993 58.659 1.00 74.50 25 ASN B N 1
ATOM 3593 C CA . ASN B 2 28 ? 29.853 107.914 58.289 1.00 68.49 25 ASN B CA 1
ATOM 3594 C C . ASN B 2 28 ? 29.361 107.666 56.877 1.00 69.60 25 ASN B C 1
ATOM 3595 O O . ASN B 2 28 ? 29.133 108.610 56.121 1.00 54.36 25 ASN B O 1
ATOM 3600 N N . VAL B 2 29 ? 29.289 106.399 56.498 1.00 74.58 26 VAL B N 1
ATOM 3601 C CA . VAL B 2 29 ? 28.582 106.007 55.286 1.00 54.05 26 VAL B CA 1
ATOM 3602 C C . VAL B 2 29 ? 27.485 105.053 55.707 1.00 42.97 26 VAL B C 1
ATOM 3603 O O . VAL B 2 29 ? 27.741 103.988 56.307 1.00 61.72 26 VAL B O 1
ATOM 3607 N N . HIS B 2 30 ? 26.273 105.415 55.349 1.00 56.18 27 HIS B N 1
ATOM 3608 C CA . HIS B 2 30 ? 25.120 104.666 55.724 1.00 38.35 27 HIS B CA 1
ATOM 3609 C C . HIS B 2 30 ? 24.484 103.993 54.487 1.00 35.92 27 HIS B C 1
ATOM 3610 O O . HIS B 2 30 ? 23.952 104.662 53.615 1.00 58.62 27 HIS B O 1
ATOM 3617 N N . GLY B 2 31 ? 24.479 102.672 54.458 1.00 63.27 28 GLY B N 1
ATOM 3618 C CA . GLY B 2 31 ? 23.752 101.971 53.423 1.00 56.21 28 GLY B CA 1
ATOM 3619 C C . GLY B 2 31 ? 22.267 101.920 53.759 1.00 51.04 28 GLY B C 1
ATOM 3620 O O . GLY B 2 31 ? 21.911 101.677 54.886 1.00 51.22 28 GLY B O 1
ATOM 3621 N N . ILE B 2 32 ? 21.400 102.203 52.792 1.00 61.82 29 ILE B N 1
ATOM 3622 C CA . ILE B 2 32 ? 19.976 101.901 52.980 1.00 47.62 29 ILE B CA 1
ATOM 3623 C C . ILE B 2 32 ? 19.426 101.048 51.831 1.00 80.21 29 ILE B C 1
ATOM 3624 O O . ILE B 2 32 ? 19.534 101.386 50.652 1.00 61.00 29 ILE B O 1
ATOM 3629 N N . MET B 2 33 ? 18.867 99.918 52.233 1.00 68.36 30 MET B N 1
ATOM 3630 C CA . MET B 2 33 ? 18.461 98.845 51.369 1.00 56.25 30 MET B CA 1
ATOM 3631 C C . MET B 2 33 ? 17.009 98.887 51.074 1.00 73.00 30 MET B C 1
ATOM 3632 O O . MET B 2 33 ? 16.195 98.796 51.994 1.00 58.28 30 MET B O 1
ATOM 3637 N N . HIS B 2 34 ? 16.676 98.888 49.787 1.00 60.39 31 HIS B N 1
ATOM 3638 C CA . HIS B 2 34 ? 15.282 98.876 49.346 1.00 71.06 31 HIS B CA 1
ATOM 3639 C C . HIS B 2 34 ? 14.874 97.430 49.402 1.00 47.25 31 HIS B C 1
ATOM 3640 O O . HIS B 2 34 ? 15.267 96.631 48.531 1.00 60.26 31 HIS B O 1
ATOM 3647 N N . ALA B 2 35 ? 14.162 97.037 50.457 1.00 40.14 32 ALA B N 1
ATOM 3648 C CA . ALA B 2 35 ? 13.985 95.579 50.683 1.00 45.24 32 ALA B CA 1
ATOM 3649 C C . ALA B 2 35 ? 12.852 95.235 51.631 1.00 43.69 32 ALA B C 1
ATOM 3650 O O . ALA B 2 35 ? 12.516 96.007 52.468 1.00 49.91 32 ALA B O 1
ATOM 3652 N N . PRO B 2 36 ? 12.275 94.038 51.514 1.00 73.37 33 PRO B N 1
ATOM 3653 C CA . PRO B 2 36 ? 11.228 93.618 52.403 1.00 63.01 33 PRO B CA 1
ATOM 3654 C C . PRO B 2 36 ? 11.790 93.417 53.804 1.00 59.90 33 PRO B C 1
ATOM 3655 O O . PRO B 2 36 ? 13.008 93.430 53.983 1.00 59.52 33 PRO B O 1
ATOM 3659 N N . LEU B 2 37 ? 10.898 93.213 54.769 1.00 116.24 34 LEU B N 1
ATOM 3660 C CA . LEU B 2 37 ? 11.253 92.998 56.163 1.00 49.86 34 LEU B CA 1
ATOM 3661 C C . LEU B 2 37 ? 11.955 91.693 56.340 1.00 51.37 34 LEU B C 1
ATOM 3662 O O . LEU B 2 37 ? 11.373 90.638 56.100 1.00 113.54 34 LEU B O 1
ATOM 3667 N N . GLY B 2 38 ? 13.200 91.738 56.789 1.00 47.65 35 GLY B N 1
ATOM 3668 C CA . GLY B 2 38 ? 13.950 90.489 56.946 1.00 80.09 35 GLY B CA 1
ATOM 3669 C C . GLY B 2 38 ? 15.256 90.402 56.186 1.00 47.89 35 GLY B C 1
ATOM 3670 O O . GLY B 2 38 ? 16.146 89.667 56.575 1.00 115.97 35 GLY B O 1
ATOM 3671 N N . ASP B 2 39 ? 15.371 91.157 55.107 1.00 57.46 36 ASP B N 1
ATOM 3672 C CA . ASP B 2 39 ? 16.616 91.205 54.343 1.00 88.76 36 ASP B CA 1
ATOM 3673 C C . ASP B 2 39 ? 17.757 91.928 55.112 1.00 50.64 36 ASP B C 1
ATOM 3674 O O . ASP B 2 39 ? 18.834 92.145 54.559 1.00 105.38 36 ASP B O 1
ATOM 3679 N N . ASP B 2 40 ? 17.513 92.299 56.371 1.00 121.33 37 ASP B N 1
ATOM 3680 C CA . ASP B 2 40 ? 18.505 93.057 57.165 1.00 46.60 37 ASP B CA 1
ATOM 3681 C C . ASP B 2 40 ? 19.467 92.169 58.038 1.00 56.44 37 ASP B C 1
ATOM 3682 O O . ASP B 2 40 ? 20.081 92.649 58.975 1.00 69.07 37 ASP B O 1
ATOM 3687 N N . TYR B 2 41 ? 19.633 90.904 57.628 1.00 39.57 38 TYR B N 1
ATOM 3688 C CA . TYR B 2 41 ? 20.343 89.893 58.344 1.00 41.89 38 TYR B CA 1
ATOM 3689 C C . TYR B 2 41 ? 21.812 90.178 58.241 1.00 43.18 38 TYR B C 1
ATOM 3690 O O . TYR B 2 41 ? 22.616 89.650 58.990 1.00 58.86 38 TYR B O 1
ATOM 3699 N N . PHE B 2 42 ? 22.149 91.053 57.315 1.00 50.15 39 PHE B N 1
ATOM 3700 C CA . PHE B 2 42 ? 23.487 91.517 57.205 1.00 48.17 39 PHE B CA 1
ATOM 3701 C C . PHE B 2 42 ? 23.995 92.081 58.538 1.00 88.20 39 PHE B C 1
ATOM 3702 O O . PHE B 2 42 ? 25.193 91.998 58.834 1.00 38.91 39 PHE B O 1
ATOM 3710 N N . ASN B 2 43 ? 23.085 92.682 59.313 1.00 43.77 40 ASN B N 1
ATOM 3711 C CA . ASN B 2 43 ? 23.441 93.334 60.566 1.00 61.49 40 ASN B CA 1
ATOM 3712 C C . ASN B 2 43 ? 23.684 92.331 61.634 1.00 61.66 40 ASN B C 1
ATOM 3713 O O . ASN B 2 43 ? 24.626 92.454 62.422 1.00 55.02 40 ASN B O 1
ATOM 3718 N N . VAL B 2 44 ? 22.825 91.332 61.678 1.00 40.72 41 VAL B N 1
ATOM 3719 C CA . VAL B 2 44 ? 23.136 90.178 62.497 1.00 34.43 41 VAL B CA 1
ATOM 3720 C C . VAL B 2 44 ? 24.567 89.646 62.171 1.00 49.74 41 VAL B C 1
ATOM 3721 O O . VAL B 2 44 ? 25.419 89.496 63.069 1.00 54.42 41 VAL B O 1
ATOM 3725 N N . MET B 2 45 ? 24.870 89.445 60.895 1.00 40.06 42 MET B N 1
ATOM 3726 C CA A MET B 2 45 ? 26.158 88.833 60.543 0.50 50.94 42 MET B CA 1
ATOM 3727 C CA B MET B 2 45 ? 26.161 88.839 60.520 0.50 51.03 42 MET B CA 1
ATOM 3728 C C . MET B 2 45 ? 27.361 89.684 60.945 1.00 58.46 42 MET B C 1
ATOM 3729 O O . MET B 2 45 ? 28.261 89.191 61.598 1.00 54.01 42 MET B O 1
ATOM 3738 N N . ARG B 2 46 ? 27.345 90.959 60.567 1.00 40.09 43 ARG B N 1
ATOM 3739 C CA . ARG B 2 46 ? 28.340 91.943 60.960 1.00 52.11 43 ARG B CA 1
ATOM 3740 C C . ARG B 2 46 ? 28.619 91.909 62.487 1.00 59.64 43 ARG B C 1
ATOM 3741 O O . ARG B 2 46 ? 29.728 91.599 62.928 1.00 67.92 43 ARG B O 1
ATOM 3749 N N . SER B 2 47 ? 27.589 92.215 63.270 1.00 47.82 44 SER B N 1
ATOM 3750 C CA . SER B 2 47 ? 27.647 92.191 64.737 1.00 54.73 44 SER B CA 1
ATOM 3751 C C . SER B 2 47 ? 28.127 90.853 65.357 1.00 59.33 44 SER B C 1
ATOM 3752 O O . SER B 2 47 ? 28.872 90.868 66.328 1.00 63.25 44 SER B O 1
ATOM 3755 N N . MET B 2 48 ? 27.674 89.711 64.837 1.00 46.91 45 MET B N 1
ATOM 3756 C CA A MET B 2 48 ? 28.125 88.423 65.372 0.60 50.58 45 MET B CA 1
ATOM 3757 C CA B MET B 2 48 ? 28.090 88.416 65.371 0.40 50.10 45 MET B CA 1
ATOM 3758 C C . MET B 2 48 ? 29.568 88.123 65.005 1.00 58.39 45 MET B C 1
ATOM 3759 O O . MET B 2 48 ? 30.425 88.038 65.895 1.00 62.99 45 MET B O 1
ATOM 3768 N N . LEU B 2 49 ? 29.862 88.032 63.694 1.00 34.13 46 LEU B N 1
ATOM 3769 C CA . LEU B 2 49 ? 31.216 87.587 63.211 1.00 52.28 46 LEU B CA 1
ATOM 3770 C C . LEU B 2 49 ? 32.317 88.547 63.556 1.00 58.22 46 LEU B C 1
ATOM 3771 O O . LEU B 2 49 ? 33.407 88.121 63.913 1.00 59.03 46 LEU B O 1
ATOM 3776 N N . GLU B 2 50 ? 32.034 89.847 63.474 1.00 42.32 47 GLU B N 1
ATOM 3777 C CA . GLU B 2 50 ? 33.075 90.837 63.772 1.00 66.48 47 GLU B CA 1
ATOM 3778 C C . GLU B 2 50 ? 33.009 91.319 65.217 1.00 60.78 47 GLU B C 1
ATOM 3779 O O . GLU B 2 50 ? 33.830 92.146 65.622 1.00 61.27 47 GLU B O 1
ATOM 3785 N N . ARG B 2 51 ? 32.003 90.837 65.970 1.00 51.76 48 ARG B N 1
ATOM 3786 C CA . ARG B 2 51 ? 31.778 91.251 67.389 1.00 76.80 48 ARG B CA 1
ATOM 3787 C C . ARG B 2 51 ? 31.926 92.786 67.492 1.00 48.57 48 ARG B C 1
ATOM 3788 O O . ARG B 2 51 ? 32.811 93.310 68.161 1.00 63.44 48 ARG B O 1
ATOM 3796 N N . GLU B 2 52 ? 31.057 93.478 66.767 1.00 57.87 49 GLU B N 1
ATOM 3797 C CA . GLU B 2 52 ? 31.124 94.915 66.585 1.00 73.50 49 GLU B CA 1
ATOM 3798 C C . GLU B 2 52 ? 30.525 95.631 67.800 1.00 60.76 49 GLU B C 1
ATOM 3799 O O . GLU B 2 52 ? 29.518 95.204 68.362 1.00 50.82 49 GLU B O 1
ATOM 3805 N N . ARG B 2 53 ? 31.200 96.688 68.236 1.00 75.90 50 ARG B N 1
ATOM 3806 C CA . ARG B 2 53 ? 30.752 97.461 69.371 1.00 56.18 50 ARG B CA 1
ATOM 3807 C C . ARG B 2 53 ? 29.794 98.547 68.877 1.00 65.72 50 ARG B C 1
ATOM 3808 O O . ARG B 2 53 ? 29.017 99.076 69.626 1.00 65.60 50 ARG B O 1
ATOM 3816 N N . ASP B 2 54 ? 29.861 98.873 67.601 1.00 74.18 51 ASP B N 1
ATOM 3817 C CA . ASP B 2 54 ? 28.966 99.874 67.056 1.00 59.14 51 ASP B CA 1
ATOM 3818 C C . ASP B 2 54 ? 27.805 99.279 66.210 1.00 51.34 51 ASP B C 1
ATOM 3819 O O . ASP B 2 54 ? 27.967 98.238 65.586 1.00 66.47 51 ASP B O 1
ATOM 3824 N N . PHE B 2 55 ? 26.616 99.911 66.258 1.00 60.75 52 PHE B N 1
ATOM 3825 C CA . PHE B 2 55 ? 25.494 99.510 65.386 1.00 47.09 52 PHE B CA 1
ATOM 3826 C C . PHE B 2 55 ? 25.953 99.482 63.924 1.00 52.73 52 PHE B C 1
ATOM 3827 O O . PHE B 2 55 ? 26.799 100.276 63.506 1.00 65.72 52 PHE B O 1
ATOM 3835 N N . THR B 2 56 ? 25.432 98.553 63.149 1.00 57.03 53 THR B N 1
ATOM 3836 C CA . THR B 2 56 ? 25.844 98.476 61.748 1.00 49.33 53 THR B CA 1
ATOM 3837 C C . THR B 2 56 ? 25.046 99.538 60.992 1.00 55.65 53 THR B C 1
ATOM 3838 O O . THR B 2 56 ? 23.833 99.578 61.130 1.00 46.20 53 THR B O 1
ATOM 3842 N N . PRO B 2 57 ? 25.743 100.476 60.292 1.00 52.41 54 PRO B N 1
ATOM 3843 C CA . PRO B 2 57 ? 25.049 101.620 59.659 1.00 66.47 54 PRO B CA 1
ATOM 3844 C C . PRO B 2 57 ? 24.331 101.213 58.391 1.00 72.85 54 PRO B C 1
ATOM 3845 O O . PRO B 2 57 ? 24.649 101.699 57.315 1.00 84.60 54 PRO B O 1
ATOM 3849 N N . VAL B 2 58 ? 23.355 100.334 58.536 1.00 48.94 55 VAL B N 1
ATOM 3850 C CA . VAL B 2 58 ? 22.615 99.827 57.426 1.00 48.61 55 VAL B CA 1
ATOM 3851 C C . VAL B 2 58 ? 21.210 99.684 57.911 1.00 51.04 55 VAL B C 1
ATOM 3852 O O . VAL B 2 58 ? 20.959 98.969 58.883 1.00 54.91 55 VAL B O 1
ATOM 3856 N N . THR B 2 59 ? 20.313 100.373 57.210 1.00 56.39 56 THR B N 1
ATOM 3857 C CA . THR B 2 59 ? 18.886 100.449 57.468 1.00 100.33 56 THR B CA 1
ATOM 3858 C C . THR B 2 59 ? 18.162 99.926 56.231 1.00 88.70 56 THR B C 1
ATOM 3859 O O . THR B 2 59 ? 18.727 99.883 55.136 1.00 101.81 56 THR B O 1
ATOM 3863 N N . ALA B 2 60 ? 16.908 99.553 56.415 1.00 45.36 57 ALA B N 1
ATOM 3864 C CA . ALA B 2 60 ? 16.051 99.081 55.352 1.00 55.14 57 ALA B CA 1
ATOM 3865 C C . ALA B 2 60 ? 14.913 100.061 55.081 1.00 60.11 57 ALA B C 1
ATOM 3866 O O . ALA B 2 60 ? 14.140 100.374 55.983 1.00 77.32 57 ALA B O 1
ATOM 3868 N N . SER B 2 61 ? 14.825 100.560 53.850 1.00 74.87 58 SER B N 1
ATOM 3869 C CA . SER B 2 61 ? 13.616 101.212 53.414 1.00 81.89 58 SER B CA 1
ATOM 3870 C C . SER B 2 61 ? 12.706 100.072 53.055 1.00 82.19 58 SER B C 1
ATOM 3871 O O . SER B 2 61 ? 12.918 99.366 52.059 1.00 73.95 58 SER B O 1
ATOM 3874 N N . ILE B 2 62 ? 11.701 99.865 53.873 1.00 68.13 59 ILE B N 1
ATOM 3875 C CA . ILE B 2 62 ? 10.921 98.671 53.726 1.00 47.23 59 ILE B CA 1
ATOM 3876 C C . ILE B 2 62 ? 10.032 98.658 52.492 1.00 186.25 59 ILE B C 1
ATOM 3877 O O . ILE B 2 62 ? 9.539 99.705 51.980 1.00 58.80 59 ILE B O 1
ATOM 3882 N N . VAL B 2 63 ? 9.975 97.454 51.950 1.00 52.55 60 VAL B N 1
ATOM 3883 C CA . VAL B 2 63 ? 9.073 97.104 50.881 1.00 92.85 60 VAL B CA 1
ATOM 3884 C C . VAL B 2 63 ? 8.020 96.170 51.462 1.00 46.58 60 VAL B C 1
ATOM 3885 O O . VAL B 2 63 ? 8.301 95.039 51.856 1.00 53.96 60 VAL B O 1
ATOM 3889 N N . ASP B 2 64 ? 6.829 96.703 51.614 1.00 104.88 61 ASP B N 1
ATOM 3890 C CA . ASP B 2 64 ? 5.695 95.896 51.947 1.00 49.17 61 ASP B CA 1
ATOM 3891 C C . ASP B 2 64 ? 4.772 96.029 50.760 1.00 403.42 61 ASP B C 1
ATOM 3892 O O . ASP B 2 64 ? 5.024 96.839 49.858 1.00 70.70 61 ASP B O 1
ATOM 3897 N N . ARG B 2 65 ? 3.726 95.217 50.740 1.00 61.90 62 ARG B N 1
ATOM 3898 C CA . ARG B 2 65 ? 2.698 95.288 49.689 1.00 106.23 62 ARG B CA 1
ATOM 3899 C C . ARG B 2 65 ? 2.282 96.692 49.198 1.00 92.17 62 ARG B C 1
ATOM 3900 O O . ARG B 2 65 ? 1.991 96.883 48.010 1.00 77.29 62 ARG B O 1
ATOM 3908 N N . HIS B 2 66 ? 2.250 97.667 50.100 1.00 53.50 63 HIS B N 1
ATOM 3909 C CA A HIS B 2 66 ? 1.794 99.013 49.742 0.50 70.72 63 HIS B CA 1
ATOM 3910 C CA B HIS B 2 66 ? 1.815 99.029 49.761 0.50 75.47 63 HIS B CA 1
ATOM 3911 C C . HIS B 2 66 ? 2.847 99.642 48.816 1.00 549.55 63 HIS B C 1
ATOM 3912 O O . HIS B 2 66 ? 2.742 100.820 48.396 1.00 72.52 63 HIS B O 1
ATOM 3925 N N . VAL B 2 67 ? 3.842 98.824 48.479 1.00 101.13 64 VAL B N 1
ATOM 3926 C CA . VAL B 2 67 ? 4.924 99.188 47.585 1.00 105.97 64 VAL B CA 1
ATOM 3927 C C . VAL B 2 67 ? 4.574 98.886 46.117 1.00 98.06 64 VAL B C 1
ATOM 3928 O O . VAL B 2 67 ? 4.587 99.791 45.276 1.00 119.51 64 VAL B O 1
ATOM 3932 N N . LEU B 2 68 ? 4.274 97.622 45.818 1.00 76.60 65 LEU B N 1
ATOM 3933 C CA . LEU B 2 68 ? 3.673 97.241 44.527 1.00 80.49 65 LEU B CA 1
ATOM 3934 C C . LEU B 2 68 ? 2.747 98.326 43.949 1.00 131.66 65 LEU B C 1
ATOM 3935 O O . LEU B 2 68 ? 2.587 98.408 42.736 1.00 131.44 65 LEU B O 1
ATOM 3940 N N . ALA B 2 69 ? 2.141 99.140 44.828 1.00 103.81 66 ALA B N 1
ATOM 3941 C CA . ALA B 2 69 ? 1.252 100.242 44.434 1.00 112.88 66 ALA B CA 1
ATOM 3942 C C . ALA B 2 69 ? 1.983 101.601 44.459 1.00 150.31 66 ALA B C 1
ATOM 3943 O O . ALA B 2 69 ? 1.651 102.493 45.245 1.00 71.77 66 ALA B O 1
ATOM 3945 N N . ARG B 2 70 ? 2.980 101.748 43.584 1.00 275.06 67 ARG B N 1
ATOM 3946 C CA . ARG B 2 70 ? 3.814 102.965 43.526 1.00 145.03 67 ARG B CA 1
ATOM 3947 C C . ARG B 2 70 ? 4.544 103.228 44.859 1.00 126.28 67 ARG B C 1
ATOM 3948 O O . ARG B 2 70 ? 5.125 104.298 45.058 1.00 128.47 67 ARG B O 1
ATOM 3956 N N . GLY B 2 71 ? 4.492 102.246 45.766 1.00 318.29 68 GLY B N 1
ATOM 3957 C CA . GLY B 2 71 ? 5.251 102.282 47.028 1.00 50.85 68 GLY B CA 1
ATOM 3958 C C . GLY B 2 71 ? 6.720 102.272 46.655 1.00 546.48 68 GLY B C 1
ATOM 3959 O O . GLY B 2 71 ? 7.089 102.699 45.551 1.00 75.37 68 GLY B O 1
ATOM 3960 N N . SER B 2 72 ? 7.568 101.815 47.573 1.00 149.98 69 SER B N 1
ATOM 3961 C CA . SER B 2 72 ? 8.970 101.546 47.246 1.00 538.07 69 SER B CA 1
ATOM 3962 C C . SER B 2 72 ? 9.657 102.685 46.497 1.00 58.16 69 SER B C 1
ATOM 3963 O O . SER B 2 72 ? 10.711 102.499 45.886 1.00 291.40 69 SER B O 1
ATOM 3966 N N . GLN B 2 73 ? 9.050 103.875 46.571 1.00 106.99 70 GLN B N 1
ATOM 3967 C CA . GLN B 2 73 ? 9.561 105.041 45.859 1.00 127.88 70 GLN B CA 1
ATOM 3968 C C . GLN B 2 73 ? 9.169 106.384 46.476 1.00 91.78 70 GLN B C 1
ATOM 3969 O O . GLN B 2 73 ? 9.380 107.442 45.872 1.00 93.49 70 GLN B O 1
ATOM 3975 N N . GLU B 2 74 ? 8.583 106.330 47.667 1.00 319.64 71 GLU B N 1
ATOM 3976 C CA . GLU B 2 74 ? 8.211 107.526 48.422 1.00 99.82 71 GLU B CA 1
ATOM 3977 C C . GLU B 2 74 ? 8.790 107.443 49.835 1.00 130.47 71 GLU B C 1
ATOM 3978 O O . GLU B 2 74 ? 9.212 108.448 50.408 1.00 97.96 71 GLU B O 1
ATOM 3984 N N . LYS B 2 75 ? 8.865 106.225 50.363 1.00 94.08 72 LYS B N 1
ATOM 3985 C CA . LYS B 2 75 ? 9.484 105.993 51.650 1.00 194.88 72 LYS B CA 1
ATOM 3986 C C . LYS B 2 75 ? 10.984 106.048 51.462 1.00 65.54 72 LYS B C 1
ATOM 3987 O O . LYS B 2 75 ? 11.722 106.427 52.360 1.00 98.16 72 LYS B O 1
ATOM 3993 N N . VAL B 2 76 ? 11.433 105.656 50.285 1.00 46.84 73 VAL B N 1
ATOM 3994 C CA . VAL B 2 76 ? 12.836 105.678 49.970 1.00 88.93 73 VAL B CA 1
ATOM 3995 C C . VAL B 2 76 ? 13.401 107.105 50.092 1.00 216.62 73 VAL B C 1
ATOM 3996 O O . VAL B 2 76 ? 14.471 107.308 50.656 1.00 68.39 73 VAL B O 1
ATOM 4000 N N . VAL B 2 77 ? 12.651 108.095 49.621 1.00 63.53 74 VAL B N 1
ATOM 4001 C CA . VAL B 2 77 ? 13.064 109.502 49.790 1.00 84.67 74 VAL B CA 1
ATOM 4002 C C . VAL B 2 77 ? 12.971 109.906 51.284 1.00 70.02 74 VAL B C 1
ATOM 4003 O O . VAL B 2 77 ? 13.903 110.488 51.836 1.00 125.17 74 VAL B O 1
ATOM 4007 N N . ASP B 2 78 ? 11.853 109.540 51.925 1.00 65.70 75 ASP B N 1
ATOM 4008 C CA . ASP B 2 78 ? 11.622 109.851 53.329 1.00 89.40 75 ASP B CA 1
ATOM 4009 C C . ASP B 2 78 ? 12.672 109.180 54.183 1.00 67.39 75 ASP B C 1
ATOM 4010 O O . ASP B 2 78 ? 13.164 109.764 55.174 1.00 72.01 75 ASP B O 1
ATOM 4015 N N . ASN B 2 79 ? 13.012 107.937 53.834 1.00 67.15 76 ASN B N 1
ATOM 4016 C CA . ASN B 2 79 ? 13.914 107.191 54.695 1.00 47.69 76 ASN B CA 1
ATOM 4017 C C . ASN B 2 79 ? 15.333 107.704 54.539 1.00 68.60 76 ASN B C 1
ATOM 4018 O O . ASN B 2 79 ? 16.077 107.764 55.515 1.00 113.23 76 ASN B O 1
ATOM 4023 N N . ILE B 2 80 ? 15.651 108.194 53.339 1.00 66.06 77 ILE B N 1
ATOM 4024 C CA . ILE B 2 80 ? 16.961 108.776 53.076 1.00 50.48 77 ILE B CA 1
ATOM 4025 C C . ILE B 2 80 ? 17.145 110.046 53.909 1.00 67.59 77 ILE B C 1
ATOM 4026 O O . ILE B 2 80 ? 18.190 110.253 54.540 1.00 88.72 77 ILE B O 1
ATOM 4031 N N . ILE B 2 81 ? 16.118 110.873 53.952 1.00 63.97 78 ILE B N 1
ATOM 4032 C CA . ILE B 2 81 ? 16.254 112.165 54.610 1.00 74.47 78 ILE B CA 1
ATOM 4033 C C . ILE B 2 81 ? 16.242 111.953 56.112 1.00 141.16 78 ILE B C 1
ATOM 4034 O O . ILE B 2 81 ? 17.111 112.452 56.814 1.00 70.81 78 ILE B O 1
ATOM 4039 N N . ARG B 2 82 ? 15.303 111.148 56.593 1.00 60.11 79 ARG B N 1
ATOM 4040 C CA . ARG B 2 82 ? 15.308 110.782 58.007 1.00 64.21 79 ARG B CA 1
ATOM 4041 C C . ARG B 2 82 ? 16.704 110.220 58.426 1.00 57.32 79 ARG B C 1
ATOM 4042 O O . ARG B 2 82 ? 17.294 110.703 59.380 1.00 85.05 79 ARG B O 1
ATOM 4050 N N . LYS B 2 83 ? 17.284 109.296 57.652 1.00 55.25 80 LYS B N 1
ATOM 4051 C CA . LYS B 2 83 ? 18.623 108.803 58.003 1.00 80.88 80 LYS B CA 1
ATOM 4052 C C . LYS B 2 83 ? 19.613 109.965 57.977 1.00 75.39 80 LYS B C 1
ATOM 4053 O O . LYS B 2 83 ? 20.521 110.038 58.831 1.00 74.71 80 LYS B O 1
ATOM 4059 N N . ASP B 2 84 ? 19.434 110.877 57.014 1.00 67.82 81 ASP B N 1
ATOM 4060 C CA . ASP B 2 84 ? 20.331 112.027 56.888 1.00 55.62 81 ASP B CA 1
ATOM 4061 C C . ASP B 2 84 ? 20.359 112.789 58.190 1.00 56.98 81 ASP B C 1
ATOM 4062 O O . ASP B 2 84 ? 21.438 113.014 58.755 1.00 65.60 81 ASP B O 1
ATOM 4067 N N . THR B 2 85 ? 19.176 113.118 58.702 1.00 58.46 82 THR B N 1
ATOM 4068 C CA . THR B 2 85 ? 19.051 113.998 59.893 1.00 68.59 82 THR B CA 1
ATOM 4069 C C . THR B 2 85 ? 19.407 113.333 61.235 1.00 76.62 82 THR B C 1
ATOM 4070 O O . THR B 2 85 ? 20.052 113.952 62.081 1.00 107.20 82 THR B O 1
ATOM 4074 N N . GLU B 2 86 ? 18.989 112.080 61.415 1.00 84.20 83 GLU B N 1
ATOM 4075 C CA . GLU B 2 86 ? 19.310 111.298 62.621 1.00 105.77 83 GLU B CA 1
ATOM 4076 C C . GLU B 2 86 ? 20.792 110.943 62.743 1.00 84.84 83 GLU B C 1
ATOM 4077 O O . GLU B 2 86 ? 21.385 111.018 63.823 1.00 76.19 83 GLU B O 1
ATOM 4083 N N . GLU B 2 87 ? 21.392 110.520 61.645 1.00 59.03 84 GLU B N 1
ATOM 4084 C CA . GLU B 2 87 ? 22.751 110.032 61.724 1.00 56.15 84 GLU B CA 1
ATOM 4085 C C . GLU B 2 87 ? 23.780 110.958 61.057 1.00 73.71 84 GLU B C 1
ATOM 4086 O O . GLU B 2 87 ? 24.978 110.765 61.218 1.00 54.06 84 GLU B O 1
ATOM 4092 N N . HIS B 2 88 ? 23.316 111.953 60.305 1.00 63.35 85 HIS B N 1
ATOM 4093 C CA . HIS B 2 88 ? 24.222 112.890 59.634 1.00 80.65 85 HIS B CA 1
ATOM 4094 C C . HIS B 2 88 ? 25.391 112.194 58.942 1.00 81.69 85 HIS B C 1
ATOM 4095 O O . HIS B 2 88 ? 26.520 112.432 59.300 1.00 57.80 85 HIS B O 1
ATOM 4102 N N . PRO B 2 89 ? 25.137 111.302 57.988 1.00 55.68 86 PRO B N 1
ATOM 4103 C CA . PRO B 2 89 ? 26.332 110.701 57.343 1.00 42.75 86 PRO B CA 1
ATOM 4104 C C . PRO B 2 89 ? 26.985 111.596 56.276 1.00 54.74 86 PRO B C 1
ATOM 4105 O O . PRO B 2 89 ? 26.378 112.544 55.807 1.00 44.93 86 PRO B O 1
ATOM 4109 N N . ASP B 2 90 ? 28.239 111.330 55.946 1.00 40.37 87 ASP B N 1
ATOM 4110 C CA . ASP B 2 90 ? 28.859 111.989 54.813 1.00 52.81 87 ASP B CA 1
ATOM 4111 C C . ASP B 2 90 ? 28.227 111.533 53.482 1.00 42.10 87 ASP B C 1
ATOM 4112 O O . ASP B 2 90 ? 28.100 112.322 52.530 1.00 59.25 87 ASP B O 1
ATOM 4117 N N . LEU B 2 91 ? 27.841 110.261 53.437 1.00 66.02 88 LEU B N 1
ATOM 4118 C CA . LEU B 2 91 ? 27.374 109.606 52.232 1.00 78.54 88 LEU B CA 1
ATOM 4119 C C . LEU B 2 91 ? 26.366 108.568 52.634 1.00 45.19 88 LEU B C 1
ATOM 4120 O O . LEU B 2 91 ? 26.486 107.924 53.654 1.00 62.47 88 LEU B O 1
ATOM 4125 N N . ILE B 2 92 ? 25.327 108.486 51.851 1.00 50.95 89 ILE B N 1
ATOM 4126 C CA . ILE B 2 92 ? 24.313 107.513 52.020 1.00 61.11 89 ILE B CA 1
ATOM 4127 C C . ILE B 2 92 ? 24.304 106.823 50.664 1.00 50.39 89 ILE B C 1
ATOM 4128 O O . ILE B 2 92 ? 24.491 107.486 49.622 1.00 49.59 89 ILE B O 1
ATOM 4133 N N . VAL B 2 93 ? 24.091 105.514 50.685 1.00 65.56 90 VAL B N 1
ATOM 4134 C CA . VAL B 2 93 ? 24.184 104.658 49.510 1.00 40.81 90 VAL B CA 1
ATOM 4135 C C . VAL B 2 93 ? 22.920 103.821 49.414 1.00 66.44 90 VAL B C 1
ATOM 4136 O O . VAL B 2 93 ? 22.705 102.934 50.238 1.00 63.87 90 VAL B O 1
ATOM 4140 N N . LEU B 2 94 ? 22.111 104.077 48.386 1.00 52.22 91 LEU B N 1
ATOM 4141 C CA . LEU B 2 94 ? 20.852 103.378 48.226 1.00 57.66 91 LEU B CA 1
ATOM 4142 C C . LEU B 2 94 ? 21.123 102.007 47.628 1.00 109.11 91 LEU B C 1
ATOM 4143 O O . LEU B 2 94 ? 21.889 101.881 46.698 1.00 46.48 91 LEU B O 1
ATOM 4148 N N . THR B 2 95 ? 20.472 100.980 48.150 1.00 54.37 92 THR B N 1
ATOM 4149 C CA . THR B 2 95 ? 20.955 99.631 47.906 1.00 46.61 92 THR B CA 1
ATOM 4150 C C . THR B 2 95 ? 19.927 98.664 47.379 1.00 66.87 92 THR B C 1
ATOM 4151 O O . THR B 2 95 ? 18.990 98.235 48.092 1.00 46.73 92 THR B O 1
ATOM 4155 N N . PRO B 2 96 ? 20.103 98.316 46.109 1.00 45.43 93 PRO B N 1
ATOM 4156 C CA . PRO B 2 96 ? 19.129 97.517 45.374 1.00 42.65 93 PRO B CA 1
ATOM 4157 C C . PRO B 2 96 ? 19.295 96.132 45.824 1.00 90.24 93 PRO B C 1
ATOM 4158 O O . PRO B 2 96 ? 20.427 95.728 46.087 1.00 40.32 93 PRO B O 1
ATOM 4162 N N . THR B 2 97 ? 18.187 95.412 45.940 1.00 48.24 94 THR B N 1
ATOM 4163 C CA . THR B 2 97 ? 18.219 93.991 46.255 1.00 47.50 94 THR B CA 1
ATOM 4164 C C . THR B 2 97 ? 17.660 93.140 45.092 1.00 58.22 94 THR B C 1
ATOM 4165 O O . THR B 2 97 ? 17.599 93.605 43.946 1.00 60.36 94 THR B O 1
ATOM 4169 N N . CYS B 2 98 ? 17.208 91.917 45.398 1.00 59.86 95 CYS B N 1
ATOM 4170 C CA . CYS B 2 98 ? 16.641 91.046 44.370 1.00 37.96 95 CYS B CA 1
ATOM 4171 C C . CYS B 2 98 ? 15.222 91.458 44.106 1.00 73.56 95 CYS B C 1
ATOM 4172 O O . CYS B 2 98 ? 14.682 91.245 43.025 1.00 72.09 95 CYS B O 1
ATOM 4175 N N . THR B 2 99 ? 14.647 92.102 45.102 1.00 44.02 96 THR B N 1
ATOM 4176 C CA . THR B 2 99 ? 13.303 92.600 45.036 1.00 137.18 96 THR B CA 1
ATOM 4177 C C . THR B 2 99 ? 13.328 93.896 44.277 1.00 41.42 96 THR B C 1
ATOM 4178 O O . THR B 2 99 ? 12.588 94.058 43.343 1.00 50.81 96 THR B O 1
ATOM 4182 N N . SER B 2 100 ? 14.206 94.817 44.693 1.00 61.87 97 SER B N 1
ATOM 4183 C CA . SER B 2 100 ? 14.405 96.090 43.998 1.00 39.61 97 SER B CA 1
ATOM 4184 C C . SER B 2 100 ? 14.580 95.838 42.487 1.00 69.28 97 SER B C 1
ATOM 4185 O O . SER B 2 100 ? 14.197 96.648 41.662 1.00 69.85 97 SER B O 1
ATOM 4188 N N . SER B 2 101 ? 15.124 94.677 42.159 1.00 101.34 98 SER B N 1
ATOM 4189 C CA . SER B 2 101 ? 15.488 94.316 40.799 1.00 59.36 98 SER B CA 1
ATOM 4190 C C . SER B 2 101 ? 14.301 93.999 39.880 1.00 536.75 98 SER B C 1
ATOM 4191 O O . SER B 2 101 ? 14.360 94.249 38.660 1.00 59.64 98 SER B O 1
ATOM 4194 N N . ILE B 2 102 ? 13.238 93.433 40.453 1.00 61.32 99 ILE B N 1
ATOM 4195 C CA . ILE B 2 102 ? 12.070 93.063 39.659 1.00 51.92 99 ILE B CA 1
ATOM 4196 C C . ILE B 2 102 ? 10.837 93.987 39.837 1.00 69.35 99 ILE B C 1
ATOM 4197 O O . ILE B 2 102 ? 9.741 93.630 39.414 1.00 100.91 99 ILE B O 1
ATOM 4202 N N . LEU B 2 103 ? 11.014 95.153 40.472 1.00 97.57 100 LEU B N 1
ATOM 4203 C CA . LEU B 2 103 ? 9.939 96.169 40.543 1.00 95.72 100 LEU B CA 1
ATOM 4204 C C . LEU B 2 103 ? 10.294 97.301 39.590 1.00 57.93 100 LEU B C 1
ATOM 4205 O O . LEU B 2 103 ? 9.431 98.118 39.196 1.00 62.22 100 LEU B O 1
ATOM 4210 N N . GLN B 2 104 ? 11.593 97.393 39.293 1.00 173.03 101 GLN B N 1
ATOM 4211 C CA . GLN B 2 104 ? 12.161 98.296 38.270 1.00 59.72 101 GLN B CA 1
ATOM 4212 C C . GLN B 2 104 ? 11.800 99.753 38.382 1.00 542.71 101 GLN B C 1
ATOM 4213 O O . GLN B 2 104 ? 11.556 100.386 37.385 1.00 69.87 101 GLN B O 1
ATOM 4219 N N . GLU B 2 105 ? 11.854 100.298 39.581 1.00 50.25 102 GLU B N 1
ATOM 4220 C CA . GLU B 2 105 ? 11.414 101.669 39.831 1.00 70.74 102 GLU B CA 1
ATOM 4221 C C . GLU B 2 105 ? 12.559 102.686 39.637 1.00 177.60 102 GLU B C 1
ATOM 4222 O O . GLU B 2 105 ? 13.711 102.314 39.638 1.00 59.61 102 GLU B O 1
ATOM 4228 N N . ASP B 2 106 ? 12.254 103.957 39.411 1.00 95.74 103 ASP B N 1
ATOM 4229 C CA . ASP B 2 106 ? 13.325 104.906 39.051 1.00 69.91 103 ASP B CA 1
ATOM 4230 C C . ASP B 2 106 ? 14.201 105.262 40.270 1.00 120.12 103 ASP B C 1
ATOM 4231 O O . ASP B 2 106 ? 14.209 106.393 40.756 1.00 61.03 103 ASP B O 1
ATOM 4236 N N . LEU B 2 107 ? 14.969 104.302 40.753 1.00 55.68 104 LEU B N 1
ATOM 4237 C CA . LEU B 2 107 ? 15.697 104.535 41.984 1.00 48.12 104 LEU B CA 1
ATOM 4238 C C . LEU B 2 107 ? 16.644 105.693 41.756 1.00 53.00 104 LEU B C 1
ATOM 4239 O O . LEU B 2 107 ? 16.812 106.554 42.623 1.00 111.71 104 LEU B O 1
ATOM 4244 N N . GLN B 2 108 ? 17.233 105.723 40.563 1.00 81.35 105 GLN B N 1
ATOM 4245 C CA . GLN B 2 108 ? 18.167 106.763 40.172 1.00 60.35 105 GLN B CA 1
ATOM 4246 C C . GLN B 2 108 ? 17.570 108.146 40.380 1.00 541.91 105 GLN B C 1
ATOM 4247 O O . GLN B 2 108 ? 18.279 109.111 40.649 1.00 58.97 105 GLN B O 1
ATOM 4253 N N . ASN B 2 109 ? 16.250 108.212 40.299 1.00 71.61 106 ASN B N 1
ATOM 4254 C CA . ASN B 2 109 ? 15.512 109.457 40.406 1.00 86.38 106 ASN B CA 1
ATOM 4255 C C . ASN B 2 109 ? 15.416 109.915 41.861 1.00 544.59 106 ASN B C 1
ATOM 4256 O O . ASN B 2 109 ? 15.684 111.093 42.171 1.00 53.58 106 ASN B O 1
ATOM 4261 N N . PHE B 2 110 ? 15.092 108.974 42.757 1.00 69.61 107 PHE B N 1
ATOM 4262 C CA . PHE B 2 110 ? 14.914 109.299 44.180 1.00 141.74 107 PHE B CA 1
ATOM 4263 C C . PHE B 2 110 ? 16.223 109.803 44.711 1.00 47.84 107 PHE B C 1
ATOM 4264 O O . PHE B 2 110 ? 16.283 110.831 45.391 1.00 83.95 107 PHE B O 1
ATOM 4272 N N . VAL B 2 111 ? 17.282 109.114 44.361 1.00 77.07 108 VAL B N 1
ATOM 4273 C CA . VAL B 2 111 ? 18.617 109.561 44.705 1.00 58.68 108 VAL B CA 1
ATOM 4274 C C . VAL B 2 111 ? 18.875 110.979 44.210 1.00 541.56 108 VAL B C 1
ATOM 4275 O O . VAL B 2 111 ? 19.361 111.816 44.960 1.00 69.62 108 VAL B O 1
ATOM 4279 N N . ARG B 2 112 ? 18.492 111.254 42.969 1.00 72.26 109 ARG B N 1
ATOM 4280 C CA . ARG B 2 112 ? 18.578 112.610 42.418 1.00 78.67 109 ARG B CA 1
ATOM 4281 C C . ARG B 2 112 ? 17.771 113.558 43.303 1.00 97.36 109 ARG B C 1
ATOM 4282 O O . ARG B 2 112 ? 18.284 114.599 43.717 1.00 88.10 109 ARG B O 1
ATOM 4290 N N . ARG B 2 113 ? 16.537 113.163 43.639 1.00 55.43 110 ARG B N 1
ATOM 4291 C CA . ARG B 2 113 ? 15.641 113.982 44.487 1.00 65.69 110 ARG B CA 1
ATOM 4292 C C . ARG B 2 113 ? 16.124 114.106 45.941 1.00 85.30 110 ARG B C 1
ATOM 4293 O O . ARG B 2 113 ? 16.364 115.208 46.447 1.00 98.13 110 ARG B O 1
ATOM 4301 N N . ALA B 2 114 ? 16.287 112.964 46.589 1.00 94.97 111 ALA B N 1
ATOM 4302 C CA . ALA B 2 114 ? 16.720 112.899 47.970 1.00 53.18 111 ALA B CA 1
ATOM 4303 C C . ALA B 2 114 ? 17.972 113.710 48.231 1.00 93.48 111 ALA B C 1
ATOM 4304 O O . ALA B 2 114 ? 18.070 114.349 49.275 1.00 80.61 111 ALA B O 1
ATOM 4306 N N . SER B 2 115 ? 18.946 113.674 47.311 1.00 65.56 112 SER B N 1
ATOM 4307 C CA . SER B 2 115 ? 20.191 114.442 47.538 1.00 542.91 112 SER B CA 1
ATOM 4308 C C . SER B 2 115 ? 19.997 115.975 47.504 1.00 52.87 112 SER B C 1
ATOM 4309 O O . SER B 2 115 ? 20.934 116.727 47.780 1.00 238.97 112 SER B O 1
ATOM 4312 N N . LEU B 2 116 ? 18.789 116.426 47.183 1.00 75.14 113 LEU B N 1
ATOM 4313 C CA . LEU B 2 116 ? 18.494 117.848 47.194 1.00 101.23 113 LEU B CA 1
ATOM 4314 C C . LEU B 2 116 ? 18.066 118.272 48.587 1.00 239.69 113 LEU B C 1
ATOM 4315 O O . LEU B 2 116 ? 18.197 119.440 48.964 1.00 68.28 113 LEU B O 1
ATOM 4320 N N . SER B 2 117 ? 17.596 117.309 49.373 1.00 77.86 114 SER B N 1
ATOM 4321 C CA . SER B 2 117 ? 17.042 117.634 50.683 1.00 131.63 114 SER B CA 1
ATOM 4322 C C . SER B 2 117 ? 17.956 117.220 51.832 1.00 141.58 114 SER B C 1
ATOM 4323 O O . SER B 2 117 ? 17.724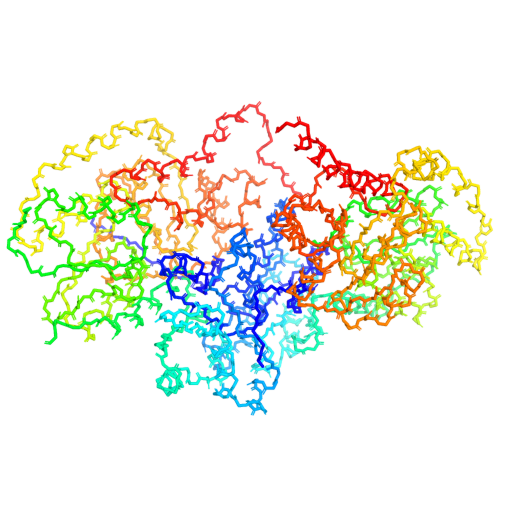 117.591 52.984 1.00 84.13 114 SER B O 1
ATOM 4326 N N . THR B 2 118 ? 19.028 116.512 51.489 1.00 57.73 115 THR B N 1
ATOM 4327 C CA . THR B 2 118 ? 19.984 115.948 52.469 1.00 74.93 115 THR B CA 1
ATOM 4328 C C . THR B 2 118 ? 21.361 116.622 52.430 1.00 45.86 115 THR B C 1
ATOM 4329 O O . THR B 2 118 ? 21.903 116.932 51.348 1.00 61.95 115 THR B O 1
ATOM 4333 N N . THR B 2 119 ? 21.924 116.840 53.610 1.00 79.01 116 THR B N 1
ATOM 4334 C CA . THR B 2 119 ? 23.292 117.293 53.738 1.00 72.88 116 THR B CA 1
ATOM 4335 C C . THR B 2 119 ? 24.232 116.190 53.177 1.00 50.48 116 THR B C 1
ATOM 4336 O O . THR B 2 119 ? 25.245 116.490 52.510 1.00 78.43 116 THR B O 1
ATOM 4340 N N . ALA B 2 120 ? 23.863 114.927 53.391 1.00 93.30 117 ALA B N 1
ATOM 4341 C CA . ALA B 2 120 ? 24.668 113.807 52.907 1.00 80.19 117 ALA B CA 1
ATOM 4342 C C . ALA B 2 120 ? 24.612 113.691 51.409 1.00 57.23 117 ALA B C 1
ATOM 4343 O O . ALA B 2 120 ? 23.589 113.976 50.795 1.00 95.92 117 ALA B O 1
ATOM 4345 N N . ASP B 2 121 ? 25.732 113.280 50.821 1.00 86.29 118 ASP B N 1
ATOM 4346 C CA . ASP B 2 121 ? 25.767 112.893 49.426 1.00 51.57 118 ASP B CA 1
ATOM 4347 C C . ASP B 2 121 ? 24.980 111.590 49.276 1.00 76.19 118 ASP B C 1
ATOM 4348 O O . ASP B 2 121 ? 24.849 110.829 50.233 1.00 69.67 118 ASP B O 1
ATOM 4353 N N . VAL B 2 122 ? 24.462 111.330 48.078 1.00 43.54 119 VAL B N 1
ATOM 4354 C CA . VAL B 2 122 ? 23.643 110.156 47.872 1.00 98.55 119 VAL B CA 1
ATOM 4355 C C . VAL B 2 122 ? 24.025 109.459 46.577 1.00 59.23 119 VAL B C 1
ATOM 4356 O O . VAL B 2 122 ? 24.294 110.101 45.564 1.00 57.85 119 VAL B O 1
ATOM 4360 N N . LEU B 2 123 ? 24.129 108.140 46.643 1.00 104.29 120 LEU B N 1
ATOM 4361 C CA . LEU B 2 123 ? 24.430 107.343 45.474 1.00 36.74 120 LEU B CA 1
ATOM 4362 C C . LEU B 2 123 ? 23.522 106.168 45.472 1.00 67.17 120 LEU B C 1
ATOM 4363 O O . LEU B 2 123 ? 22.910 105.827 46.490 1.00 73.51 120 LEU B O 1
ATOM 4368 N N . LEU B 2 124 ? 23.399 105.574 44.299 1.00 57.27 121 LEU B N 1
ATOM 4369 C CA . LEU B 2 124 ? 22.713 104.325 44.141 1.00 67.92 121 LEU B CA 1
ATOM 4370 C C . LEU B 2 124 ? 23.806 103.364 43.722 1.00 82.03 121 LEU B C 1
ATOM 4371 O O . LEU B 2 124 ? 24.608 103.668 42.846 1.00 55.58 121 LEU B O 1
ATOM 4376 N N . ALA B 2 125 ? 23.911 102.247 44.413 1.00 62.37 122 ALA B N 1
ATOM 4377 C CA . ALA B 2 125 ? 24.938 101.294 44.097 1.00 48.81 122 ALA B CA 1
ATOM 4378 C C . ALA B 2 125 ? 24.736 100.788 42.667 1.00 57.66 122 ALA B C 1
ATOM 4379 O O . ALA B 2 125 ? 23.694 100.209 42.350 1.00 44.14 122 ALA B O 1
ATOM 4381 N N . ASP B 2 126 ? 25.722 101.012 41.802 1.00 68.10 123 ASP B N 1
ATOM 4382 C CA . ASP B 2 126 ? 25.614 100.579 40.391 1.00 41.54 123 ASP B CA 1
ATOM 4383 C C . ASP B 2 126 ? 25.847 99.082 40.306 1.00 531.52 123 ASP B C 1
ATOM 4384 O O . ASP B 2 126 ? 26.867 98.621 39.830 1.00 55.76 123 ASP B O 1
ATOM 4389 N N . VAL B 2 127 ? 24.838 98.340 40.720 1.00 33.88 124 VAL B N 1
ATOM 4390 C CA . VAL B 2 127 ? 24.941 96.917 40.998 1.00 42.76 124 VAL B CA 1
ATOM 4391 C C . VAL B 2 127 ? 23.562 96.269 40.775 1.00 40.52 124 VAL B C 1
ATOM 4392 O O . VAL B 2 127 ? 22.561 96.851 41.115 1.00 49.31 124 VAL B O 1
ATOM 4396 N N . ASN B 2 128 ? 23.550 95.046 40.282 1.00 45.23 125 ASN B N 1
ATOM 4397 C CA . ASN B 2 128 ? 22.356 94.396 39.776 1.00 44.87 125 ASN B CA 1
ATOM 4398 C C . ASN B 2 128 ? 22.396 92.974 40.176 1.00 65.93 125 ASN B C 1
ATOM 4399 O O . ASN B 2 128 ? 23.274 92.191 39.712 1.00 43.48 125 ASN B O 1
ATOM 4404 N N . HIS B 2 129 ? 21.393 92.601 40.945 1.00 46.46 126 HIS B N 1
ATOM 4405 C CA . HIS B 2 129 ? 21.327 91.272 41.557 1.00 39.58 126 HIS B CA 1
ATOM 4406 C C . HIS B 2 129 ? 21.655 90.121 40.596 1.00 48.64 126 HIS B C 1
ATOM 4407 O O . HIS B 2 129 ? 22.295 89.142 40.984 1.00 42.61 126 HIS B O 1
ATOM 4414 N N . TYR B 2 130 ? 21.182 90.226 39.355 1.00 33.74 127 TYR B N 1
ATOM 4415 C CA . TYR B 2 130 ? 21.141 89.054 38.449 1.00 37.17 127 TYR B CA 1
ATOM 4416 C C . TYR B 2 130 ? 22.340 88.970 37.555 1.00 44.26 127 TYR B C 1
ATOM 4417 O O . TYR B 2 130 ? 22.470 88.025 36.777 1.00 68.53 127 TYR B O 1
ATOM 4426 N N . ARG B 2 131 ? 23.259 89.919 37.723 1.00 45.03 128 ARG B N 1
ATOM 4427 C CA A ARG B 2 131 ? 24.442 89.995 36.871 0.50 77.71 128 ARG B CA 1
ATOM 4428 C CA B ARG B 2 131 ? 24.432 90.001 36.865 0.50 76.72 128 ARG B CA 1
ATOM 4429 C C . ARG B 2 131 ? 25.758 89.873 37.634 1.00 49.56 128 ARG B C 1
ATOM 4430 O O . ARG B 2 131 ? 26.760 89.471 37.081 1.00 55.64 128 ARG B O 1
ATOM 4445 N N . VAL B 2 132 ? 25.749 90.207 38.917 1.00 46.74 129 VAL B N 1
ATOM 4446 C CA . VAL B 2 132 ? 26.979 90.211 39.728 1.00 49.30 129 VAL B CA 1
ATOM 4447 C C . VAL B 2 132 ? 26.763 89.559 41.083 1.00 64.53 129 VAL B C 1
ATOM 4448 O O . VAL B 2 132 ? 25.654 89.574 41.596 1.00 43.05 129 VAL B O 1
ATOM 4452 N N . ASN B 2 133 ? 27.826 89.035 41.694 1.00 49.07 130 ASN B N 1
ATOM 4453 C CA . ASN B 2 133 ? 27.734 88.528 43.082 1.00 47.95 130 ASN B CA 1
ATOM 4454 C C . ASN B 2 133 ? 28.310 89.563 44.099 1.00 35.39 130 ASN B C 1
ATOM 4455 O O . ASN B 2 133 ? 28.668 90.738 43.719 1.00 49.87 130 ASN B O 1
ATOM 4460 N N . GLU B 2 134 ? 28.496 89.105 45.352 1.00 40.98 131 GLU B N 1
ATOM 4461 C CA . GLU B 2 134 ? 28.911 89.973 46.488 1.00 32.21 131 GLU B CA 1
ATOM 4462 C C . GLU B 2 134 ? 30.219 90.678 46.188 1.00 47.99 131 GLU B C 1
ATOM 4463 O O . GLU B 2 134 ? 30.342 91.898 46.333 1.00 61.84 131 GLU B O 1
ATOM 4469 N N . LEU B 2 135 ? 31.157 89.899 45.680 1.00 36.69 132 LEU B N 1
ATOM 4470 C CA . LEU B 2 135 ? 32.499 90.347 45.421 1.00 36.89 132 LEU B CA 1
ATOM 4471 C C . LEU B 2 135 ? 32.546 91.330 44.269 1.00 50.02 132 LEU B C 1
ATOM 4472 O O . LEU B 2 135 ? 33.146 92.421 44.375 1.00 41.73 132 LEU B O 1
ATOM 4477 N N . GLN B 2 136 ? 31.942 90.971 43.140 1.00 40.27 133 GLN B N 1
ATOM 4478 C CA . GLN B 2 136 ? 31.944 91.951 42.010 1.00 37.05 133 GLN B CA 1
ATOM 4479 C C . GLN B 2 136 ? 31.236 93.233 42.445 1.00 62.35 133 GLN B C 1
ATOM 4480 O O . GLN B 2 136 ? 31.758 94.349 42.248 1.00 48.37 133 GLN B O 1
ATOM 4486 N N . ALA B 2 137 ? 30.060 93.083 43.056 1.00 30.88 134 ALA B N 1
ATOM 4487 C CA . ALA B 2 137 ? 29.378 94.278 43.605 1.00 59.23 134 ALA B CA 1
ATOM 4488 C C . ALA B 2 137 ? 30.276 95.144 44.465 1.00 47.02 134 ALA B C 1
ATOM 4489 O O . ALA B 2 137 ? 30.266 96.359 44.317 1.00 44.16 134 ALA B O 1
ATOM 4491 N N . ALA B 2 138 ? 31.091 94.528 45.332 1.00 32.63 135 ALA B N 1
ATOM 4492 C CA . ALA B 2 138 ? 31.932 95.313 46.237 1.00 29.48 135 ALA B CA 1
ATOM 4493 C C . ALA B 2 138 ? 33.033 95.970 45.465 1.00 62.63 135 ALA B C 1
ATOM 4494 O O . ALA B 2 138 ? 33.448 97.072 45.794 1.00 39.51 135 ALA B O 1
ATOM 4496 N N . ASP B 2 139 ? 33.531 95.286 44.440 1.00 39.24 136 ASP B N 1
ATOM 4497 C CA . ASP B 2 139 ? 34.603 95.849 43.638 1.00 46.21 136 ASP B CA 1
ATOM 4498 C C . ASP B 2 139 ? 34.120 97.135 42.955 1.00 48.62 136 ASP B C 1
ATOM 4499 O O . ASP B 2 139 ? 34.809 98.163 42.973 1.00 47.50 136 ASP B O 1
ATOM 4504 N N . ARG B 2 140 ? 32.896 97.080 42.446 1.00 38.14 137 ARG B N 1
ATOM 4505 C CA A ARG B 2 140 ? 32.317 98.172 41.654 0.50 41.77 137 ARG B CA 1
ATOM 4506 C CA B ARG B 2 140 ? 32.286 98.176 41.660 0.50 104.79 137 ARG B CA 1
ATOM 4507 C C . ARG B 2 140 ? 31.941 99.356 42.543 1.00 74.71 137 ARG B C 1
ATOM 4508 O O . ARG B 2 140 ? 32.322 100.508 42.261 1.00 47.92 137 ARG B O 1
ATOM 4523 N N . THR B 2 141 ? 31.194 99.072 43.601 1.00 55.51 138 THR B N 1
ATOM 4524 C CA . THR B 2 141 ? 30.857 100.086 44.575 1.00 74.33 138 THR B CA 1
ATOM 4525 C C . THR B 2 141 ? 32.093 100.875 45.061 1.00 53.34 138 THR B C 1
ATOM 4526 O O . THR B 2 141 ? 32.092 102.110 45.123 1.00 46.59 138 THR B O 1
ATOM 4530 N N . LEU B 2 142 ? 33.145 100.178 45.447 1.00 46.97 139 LEU B N 1
ATOM 4531 C CA . LEU B 2 142 ? 34.334 100.916 45.870 1.00 48.19 139 LEU B CA 1
ATOM 4532 C C . LEU B 2 142 ? 34.872 101.908 44.742 1.00 48.76 139 LEU B C 1
ATOM 4533 O O . LEU B 2 142 ? 35.222 103.098 45.014 1.00 55.60 139 LEU B O 1
ATOM 4538 N N . GLU B 2 143 ? 34.914 101.435 43.492 1.00 51.47 140 GLU B N 1
ATOM 4539 C CA . GLU B 2 143 ? 35.337 102.300 42.369 1.00 30.91 140 GLU B CA 1
ATOM 4540 C C . GLU B 2 143 ? 34.392 103.483 42.249 1.00 467.33 140 GLU B C 1
ATOM 4541 O O . GLU B 2 143 ? 34.806 104.621 42.151 1.00 33.35 140 GLU B O 1
ATOM 4547 N N . GLN B 2 144 ? 33.108 103.196 42.299 1.00 29.41 141 GLN B N 1
ATOM 4548 C CA . GLN B 2 144 ? 32.098 104.195 42.125 1.00 61.08 141 GLN B CA 1
ATOM 4549 C C . GLN B 2 144 ? 32.280 105.381 43.108 1.00 70.78 141 GLN B C 1
ATOM 4550 O O . GLN B 2 144 ? 32.293 106.550 42.695 1.00 46.47 141 GLN B O 1
ATOM 4556 N N . ILE B 2 145 ? 32.514 105.073 44.381 1.00 45.07 142 ILE B N 1
ATOM 4557 C CA . ILE B 2 145 ? 32.647 106.100 45.407 1.00 30.40 142 ILE B CA 1
ATOM 4558 C C . ILE B 2 145 ? 33.967 106.841 45.192 1.00 52.86 142 ILE B C 1
ATOM 4559 O O . ILE B 2 145 ? 34.010 108.077 45.232 1.00 48.90 142 ILE B O 1
ATOM 4564 N N . VAL B 2 146 ? 35.052 106.119 44.921 1.00 43.44 143 VAL B N 1
ATOM 4565 C CA . VAL B 2 146 ? 36.283 106.848 44.642 1.00 66.50 143 VAL B CA 1
ATOM 4566 C C . VAL B 2 146 ? 36.110 107.865 43.480 1.00 60.65 143 VAL B C 1
ATOM 4567 O O . VAL B 2 146 ? 36.464 109.055 43.590 1.00 61.33 143 VAL B O 1
ATOM 4571 N N . GLN B 2 147 ? 35.499 107.418 42.407 1.00 58.11 144 GLN B N 1
ATOM 4572 C CA . GLN B 2 147 ? 35.359 108.260 41.241 1.00 48.06 144 GLN B CA 1
ATOM 4573 C C . GLN B 2 147 ? 34.524 109.481 41.535 1.00 193.42 144 GLN B C 1
ATOM 4574 O O . GLN B 2 147 ? 34.917 110.596 41.224 1.00 40.64 144 GLN B O 1
ATOM 4580 N N . PHE B 2 148 ? 33.376 109.255 42.150 1.00 31.22 145 PHE B N 1
ATOM 4581 C CA . PHE B 2 148 ? 32.509 110.304 42.560 1.00 50.25 145 PHE B CA 1
ATOM 4582 C C . PHE B 2 148 ? 33.214 111.421 43.354 1.00 62.02 145 PHE B C 1
ATOM 4583 O O . PHE B 2 148 ? 32.989 112.594 43.112 1.00 50.30 145 PHE B O 1
ATOM 4591 N N . TYR B 2 149 ? 34.042 111.047 44.323 1.00 33.64 146 TYR B N 1
ATOM 4592 C CA . TYR B 2 149 ? 34.651 112.050 45.231 1.00 49.75 146 TYR B CA 1
ATOM 4593 C C . TYR B 2 149 ? 35.910 112.620 44.581 1.00 39.91 146 TYR B C 1
ATOM 4594 O O . TYR B 2 149 ? 36.252 113.781 44.814 1.00 70.41 146 TYR B O 1
ATOM 4603 N N . ILE B 2 150 ? 36.519 111.842 43.663 1.00 47.54 147 ILE B N 1
ATOM 4604 C CA . ILE B 2 150 ? 37.573 112.396 42.834 1.00 41.66 147 ILE B CA 1
ATOM 4605 C C . ILE B 2 150 ? 36.964 113.542 42.038 1.00 86.46 147 ILE B C 1
ATOM 4606 O O . ILE B 2 150 ? 37.545 114.640 41.971 1.00 60.56 147 ILE B O 1
ATOM 4611 N N . ASP B 2 151 ? 35.770 113.287 41.491 1.00 33.39 148 ASP B N 1
ATOM 4612 C CA . ASP B 2 151 ? 35.050 114.269 40.684 1.00 48.15 148 ASP B CA 1
ATOM 4613 C C . ASP B 2 151 ? 34.677 115.537 41.473 1.00 79.87 148 ASP B C 1
ATOM 4614 O O . ASP B 2 151 ? 34.794 116.672 40.952 1.00 65.31 148 ASP B O 1
ATOM 4619 N N . LYS B 2 152 ? 34.206 115.357 42.709 1.00 68.49 149 LYS B N 1
ATOM 4620 C CA . LYS B 2 152 ? 33.864 116.510 43.538 1.00 52.65 149 LYS B CA 1
ATOM 4621 C C . LYS B 2 152 ? 35.115 117.337 43.745 1.00 37.35 149 LYS B C 1
ATOM 4622 O O . LYS B 2 152 ? 35.101 118.547 43.521 1.00 59.80 149 LYS B O 1
ATOM 4628 N N . ALA B 2 153 ? 36.213 116.682 44.112 1.00 50.03 150 ALA B N 1
ATOM 4629 C CA . ALA B 2 153 ? 37.466 117.419 44.351 1.00 58.39 150 ALA B CA 1
ATOM 4630 C C . ALA B 2 153 ? 37.813 118.313 43.168 1.00 57.00 150 ALA B C 1
ATOM 4631 O O . ALA B 2 153 ? 38.115 119.506 43.336 1.00 69.45 150 ALA B O 1
ATOM 4633 N N . ARG B 2 154 ? 37.730 117.734 41.965 1.00 56.90 151 ARG B N 1
ATOM 4634 C CA A ARG B 2 154 ? 38.081 118.403 40.715 0.50 80.23 151 ARG B CA 1
ATOM 4635 C CA B ARG B 2 154 ? 38.127 118.475 40.778 0.50 87.31 151 ARG B CA 1
ATOM 4636 C C . ARG B 2 154 ? 37.205 119.647 40.485 1.00 56.49 151 ARG B C 1
ATOM 4637 O O . ARG B 2 154 ? 37.692 120.743 40.225 1.00 65.73 151 ARG B O 1
ATOM 4652 N N . ARG B 2 155 ? 35.894 119.445 40.594 1.00 56.84 152 ARG B N 1
ATOM 4653 C CA A ARG B 2 155 ? 34.974 120.543 40.301 0.50 43.91 152 ARG B CA 1
ATOM 4654 C CA B ARG B 2 155 ? 34.892 120.482 40.360 0.50 48.43 152 ARG B CA 1
ATOM 4655 C C . ARG B 2 155 ? 35.007 121.633 41.383 1.00 80.92 152 ARG B C 1
ATOM 4656 O O . ARG B 2 155 ? 34.572 122.766 41.135 1.00 68.80 152 ARG B O 1
ATOM 4671 N N . GLN B 2 156 ? 35.580 121.321 42.546 1.00 49.99 153 GLN B N 1
ATOM 4672 C CA . GLN B 2 156 ? 35.697 122.305 43.636 1.00 58.30 153 GLN B CA 1
ATOM 4673 C C . GLN B 2 156 ? 37.086 122.916 43.738 1.00 64.48 153 GLN B C 1
ATOM 4674 O O . GLN B 2 156 ? 37.294 123.911 44.431 1.00 66.59 153 GLN B O 1
ATOM 4680 N N . GLY B 2 157 ? 38.031 122.340 43.015 1.00 100.28 154 GLY B N 1
ATOM 4681 C CA . GLY B 2 157 ? 39.374 122.883 42.973 1.00 48.15 154 GLY B CA 1
ATOM 4682 C C . GLY B 2 157 ? 40.244 122.361 44.096 1.00 249.83 154 GLY B C 1
ATOM 4683 O O . GLY B 2 157 ? 41.359 122.814 44.274 1.00 62.41 154 GLY B O 1
ATOM 4684 N N . THR B 2 158 ? 39.748 121.382 44.841 1.00 89.44 155 THR B N 1
ATOM 4685 C CA . THR B 2 158 ? 40.485 120.889 45.995 1.00 76.48 155 THR B CA 1
ATOM 4686 C C . THR B 2 158 ? 41.282 119.629 45.706 1.00 114.43 155 THR B C 1
ATOM 4687 O O . THR B 2 158 ? 41.934 119.093 46.595 1.00 72.42 155 THR B O 1
ATOM 4691 N N . LEU B 2 159 ? 41.250 119.163 44.463 1.00 109.65 156 LEU B N 1
ATOM 4692 C CA . LEU B 2 159 ? 41.968 117.941 44.112 1.00 69.61 156 LEU B CA 1
ATOM 4693 C C . LEU B 2 159 ? 43.471 118.110 44.343 1.00 149.05 156 LEU B C 1
ATOM 4694 O O . LEU B 2 159 ? 44.165 118.759 43.546 1.00 76.52 156 LEU B O 1
ATOM 4699 N N . GLY B 2 160 ? 43.946 117.573 45.471 1.00 134.91 157 GLY B N 1
ATOM 4700 C CA . GLY B 2 160 ? 45.371 117.577 45.808 1.00 86.74 157 GLY B CA 1
ATOM 4701 C C . GLY B 2 160 ? 46.050 116.717 44.772 1.00 172.27 157 GLY B C 1
ATOM 4702 O O . GLY B 2 160 ? 45.865 115.500 44.755 1.00 86.68 157 GLY B O 1
ATOM 4703 N N . THR B 2 161 ? 46.818 117.345 43.888 1.00 71.71 158 THR B N 1
ATOM 4704 C CA . THR B 2 161 ? 47.339 116.628 42.737 1.00 112.44 158 THR B CA 1
ATOM 4705 C C . THR B 2 161 ? 48.861 116.381 42.723 1.00 87.83 158 THR B C 1
ATOM 4706 O O . THR B 2 161 ? 49.354 115.626 41.886 1.00 101.23 158 THR B O 1
ATOM 4710 N N . SER B 2 162 ? 49.586 116.981 43.668 1.00 131.72 159 SER B N 1
ATOM 4711 C CA . SER B 2 162 ? 51.045 116.785 43.759 1.00 89.87 159 SER B CA 1
ATOM 4712 C C . SER B 2 162 ? 51.475 115.598 44.661 1.00 98.79 159 SER B C 1
ATOM 4713 O O . SER B 2 162 ? 51.105 115.517 45.828 1.00 100.11 159 SER B O 1
ATOM 4716 N N . LYS B 2 163 ? 52.267 114.695 44.082 1.00 67.58 160 LYS B N 1
ATOM 4717 C CA A LYS B 2 163 ? 52.836 113.510 44.752 0.50 111.00 160 LYS B CA 1
ATOM 4718 C CA B LYS B 2 163 ? 52.696 113.517 44.803 0.50 100.31 160 LYS B CA 1
ATOM 4719 C C . LYS B 2 163 ? 53.576 113.872 46.027 1.00 74.98 160 LYS B C 1
ATOM 4720 O O . LYS B 2 163 ? 54.283 114.878 46.060 1.00 67.80 160 LYS B O 1
ATOM 4731 N N . THR B 2 164 ? 53.479 113.043 47.058 1.00 64.37 161 THR B N 1
ATOM 4732 C CA . THR B 2 164 ? 54.230 113.279 48.289 1.00 46.61 161 THR B CA 1
ATOM 4733 C C . THR B 2 164 ? 55.739 113.344 48.017 1.00 76.98 161 THR B C 1
ATOM 4734 O O . THR B 2 164 ? 56.232 112.686 47.116 1.00 66.65 161 THR B O 1
ATOM 4738 N N . PRO B 2 165 ? 56.472 114.135 48.810 1.00 82.60 162 PRO B N 1
ATOM 4739 C CA . PRO B 2 165 ? 57.937 114.265 48.696 1.00 77.87 162 PRO B CA 1
ATOM 4740 C C . PRO B 2 165 ? 58.669 112.916 48.770 1.00 80.18 162 PRO B C 1
ATOM 4741 O O . PRO B 2 165 ? 59.518 112.616 47.926 1.00 84.69 162 PRO B O 1
ATOM 4745 N N . THR B 2 166 ? 58.333 112.113 49.771 1.00 133.61 163 THR B N 1
ATOM 4746 C CA . THR B 2 166 ? 58.923 110.791 49.933 1.00 62.49 163 THR B CA 1
ATOM 4747 C C . THR B 2 166 ? 57.919 109.740 49.396 1.00 102.00 163 THR B C 1
ATOM 4748 O O . THR B 2 166 ? 56.722 109.993 49.407 1.00 49.22 163 THR B O 1
ATOM 4752 N N . PRO B 2 167 ? 58.407 108.586 48.867 1.00 64.31 164 PRO B N 1
ATOM 4753 C CA . PRO B 2 167 ? 57.456 107.594 48.308 1.00 56.13 164 PRO B CA 1
ATOM 4754 C C . PRO B 2 167 ? 56.414 107.220 49.314 1.00 47.64 164 PRO B C 1
ATOM 4755 O O . PRO B 2 167 ? 56.716 107.075 50.493 1.00 61.01 164 PRO B O 1
ATOM 4759 N N . SER B 2 168 ? 55.201 107.025 48.833 1.00 56.90 165 SER B N 1
ATOM 4760 C CA . SER B 2 168 ? 54.088 106.698 49.674 1.00 45.78 165 SER B CA 1
ATOM 4761 C C . SER B 2 168 ? 53.123 105.868 48.856 1.00 62.72 165 SER B C 1
ATOM 4762 O O . SER B 2 168 ? 53.204 105.884 47.648 1.00 47.64 165 SER B O 1
ATOM 4765 N N . VAL B 2 169 ? 52.200 105.178 49.519 1.00 57.14 166 VAL B N 1
ATOM 4766 C CA . VAL B 2 169 ? 51.290 104.240 48.866 1.00 46.78 166 VAL B CA 1
ATOM 4767 C C . VAL B 2 169 ? 49.819 104.334 49.337 1.00 43.76 166 VAL B C 1
ATOM 4768 O O . VAL B 2 169 ? 49.557 104.724 50.455 1.00 58.66 166 VAL B O 1
ATOM 4772 N N . ASN B 2 170 ? 48.872 103.990 48.470 1.00 51.20 167 ASN B N 1
ATOM 4773 C CA . ASN B 2 170 ? 47.472 103.772 48.886 1.00 32.72 167 ASN B CA 1
ATOM 4774 C C . ASN B 2 170 ? 47.240 102.270 48.975 1.00 50.21 167 ASN B C 1
ATOM 4775 O O . ASN B 2 170 ? 47.667 101.526 48.078 1.00 64.33 167 ASN B O 1
ATOM 4780 N N . ILE B 2 171 ? 46.701 101.796 50.098 1.00 69.96 168 ILE B N 1
ATOM 4781 C CA . ILE B 2 171 ? 46.375 100.356 50.255 1.00 52.81 168 ILE B CA 1
ATOM 4782 C C . ILE B 2 171 ? 44.891 100.266 50.045 1.00 36.28 168 ILE B C 1
ATOM 4783 O O . ILE B 2 171 ? 44.126 100.939 50.744 1.00 55.09 168 ILE B O 1
ATOM 4788 N N . ILE B 2 172 ? 44.501 99.523 49.013 1.00 52.93 169 ILE B N 1
ATOM 4789 C CA . ILE B 2 172 ? 43.122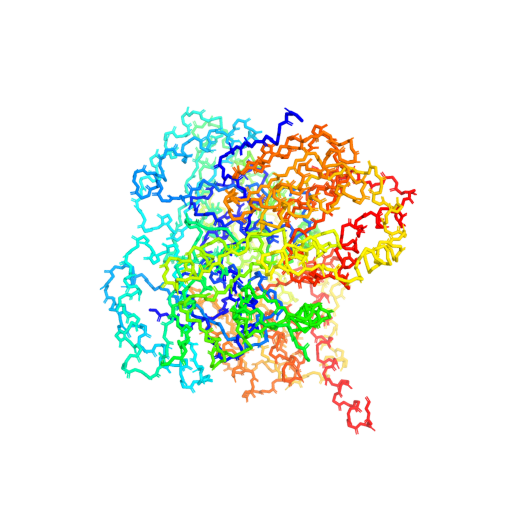 99.525 48.473 1.00 51.50 169 ILE B CA 1
ATOM 4790 C C . ILE B 2 172 ? 42.521 98.141 48.505 1.00 42.68 169 ILE B C 1
ATOM 4791 O O . ILE B 2 172 ? 43.181 97.150 48.082 1.00 52.81 169 ILE B O 1
ATOM 4796 N N . GLY B 2 173 ? 41.298 98.044 49.009 1.00 40.66 170 GLY B N 1
ATOM 4797 C CA . GLY B 2 173 ? 40.615 96.739 49.141 1.00 29.14 170 GLY B CA 1
ATOM 4798 C C . GLY B 2 173 ? 40.422 96.114 50.534 1.00 56.05 170 GLY B C 1
ATOM 4799 O O . GLY B 2 173 ? 39.864 95.010 50.660 1.00 39.58 170 GLY B O 1
ATOM 4800 N N . ILE B 2 174 ? 40.859 96.779 51.596 1.00 39.66 171 ILE B N 1
ATOM 4801 C CA . ILE B 2 174 ? 40.599 96.181 52.954 1.00 34.95 171 ILE B CA 1
ATOM 4802 C C . ILE B 2 174 ? 39.162 96.345 53.449 1.00 36.31 171 ILE B C 1
ATOM 4803 O O . ILE B 2 174 ? 38.660 97.480 53.622 1.00 40.36 171 ILE B O 1
ATOM 4808 N N . THR B 2 175 ? 38.524 95.226 53.759 1.00 56.17 172 THR B N 1
ATOM 4809 C CA . THR B 2 175 ? 37.075 95.256 53.915 1.00 40.62 172 THR B CA 1
ATOM 4810 C C . THR B 2 175 ? 36.495 94.575 55.138 1.00 65.03 172 THR B C 1
ATOM 4811 O O . THR B 2 175 ? 37.049 93.628 55.653 1.00 53.14 172 THR B O 1
ATOM 4815 N N . THR B 2 176 ? 35.339 95.063 55.562 1.00 59.69 173 THR B N 1
ATOM 4816 C CA . THR B 2 176 ? 34.557 94.448 56.603 1.00 36.20 173 THR B CA 1
ATOM 4817 C C . THR B 2 176 ? 34.131 93.065 56.148 1.00 40.59 173 THR B C 1
ATOM 4818 O O . THR B 2 176 ? 33.732 92.891 55.000 1.00 50.68 173 THR B O 1
ATOM 4822 N N . LEU B 2 177 ? 34.126 92.111 57.076 1.00 44.43 174 LEU B N 1
ATOM 4823 C CA . LEU B 2 177 ? 33.727 90.725 56.797 1.00 45.63 174 LEU B CA 1
ATOM 4824 C C . LEU B 2 177 ? 34.695 90.043 55.777 1.00 45.77 174 LEU B C 1
ATOM 4825 O O . LEU B 2 177 ? 34.489 88.907 55.350 1.00 53.09 174 LEU B O 1
ATOM 4830 N N . GLY B 2 178 ? 35.761 90.766 55.423 1.00 43.45 175 GLY B N 1
ATOM 4831 C CA . GLY B 2 178 ? 36.891 90.192 54.658 1.00 64.59 175 GLY B CA 1
ATOM 4832 C C . GLY B 2 178 ? 37.771 89.284 55.506 1.00 66.61 175 GLY B C 1
ATOM 4833 O O . GLY B 2 178 ? 38.286 89.686 56.571 1.00 39.88 175 GLY B O 1
ATOM 4834 N N . PHE B 2 179 ? 37.970 88.070 55.012 1.00 43.23 176 PHE B N 1
ATOM 4835 C CA . PHE B 2 179 ? 38.806 87.040 55.675 1.00 48.55 176 PHE B CA 1
ATOM 4836 C C . PHE B 2 179 ? 40.136 87.575 56.193 1.00 54.48 176 PHE B C 1
ATOM 4837 O O . PHE B 2 179 ? 41.026 87.932 55.421 1.00 36.70 176 PHE B O 1
ATOM 4845 N N . HIS B 2 180 ? 40.252 87.669 57.512 1.00 39.58 177 HIS B N 1
ATOM 4846 C CA . HIS B 2 180 ? 41.493 88.168 58.152 1.00 29.27 177 HIS B CA 1
ATOM 4847 C C . HIS B 2 180 ? 41.977 89.488 57.606 1.00 33.82 177 HIS B C 1
ATOM 4848 O O . HIS B 2 180 ? 43.198 89.821 57.691 1.00 33.94 177 HIS B O 1
ATOM 4855 N N . ASN B 2 181 ? 41.032 90.308 57.149 1.00 31.71 178 ASN B N 1
ATOM 4856 C CA . ASN B 2 181 ? 41.398 91.660 56.653 1.00 28.92 178 ASN B CA 1
ATOM 4857 C C . ASN B 2 181 ? 42.023 92.654 57.625 1.00 44.84 178 ASN B C 1
ATOM 4858 O O . ASN B 2 181 ? 43.007 93.330 57.265 1.00 49.91 178 ASN B O 1
ATOM 4863 N N . GLN B 2 182 ? 41.418 92.826 58.801 1.00 42.36 179 GLN B N 1
ATOM 4864 C CA . GLN B 2 182 ? 41.980 93.751 59.827 1.00 49.22 179 GLN B CA 1
ATOM 4865 C C . GLN B 2 182 ? 43.451 93.404 60.143 1.00 29.61 179 GLN B C 1
ATOM 4866 O O . GLN B 2 182 ? 44.338 94.253 60.095 1.00 55.83 179 GLN B O 1
ATOM 4872 N N . HIS B 2 183 ? 43.727 92.127 60.328 1.00 40.80 180 HIS B N 1
ATOM 4873 C CA . HIS B 2 183 ? 45.120 91.727 60.577 1.00 40.03 180 HIS B CA 1
ATOM 4874 C C . HIS B 2 183 ? 46.023 91.931 59.359 1.00 50.99 180 HIS B C 1
ATOM 4875 O O . HIS B 2 183 ? 47.199 92.333 59.517 1.00 38.97 180 HIS B O 1
ATOM 4882 N N . ASP B 2 184 ? 45.489 91.656 58.154 1.00 38.41 181 ASP B N 1
ATOM 4883 C CA . ASP B 2 184 ? 46.261 91.843 56.886 1.00 32.36 181 ASP B CA 1
ATOM 4884 C C . ASP B 2 184 ? 46.633 93.306 56.706 1.00 61.13 181 ASP B C 1
ATOM 4885 O O . ASP B 2 184 ? 47.764 93.680 56.348 1.00 45.40 181 ASP B O 1
ATOM 4890 N N . CYS B 2 185 ? 45.693 94.139 57.055 1.00 34.40 182 CYS B N 1
ATOM 4891 C CA . CYS B 2 185 ? 45.910 95.571 57.010 1.00 36.05 182 CYS B CA 1
ATOM 4892 C C . CYS B 2 185 ? 47.067 96.004 57.914 1.00 43.12 182 CYS B C 1
ATOM 4893 O O . CYS B 2 185 ? 47.984 96.718 57.468 1.00 56.92 182 CYS B O 1
ATOM 4896 N N . ARG B 2 186 ? 47.057 95.560 59.165 1.00 55.92 183 ARG B N 1
ATOM 4897 C CA A ARG 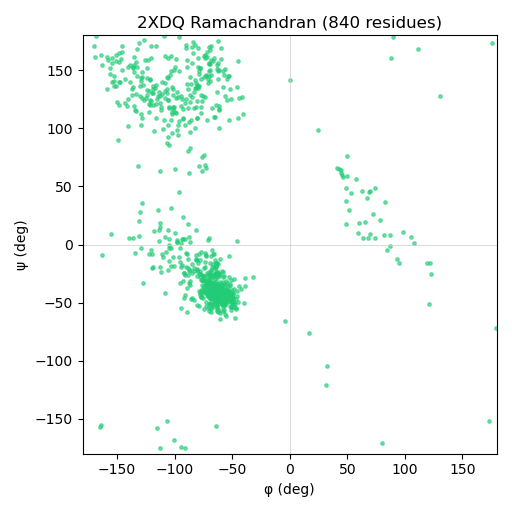B 2 186 ? 48.153 95.871 60.101 0.50 39.09 183 ARG B CA 1
ATOM 4898 C CA B ARG B 2 186 ? 48.137 95.900 60.083 0.50 39.90 183 ARG B CA 1
ATOM 4899 C C . ARG B 2 186 ? 49.437 95.296 59.584 1.00 49.68 183 ARG B C 1
ATOM 4900 O O . ARG B 2 186 ? 50.480 95.950 59.633 1.00 40.84 183 ARG B O 1
ATOM 4915 N N . GLU B 2 187 ? 49.386 94.045 59.105 1.00 37.89 184 GLU B N 1
ATOM 4916 C CA . GLU B 2 187 ? 50.622 93.455 58.543 1.00 34.16 184 GLU B CA 1
ATOM 4917 C C . GLU B 2 187 ? 51.170 94.300 57.344 1.00 48.55 184 GLU B C 1
ATOM 4918 O O . GLU B 2 187 ? 52.386 94.606 57.289 1.00 52.46 184 GLU B O 1
ATOM 4924 N N . LEU B 2 188 ? 50.263 94.756 56.458 1.00 53.85 185 LEU B N 1
ATOM 4925 C CA . LEU B 2 188 ? 50.653 95.617 55.315 1.00 48.25 185 LEU B CA 1
ATOM 4926 C C . LEU B 2 188 ? 51.222 96.991 55.700 1.00 47.27 185 LEU B C 1
ATOM 4927 O O . LEU B 2 188 ? 52.234 97.416 55.100 1.00 41.35 185 LEU B O 1
ATOM 4932 N N . LYS B 2 189 ? 50.639 97.668 56.710 1.00 46.84 186 LYS B N 1
ATOM 4933 C CA . LYS B 2 189 ? 51.190 98.995 57.121 1.00 36.67 186 LYS B CA 1
ATOM 4934 C C . LYS B 2 189 ? 52.582 98.835 57.723 1.00 58.85 186 LYS B C 1
ATOM 4935 O O . LYS B 2 189 ? 53.480 99.658 57.513 1.00 62.21 186 LYS B O 1
ATOM 4941 N N . GLN B 2 190 ? 52.768 97.748 58.444 1.00 43.41 187 GLN B N 1
ATOM 4942 C CA . GLN B 2 190 ? 54.049 97.463 59.059 1.00 52.59 187 GLN B CA 1
ATOM 4943 C C . GLN B 2 190 ? 55.129 97.230 57.960 1.00 57.10 187 GLN B C 1
ATOM 4944 O O . GLN B 2 190 ? 56.259 97.741 58.046 1.00 58.71 187 GLN B O 1
ATOM 4950 N N . LEU B 2 191 ? 54.759 96.504 56.914 1.00 47.72 188 LEU B N 1
ATOM 4951 C CA . LEU B 2 191 ? 55.704 96.209 55.819 1.00 55.97 188 LEU B CA 1
ATOM 4952 C C . LEU B 2 191 ? 56.127 97.502 55.104 1.00 44.89 188 LEU B C 1
ATOM 4953 O O . LEU B 2 191 ? 57.308 97.746 54.865 1.00 55.94 188 LEU B O 1
ATOM 4958 N N . MET B 2 192 ? 55.150 98.351 54.830 1.00 40.73 189 MET B N 1
ATOM 4959 C CA . MET B 2 192 ? 55.406 99.672 54.240 1.00 37.12 189 MET B CA 1
ATOM 4960 C C . MET B 2 192 ? 56.355 100.471 55.088 1.00 71.55 189 MET B C 1
ATOM 4961 O O . MET B 2 192 ? 57.282 101.122 54.571 1.00 63.20 189 MET B O 1
ATOM 4966 N N . ALA B 2 193 ? 56.137 100.410 56.396 1.00 46.93 190 ALA B N 1
ATOM 4967 C CA . ALA B 2 193 ? 56.943 101.180 57.315 1.00 48.07 190 ALA B CA 1
ATOM 4968 C C . ALA B 2 193 ? 58.390 100.691 57.340 1.00 68.97 190 ALA B C 1
ATOM 4969 O O . ALA B 2 193 ? 59.315 101.467 57.477 1.00 48.20 190 ALA B O 1
ATOM 4971 N N . ASP B 2 194 ? 58.563 99.389 57.215 1.00 41.10 191 ASP B N 1
ATOM 4972 C CA . ASP B 2 194 ? 59.880 98.739 57.196 1.00 41.50 191 ASP B CA 1
ATOM 4973 C C . ASP B 2 194 ? 60.609 99.004 55.887 1.00 50.94 191 ASP B C 1
ATOM 4974 O O . ASP B 2 194 ? 61.841 98.971 55.853 1.00 66.29 191 ASP B O 1
ATOM 4979 N N . LEU B 2 195 ? 59.827 99.151 54.802 1.00 46.55 192 LEU B N 1
ATOM 4980 C CA . LEU B 2 195 ? 60.328 99.482 53.468 1.00 65.40 192 LEU B CA 1
ATOM 4981 C C . LEU B 2 195 ? 60.642 100.996 53.309 1.00 49.42 192 LEU B C 1
ATOM 4982 O O . LEU B 2 195 ? 61.223 101.397 52.307 1.00 86.45 192 LEU B O 1
ATOM 4987 N N . GLY B 2 196 ? 60.277 101.805 54.311 1.00 51.64 193 GLY B N 1
ATOM 4988 C CA . GLY B 2 196 ? 60.472 103.289 54.281 1.00 35.07 193 GLY B CA 1
ATOM 4989 C C . GLY B 2 196 ? 59.421 104.009 53.442 1.00 80.26 193 GLY B C 1
ATOM 4990 O O . GLY B 2 196 ? 59.652 105.113 53.017 1.00 59.45 193 GLY B O 1
ATOM 4991 N N . ILE B 2 197 ? 58.266 103.375 53.211 1.00 40.35 194 ILE B N 1
ATOM 4992 C CA . ILE B 2 197 ? 57.193 103.954 52.434 1.00 48.92 194 ILE B CA 1
ATOM 4993 C C . ILE B 2 197 ? 56.060 104.500 53.306 1.00 39.89 194 ILE B C 1
ATOM 4994 O O . ILE B 2 197 ? 55.305 103.717 53.897 1.00 60.99 194 ILE B O 1
ATOM 4999 N N . GLN B 2 198 ? 55.880 105.819 53.330 1.00 71.79 195 GLN B N 1
ATOM 5000 C CA . GLN B 2 198 ? 54.683 106.415 53.964 1.00 45.76 195 GLN B CA 1
ATOM 5001 C C . GLN B 2 198 ? 53.407 105.763 53.365 1.00 35.94 195 GLN B C 1
ATOM 5002 O O . GLN B 2 198 ? 53.408 105.301 52.209 1.00 43.49 195 GLN B O 1
ATOM 5008 N N . VAL B 2 199 ? 52.393 105.596 54.207 1.00 58.88 196 VAL B N 1
ATOM 5009 C CA . VAL B 2 199 ? 51.100 105.097 53.786 1.00 40.37 196 VAL B CA 1
ATOM 5010 C C . VAL B 2 199 ? 50.215 106.329 53.628 1.00 58.09 196 VAL B C 1
ATOM 5011 O O . VAL B 2 199 ? 49.919 107.028 54.605 1.00 56.75 196 VAL B O 1
ATOM 5015 N N . ASN B 2 200 ? 49.830 106.616 52.391 1.00 64.76 197 ASN B N 1
ATOM 5016 C CA . ASN B 2 200 ? 48.988 107.776 52.069 1.00 57.13 197 ASN B CA 1
ATOM 5017 C C . ASN B 2 200 ? 47.538 107.594 52.560 1.00 41.53 197 ASN B C 1
ATOM 5018 O O . ASN B 2 200 ? 46.995 108.420 53.298 1.00 61.15 197 ASN B O 1
ATOM 5023 N N . LEU B 2 201 ? 46.919 106.503 52.157 1.00 51.21 198 LEU B N 1
ATOM 5024 C CA . LEU B 2 201 ? 45.554 106.260 52.552 1.00 35.16 198 LEU B CA 1
ATOM 5025 C C . LEU B 2 201 ? 45.207 104.734 52.499 1.00 34.99 198 LEU B C 1
ATOM 5026 O O . LEU B 2 201 ? 45.795 104.002 51.712 1.00 50.62 198 LEU B O 1
ATOM 5031 N N . VAL B 2 202 ? 44.337 104.270 53.408 1.00 63.94 199 VAL B N 1
ATOM 5032 C CA . VAL B 2 202 ? 43.829 102.894 53.367 1.00 45.99 199 VAL B CA 1
ATOM 5033 C C . VAL B 2 202 ? 42.382 103.003 53.109 1.00 33.31 199 VAL B C 1
ATOM 5034 O O . VAL B 2 202 ? 41.700 103.740 53.778 1.00 57.78 199 VAL B O 1
ATOM 5038 N N . ILE B 2 203 ? 41.925 102.321 52.063 1.00 48.50 200 ILE B N 1
ATOM 5039 C CA . ILE B 2 203 ? 40.550 102.428 51.694 1.00 60.75 200 ILE B CA 1
ATOM 5040 C C . ILE B 2 203 ? 39.796 101.136 51.709 1.00 44.57 200 ILE B C 1
ATOM 5041 O O . ILE B 2 203 ? 40.400 100.098 51.335 1.00 45.04 200 ILE B O 1
ATOM 5046 N N . PRO B 2 204 ? 38.481 101.330 51.558 1.00 47.34 201 PRO B N 1
ATOM 5047 C CA . PRO B 2 204 ? 37.326 101.311 52.427 1.00 45.09 201 PRO B CA 1
ATOM 5048 C C . PRO B 2 204 ? 37.716 101.395 53.928 1.00 57.16 201 PRO B C 1
ATOM 5049 O O . PRO B 2 204 ? 37.673 102.458 54.473 1.00 49.30 201 PRO B O 1
ATOM 5053 N N . ALA B 2 205 ? 38.206 100.329 54.525 1.00 42.18 202 ALA B N 1
ATOM 5054 C CA . ALA B 2 205 ? 38.288 100.224 55.995 1.00 51.24 202 ALA B CA 1
ATOM 5055 C C . ALA B 2 205 ? 38.718 101.472 56.786 1.00 36.47 202 ALA B C 1
ATOM 5056 O O . ALA B 2 205 ? 39.869 101.938 56.687 1.00 53.64 202 ALA B O 1
ATOM 5058 N N . ALA B 2 206 ? 37.777 102.038 57.557 1.00 60.22 203 ALA B N 1
ATOM 5059 C CA . ALA B 2 206 ? 38.100 103.146 58.454 1.00 51.62 203 ALA B CA 1
ATOM 5060 C C . ALA B 2 206 ? 38.488 104.476 57.758 1.00 62.08 203 ALA B C 1
ATOM 5061 O O . ALA B 2 206 ? 38.887 105.430 58.430 1.00 54.29 203 ALA B O 1
ATOM 5063 N N . ALA B 2 207 ? 38.381 104.548 56.430 1.00 56.44 204 ALA B N 1
ATOM 5064 C CA . ALA B 2 207 ? 38.675 105.804 55.702 1.00 44.82 204 ALA B CA 1
ATOM 5065 C C . ALA B 2 207 ? 37.516 106.778 55.759 1.00 55.53 204 ALA B C 1
ATOM 5066 O O . ALA B 2 207 ? 36.346 106.383 55.867 1.00 37.78 204 ALA B O 1
ATOM 5068 N N . THR B 2 208 ? 37.815 108.059 55.670 1.00 63.67 205 THR B N 1
ATOM 5069 C CA . THR B 2 208 ? 36.731 108.994 55.472 1.00 88.77 205 THR B CA 1
ATOM 5070 C C . THR B 2 208 ? 36.691 109.430 54.012 1.00 139.70 205 THR B C 1
ATOM 5071 O O . THR B 2 208 ? 37.704 109.655 53.352 1.00 43.37 205 THR B O 1
ATOM 5075 N N . VAL B 2 209 ? 35.492 109.445 53.497 1.00 51.18 206 VAL B N 1
ATOM 5076 C CA . VAL B 2 209 ? 35.181 109.983 52.192 1.00 57.17 206 VAL B CA 1
ATOM 5077 C C . VAL B 2 209 ? 35.966 111.299 51.810 1.00 89.77 206 VAL B C 1
ATOM 5078 O O . VAL B 2 209 ? 36.267 111.546 50.651 1.00 66.02 206 VAL B O 1
ATOM 5082 N N . HIS B 2 210 ? 36.342 112.099 52.798 1.00 41.09 207 HIS B N 1
ATOM 5083 C CA . HIS B 2 210 ? 37.023 113.379 52.565 1.00 36.23 207 HIS B CA 1
ATOM 5084 C C . HIS B 2 210 ? 38.473 113.222 52.335 1.00 109.32 207 HIS B C 1
ATOM 5085 O O . HIS B 2 210 ? 39.160 114.186 52.002 1.00 51.70 207 HIS B O 1
ATOM 5092 N N . ASP B 2 211 ? 38.961 112.036 52.639 1.00 51.31 208 ASP B N 1
ATOM 5093 C CA . ASP B 2 211 ? 40.342 111.706 52.412 1.00 66.96 208 ASP B CA 1
ATOM 5094 C C . ASP B 2 211 ? 40.595 111.389 50.964 1.00 76.74 208 ASP B C 1
ATOM 5095 O O . ASP B 2 211 ? 41.690 111.665 50.462 1.00 57.19 208 ASP B O 1
ATOM 5100 N N . LEU B 2 212 ? 39.558 110.896 50.277 1.00 46.71 209 LEU B N 1
ATOM 5101 C CA . LEU B 2 212 ? 39.730 110.308 48.942 1.00 48.45 209 LEU B CA 1
ATOM 5102 C C . LEU B 2 212 ? 40.540 111.141 47.947 1.00 66.26 209 LEU B C 1
ATOM 5103 O O . LEU B 2 212 ? 41.399 110.601 47.229 1.00 58.48 209 LEU B O 1
ATOM 5108 N N . GLN B 2 213 ? 40.346 112.457 47.998 1.00 34.67 210 GLN B N 1
ATOM 5109 C CA . GLN B 2 213 ? 41.028 113.401 47.123 1.00 34.36 210 GLN B CA 1
ATOM 5110 C C . GLN B 2 213 ? 42.516 113.424 47.339 1.00 250.20 210 GLN B C 1
ATOM 5111 O O . GLN B 2 213 ? 43.227 113.967 46.522 1.00 43.67 210 GLN B O 1
ATOM 5117 N N . ARG B 2 214 ? 42.985 112.872 48.452 1.00 59.25 211 ARG B N 1
ATOM 5118 C CA . ARG B 2 214 ? 44.426 112.801 48.677 1.00 53.16 211 ARG B CA 1
ATOM 5119 C C . ARG B 2 214 ? 45.031 111.626 47.904 1.00 64.40 211 ARG B C 1
ATOM 5120 O O . ARG B 2 214 ? 46.268 111.569 47.743 1.00 68.16 211 ARG B O 1
ATOM 5128 N N . LEU B 2 215 ? 44.167 110.718 47.393 1.00 37.24 212 LEU B N 1
ATOM 5129 C CA . LEU B 2 215 ? 44.623 109.463 46.647 1.00 52.37 212 LEU B CA 1
ATOM 5130 C C . LEU B 2 215 ? 45.717 109.679 45.568 1.00 52.23 212 LEU B C 1
ATOM 5131 O O . LEU B 2 215 ? 46.751 108.959 45.529 1.00 39.07 212 LEU B O 1
ATOM 5136 N N . PRO B 2 216 ? 45.528 110.699 44.719 1.00 45.64 213 PRO B N 1
ATOM 5137 C CA . PRO B 2 216 ? 46.499 110.913 43.642 1.00 42.15 213 PRO B CA 1
ATOM 5138 C C . PRO B 2 216 ? 47.846 111.329 44.183 1.00 81.94 213 PRO B C 1
ATOM 5139 O O . PRO B 2 216 ? 48.792 111.397 43.420 1.00 51.52 213 PRO B O 1
ATOM 5143 N N . GLN B 2 217 ? 47.941 111.613 45.485 1.00 46.84 214 GLN B N 1
ATOM 5144 C CA . GLN B 2 217 ? 49.224 112.059 46.046 1.00 70.63 214 GLN B CA 1
ATOM 5145 C C . GLN B 2 217 ? 50.165 110.900 46.304 1.00 39.52 214 GLN B C 1
ATOM 5146 O O . GLN B 2 217 ? 51.380 111.102 46.485 1.00 83.85 214 GLN B O 1
ATOM 5152 N N . ALA B 2 218 ? 49.608 109.679 46.309 1.00 36.35 215 ALA B N 1
ATOM 5153 C CA . ALA B 2 218 ? 50.442 108.454 46.371 1.00 43.91 215 ALA B CA 1
ATOM 5154 C C . ALA B 2 218 ? 51.244 108.256 45.088 1.00 70.54 215 ALA B C 1
ATOM 5155 O O . ALA B 2 218 ? 50.790 108.588 44.003 1.00 56.65 215 ALA B O 1
ATOM 5157 N N . TRP B 2 219 ? 52.443 107.718 45.229 1.00 43.62 216 TRP B N 1
ATOM 5158 C CA . TRP B 2 219 ? 53.238 107.374 44.117 1.00 43.60 216 TRP B CA 1
ATOM 5159 C C . TRP B 2 219 ? 52.653 106.170 43.367 1.00 52.29 216 TRP B C 1
ATOM 5160 O O . TRP B 2 219 ? 52.917 105.986 42.169 1.00 90.19 216 TRP B O 1
ATOM 5171 N N . PHE B 2 220 ? 51.901 105.338 44.076 1.00 57.91 217 PHE B N 1
ATOM 5172 C CA . PHE B 2 220 ? 51.317 104.126 43.485 1.00 71.45 217 PHE B CA 1
ATOM 5173 C C . PHE B 2 220 ? 50.281 103.501 44.388 1.00 34.64 217 PHE B C 1
ATOM 5174 O O . PHE B 2 220 ? 50.081 103.942 45.510 1.00 80.37 217 PHE B O 1
ATOM 5182 N N . ASN B 2 221 ? 49.689 102.409 43.936 1.00 56.68 218 ASN B N 1
ATOM 5183 C CA . ASN B 2 221 ? 48.670 101.761 44.722 1.00 36.50 218 ASN B CA 1
ATOM 5184 C C . ASN B 2 221 ? 49.004 100.291 44.877 1.00 39.03 218 ASN B C 1
ATOM 5185 O O . ASN B 2 221 ? 49.401 99.678 43.925 1.00 50.11 218 ASN B O 1
ATOM 5190 N N . LEU B 2 222 ? 48.822 99.752 46.093 1.00 47.58 219 LEU B N 1
ATOM 5191 C CA . LEU B 2 222 ? 48.923 98.319 46.386 1.00 78.01 219 LEU B CA 1
ATOM 5192 C C . LEU B 2 222 ? 47.517 97.715 46.598 1.00 31.36 219 LEU B C 1
ATOM 5193 O O . LEU B 2 222 ? 46.724 98.242 47.379 1.00 53.51 219 LEU B O 1
ATOM 5198 N N . VAL B 2 223 ? 47.206 96.678 45.830 1.00 42.24 220 VAL B N 1
ATOM 5199 C CA . VAL B 2 223 ? 45.932 95.975 45.895 1.00 35.22 220 VAL B CA 1
ATOM 5200 C C . VAL B 2 223 ? 46.238 94.518 46.315 1.00 47.82 220 VAL B C 1
ATOM 5201 O O . VAL B 2 223 ? 46.674 93.731 45.501 1.00 51.74 220 VAL B O 1
ATOM 5205 N N . PRO B 2 224 ? 46.095 94.196 47.614 1.00 55.59 221 PRO B N 1
ATOM 5206 C CA . PRO B 2 224 ? 46.373 92.870 48.156 1.00 43.55 221 PRO B CA 1
ATOM 5207 C C . PRO B 2 224 ? 45.434 91.738 47.741 1.00 45.74 221 PRO B C 1
ATOM 5208 O O . PRO B 2 224 ? 45.871 90.602 47.714 1.00 41.23 221 PRO B O 1
ATOM 5212 N N . TYR B 2 225 ? 44.170 92.020 47.423 1.00 43.01 222 TYR B N 1
ATOM 5213 C CA . TYR B 2 225 ? 43.239 90.911 47.131 1.00 46.38 222 TYR B CA 1
ATOM 5214 C C . TYR B 2 225 ? 42.730 90.978 45.682 1.00 48.27 222 TYR B C 1
ATOM 5215 O O . TYR B 2 225 ? 42.322 92.027 45.200 1.00 47.54 222 TYR B O 1
ATOM 5224 N N . ARG B 2 226 ? 42.730 89.848 45.014 1.00 55.61 223 ARG B N 1
ATOM 5225 C CA . ARG B 2 226 ? 42.323 89.783 43.621 1.00 34.76 223 ARG B CA 1
ATOM 5226 C C . ARG B 2 226 ? 40.959 90.367 43.408 1.00 62.73 223 ARG B C 1
ATOM 5227 O O . ARG B 2 226 ? 40.742 91.148 42.463 1.00 39.72 223 ARG B O 1
ATOM 5235 N N . GLU B 2 227 ? 40.055 90.040 44.320 1.00 45.40 224 GLU B N 1
ATOM 5236 C CA . GLU B 2 227 ? 38.623 90.310 44.112 1.00 36.35 224 GLU B CA 1
ATOM 5237 C C . GLU B 2 227 ? 38.090 91.704 44.482 1.00 60.73 224 GLU B C 1
ATOM 5238 O O . GLU B 2 227 ? 37.048 92.101 44.015 1.00 42.03 224 GLU B O 1
ATOM 5244 N N . ILE B 2 228 ? 38.802 92.485 45.261 1.00 42.15 225 ILE B N 1
ATOM 5245 C CA . ILE B 2 228 ? 38.214 93.794 45.598 1.00 35.74 225 ILE B CA 1
ATOM 5246 C C . ILE B 2 228 ? 39.256 94.878 45.474 1.00 45.06 225 ILE B C 1
ATOM 5247 O O . ILE B 2 228 ? 40.324 94.780 46.090 1.00 64.89 225 ILE B O 1
ATOM 5252 N N . GLY B 2 229 ? 39.014 95.837 44.581 1.00 37.50 226 GLY B N 1
ATOM 5253 C CA . GLY B 2 229 ? 39.917 97.014 44.473 1.00 42.72 226 GLY B CA 1
ATOM 5254 C C . GLY B 2 229 ? 40.600 97.187 43.125 1.00 54.89 226 GLY B C 1
ATOM 5255 O O . GLY B 2 229 ? 41.165 98.259 42.810 1.00 51.41 226 GLY B O 1
ATOM 5256 N N . GLY B 2 230 ? 40.575 96.125 42.333 1.00 58.51 227 GLY B N 1
ATOM 5257 C CA . GLY B 2 230 ? 41.112 96.162 40.971 1.00 38.51 227 GLY B CA 1
ATOM 5258 C C . GLY B 2 230 ? 40.551 97.333 40.196 1.00 58.97 227 GLY B C 1
ATOM 5259 O O . GLY B 2 230 ? 41.321 98.154 39.681 1.00 59.69 227 GLY B O 1
ATOM 5260 N N . LEU B 2 231 ? 39.210 97.403 40.116 1.00 28.75 228 LEU B N 1
ATOM 5261 C CA . LEU B 2 231 ? 38.518 98.499 39.444 1.00 62.76 228 LEU B CA 1
ATOM 5262 C C . LEU B 2 231 ? 39.107 99.814 39.868 1.00 62.00 228 LEU B C 1
ATOM 5263 O O . LEU B 2 231 ? 39.604 100.539 39.018 1.00 64.69 228 LEU B O 1
ATOM 5268 N N . THR B 2 232 ? 39.148 100.081 41.175 1.00 44.36 229 THR B N 1
ATOM 5269 C CA . THR B 2 232 ? 39.631 101.378 41.649 1.00 36.10 229 THR B CA 1
ATOM 5270 C C . THR B 2 232 ? 41.104 101.605 41.265 1.00 60.39 229 THR B C 1
ATOM 5271 O O . THR B 2 232 ? 41.465 102.689 40.836 1.00 38.53 229 THR B O 1
ATOM 5275 N N . ALA B 2 233 ? 41.952 100.589 41.379 1.00 45.31 230 ALA B N 1
ATOM 5276 C CA . ALA B 2 233 ? 43.381 100.800 41.048 1.00 69.46 230 ALA B CA 1
ATOM 5277 C C . ALA B 2 233 ? 43.561 101.217 39.623 1.00 56.86 230 ALA B C 1
ATOM 5278 O O . ALA B 2 233 ? 44.500 101.991 39.312 1.00 50.91 230 ALA B O 1
ATOM 5280 N N . GLN B 2 234 ? 42.662 100.708 38.760 1.00 33.64 231 GLN B N 1
ATOM 5281 C CA . GLN B 2 234 ? 42.743 100.908 37.290 1.00 67.13 231 GLN B CA 1
ATOM 5282 C C . GLN B 2 234 ? 42.296 102.296 36.842 1.00 60.79 231 GLN B C 1
ATOM 5283 O O . GLN B 2 234 ? 42.918 102.930 35.979 1.00 64.97 231 GLN B O 1
ATOM 5289 N N . TYR B 2 235 ? 41.256 102.785 37.498 1.00 59.21 232 TYR B N 1
ATOM 5290 C CA . TYR B 2 235 ? 40.770 104.115 37.292 1.00 63.43 232 TYR B CA 1
ATOM 5291 C C . TYR B 2 235 ? 41.824 105.179 37.653 1.00 42.43 232 TYR B C 1
ATOM 5292 O O . TYR B 2 235 ? 41.975 106.190 36.965 1.00 63.66 232 TYR B O 1
ATOM 5301 N N . LEU B 2 236 ? 42.509 104.970 38.746 1.00 39.03 233 LEU B N 1
ATOM 5302 C CA . LEU B 2 236 ? 43.553 105.881 39.178 1.00 68.50 233 LEU B CA 1
ATOM 5303 C C . LEU B 2 236 ? 44.768 105.822 38.230 1.00 64.01 233 LEU B C 1
ATOM 5304 O O . LEU B 2 236 ? 45.478 106.808 38.046 1.00 53.95 233 LEU B O 1
ATOM 5309 N N . GLU B 2 237 ? 45.006 104.663 37.632 1.00 61.22 234 GLU B N 1
ATOM 5310 C CA . GLU B 2 237 ? 46.058 104.560 36.650 1.00 60.43 234 GLU B CA 1
ATOM 5311 C C . GLU B 2 237 ? 45.690 105.420 35.465 1.00 232.44 234 GLU B C 1
ATOM 5312 O O . GLU B 2 237 ? 46.491 106.255 35.034 1.00 50.27 234 GLU B O 1
ATOM 5318 N N . ARG B 2 238 ? 44.464 105.274 34.961 1.00 39.64 235 ARG B N 1
ATOM 5319 C CA . ARG B 2 238 ? 44.160 106.005 33.716 1.00 52.57 235 ARG B CA 1
ATOM 5320 C C . ARG B 2 238 ? 43.942 107.506 33.900 1.00 66.30 235 ARG B C 1
ATOM 5321 O O . ARG B 2 238 ? 44.256 108.328 33.007 1.00 60.21 235 ARG B O 1
ATOM 5329 N N . GLU B 2 239 ? 43.503 107.879 35.084 1.00 62.40 236 GLU B N 1
ATOM 5330 C CA . GLU B 2 239 ? 43.285 109.273 35.373 1.00 63.93 236 GLU B CA 1
ATOM 5331 C C . GLU B 2 239 ? 44.538 109.920 35.853 1.00 90.10 236 GLU B C 1
ATOM 5332 O O . GLU B 2 239 ? 44.759 111.088 35.594 1.00 51.12 236 GLU B O 1
ATOM 5338 N N . PHE B 2 240 ? 45.391 109.178 36.539 1.00 44.14 237 PHE B N 1
ATOM 5339 C CA . PHE B 2 240 ? 46.513 109.866 37.146 1.00 52.18 237 PHE B CA 1
ATOM 5340 C C . PHE B 2 240 ? 47.846 109.355 36.708 1.00 79.11 237 PHE B C 1
ATOM 5341 O O . PHE B 2 240 ? 48.850 110.019 36.918 1.00 63.10 237 PHE B O 1
ATOM 5349 N N . GLY B 2 241 ? 47.838 108.248 35.974 1.00 68.06 238 GLY B N 1
ATOM 5350 C CA . GLY B 2 241 ? 49.083 107.568 35.621 1.00 47.65 238 GLY B CA 1
ATOM 5351 C C . GLY B 2 241 ? 49.638 106.886 36.874 1.00 56.62 238 GLY B C 1
ATOM 5352 O O . GLY B 2 241 ? 50.839 106.684 36.992 1.00 60.20 238 GLY B O 1
ATOM 5353 N N . GLN B 2 242 ? 48.755 106.539 37.811 1.00 68.41 239 GLN B N 1
ATOM 5354 C CA . GLN B 2 242 ? 49.162 105.945 39.095 1.00 44.36 239 GLN B CA 1
ATOM 5355 C C . GLN B 2 242 ? 49.326 104.439 38.973 1.00 50.65 239 GLN B C 1
ATOM 5356 O O . GLN B 2 242 ? 48.351 103.673 38.834 1.00 49.29 239 GLN B O 1
ATOM 5362 N N . PRO B 2 243 ? 50.561 104.005 38.988 1.00 46.42 240 PRO B N 1
ATOM 5363 C CA . PRO B 2 243 ? 50.782 102.581 38.815 1.00 38.79 240 PRO B CA 1
ATOM 5364 C C . PRO B 2 243 ? 50.283 101.812 40.055 1.00 46.96 240 PRO B C 1
ATOM 5365 O O . PRO B 2 243 ? 49.946 102.425 41.069 1.00 53.29 240 PRO B O 1
ATOM 5369 N N . SER B 2 244 ? 50.190 100.490 39.921 1.00 43.00 241 SER B N 1
ATOM 5370 C CA . SER B 2 244 ? 49.640 99.608 40.930 1.00 76.85 241 SER B CA 1
ATOM 5371 C C . SER B 2 244 ? 50.481 98.349 40.981 1.00 38.90 241 SER B C 1
ATOM 5372 O O . SER B 2 244 ? 51.134 97.959 39.980 1.00 55.32 241 SER B O 1
ATOM 5375 N N . VAL B 2 245 ? 50.498 97.715 42.141 1.00 53.47 242 VAL B N 1
ATOM 5376 C CA . VAL B 2 245 ? 51.136 96.422 42.296 1.00 42.45 242 VAL B CA 1
ATOM 5377 C C . VAL B 2 245 ? 50.006 95.533 42.770 1.00 44.39 242 VAL B C 1
ATOM 5378 O O . VAL B 2 245 ? 49.404 95.824 43.802 1.00 56.32 242 VAL B O 1
ATOM 5382 N N . ARG B 2 246 ? 49.685 94.486 42.024 1.00 58.96 243 ARG B N 1
ATOM 5383 C CA . ARG B 2 246 ? 48.574 93.602 42.406 1.00 44.56 243 ARG B CA 1
ATOM 5384 C C . ARG B 2 246 ? 49.036 92.214 42.751 1.00 54.15 243 ARG B C 1
ATOM 5385 O O . ARG B 2 246 ? 48.302 91.240 42.598 1.00 51.32 243 ARG B O 1
ATOM 5393 N N . ILE B 2 247 ? 50.250 92.111 43.253 1.00 59.20 244 ILE B N 1
ATOM 5394 C CA . ILE B 2 247 ? 50.740 90.815 43.675 1.00 45.20 244 ILE B CA 1
ATOM 5395 C C . ILE B 2 247 ? 50.511 90.668 45.158 1.00 66.52 244 ILE B C 1
ATOM 5396 O O . ILE B 2 247 ? 51.175 91.365 45.996 1.00 48.90 244 ILE B O 1
ATOM 5401 N N . THR B 2 248 ? 49.507 89.831 45.465 1.00 29.15 245 THR B N 1
ATOM 5402 C CA . THR B 2 248 ? 49.167 89.420 46.839 1.00 58.98 245 THR B CA 1
ATOM 5403 C C . THR B 2 248 ? 50.405 88.879 47.541 1.00 53.86 245 THR B C 1
ATOM 5404 O O . THR B 2 248 ? 50.828 87.771 47.243 1.00 45.07 245 THR B O 1
ATOM 5408 N N . PRO B 2 249 ? 50.977 89.649 48.497 1.00 49.83 246 PRO B N 1
ATOM 5409 C CA . PRO B 2 249 ? 52.133 89.138 49.233 1.00 34.60 246 PRO B CA 1
ATOM 5410 C C . PRO B 2 249 ? 51.665 88.089 50.240 1.00 52.76 246 PRO B C 1
ATOM 5411 O O . PRO B 2 249 ? 51.459 88.400 51.407 1.00 52.39 246 PRO B O 1
ATOM 5415 N N . MET B 2 250 ? 51.376 86.894 49.753 1.00 52.62 247 MET B N 1
ATOM 5416 C CA . MET B 2 250 ? 50.907 85.827 50.597 1.00 37.05 247 MET B CA 1
ATOM 5417 C C . MET B 2 250 ? 51.744 84.601 50.346 1.00 57.74 247 MET B C 1
ATOM 5418 O O . MET B 2 250 ? 51.531 83.921 49.364 1.00 45.98 247 MET B O 1
ATOM 5423 N N . GLY B 2 251 ? 52.669 84.314 51.263 1.00 57.49 248 GLY B N 1
ATOM 5424 C CA . GLY B 2 251 ? 53.644 83.210 51.137 1.00 33.23 248 GLY B CA 1
ATOM 5425 C C . GLY B 2 251 ? 55.036 83.798 50.959 1.00 38.05 248 GLY B C 1
ATOM 5426 O O . GLY B 2 251 ? 55.173 85.003 50.650 1.00 55.80 248 GLY B O 1
ATOM 5427 N N . VAL B 2 252 ? 56.077 82.984 51.066 1.00 43.67 249 VAL B N 1
ATOM 5428 C CA . VAL B 2 252 ? 57.462 83.548 50.929 1.00 40.09 249 VAL B CA 1
ATOM 5429 C C . VAL B 2 252 ? 57.823 84.024 49.534 1.00 49.38 249 VAL B C 1
ATOM 5430 O O . VAL B 2 252 ? 58.429 85.105 49.358 1.00 50.60 249 VAL B O 1
ATOM 5434 N N . VAL B 2 253 ? 57.513 83.210 48.539 1.00 48.63 250 VAL B N 1
ATOM 5435 C CA . VAL B 2 253 ? 57.929 83.559 47.177 1.00 44.37 250 VAL B CA 1
ATOM 5436 C C . VAL B 2 253 ? 57.147 84.743 46.621 1.00 51.89 250 VAL B C 1
ATOM 5437 O O . VAL B 2 253 ? 57.732 85.655 46.039 1.00 55.81 250 VAL B O 1
ATOM 5441 N N . GLU B 2 254 ? 55.832 84.725 46.834 1.00 33.32 251 GLU B N 1
ATOM 5442 C CA . GLU B 2 254 ? 54.947 85.839 46.456 1.00 44.62 251 GLU B CA 1
ATOM 5443 C C . GLU B 2 254 ? 55.174 87.131 47.259 1.00 46.98 251 GLU B C 1
ATOM 5444 O O . GLU B 2 254 ? 55.049 88.216 46.726 1.00 52.13 251 GLU B O 1
ATOM 5450 N N . THR B 2 255 ? 55.546 87.022 48.529 1.00 44.06 252 THR B N 1
ATOM 5451 C CA . THR B 2 255 ? 55.842 88.232 49.246 1.00 41.16 252 THR B CA 1
ATOM 5452 C C . THR B 2 255 ? 57.029 88.945 48.612 1.00 43.10 252 THR B C 1
ATOM 5453 O O . THR B 2 255 ? 56.987 90.162 48.399 1.00 68.13 252 THR B O 1
ATOM 5457 N N . ALA B 2 256 ? 58.063 88.166 48.278 1.00 51.69 253 ALA B N 1
ATOM 5458 C CA . ALA B 2 256 ? 59.270 88.656 47.587 1.00 40.63 253 ALA B CA 1
ATOM 5459 C C . ALA B 2 256 ? 58.954 89.304 46.234 1.00 87.83 253 ALA B C 1
ATOM 5460 O O . ALA B 2 256 ? 59.613 90.258 45.846 1.00 46.06 253 ALA B O 1
ATOM 5462 N N . ARG B 2 257 ? 58.001 88.742 45.491 1.00 44.93 254 ARG B N 1
ATOM 5463 C CA . ARG B 2 257 ? 57.599 89.322 44.205 1.00 70.08 254 ARG B CA 1
ATOM 5464 C C . ARG B 2 257 ? 57.010 90.706 44.415 1.00 44.93 254 ARG B C 1
ATOM 5465 O O . ARG B 2 257 ? 57.393 91.671 43.747 1.00 64.20 254 ARG B O 1
ATOM 5473 N N . CYS B 2 258 ? 56.038 90.774 45.322 1.00 52.68 255 CYS B N 1
ATOM 5474 C CA . CYS B 2 258 ? 55.324 91.999 45.595 1.00 31.93 255 CYS B CA 1
ATOM 5475 C C . CYS B 2 258 ? 56.344 93.100 45.849 1.00 67.26 255 CYS B C 1
ATOM 5476 O O . CYS B 2 258 ? 56.300 94.184 45.282 1.00 59.78 255 CYS B O 1
ATOM 5479 N N . ILE B 2 259 ? 57.325 92.767 46.640 1.00 37.40 256 ILE B N 1
ATOM 5480 C CA . ILE B 2 259 ? 58.264 93.750 47.097 1.00 56.99 256 ILE B CA 1
ATOM 5481 C C . ILE B 2 259 ? 59.214 94.172 45.990 1.00 41.46 256 ILE B C 1
ATOM 5482 O O . ILE B 2 259 ? 59.691 95.312 45.981 1.00 69.15 256 ILE B O 1
ATOM 5487 N N . ARG B 2 260 ? 59.524 93.250 45.081 1.00 60.80 257 ARG B N 1
ATOM 5488 C CA . ARG B 2 260 ? 60.359 93.579 43.911 1.00 49.77 257 ARG B CA 1
ATOM 5489 C C . ARG B 2 260 ? 59.640 94.504 42.940 1.00 74.80 257 ARG B C 1
ATOM 5490 O O . ARG B 2 260 ? 60.234 95.419 42.395 1.00 47.38 257 ARG B O 1
ATOM 5498 N N . ALA B 2 261 ? 58.370 94.210 42.698 1.00 44.19 258 ALA B N 1
ATOM 5499 C CA . ALA B 2 261 ? 57.482 95.035 41.887 1.00 42.62 258 ALA B CA 1
ATOM 5500 C C . ALA B 2 261 ? 57.402 96.499 42.418 1.00 98.44 258 ALA B C 1
ATOM 5501 O O . ALA B 2 261 ? 57.610 97.467 41.668 1.00 56.78 258 ALA B O 1
ATOM 5503 N N . ILE B 2 262 ? 57.117 96.645 43.712 1.00 59.17 259 ILE B N 1
ATOM 5504 C CA . ILE B 2 262 ? 57.170 97.939 44.383 1.00 50.00 259 ILE B CA 1
ATOM 5505 C C . ILE B 2 262 ? 58.526 98.610 44.075 1.00 43.24 259 ILE B C 1
ATOM 5506 O O . ILE B 2 262 ? 58.575 99.761 43.615 1.00 68.31 259 ILE B O 1
ATOM 5511 N N . GLN B 2 263 ? 59.612 97.856 44.248 1.00 57.60 260 GLN B N 1
ATOM 5512 C CA . GLN B 2 263 ? 60.963 98.331 43.894 1.00 38.07 260 GLN B CA 1
ATOM 5513 C C . GLN B 2 263 ? 61.042 98.954 42.475 1.00 49.57 260 GLN B C 1
ATOM 5514 O O . GLN B 2 263 ? 61.527 100.090 42.306 1.00 86.05 260 GLN B O 1
ATOM 5520 N N . GLY B 2 264 ? 60.513 98.250 41.477 1.00 66.48 261 GLY B N 1
ATOM 5521 C CA . GLY B 2 264 ? 60.572 98.717 40.070 1.00 44.19 261 GLY B CA 1
ATOM 5522 C C . GLY B 2 264 ? 59.783 99.999 39.854 1.00 173.40 261 GLY B C 1
ATOM 5523 O O . GLY B 2 264 ? 60.272 100.967 39.279 1.00 73.13 261 GLY B O 1
ATOM 5524 N N . VAL B 2 265 ? 58.568 100.001 40.372 1.00 40.70 262 VAL B N 1
ATOM 5525 C CA . VAL B 2 265 ? 57.611 101.075 40.213 1.00 115.99 262 VAL B CA 1
ATOM 5526 C C . VAL B 2 265 ? 58.051 102.417 40.841 1.00 56.92 262 VAL B C 1
ATOM 5527 O O . VAL B 2 265 ? 57.654 103.488 40.382 1.00 117.50 262 VAL B O 1
ATOM 5531 N N . LEU B 2 266 ? 58.883 102.338 41.869 1.00 62.46 263 LEU B N 1
ATOM 5532 C CA . LEU B 2 266 ? 59.300 103.507 42.598 1.00 56.08 263 LEU B CA 1
ATOM 5533 C C . LEU B 2 266 ? 60.579 104.057 42.001 1.00 153.55 263 LEU B C 1
ATOM 5534 O O . LEU B 2 266 ? 60.700 105.276 41.803 1.00 80.48 263 LEU B O 1
ATOM 5539 N N . ASN B 2 267 ? 61.537 103.160 41.735 1.00 41.75 264 ASN B N 1
ATOM 5540 C CA . ASN B 2 267 ? 62.754 103.516 41.004 1.00 77.44 264 ASN B CA 1
ATOM 5541 C C . ASN B 2 267 ? 62.452 104.104 39.628 1.00 76.75 264 ASN B C 1
ATOM 5542 O O . ASN B 2 267 ? 63.228 104.922 39.120 1.00 63.12 264 ASN B O 1
ATOM 5547 N N . ALA B 2 268 ? 61.303 103.713 39.056 1.00 57.62 265 ALA B N 1
ATOM 5548 C CA . ALA B 2 268 ? 60.834 104.238 37.769 1.00 44.46 265 ALA B CA 1
ATOM 5549 C C . ALA B 2 268 ? 60.437 105.690 37.892 1.00 67.77 265 ALA B C 1
ATOM 5550 O O . ALA B 2 268 ? 60.376 106.390 36.894 1.00 67.99 265 ALA B O 1
ATOM 5552 N N . GLN B 2 269 ? 60.139 106.131 39.117 1.00 50.28 266 GLN B N 1
ATOM 5553 C CA . GLN B 2 269 ? 59.827 107.537 39.371 1.00 73.03 266 GLN B CA 1
ATOM 5554 C C . GLN B 2 269 ? 60.906 108.190 40.210 1.00 60.40 266 GLN B C 1
ATOM 5555 O O . GLN B 2 269 ? 60.671 109.244 40.810 1.00 81.70 266 GLN B O 1
ATOM 5561 N N . GLY B 2 270 ? 62.062 107.532 40.310 1.00 57.23 267 GLY B N 1
ATOM 5562 C CA . GLY B 2 270 ? 63.261 108.152 40.872 1.00 66.90 267 GLY B CA 1
ATOM 5563 C C . GLY B 2 270 ? 63.603 107.865 42.313 1.00 87.89 267 GLY B C 1
ATOM 5564 O O . GLY B 2 270 ? 64.512 108.493 42.864 1.00 110.15 267 GLY B O 1
ATOM 5565 N N . ALA B 2 271 ? 62.918 106.895 42.918 1.00 99.57 268 ALA B N 1
ATOM 5566 C CA . ALA B 2 271 ? 63.129 106.566 44.345 1.00 40.70 268 ALA B CA 1
ATOM 5567 C C . ALA B 2 271 ? 64.581 106.200 44.721 1.00 64.36 268 ALA B C 1
ATOM 5568 O O . ALA B 2 271 ? 65.025 106.537 45.812 1.00 74.57 268 ALA B O 1
ATOM 5570 N N . GLY B 2 272 ? 65.314 105.558 43.810 1.00 72.21 269 GLY B N 1
ATOM 5571 C CA . GLY B 2 272 ? 66.714 105.135 44.073 1.00 54.54 269 GLY B CA 1
ATOM 5572 C C . GLY B 2 272 ? 66.825 104.043 45.140 1.00 62.58 269 GLY B C 1
ATOM 5573 O O . GLY B 2 272 ? 67.733 104.082 45.951 1.00 95.97 269 GLY B O 1
ATOM 5574 N N . VAL B 2 273 ? 65.904 103.068 45.132 1.00 93.00 270 VAL B N 1
ATOM 5575 C CA . VAL B 2 273 ? 65.825 102.045 46.213 1.00 87.90 270 VAL B CA 1
ATOM 5576 C C . VAL B 2 273 ? 66.007 100.577 45.842 1.00 68.38 270 VAL B C 1
ATOM 5577 O O . VAL B 2 273 ? 65.341 100.045 44.956 1.00 96.18 270 VAL B O 1
ATOM 5581 N N . ASN B 2 274 ? 66.869 99.916 46.594 1.00 72.21 271 ASN B N 1
ATOM 5582 C CA . ASN B 2 274 ? 67.046 98.485 46.490 1.00 52.65 271 ASN B CA 1
ATOM 5583 C C . ASN B 2 274 ? 66.530 97.831 47.759 1.00 70.16 271 ASN B C 1
ATOM 5584 O O . ASN B 2 274 ? 67.024 98.128 48.839 1.00 55.36 271 ASN B O 1
ATOM 5589 N N . TYR B 2 275 ? 65.518 96.972 47.619 1.00 54.43 272 TYR B N 1
ATOM 5590 C CA . TYR B 2 275 ? 64.941 96.193 48.738 1.00 52.11 272 TYR B CA 1
ATOM 5591 C C . TYR B 2 275 ? 65.596 94.829 48.958 1.00 47.32 272 TYR B C 1
ATOM 5592 O O . TYR B 2 275 ? 65.354 94.170 49.955 1.00 74.93 272 TYR B O 1
ATOM 5601 N N . GLU B 2 276 ? 66.475 94.444 48.050 1.00 45.95 273 GLU B N 1
ATOM 5602 C CA . GLU B 2 276 ? 66.994 93.092 48.017 1.00 82.19 273 GLU B CA 1
ATOM 5603 C C . GLU B 2 276 ? 67.585 92.636 49.358 1.00 59.92 273 GLU B C 1
ATOM 5604 O O . GLU B 2 276 ? 67.457 91.467 49.716 1.00 64.44 273 GLU B O 1
ATOM 5610 N N . ALA B 2 277 ? 68.230 93.537 50.102 1.00 61.87 274 ALA B N 1
ATOM 5611 C CA . ALA B 2 277 ? 68.809 93.125 51.382 1.00 59.24 274 ALA B CA 1
ATOM 5612 C C . ALA B 2 277 ? 67.703 92.959 52.417 1.00 60.03 274 ALA B C 1
ATOM 5613 O O . ALA B 2 277 ? 67.805 92.146 53.338 1.00 76.01 274 ALA B O 1
ATOM 5615 N N . PHE B 2 278 ? 66.624 93.692 52.221 1.00 64.00 275 PHE B N 1
ATOM 5616 C CA . PHE B 2 278 ? 65.499 93.597 53.113 1.00 45.53 275 PHE B CA 1
ATOM 5617 C C . PHE B 2 278 ? 64.809 92.263 52.965 1.00 56.65 275 PHE B C 1
ATOM 5618 O O . PHE B 2 278 ? 64.418 91.635 53.951 1.00 75.28 275 PHE B O 1
ATOM 5626 N N . ILE B 2 279 ? 64.651 91.834 51.728 1.00 51.76 276 ILE B N 1
ATOM 5627 C CA . ILE B 2 279 ? 64.044 90.545 51.444 1.00 71.41 276 ILE B CA 1
ATOM 5628 C C . ILE B 2 279 ? 64.908 89.394 51.977 1.00 53.59 276 ILE B C 1
ATOM 5629 O O . ILE B 2 279 ? 64.391 88.435 52.545 1.00 59.05 276 ILE B O 1
ATOM 5634 N N . GLU B 2 280 ? 66.224 89.474 51.799 1.00 53.53 277 GLU B N 1
ATOM 5635 C CA . GLU B 2 280 ? 67.054 88.397 52.326 1.00 62.41 277 GLU B CA 1
ATOM 5636 C C . GLU B 2 280 ? 66.897 88.348 53.841 1.00 43.59 277 GLU B C 1
ATOM 5637 O O . GLU B 2 280 ? 66.655 87.283 54.409 1.00 55.63 277 GLU B O 1
ATOM 5643 N N . GLN B 2 281 ? 66.985 89.513 54.479 1.00 90.71 278 GLN B N 1
ATOM 5644 C CA . GLN B 2 281 ? 66.994 89.582 55.939 1.00 42.31 278 GLN B CA 1
ATOM 5645 C C . GLN B 2 281 ? 65.680 89.139 56.568 1.00 83.95 278 GLN B C 1
ATOM 5646 O O . GLN B 2 281 ? 65.694 88.375 57.516 1.00 45.53 278 GLN B O 1
ATOM 5652 N N . GLN B 2 282 ? 64.558 89.523 55.973 1.00 37.57 279 GLN B N 1
ATOM 5653 C CA . GLN B 2 282 ? 63.250 89.039 56.424 1.00 43.71 279 GLN B CA 1
ATOM 5654 C C . GLN B 2 282 ? 63.041 87.557 56.174 1.00 51.49 279 GLN B C 1
ATOM 5655 O O . GLN B 2 282 ? 62.371 86.876 56.959 1.00 53.61 279 GLN B O 1
ATOM 5661 N N . THR B 2 283 ? 63.568 87.061 55.062 1.00 54.26 280 THR B N 1
ATOM 5662 C CA . THR B 2 283 ? 63.291 85.682 54.645 1.00 56.13 280 THR B CA 1
ATOM 5663 C C . THR B 2 283 ? 64.010 84.660 55.526 1.00 69.50 280 THR B C 1
ATOM 5664 O O . THR B 2 283 ? 63.480 83.579 55.785 1.00 48.41 280 THR B O 1
ATOM 5668 N N . ARG B 2 284 ? 65.214 85.032 55.968 1.00 47.30 281 ARG B N 1
ATOM 5669 C CA . ARG B 2 284 ? 66.066 84.231 56.844 1.00 71.60 281 ARG B CA 1
ATOM 5670 C C . ARG B 2 284 ? 65.714 84.449 58.302 1.00 71.94 281 ARG B C 1
ATOM 5671 O O . ARG B 2 284 ? 65.609 83.499 59.038 1.00 50.18 281 ARG B O 1
ATOM 5679 N N . GLU B 2 285 ? 65.563 85.712 58.706 1.00 61.63 282 GLU B N 1
ATOM 5680 C CA . GLU B 2 285 ? 65.320 86.088 60.119 1.00 64.53 282 GLU B CA 1
ATOM 5681 C C . GLU B 2 285 ? 63.840 86.200 60.620 1.00 67.00 282 GLU B C 1
ATOM 5682 O O . GLU B 2 285 ? 63.522 85.741 61.712 1.00 71.21 282 GLU B O 1
ATOM 5688 N N . VAL B 2 286 ? 62.954 86.813 59.850 1.00 60.97 283 VAL B N 1
ATOM 5689 C CA . VAL B 2 286 ? 61.588 87.077 60.360 1.00 42.43 283 VAL B CA 1
ATOM 5690 C C . VAL B 2 286 ? 60.600 85.988 59.977 1.00 58.32 283 VAL B C 1
ATOM 5691 O O . VAL B 2 286 ? 59.933 85.446 60.819 1.00 59.87 283 VAL B O 1
ATOM 5695 N N . SER B 2 287 ? 60.487 85.685 58.696 1.00 47.55 284 SER B N 1
ATOM 5696 C CA . SER B 2 287 ? 59.798 84.476 58.302 1.00 41.84 284 SER B CA 1
ATOM 5697 C C . SER B 2 287 ? 60.597 83.216 58.704 1.00 48.83 284 SER B C 1
ATOM 5698 O O . SER B 2 287 ? 61.816 83.167 58.559 1.00 59.95 284 SER B O 1
ATOM 5701 N N . GLN B 2 288 ? 59.881 82.200 59.158 1.00 60.82 285 GLN B N 1
ATOM 5702 C CA . GLN B 2 288 ? 60.445 80.890 59.451 1.00 41.12 285 GLN B CA 1
ATOM 5703 C C . GLN B 2 288 ? 60.084 79.923 58.328 1.00 65.50 285 GLN B C 1
ATOM 5704 O O . GLN B 2 288 ? 60.463 78.763 58.359 1.00 44.96 285 GLN B O 1
ATOM 5710 N N . ALA B 2 289 ? 59.309 80.389 57.357 1.00 45.99 286 ALA B N 1
ATOM 5711 C CA . ALA B 2 289 ? 58.822 79.504 56.315 1.00 53.27 286 ALA B CA 1
ATOM 5712 C C . ALA B 2 289 ? 59.938 78.912 55.414 1.00 44.84 286 ALA B C 1
ATOM 5713 O O . ALA B 2 289 ? 59.904 77.738 55.075 1.00 45.30 286 ALA B O 1
ATOM 5715 N N . ALA B 2 290 ? 60.946 79.711 55.068 1.00 44.08 287 ALA B N 1
ATOM 5716 C CA . ALA B 2 290 ? 62.035 79.183 54.271 1.00 45.97 287 ALA B CA 1
ATOM 5717 C C . ALA B 2 290 ? 62.696 78.115 55.054 1.00 46.63 287 ALA B C 1
ATOM 5718 O O . ALA B 2 290 ? 62.947 77.018 54.532 1.00 71.05 287 ALA B O 1
ATOM 5720 N N . TRP B 2 291 ? 63.012 78.419 56.317 1.00 41.65 288 TRP B N 1
ATOM 5721 C CA . TRP B 2 291 ? 63.649 77.402 57.167 1.00 50.31 288 TRP B CA 1
ATOM 5722 C C . TRP B 2 291 ? 62.728 76.169 57.302 1.00 39.55 288 TRP B C 1
ATOM 5723 O O . TRP B 2 291 ? 63.185 75.025 57.111 1.00 46.11 288 TRP B O 1
ATOM 5734 N N . PHE B 2 292 ? 61.417 76.386 57.495 1.00 41.63 289 PHE B N 1
ATOM 5735 C CA . PHE B 2 292 ? 60.481 75.216 57.582 1.00 46.79 289 PHE B CA 1
ATOM 5736 C C . PHE B 2 292 ? 60.634 74.250 56.403 1.00 56.03 289 PHE B C 1
ATOM 5737 O O . PHE B 2 292 ? 60.626 73.046 56.598 1.00 46.85 289 PHE B O 1
ATOM 5745 N N . SER B 2 293 ? 60.775 74.810 55.193 1.00 48.71 290 SER B N 1
ATOM 5746 C CA . SER B 2 293 ? 60.837 74.045 53.937 1.00 55.04 290 SER B CA 1
ATOM 5747 C C . SER B 2 293 ? 62.006 73.127 53.902 1.00 41.56 290 SER B C 1
ATOM 5748 O O . SER B 2 293 ? 61.951 72.098 53.232 1.00 52.55 290 SER B O 1
ATOM 5751 N N . ARG B 2 294 ? 63.048 73.450 54.663 1.00 50.68 291 ARG B N 1
ATOM 5752 C CA . ARG B 2 294 ? 64.277 72.636 54.638 1.00 53.59 291 ARG B CA 1
ATOM 5753 C C . ARG B 2 294 ? 64.282 71.584 55.739 1.00 56.25 291 ARG B C 1
ATOM 5754 O O . ARG B 2 294 ? 65.022 70.584 55.679 1.00 62.46 291 ARG B O 1
ATOM 5762 N N . SER B 2 295 ? 63.443 71.828 56.734 1.00 46.54 292 SER B N 1
ATOM 5763 C CA . SER B 2 295 ? 63.418 71.072 58.012 1.00 46.01 292 SER B CA 1
ATOM 5764 C C . SER B 2 295 ? 62.867 69.657 57.832 1.00 48.44 292 SER B C 1
ATOM 5765 O O . SER B 2 295 ? 62.180 69.366 56.859 1.00 47.29 292 SER B O 1
ATOM 5768 N N . ILE B 2 296 ? 63.067 68.795 58.812 1.00 37.24 293 ILE B N 1
ATOM 5769 C CA . ILE B 2 296 ? 62.649 67.418 58.607 1.00 41.56 293 ILE B CA 1
ATOM 5770 C C . ILE B 2 296 ? 61.125 67.298 58.680 1.00 47.65 293 ILE B C 1
ATOM 5771 O O . ILE B 2 296 ? 60.548 66.337 58.174 1.00 80.90 293 ILE B O 1
ATOM 5776 N N . ASP B 2 297 ? 60.495 68.303 59.292 1.00 46.48 294 ASP B N 1
ATOM 5777 C CA . ASP B 2 297 ? 59.062 68.339 59.491 1.00 69.42 294 ASP B CA 1
ATOM 5778 C C . ASP B 2 297 ? 58.408 68.432 58.134 1.00 65.34 294 ASP B C 1
ATOM 5779 O O . ASP B 2 297 ? 57.516 67.682 57.815 1.00 46.61 294 ASP B O 1
ATOM 5784 N N . CYS B 2 298 ? 58.899 69.361 57.329 1.00 43.04 295 CYS B N 1
ATOM 5785 C CA . CYS B 2 298 ? 58.397 69.569 56.014 1.00 49.78 295 CYS B CA 1
ATOM 5786 C C . CYS B 2 298 ? 58.778 68.386 55.121 1.00 34.74 295 CYS B C 1
ATOM 5787 O O . CYS B 2 298 ? 57.951 67.896 54.346 1.00 57.93 295 CYS B O 1
ATOM 5790 N N . GLN B 2 299 ? 59.990 67.868 55.295 1.00 43.34 296 GLN B N 1
ATOM 5791 C CA . GLN B 2 299 ? 60.421 66.701 54.524 1.00 55.48 296 GLN B CA 1
ATOM 5792 C C . GLN B 2 299 ? 59.444 65.554 54.672 1.00 58.91 296 GLN B C 1
ATOM 5793 O O . GLN B 2 299 ? 59.176 64.837 53.726 1.00 50.14 296 GLN B O 1
ATOM 5799 N N . ASN B 2 300 ? 58.896 65.368 55.865 1.00 43.92 297 ASN B N 1
ATOM 5800 C CA . ASN B 2 300 ? 57.930 64.306 56.000 1.00 43.68 297 ASN B CA 1
ATOM 5801 C C . ASN B 2 300 ? 56.639 64.516 55.195 1.00 77.33 297 ASN B C 1
ATOM 5802 O O . ASN B 2 300 ? 55.973 63.554 54.883 1.00 60.73 297 ASN B O 1
ATOM 5807 N N . LEU B 2 301 ? 56.346 65.756 54.789 1.00 49.82 298 LEU B N 1
ATOM 5808 C CA . LEU B 2 301 ? 55.143 66.043 53.964 1.00 53.85 298 LEU B CA 1
ATOM 5809 C C . LEU B 2 301 ? 55.285 65.814 52.439 1.00 72.41 298 LEU B C 1
ATOM 5810 O O . LEU B 2 301 ? 54.281 65.679 51.735 1.00 44.66 298 LEU B O 1
ATOM 5815 N N . THR B 2 302 ? 56.521 65.784 51.928 1.00 50.69 299 THR B N 1
ATOM 5816 C CA . THR B 2 302 ? 56.744 65.625 50.488 1.00 51.19 299 THR B CA 1
ATOM 5817 C C . THR B 2 302 ? 55.850 64.550 49.891 1.00 73.45 299 THR B C 1
ATOM 5818 O O . THR B 2 302 ? 55.837 63.395 50.329 1.00 46.73 299 THR B O 1
ATOM 5822 N N . GLY B 2 303 ? 55.126 64.929 48.859 1.00 51.80 300 GLY B N 1
ATOM 5823 C CA . GLY B 2 303 ? 54.356 63.960 48.119 1.00 34.35 300 GLY B CA 1
ATOM 5824 C C . GLY B 2 303 ? 53.008 63.667 48.713 1.00 76.07 300 GLY B C 1
ATOM 5825 O O . GLY B 2 303 ? 52.236 62.897 48.127 1.00 55.49 300 GLY B O 1
ATOM 5826 N N . LYS B 2 304 ? 52.722 64.254 49.882 1.00 38.01 301 LYS B N 1
ATOM 5827 C CA . LYS B 2 304 ? 51.419 64.036 50.516 1.00 50.02 301 LYS B CA 1
ATOM 5828 C C . LYS B 2 304 ? 50.416 64.801 49.717 1.00 43.73 301 LYS B C 1
ATOM 5829 O O . LYS B 2 304 ? 50.736 65.845 49.144 1.00 48.47 301 LYS B O 1
ATOM 5835 N N . LYS B 2 305 ? 49.221 64.255 49.633 1.00 40.97 302 LYS B N 1
ATOM 5836 C CA . LYS B 2 305 ? 48.165 64.819 48.810 1.00 42.76 302 LYS B CA 1
ATOM 5837 C C . LYS B 2 305 ? 47.288 65.879 49.502 1.00 34.82 302 LYS B C 1
ATOM 5838 O O . LYS B 2 305 ? 46.859 65.687 50.620 1.00 57.59 302 LYS B O 1
ATOM 5844 N N . ALA B 2 306 ? 47.044 66.997 48.828 1.00 49.15 303 ALA B N 1
ATOM 5845 C CA . ALA B 2 306 ? 46.098 68.029 49.336 1.00 28.58 303 ALA B CA 1
ATOM 5846 C C . ALA B 2 306 ? 45.158 68.483 48.270 1.00 37.54 303 ALA B C 1
ATOM 5847 O O . ALA B 2 306 ? 45.456 68.371 47.078 1.00 38.29 303 ALA B O 1
ATOM 5849 N N . VAL B 2 307 ? 44.014 69.005 48.692 1.00 37.39 304 VAL B N 1
ATOM 5850 C CA . VAL B 2 307 ? 43.110 69.697 47.772 1.00 41.11 304 VAL B CA 1
ATOM 5851 C C . VAL B 2 307 ? 42.887 71.069 48.353 1.00 62.83 304 VAL B C 1
ATOM 5852 O O . VAL B 2 307 ? 43.016 71.227 49.564 1.00 40.63 304 VAL B O 1
ATOM 5856 N N . VAL B 2 308 ? 42.610 72.056 47.490 1.00 34.22 305 VAL B N 1
ATOM 5857 C CA . VAL B 2 308 ? 42.499 73.459 47.864 1.00 26.64 305 VAL B CA 1
ATOM 5858 C C . VAL B 2 308 ? 41.305 74.059 47.163 1.00 44.96 305 VAL B C 1
ATOM 5859 O O . VAL B 2 308 ? 41.109 73.901 45.986 1.00 42.28 305 VAL B O 1
ATOM 5863 N N . PHE B 2 309 ? 40.514 74.787 47.894 1.00 33.87 306 PHE B N 1
ATOM 5864 C CA . PHE B 2 309 ? 39.337 75.333 47.344 1.00 50.47 306 PHE B CA 1
ATOM 5865 C C . PHE B 2 309 ? 39.025 76.589 48.121 1.00 26.56 306 PHE B C 1
ATOM 5866 O O . PHE B 2 309 ? 39.168 76.617 49.330 1.00 60.23 306 PHE B O 1
ATOM 5874 N N . GLY B 2 310 ? 38.662 77.641 47.423 1.00 51.53 307 GLY B N 1
ATOM 5875 C CA . GLY B 2 310 ? 38.361 78.904 48.065 1.00 26.86 307 GLY B CA 1
ATOM 5876 C C . GLY B 2 310 ? 38.130 80.025 47.074 1.00 41.62 307 GLY B C 1
ATOM 5877 O O . GLY B 2 310 ? 37.717 79.802 45.970 1.00 38.40 307 GLY B O 1
ATOM 5878 N N . ASP B 2 311 ? 38.412 81.243 47.473 1.00 27.43 308 ASP B N 1
ATOM 5879 C CA . ASP B 2 311 ? 38.281 82.317 46.577 1.00 36.13 308 ASP B CA 1
ATOM 5880 C C . ASP B 2 311 ? 39.609 82.417 45.719 1.00 34.73 308 ASP B C 1
ATOM 5881 O O . ASP B 2 311 ? 40.578 81.706 45.974 1.00 52.64 308 ASP B O 1
ATOM 5886 N N . ASN B 2 312 ? 39.636 83.299 44.735 1.00 49.95 309 ASN B N 1
ATOM 5887 C CA . ASN B 2 312 ? 40.791 83.409 43.861 1.00 64.96 309 ASN B CA 1
ATOM 5888 C C . ASN B 2 312 ? 42.082 83.716 44.607 1.00 39.21 309 ASN B C 1
ATOM 5889 O O . ASN B 2 312 ? 43.079 83.010 44.470 1.00 50.75 309 ASN B O 1
ATOM 5894 N N . THR B 2 313 ? 42.066 84.751 45.431 1.00 44.76 310 THR B N 1
ATOM 5895 C CA . THR B 2 313 ? 43.273 85.094 46.149 1.00 32.55 310 THR B CA 1
ATOM 5896 C C . THR B 2 313 ? 43.866 83.996 47.012 1.00 43.09 310 THR B C 1
ATOM 5897 O O . THR B 2 313 ? 45.076 83.739 46.951 1.00 46.47 310 THR B O 1
ATOM 5901 N N . HIS B 2 314 ? 43.042 83.357 47.834 1.00 34.75 311 HIS B N 1
ATOM 5902 C CA . HIS B 2 314 ? 43.612 82.522 48.876 1.00 39.56 311 HIS B CA 1
ATOM 5903 C C . HIS B 2 314 ? 43.863 81.164 48.323 1.00 31.84 311 HIS B C 1
ATOM 5904 O O . HIS B 2 314 ? 44.888 80.541 48.660 1.00 47.10 311 HIS B O 1
ATOM 5911 N N . ALA B 2 315 ? 42.992 80.700 47.427 1.00 38.72 312 ALA B N 1
ATOM 5912 C CA . ALA B 2 315 ? 43.230 79.360 46.850 1.00 53.33 312 ALA B CA 1
ATOM 5913 C C . ALA B 2 315 ? 44.427 79.361 45.909 1.00 41.93 312 ALA B C 1
ATOM 5914 O O . ALA B 2 315 ? 45.184 78.407 45.864 1.00 43.90 312 ALA B O 1
ATOM 5916 N N . ALA B 2 316 ? 44.676 80.475 45.245 1.00 37.07 313 ALA B N 1
ATOM 5917 C CA . ALA B 2 316 ? 45.822 80.505 44.339 1.00 40.13 313 ALA B CA 1
ATOM 5918 C C . ALA B 2 316 ? 47.091 80.663 45.129 1.00 52.43 313 ALA B C 1
ATOM 5919 O O . ALA B 2 316 ? 48.089 79.999 44.866 1.00 40.60 313 ALA B O 1
ATOM 5921 N N . ALA B 2 317 ? 47.061 81.524 46.135 1.00 40.99 314 ALA B N 1
ATOM 5922 C CA . ALA B 2 317 ? 48.244 81.670 46.949 1.00 29.58 314 ALA B CA 1
ATOM 5923 C C . ALA B 2 317 ? 48.524 80.347 47.719 1.00 38.70 314 ALA B C 1
ATOM 5924 O O . ALA B 2 317 ? 49.658 79.903 47.768 1.00 39.73 314 ALA B O 1
ATOM 5926 N N . MET B 2 318 ? 47.481 79.703 48.263 1.00 41.39 315 MET B N 1
ATOM 5927 C CA . MET B 2 318 ? 47.682 78.467 49.046 1.00 40.02 315 MET B CA 1
ATOM 5928 C C . MET B 2 318 ? 48.279 77.385 48.143 1.00 47.38 315 MET B C 1
ATOM 5929 O O . MET B 2 318 ? 49.225 76.661 48.524 1.00 36.35 315 MET B O 1
ATOM 5934 N N . THR B 2 319 ? 47.747 77.296 46.937 1.00 52.01 316 THR B N 1
ATOM 5935 C CA . THR B 2 319 ? 48.186 76.283 45.992 1.00 35.93 316 THR B CA 1
ATOM 5936 C C . THR B 2 319 ? 49.668 76.453 45.700 1.00 42.49 316 THR B C 1
ATOM 5937 O O . THR B 2 319 ? 50.395 75.501 45.734 1.00 33.66 316 THR B O 1
ATOM 5941 N N . LYS B 2 320 ? 50.128 77.679 45.490 1.00 36.26 317 LYS B N 1
ATOM 5942 C CA . LYS B 2 320 ? 51.539 77.872 45.213 1.00 58.50 317 LYS B CA 1
ATOM 5943 C C . LYS B 2 320 ? 52.420 77.719 46.455 1.00 47.54 317 LYS B C 1
ATOM 5944 O O . LYS B 2 320 ? 53.580 77.339 46.336 1.00 46.23 317 LYS B O 1
ATOM 5950 N N . ILE B 2 321 ? 51.885 77.973 47.644 1.00 52.14 318 ILE B N 1
ATOM 5951 C CA . ILE B 2 321 ? 52.676 77.699 48.849 1.00 32.07 318 ILE B CA 1
ATOM 5952 C C . ILE B 2 321 ? 52.868 76.167 49.032 1.00 38.76 318 ILE B C 1
ATOM 5953 O O . ILE B 2 321 ? 53.968 75.695 49.258 1.00 42.97 318 ILE B O 1
ATOM 5958 N N . LEU B 2 322 ? 51.797 75.408 48.893 1.00 38.88 319 LEU B N 1
ATOM 5959 C CA . LEU B 2 322 ? 51.870 73.950 49.059 1.00 37.05 319 LEU B CA 1
ATOM 5960 C C . LEU B 2 322 ? 52.882 73.299 48.110 1.00 38.81 319 LEU B C 1
ATOM 5961 O O . LEU B 2 322 ? 53.762 72.559 48.556 1.00 60.56 319 LEU B O 1
ATOM 5966 N N . SER B 2 323 ? 52.762 73.594 46.801 1.00 49.07 320 SER B N 1
ATOM 5967 C CA . SER B 2 323 ? 53.623 72.985 45.764 1.00 51.19 320 SER B CA 1
ATOM 5968 C C . SER B 2 323 ? 55.028 73.524 45.735 1.00 35.57 320 SER B C 1
ATOM 5969 O O . SER B 2 323 ? 56.021 72.777 45.845 1.00 44.98 320 SER B O 1
ATOM 5972 N N . ARG B 2 324 ? 55.129 74.843 45.602 1.00 50.00 321 ARG B N 1
ATOM 5973 C CA A ARG B 2 324 ? 56.418 75.436 45.354 0.50 37.17 321 ARG B CA 1
ATOM 5974 C CA B ARG B 2 324 ? 56.414 75.469 45.353 0.50 37.22 321 ARG B CA 1
ATOM 5975 C C . ARG B 2 324 ? 57.251 75.562 46.620 1.00 71.62 321 ARG B C 1
ATOM 5976 O O . ARG B 2 324 ? 58.471 75.463 46.560 1.00 39.46 321 ARG B O 1
ATOM 5991 N N . GLU B 2 325 ? 56.592 75.723 47.771 1.00 43.65 322 GLU B N 1
ATOM 5992 C CA . GLU B 2 325 ? 57.346 75.959 49.024 1.00 47.69 322 GLU B CA 1
ATOM 5993 C C . GLU B 2 325 ? 57.425 74.801 49.956 1.00 53.54 322 GLU B C 1
ATOM 5994 O O . GLU B 2 325 ? 58.300 74.763 50.806 1.00 50.46 322 GLU B O 1
ATOM 6000 N N . MET B 2 326 ? 56.600 73.791 49.750 1.00 43.60 323 MET B N 1
ATOM 6001 C CA . MET B 2 326 ? 56.614 72.673 50.685 1.00 47.65 323 MET B CA 1
ATOM 6002 C C . MET B 2 326 ? 56.582 71.323 50.060 1.00 49.07 323 MET B C 1
ATOM 6003 O O . MET B 2 326 ? 56.351 70.348 50.779 1.00 41.55 323 MET B O 1
ATOM 6008 N N . GLY B 2 327 ? 56.659 71.234 48.732 1.00 42.16 324 GLY B N 1
ATOM 6009 C CA . GLY B 2 327 ? 56.703 69.896 48.099 1.00 44.26 324 GLY B CA 1
ATOM 6010 C C . GLY B 2 327 ? 55.467 69.013 48.246 1.00 49.73 324 GLY B C 1
ATOM 6011 O O . GLY B 2 327 ? 55.522 67.784 48.044 1.00 54.84 324 GLY B O 1
ATOM 6012 N N . ILE B 2 328 ? 54.342 69.640 48.567 1.00 42.64 325 ILE B N 1
ATOM 6013 C CA . ILE B 2 328 ? 53.092 68.927 48.654 1.00 39.30 325 ILE B CA 1
ATOM 6014 C C . ILE B 2 328 ? 52.504 68.661 47.259 1.00 49.34 325 ILE B C 1
ATOM 6015 O O . ILE B 2 328 ? 52.771 69.387 46.310 1.00 54.25 325 ILE B O 1
ATOM 6020 N N . HIS B 2 329 ? 51.735 67.587 47.152 1.00 41.02 326 HIS B N 1
ATOM 6021 C CA . HIS B 2 329 ? 51.117 67.188 45.910 1.00 36.95 326 HIS B CA 1
ATOM 6022 C C . HIS B 2 329 ? 49.701 67.666 45.894 1.00 38.85 326 HIS B C 1
ATOM 6023 O O . HIS B 2 329 ? 48.851 67.027 46.491 1.00 44.49 326 HIS B O 1
ATOM 6030 N N . VAL B 2 330 ? 49.430 68.791 45.231 1.00 58.22 327 VAL B N 1
ATOM 6031 C CA . VAL B 2 330 ? 48.062 69.353 45.208 1.00 31.51 327 VAL B CA 1
ATOM 6032 C C . VAL B 2 330 ? 47.347 68.696 44.053 1.00 53.60 327 VAL B C 1
ATOM 6033 O O . VAL B 2 330 ? 47.634 68.979 42.893 1.00 52.88 327 VAL B O 1
ATOM 6037 N N . VAL B 2 331 ? 46.457 67.776 44.365 1.00 52.18 328 VAL B N 1
ATOM 6038 C CA . VAL B 2 331 ? 45.803 67.010 43.343 1.00 49.36 328 VAL B CA 1
ATOM 6039 C C . VAL B 2 331 ? 44.890 67.915 42.484 1.00 38.58 328 VAL B C 1
ATOM 6040 O O . VAL B 2 331 ? 44.916 67.839 41.261 1.00 68.06 328 VAL B O 1
ATOM 6044 N N . TRP B 2 332 ? 44.093 68.758 43.127 1.00 49.71 329 TRP B N 1
ATOM 6045 C CA . TRP B 2 332 ? 43.321 69.785 42.434 1.00 41.48 329 TRP B CA 1
ATOM 6046 C C . TRP B 2 332 ? 43.215 71.048 43.304 1.00 56.62 329 TRP B C 1
ATOM 6047 O O . TRP B 2 332 ? 43.358 70.978 44.491 1.00 43.92 329 TRP B O 1
ATOM 6058 N N . ALA B 2 333 ? 43.109 72.204 42.665 1.00 32.14 330 ALA B N 1
ATOM 6059 C CA . ALA B 2 333 ? 42.902 73.456 43.314 1.00 32.34 330 ALA B CA 1
ATOM 6060 C C . ALA B 2 333 ? 41.729 74.049 42.586 1.00 47.79 330 ALA B C 1
ATOM 6061 O O . ALA B 2 333 ? 41.554 73.826 41.386 1.00 51.25 330 ALA B O 1
ATOM 6063 N N . GLY B 2 334 ? 40.869 74.742 43.310 1.00 36.16 331 GLY B N 1
ATOM 6064 C CA . GLY B 2 334 ? 39.663 75.250 42.677 1.00 40.26 331 GLY B CA 1
ATOM 6065 C C . GLY B 2 334 ? 39.257 76.558 43.232 1.00 35.97 331 GLY B C 1
ATOM 6066 O O . GLY B 2 334 ? 39.782 76.975 44.274 1.00 48.69 331 GLY B O 1
ATOM 6067 N N . THR B 2 335 ? 38.279 77.202 42.589 1.00 42.97 332 THR B N 1
ATOM 6068 C CA . THR B 2 335 ? 37.768 78.485 43.090 1.00 28.05 332 THR B CA 1
ATOM 6069 C C . THR B 2 335 ? 36.306 78.556 42.775 1.00 41.94 332 THR B C 1
ATOM 6070 O O . THR B 2 335 ? 35.879 77.862 41.904 1.00 43.05 332 THR B O 1
ATOM 6074 N N . TYR B 2 336 ? 35.547 79.407 43.485 1.00 28.52 333 TYR B N 1
ATOM 6075 C CA . TYR B 2 336 ? 34.096 79.580 43.225 1.00 46.69 333 TYR B CA 1
ATOM 6076 C C . TYR B 2 336 ? 33.858 80.894 42.511 1.00 39.61 333 TYR B C 1
ATOM 6077 O O . TYR B 2 336 ? 32.722 81.248 42.178 1.00 48.27 333 TYR B O 1
ATOM 6086 N N . CYS B 2 337 ? 34.941 81.638 42.324 1.00 40.91 334 CYS B N 1
ATOM 6087 C CA . CYS B 2 337 ? 34.934 82.844 41.506 1.00 47.46 334 CYS B CA 1
ATOM 6088 C C . CYS B 2 337 ? 34.991 82.442 40.023 1.00 74.95 334 CYS B C 1
ATOM 6089 O O . CYS B 2 337 ? 36.004 82.605 39.362 1.00 49.75 334 CYS B O 1
ATOM 6092 N N . LYS B 2 338 ? 33.927 81.818 39.552 1.00 35.06 335 LYS B N 1
ATOM 6093 C CA . LYS B 2 338 ? 33.701 81.493 38.157 1.00 82.32 335 LYS B CA 1
ATOM 6094 C C . LYS B 2 338 ? 33.907 82.675 37.216 1.00 41.86 335 LYS B C 1
ATOM 6095 O O . LYS B 2 338 ? 34.459 82.531 36.137 1.00 56.25 335 LYS B O 1
ATOM 6101 N N . TYR B 2 339 ? 33.479 83.847 37.632 1.00 35.56 336 TYR B N 1
ATOM 6102 C CA . TYR B 2 339 ? 33.474 85.022 36.723 1.00 35.08 336 TYR B CA 1
ATOM 6103 C C . TYR B 2 339 ? 34.933 85.481 36.532 1.00 57.70 336 TYR B C 1
ATOM 6104 O O . TYR B 2 339 ? 35.211 86.297 35.697 1.00 46.97 336 TYR B O 1
ATOM 6113 N N . ASP B 2 340 ? 35.857 84.937 37.320 1.00 44.74 337 ASP B N 1
ATOM 6114 C CA . ASP B 2 340 ? 37.248 85.305 37.232 1.00 32.62 337 ASP B CA 1
ATOM 6115 C C . ASP B 2 340 ? 38.054 84.023 37.142 1.00 42.78 337 ASP B C 1
ATOM 6116 O O . ASP B 2 340 ? 39.190 83.969 37.604 1.00 40.62 337 ASP B O 1
ATOM 6121 N N . ALA B 2 341 ? 37.444 82.965 36.604 1.00 37.14 338 ALA B N 1
ATOM 6122 C CA . ALA B 2 341 ? 38.122 81.632 36.440 1.00 37.71 338 ALA B CA 1
ATOM 6123 C C . ALA B 2 341 ? 39.444 81.634 35.615 1.00 45.77 338 ALA B C 1
ATOM 6124 O O . ALA B 2 341 ? 40.362 80.881 35.907 1.00 55.69 338 ALA B O 1
ATOM 6126 N N . ASP B 2 342 ? 39.517 82.433 34.561 1.00 42.74 339 ASP B N 1
ATOM 6127 C CA . ASP B 2 342 ? 40.713 82.406 33.707 1.00 47.53 339 ASP B CA 1
ATOM 6128 C C . ASP B 2 342 ? 41.904 82.893 34.485 1.00 50.95 339 ASP B C 1
ATOM 6129 O O . ASP B 2 342 ? 43.006 82.310 34.361 1.00 42.02 339 ASP B O 1
ATOM 6134 N N . TRP B 2 343 ? 41.705 83.927 35.324 1.00 33.10 340 TRP B N 1
ATOM 6135 C CA . TRP B 2 343 ? 42.835 84.424 36.118 1.00 37.07 340 TRP B CA 1
ATOM 6136 C C . TRP B 2 343 ? 43.355 83.260 36.996 1.00 41.20 340 TRP B C 1
ATOM 6137 O O . TRP B 2 343 ? 44.586 83.044 37.153 1.00 44.18 340 TRP B O 1
ATOM 6148 N N . PHE B 2 344 ? 42.407 82.445 37.472 1.00 35.79 341 PHE B N 1
ATOM 6149 C CA . PHE B 2 344 ? 42.735 81.430 38.472 1.00 51.43 341 PHE B CA 1
ATOM 6150 C C . PHE B 2 344 ? 43.568 80.358 37.835 1.00 46.52 341 PHE B C 1
ATOM 6151 O O . PHE B 2 344 ? 44.699 80.038 38.319 1.00 48.13 341 PHE B O 1
ATOM 6159 N N . ARG B 2 345 ? 43.051 79.848 36.705 1.00 42.34 342 ARG B N 1
ATOM 6160 C CA . ARG B 2 345 ? 43.741 78.792 35.922 1.00 52.98 342 ARG B CA 1
ATOM 6161 C C . ARG B 2 345 ? 45.160 79.197 35.571 1.00 33.92 342 ARG B C 1
ATOM 6162 O O . ARG B 2 345 ? 46.088 78.369 35.642 1.00 51.97 342 ARG B O 1
ATOM 6170 N N . ALA B 2 346 ? 45.343 80.471 35.226 1.00 55.54 343 ALA B N 1
ATOM 6171 C CA . ALA B 2 346 ? 46.695 80.959 34.926 1.00 45.43 343 ALA B CA 1
ATOM 6172 C C . ALA B 2 346 ? 47.536 81.038 36.167 1.00 40.61 343 ALA B C 1
ATOM 6173 O O . ALA B 2 346 ? 48.684 80.609 36.136 1.00 49.36 343 ALA B O 1
ATOM 6175 N N . GLU B 2 347 ? 46.970 81.526 37.291 1.00 42.49 344 GLU B N 1
ATOM 6176 C CA . GLU B 2 347 ? 47.801 81.613 38.509 1.00 45.05 344 GLU B CA 1
ATOM 6177 C C . GLU B 2 347 ? 48.277 80.262 38.968 1.00 34.98 344 GLU B C 1
ATOM 6178 O O . GLU B 2 347 ? 49.375 80.154 39.513 1.00 50.94 344 GLU B O 1
ATOM 6184 N N . VAL B 2 348 ? 47.435 79.237 38.834 1.00 42.45 345 VAL B N 1
ATOM 6185 C CA . VAL B 2 348 ? 47.836 77.947 39.370 1.00 41.62 345 VAL B CA 1
ATOM 6186 C C . VAL B 2 348 ? 48.424 76.949 38.403 1.00 52.67 345 VAL B C 1
ATOM 6187 O O . VAL B 2 348 ? 48.785 75.854 38.838 1.00 45.91 345 VAL B O 1
ATOM 6191 N N . ALA B 2 349 ? 48.582 77.339 37.134 1.00 52.91 346 ALA B N 1
ATOM 6192 C CA . ALA B 2 349 ? 49.155 76.450 36.120 1.00 47.04 346 ALA B CA 1
ATOM 6193 C C . ALA B 2 349 ? 50.515 75.968 36.561 1.00 49.13 346 ALA B C 1
ATOM 6194 O O . ALA B 2 349 ? 51.402 76.758 36.904 1.00 52.70 346 ALA B O 1
ATOM 6196 N N . GLY B 2 350 ? 50.683 74.663 36.527 1.00 60.33 347 GLY B N 1
ATOM 6197 C CA . GLY B 2 350 ? 51.915 74.072 36.933 1.00 49.05 347 GLY B CA 1
ATOM 6198 C C . GLY B 2 350 ? 52.041 73.904 38.425 1.00 76.55 347 GLY B C 1
ATOM 6199 O O . GLY B 2 350 ? 53.108 73.551 38.879 1.00 51.39 347 GLY B O 1
ATOM 6200 N N . PHE B 2 351 ? 50.969 74.158 39.194 1.00 50.14 348 PHE B N 1
ATOM 6201 C CA . PHE B 2 351 ? 51.027 73.990 40.681 1.00 46.52 348 PHE B CA 1
ATOM 6202 C C . PHE B 2 351 ? 50.011 72.941 41.219 1.00 46.57 348 PHE B C 1
ATOM 6203 O O . PHE B 2 351 ? 50.071 72.540 42.360 1.00 57.34 348 PHE B O 1
ATOM 6211 N N . CYS B 2 352 ? 49.133 72.456 40.360 1.00 47.33 349 CYS B N 1
ATOM 6212 C CA . CYS B 2 352 ? 48.264 71.352 40.712 1.00 41.31 349 CYS B CA 1
ATOM 6213 C C . CYS B 2 352 ? 48.052 70.528 39.483 1.00 41.90 349 CYS B C 1
ATOM 6214 O O . CYS B 2 352 ? 48.237 71.007 38.397 1.00 53.37 349 CYS B O 1
ATOM 6217 N N . ASP B 2 353 ? 47.530 69.332 39.653 1.00 32.86 350 ASP B N 1
ATOM 6218 C CA . ASP B 2 353 ? 47.351 68.423 38.525 1.00 48.62 350 ASP B CA 1
ATOM 6219 C C . ASP B 2 353 ? 46.150 68.789 37.709 1.00 44.58 350 ASP B C 1
ATOM 6220 O O . ASP B 2 353 ? 46.055 68.442 36.532 1.00 56.38 350 ASP B O 1
ATOM 6225 N N . GLU B 2 354 ? 45.205 69.449 38.356 1.00 42.69 351 GLU B N 1
ATOM 6226 C CA . GLU B 2 354 ? 43.875 69.662 37.785 1.00 46.72 351 GLU B CA 1
ATOM 6227 C C . GLU B 2 354 ? 43.240 70.887 38.444 1.00 57.08 351 GLU B C 1
ATOM 6228 O O . GLU B 2 354 ? 43.646 71.299 39.529 1.00 55.41 351 GLU B O 1
ATOM 6234 N N . VAL B 2 355 ? 42.367 71.560 37.718 1.00 43.50 352 VAL B N 1
ATOM 6235 C CA . VAL B 2 355 ? 41.816 72.781 38.213 1.00 31.14 352 VAL B CA 1
ATOM 6236 C C . VAL B 2 355 ? 40.338 72.591 38.325 1.00 42.90 352 VAL B C 1
ATOM 6237 O O . VAL B 2 355 ? 39.715 72.030 37.438 1.00 45.54 352 VAL B O 1
ATOM 6241 N N . LEU B 2 356 ? 39.752 73.002 39.435 1.00 43.62 353 LEU B N 1
ATOM 6242 C CA . LEU B 2 356 ? 38.342 72.782 39.556 1.00 40.79 353 LEU B CA 1
ATOM 6243 C C . LEU B 2 356 ? 37.575 74.138 39.638 1.00 40.70 353 LEU B C 1
ATOM 6244 O O . LEU B 2 356 ? 37.797 74.954 40.520 1.00 51.11 353 LEU B O 1
ATOM 6249 N N . ILE B 2 357 ? 36.674 74.373 38.712 1.00 56.08 354 ILE B N 1
ATOM 6250 C CA . ILE B 2 357 ? 35.962 75.621 38.739 1.00 41.71 354 ILE B CA 1
ATOM 6251 C C . ILE B 2 357 ? 34.513 75.338 38.968 1.00 46.85 354 ILE B C 1
ATOM 6252 O O . ILE B 2 357 ? 33.833 74.882 38.083 1.00 48.76 354 ILE B O 1
ATOM 6257 N N . THR B 2 358 ? 34.012 75.658 40.150 1.00 45.04 355 THR B N 1
ATOM 6258 C CA . THR B 2 358 ? 32.610 75.377 40.428 1.00 48.61 355 THR B CA 1
ATOM 6259 C C . THR B 2 358 ? 32.212 76.156 41.624 1.00 77.51 355 THR B C 1
ATOM 6260 O O . THR B 2 358 ? 33.062 76.666 42.383 1.00 42.92 355 THR B O 1
ATOM 6264 N N . ASP B 2 359 ? 30.912 76.268 41.776 1.00 32.83 356 ASP B N 1
ATOM 6265 C CA . ASP B 2 359 ? 30.347 76.887 42.946 1.00 73.27 356 ASP B CA 1
ATOM 6266 C C . ASP B 2 359 ? 29.268 76.026 43.549 1.00 44.67 356 ASP B C 1
ATOM 6267 O O . ASP B 2 359 ? 28.425 76.538 44.295 1.00 47.31 356 ASP B O 1
ATOM 6272 N N . ASP B 2 360 ? 29.299 74.730 43.202 1.00 35.84 357 ASP B N 1
ATOM 6273 C CA . ASP B 2 360 ? 28.390 73.704 43.742 1.00 39.70 357 ASP B CA 1
ATOM 6274 C C . ASP B 2 360 ? 29.186 72.931 44.791 1.00 48.03 357 ASP B C 1
ATOM 6275 O O . ASP B 2 360 ? 30.135 72.221 44.426 1.00 47.49 357 ASP B O 1
ATOM 6280 N N . HIS B 2 361 ? 28.793 73.023 46.069 1.00 56.69 358 HIS B N 1
ATOM 6281 C CA . HIS B 2 361 ? 29.546 72.366 47.157 1.00 47.82 358 HIS B CA 1
ATOM 6282 C C . HIS B 2 361 ? 29.559 70.869 47.005 1.00 58.61 358 HIS B C 1
ATOM 6283 O O . HIS B 2 361 ? 30.562 70.250 47.328 1.00 46.31 358 HIS B O 1
ATOM 6290 N N . THR B 2 362 ? 28.477 70.282 46.488 1.00 46.79 359 THR B N 1
ATOM 6291 C CA . THR B 2 362 ? 28.435 68.817 46.280 1.00 41.64 359 THR B CA 1
ATOM 6292 C C . THR B 2 362 ? 29.420 68.335 45.196 1.00 57.05 359 THR B C 1
ATOM 6293 O O . THR B 2 362 ? 29.917 67.202 45.251 1.00 50.68 359 THR B O 1
ATOM 6297 N N . VAL B 2 363 ? 29.737 69.187 44.229 1.00 57.25 360 VAL B N 1
ATOM 6298 C CA . VAL B 2 363 ? 30.802 68.812 43.272 1.00 51.03 360 VAL B CA 1
ATOM 6299 C C . VAL B 2 363 ? 32.172 68.843 43.992 1.00 44.77 360 VAL B C 1
ATOM 6300 O O . VAL B 2 363 ? 33.053 67.981 43.776 1.00 51.18 360 VAL B O 1
ATOM 6304 N N . VAL B 2 364 ? 32.348 69.829 44.863 1.00 39.68 361 VAL B N 1
ATOM 6305 C CA . VAL B 2 364 ? 33.576 69.919 45.630 1.00 33.03 361 VAL B CA 1
ATOM 6306 C C . VAL B 2 364 ? 33.698 68.733 46.577 1.00 48.56 361 VAL B C 1
ATOM 6307 O O . VAL B 2 364 ? 34.736 68.123 46.660 1.00 48.99 361 VAL B O 1
ATOM 6311 N N . GLY B 2 365 ? 32.594 68.351 47.200 1.00 43.02 362 GLY B N 1
ATOM 6312 C CA . GLY B 2 365 ? 32.600 67.258 48.149 1.00 32.56 362 GLY B CA 1
ATOM 6313 C C . GLY B 2 365 ? 32.940 65.915 47.558 1.00 41.32 362 GLY B C 1
ATOM 6314 O O . GLY B 2 365 ? 33.713 65.134 48.134 1.00 62.71 362 GLY B O 1
ATOM 6315 N N . ASP B 2 366 ? 32.368 65.651 46.404 1.00 49.10 363 ASP B N 1
ATOM 6316 C CA . ASP B 2 366 ? 32.585 64.405 45.721 1.00 87.57 363 ASP B CA 1
ATOM 6317 C C . ASP B 2 366 ? 34.009 64.360 45.220 1.00 33.64 363 ASP B C 1
ATOM 6318 O O . ASP B 2 366 ? 34.630 63.293 45.165 1.00 50.29 363 ASP B O 1
ATOM 6323 N N . ALA B 2 367 ? 34.545 65.526 44.878 1.00 44.40 364 ALA B N 1
ATOM 6324 C CA . ALA B 2 367 ? 35.918 65.603 44.385 1.00 43.21 364 ALA B CA 1
ATOM 6325 C C . ALA B 2 367 ? 36.939 65.435 45.512 1.00 68.58 364 ALA B C 1
ATOM 6326 O O . ALA B 2 367 ? 38.083 65.132 45.239 1.00 45.31 364 ALA B O 1
ATOM 6328 N N . ILE B 2 368 ? 36.520 65.669 46.760 1.00 58.01 365 ILE B N 1
ATOM 6329 C CA . ILE B 2 368 ? 37.342 65.368 47.947 1.00 37.42 365 ILE B CA 1
ATOM 6330 C C . ILE B 2 368 ? 37.330 63.866 48.258 1.00 55.47 365 ILE B C 1
ATOM 6331 O O . ILE B 2 368 ? 38.370 63.319 48.540 1.00 47.34 365 ILE B O 1
ATOM 6336 N N . ALA B 2 369 ? 36.174 63.197 48.129 1.00 40.87 366 ALA B N 1
ATOM 6337 C CA . ALA B 2 369 ? 36.019 61.769 48.490 1.00 36.07 366 ALA B CA 1
ATOM 6338 C C . ALA B 2 369 ? 36.784 60.837 47.536 1.00 47.89 366 ALA B C 1
ATOM 6339 O O . ALA B 2 369 ? 37.313 59.822 47.944 1.00 75.13 366 ALA B O 1
ATOM 6341 N N . ARG B 2 370 ? 36.782 61.215 46.263 1.00 56.19 367 ARG B N 1
ATOM 6342 C CA . ARG B 2 370 ? 37.385 60.469 45.173 1.00 83.82 367 ARG B CA 1
ATOM 6343 C C . ARG B 2 370 ? 38.907 60.520 45.229 1.00 51.06 367 ARG B C 1
ATOM 6344 O O . ARG B 2 370 ? 39.578 59.567 44.880 1.00 73.62 367 ARG B O 1
ATOM 6352 N N . VAL B 2 371 ? 39.433 61.637 45.697 1.00 66.63 368 VAL B N 1
ATOM 6353 C CA . VAL B 2 371 ? 40.853 61.848 45.765 1.00 51.19 368 VAL B CA 1
ATOM 6354 C C . VAL B 2 371 ? 41.475 61.425 47.118 1.00 64.76 368 VAL B C 1
ATOM 6355 O O . VAL B 2 371 ? 42.647 61.123 47.177 1.00 58.33 368 VAL B O 1
ATOM 6359 N N . GLU B 2 372 ? 40.686 61.411 48.190 1.00 78.97 369 GLU B N 1
ATOM 6360 C CA . GLU B 2 372 ? 41.190 61.098 49.545 1.00 77.39 369 GLU B CA 1
ATOM 6361 C C . GLU B 2 372 ? 42.531 61.750 49.890 1.00 49.16 369 GLU B C 1
ATOM 6362 O O . GLU B 2 372 ? 43.544 61.068 50.075 1.00 49.24 369 GLU B O 1
ATOM 6368 N N . PRO B 2 373 ? 42.544 63.074 49.955 1.00 48.57 370 PRO B N 1
ATOM 6369 C CA . PRO B 2 373 ? 43.763 63.736 50.338 1.00 40.36 370 PRO B CA 1
ATOM 6370 C C . PRO B 2 373 ? 44.066 63.489 51.843 1.00 66.33 370 PRO B C 1
ATOM 6371 O O . PRO B 2 373 ? 43.250 62.902 52.550 1.00 47.07 370 PRO B O 1
ATOM 6375 N N . ALA B 2 374 ? 45.269 63.864 52.270 1.00 39.85 371 ALA B N 1
ATOM 6376 C CA . ALA B 2 374 ? 45.718 63.775 53.644 1.00 41.78 371 ALA B CA 1
ATOM 6377 C C . ALA B 2 374 ? 45.297 65.044 54.346 1.00 42.17 371 ALA B C 1
ATOM 6378 O O . ALA B 2 374 ? 45.185 65.075 55.569 1.00 45.23 371 ALA B O 1
ATOM 6380 N N . ALA B 2 375 ? 45.077 66.103 53.579 1.00 37.15 372 ALA B N 1
ATOM 6381 C CA . ALA B 2 375 ? 44.532 67.338 54.157 1.00 41.56 372 ALA B CA 1
ATOM 6382 C C . ALA B 2 375 ? 43.778 68.196 53.121 1.00 42.98 372 ALA B C 1
ATOM 6383 O O . ALA B 2 375 ? 44.077 68.143 51.956 1.00 40.60 372 ALA B O 1
ATOM 6385 N N . ILE B 2 376 ? 42.875 69.033 53.613 1.00 42.30 373 ILE B N 1
ATOM 6386 C CA . ILE B 2 376 ? 41.995 69.882 52.846 1.00 32.23 373 ILE B CA 1
ATOM 6387 C C . ILE B 2 376 ? 42.213 71.315 53.299 1.00 53.94 373 ILE B C 1
ATOM 6388 O O . ILE B 2 376 ? 42.336 71.604 54.502 1.00 38.08 373 ILE B O 1
ATOM 6393 N N . PHE B 2 377 ? 42.354 72.206 52.339 1.00 40.57 374 PHE B N 1
ATOM 6394 C CA . PHE B 2 377 ? 42.388 73.655 52.624 1.00 34.56 374 PHE B CA 1
ATOM 6395 C C . PHE B 2 377 ? 41.259 74.245 51.824 1.00 38.30 374 PHE B C 1
ATOM 6396 O O . PHE B 2 377 ? 41.233 74.115 50.610 1.00 39.38 374 PHE B O 1
ATOM 6404 N N . GLY B 2 378 ? 40.262 74.771 52.524 1.00 27.28 375 GLY B N 1
ATOM 6405 C CA . GLY B 2 378 ? 38.989 75.185 51.891 1.00 32.49 375 GLY B CA 1
ATOM 6406 C C . GLY B 2 378 ? 38.145 76.102 52.787 1.00 37.36 375 GLY B C 1
ATOM 6407 O O . GLY B 2 378 ? 38.698 76.825 53.618 1.00 37.18 375 GLY B O 1
ATOM 6408 N N . THR B 2 379 ? 36.829 76.129 52.564 1.00 32.24 376 THR B N 1
ATOM 6409 C CA . THR B 2 379 ? 35.913 76.951 53.360 1.00 42.05 376 THR B CA 1
ATOM 6410 C C . THR B 2 379 ? 35.306 76.110 54.525 1.00 30.03 376 THR B C 1
ATOM 6411 O O . THR B 2 379 ? 35.636 74.901 54.662 1.00 42.93 376 THR B O 1
ATOM 6415 N N . GLN B 2 380 ? 34.355 76.700 55.269 1.00 43.73 377 GLN B N 1
ATOM 6416 C CA . GLN B 2 380 ? 33.701 75.968 56.354 1.00 41.29 377 GLN B CA 1
ATOM 6417 C C . GLN B 2 380 ? 33.011 74.746 55.863 1.00 35.56 377 GLN B C 1
ATOM 6418 O O . GLN B 2 380 ? 32.970 73.741 56.572 1.00 42.94 377 GLN B O 1
ATOM 6424 N N . MET B 2 381 ? 32.478 74.816 54.653 1.00 34.10 378 MET B N 1
ATOM 6425 C CA A MET B 2 381 ? 31.847 73.653 54.061 0.50 36.20 378 MET B CA 1
ATOM 6426 C CA B MET B 2 381 ? 31.845 73.680 54.030 0.50 42.86 378 MET B CA 1
ATOM 6427 C C . MET B 2 381 ? 32.872 72.541 53.735 1.00 33.10 378 MET B C 1
ATOM 6428 O O . MET B 2 381 ? 32.549 71.344 53.808 1.00 42.30 378 MET B O 1
ATOM 6437 N N . GLU B 2 382 ? 34.109 72.899 53.378 1.00 44.43 379 GLU B N 1
ATOM 6438 C CA . GLU B 2 382 ? 35.093 71.834 53.135 1.00 33.58 379 GLU B CA 1
ATOM 6439 C C . GLU B 2 382 ? 35.540 71.261 54.477 1.00 49.90 379 GLU B C 1
ATOM 6440 O O . GLU B 2 382 ? 35.814 70.048 54.600 1.00 43.21 379 GLU B O 1
ATOM 6446 N N . ARG B 2 383 ? 35.526 72.113 55.499 1.00 45.40 380 ARG B N 1
ATOM 6447 C CA . ARG B 2 383 ? 35.857 71.671 56.862 1.00 45.25 380 ARG B CA 1
ATOM 6448 C C . ARG B 2 383 ? 34.834 70.607 57.312 1.00 32.76 380 ARG B C 1
ATOM 6449 O O . ARG B 2 383 ? 35.197 69.495 57.694 1.00 50.02 380 ARG B O 1
ATOM 6457 N N . HIS B 2 384 ? 33.553 70.889 57.090 1.00 48.50 381 HIS B N 1
ATOM 6458 C CA . HIS B 2 384 ? 32.528 69.891 57.388 1.00 30.72 381 HIS B CA 1
ATOM 6459 C C . HIS B 2 384 ? 32.593 68.607 56.537 1.00 48.38 381 HIS B C 1
ATOM 6460 O O . HIS B 2 384 ? 32.204 67.557 56.998 1.00 42.09 381 HIS B O 1
ATOM 6467 N N . VAL B 2 385 ? 33.160 68.666 55.341 1.00 44.99 382 VAL B N 1
ATOM 6468 C CA . VAL B 2 385 ? 33.302 67.437 54.569 1.00 40.20 382 VAL B CA 1
ATOM 6469 C C . VAL B 2 385 ? 34.399 66.626 55.202 1.00 42.32 382 VAL B C 1
ATOM 6470 O O . VAL B 2 385 ? 34.283 65.413 55.316 1.00 52.69 382 VAL B O 1
ATOM 6474 N N . GLY B 2 386 ? 35.457 67.317 55.631 1.00 39.32 383 GLY B N 1
ATOM 6475 C CA . GLY B 2 386 ? 36.584 66.683 56.348 1.00 40.12 383 GLY B CA 1
ATOM 6476 C C . GLY B 2 386 ? 36.152 65.915 57.583 1.00 46.14 383 GLY B C 1
ATOM 6477 O O . GLY B 2 386 ? 36.550 64.766 57.774 1.00 57.83 383 GLY B O 1
ATOM 6478 N N . LYS B 2 387 ? 35.296 66.545 58.401 1.00 49.34 384 LYS B N 1
ATOM 6479 C CA . LYS B 2 387 ? 34.699 65.881 59.568 1.00 49.92 384 LYS B CA 1
ATOM 6480 C C . LYS B 2 387 ? 33.901 64.621 59.188 1.00 45.63 384 LYS B C 1
ATOM 6481 O O . LYS B 2 387 ? 34.089 63.589 59.799 1.00 70.04 384 LYS B O 1
ATOM 6487 N N . ARG B 2 388 ? 33.004 64.718 58.204 1.00 56.32 385 ARG B N 1
ATOM 6488 C CA A ARG B 2 388 ? 32.283 63.532 57.726 0.50 60.93 385 ARG B CA 1
ATOM 6489 C CA B ARG B 2 388 ? 32.265 63.567 57.703 0.50 61.95 385 ARG B CA 1
ATOM 6490 C C . ARG B 2 388 ? 33.248 62.468 57.237 1.00 68.29 385 ARG B C 1
ATOM 6491 O O . ARG B 2 388 ? 33.033 61.281 57.477 1.00 49.14 385 ARG B O 1
ATOM 6506 N N . LEU B 2 389 ? 34.341 62.873 56.587 1.00 50.62 386 LEU B N 1
ATOM 6507 C CA . LEU B 2 389 ? 35.282 61.868 56.031 1.00 37.12 386 LEU B CA 1
ATOM 6508 C C . LEU B 2 389 ? 36.503 61.557 56.890 1.00 50.30 386 LEU B C 1
ATOM 6509 O O . LEU B 2 389 ? 37.408 60.841 56.439 1.00 55.35 386 LEU B O 1
ATOM 6514 N N . ASN B 2 390 ? 36.584 62.136 58.088 1.00 43.47 387 ASN B N 1
ATOM 6515 C CA . ASN B 2 390 ? 37.739 61.898 58.931 1.00 56.61 387 ASN B CA 1
ATOM 6516 C C . ASN B 2 390 ? 39.066 62.411 58.270 1.00 39.16 387 ASN B C 1
ATOM 6517 O O . ASN B 2 390 ? 40.097 61.694 58.254 1.00 56.97 387 ASN B O 1
ATOM 6522 N N . ILE B 2 391 ? 39.038 63.643 57.711 1.00 34.17 388 ILE B N 1
ATOM 6523 C CA . ILE B 2 391 ? 40.241 64.281 57.077 1.00 39.21 388 ILE B CA 1
ATOM 6524 C C . ILE B 2 391 ? 40.448 65.722 57.607 1.00 38.69 388 ILE B C 1
ATOM 6525 O O . ILE B 2 391 ? 39.531 66.522 57.579 1.00 43.90 388 ILE B O 1
ATOM 6530 N N . PRO B 2 392 ? 41.646 66.059 58.087 1.00 48.16 389 PRO B N 1
ATOM 6531 C CA . PRO B 2 392 ? 41.776 67.445 58.581 1.00 43.48 389 PRO B CA 1
ATOM 6532 C C . PRO B 2 392 ? 41.595 68.518 57.526 1.00 51.01 389 PRO B C 1
ATOM 6533 O O . PRO B 2 392 ? 41.894 68.307 56.333 1.00 48.94 389 PRO B O 1
ATOM 6537 N N . CYS B 2 393 ? 41.123 69.670 57.968 1.00 43.14 390 CYS B N 1
ATOM 6538 C CA . CYS B 2 393 ? 40.924 70.815 57.088 1.00 39.07 390 CYS B CA 1
ATOM 6539 C C . CYS B 2 393 ? 41.386 72.140 57.678 1.00 49.64 390 CYS B C 1
ATOM 6540 O O . CYS B 2 393 ? 40.974 72.524 58.756 1.00 56.71 390 CYS B O 1
ATOM 6543 N N . GLY B 2 394 ? 42.195 72.866 56.936 1.00 45.56 391 GLY B N 1
ATOM 6544 C CA . GLY B 2 394 ? 42.525 74.253 57.317 1.00 49.47 391 GLY B CA 1
ATOM 6545 C C . GLY B 2 394 ? 41.631 75.192 56.514 1.00 43.06 391 GLY B C 1
ATOM 6546 O O . GLY B 2 394 ? 41.510 75.062 55.291 1.00 61.01 391 GLY B O 1
ATOM 6547 N N . VAL B 2 395 ? 41.006 76.128 57.197 1.00 40.75 392 VAL B N 1
ATOM 6548 C CA . VAL B 2 395 ? 40.061 77.051 56.579 1.00 38.21 392 VAL B CA 1
ATOM 6549 C C . VAL B 2 395 ? 40.813 78.245 56.014 1.00 47.59 392 VAL B C 1
ATOM 6550 O O . VAL B 2 395 ? 41.529 78.936 56.750 1.00 47.76 392 VAL B O 1
ATOM 6554 N N . ILE B 2 396 ? 40.662 78.481 54.705 1.00 36.10 393 ILE B N 1
ATOM 6555 C CA . ILE B 2 396 ? 41.440 79.529 54.042 1.00 39.97 393 ILE B CA 1
ATOM 6556 C C . ILE B 2 396 ? 40.597 80.613 53.395 1.00 38.19 393 ILE B C 1
ATOM 6557 O O . ILE B 2 396 ? 41.164 81.593 52.887 1.00 43.68 393 ILE B O 1
ATOM 6562 N N . ALA B 2 397 ? 39.268 80.480 53.403 1.00 28.42 394 ALA B N 1
ATOM 6563 C CA . ALA B 2 397 ? 38.457 81.480 52.671 1.00 42.16 394 ALA B CA 1
ATOM 6564 C C . ALA B 2 397 ? 37.061 81.538 53.139 1.00 41.55 394 ALA B C 1
ATOM 6565 O O . ALA B 2 397 ? 36.551 80.568 53.698 1.00 35.45 394 ALA B O 1
ATOM 6567 N N . ALA B 2 398 ? 36.397 82.638 52.825 1.00 39.47 395 ALA B N 1
ATOM 6568 C CA . ALA B 2 398 ? 35.047 82.815 53.283 1.00 58.60 395 ALA B CA 1
ATOM 6569 C C . ALA B 2 398 ? 34.107 81.741 52.720 1.00 56.49 395 ALA B C 1
ATOM 6570 O O . ALA B 2 398 ? 34.413 81.151 51.645 1.00 39.68 395 ALA B O 1
ATOM 6572 N N . PRO B 2 399 ? 32.825 81.814 53.222 1.00 79.73 396 PRO B N 1
ATOM 6573 C CA . PRO B 2 399 ? 31.916 81.327 54.276 1.00 57.31 396 PRO B CA 1
ATOM 6574 C C . PRO B 2 399 ? 32.777 80.913 55.425 1.00 41.00 396 PRO B C 1
ATOM 6575 O O . PRO B 2 399 ? 33.486 79.881 55.365 1.00 58.48 396 PRO B O 1
ATOM 6579 N N . ILE B 2 400 ? 32.864 81.834 56.376 1.00 69.25 397 ILE B N 1
ATOM 6580 C CA . ILE B 2 400 ? 33.604 81.607 57.586 1.00 53.78 397 ILE B CA 1
ATOM 6581 C C . ILE B 2 400 ? 32.735 81.853 58.783 1.00 47.05 397 ILE B C 1
ATOM 6582 O O . ILE B 2 400 ? 31.715 82.577 58.714 1.00 46.26 397 ILE B O 1
ATOM 6587 N N . HIS B 2 401 ? 33.154 81.261 59.893 1.00 57.20 398 HIS B N 1
ATOM 6588 C CA . HIS B 2 401 ? 32.438 81.376 61.147 1.00 36.50 398 HIS B CA 1
ATOM 6589 C C . HIS B 2 401 ? 33.204 82.219 62.117 1.00 37.33 398 HIS B C 1
ATOM 6590 O O . HIS B 2 401 ? 34.335 82.663 61.844 1.00 57.05 398 HIS B O 1
ATOM 6597 N N . ILE B 2 402 ? 32.621 82.390 63.284 1.00 47.29 399 ILE B N 1
ATOM 6598 C CA . ILE B 2 402 ? 33.186 83.231 64.317 1.00 60.12 399 ILE B CA 1
ATOM 6599 C C . ILE B 2 402 ? 34.619 82.758 64.646 1.00 39.89 399 ILE B C 1
ATOM 6600 O O . ILE B 2 402 ? 35.584 83.548 64.731 1.00 47.24 399 ILE B O 1
ATOM 6605 N N . GLN B 2 403 ? 34.825 81.474 64.750 1.00 41.57 400 GLN B N 1
ATOM 6606 C CA . GLN B 2 403 ? 36.205 81.074 65.023 1.00 33.91 400 GLN B CA 1
ATOM 6607 C C . GLN B 2 403 ? 37.156 81.547 63.868 1.00 56.23 400 GLN B C 1
ATOM 6608 O O . GLN B 2 403 ? 38.356 81.559 64.000 1.00 45.04 400 GLN B O 1
ATOM 6614 N N . ASP B 2 404 ? 36.613 81.984 62.748 1.00 48.62 401 ASP B N 1
ATOM 6615 C CA . ASP B 2 404 ? 37.505 82.478 61.699 1.00 51.51 401 ASP B CA 1
ATOM 6616 C C . ASP B 2 404 ? 37.716 83.994 61.763 1.00 86.18 401 ASP B C 1
ATOM 6617 O O . ASP B 2 404 ? 38.355 84.567 60.898 1.00 51.79 401 ASP B O 1
ATOM 6622 N N . PHE B 2 405 ? 37.169 84.635 62.794 1.00 38.09 402 PHE B N 1
ATOM 6623 C CA . PHE B 2 405 ? 37.513 86.039 63.121 1.00 48.33 402 PHE B CA 1
ATOM 6624 C C . PHE B 2 405 ? 38.288 86.203 64.455 1.00 58.82 402 PHE B C 1
ATOM 6625 O O . PHE B 2 405 ? 37.830 86.888 65.334 1.00 45.28 402 PHE B O 1
ATOM 6633 N N . PRO B 2 406 ? 39.501 85.633 64.560 1.00 45.88 403 PRO B N 1
ATOM 6634 C CA . PRO B 2 406 ? 40.263 85.718 65.845 1.00 56.76 403 PRO B CA 1
ATOM 6635 C C . PRO B 2 406 ? 40.614 87.138 66.295 1.00 51.47 403 PRO B C 1
ATOM 6636 O O . PRO B 2 406 ? 40.838 88.001 65.459 1.00 42.47 403 PRO B O 1
ATOM 6640 N N . VAL B 2 407 ? 40.724 87.365 67.605 1.00 41.75 404 VAL B N 1
ATOM 6641 C CA . VAL B 2 407 ? 41.258 88.641 68.070 1.00 38.44 404 VAL B CA 1
ATOM 6642 C C . VAL B 2 407 ? 42.804 88.536 68.230 1.00 30.69 404 VAL B C 1
ATOM 6643 O O . VAL B 2 407 ? 43.513 89.543 68.216 1.00 56.33 404 VAL B O 1
ATOM 6647 N N . GLY B 2 408 ? 43.309 87.308 68.329 1.00 36.47 405 GLY B N 1
ATOM 6648 C CA . GLY B 2 408 ? 44.742 87.063 68.255 1.00 53.30 405 GLY B CA 1
ATOM 6649 C C . GLY B 2 408 ? 45.177 87.518 66.878 1.00 39.90 405 GLY B C 1
ATOM 6650 O O . GLY B 2 408 ? 44.390 87.480 65.946 1.00 49.96 405 GLY B O 1
ATOM 6651 N N . TYR B 2 409 ? 46.412 87.987 66.770 1.00 40.11 406 TYR B N 1
ATOM 6652 C CA . TYR B 2 409 ? 46.949 88.524 65.531 1.00 28.40 406 TYR B CA 1
ATOM 6653 C C . TYR B 2 409 ? 47.203 87.411 64.536 1.00 63.40 406 TYR B C 1
ATOM 6654 O O . TYR B 2 409 ? 48.154 86.662 64.696 1.00 44.40 406 TYR B O 1
ATOM 6663 N N . ARG B 2 410 ? 46.358 87.328 63.505 1.00 41.53 407 ARG B N 1
ATOM 6664 C CA . ARG B 2 410 ? 46.450 86.293 62.447 1.00 52.43 407 ARG B CA 1
ATOM 6665 C C . ARG B 2 410 ? 46.355 86.830 61.021 1.00 29.12 407 ARG B C 1
ATOM 6666 O O . ARG B 2 410 ? 45.376 86.576 60.326 1.00 44.53 407 ARG B O 1
ATOM 6674 N N . PRO B 2 411 ? 47.351 87.587 60.587 1.00 34.27 408 PRO B N 1
ATOM 6675 C CA . PRO B 2 411 ? 47.345 87.980 59.156 1.00 27.20 408 PRO B CA 1
ATOM 6676 C C . PRO B 2 411 ? 47.627 86.755 58.282 1.00 39.37 408 PRO B C 1
ATOM 6677 O O . PRO B 2 411 ? 48.267 85.811 58.764 1.00 36.18 408 PRO B O 1
ATOM 6681 N N . PHE B 2 412 ? 47.193 86.770 57.022 1.00 42.45 409 PHE B N 1
ATOM 6682 C CA . PHE B 2 412 ? 47.658 85.749 56.052 1.00 42.75 409 PHE B CA 1
ATOM 6683 C C . PHE B 2 412 ? 48.751 86.304 55.151 1.00 43.08 409 PHE B C 1
ATOM 6684 O O . PHE B 2 412 ? 49.524 85.554 54.537 1.00 43.93 409 PHE B O 1
ATOM 6692 N N . LEU B 2 413 ? 48.837 87.631 55.107 1.00 39.33 410 LEU B N 1
ATOM 6693 C CA . LEU B 2 413 ? 49.735 88.324 54.206 1.00 36.49 410 LEU B CA 1
ATOM 6694 C C . LEU B 2 413 ? 50.988 88.736 54.882 1.00 59.11 410 LEU B C 1
ATOM 6695 O O . LEU B 2 413 ? 51.005 88.874 56.080 1.00 55.12 410 LEU B O 1
ATOM 6700 N N . GLY B 2 414 ? 52.037 88.987 54.109 1.00 39.67 411 GLY B N 1
ATOM 6701 C CA . GLY B 2 414 ? 53.244 89.571 54.665 1.00 39.62 411 GLY B CA 1
ATOM 6702 C C . GLY B 2 414 ? 54.112 88.558 55.355 1.00 55.26 411 GLY B C 1
ATOM 6703 O O . GLY B 2 414 ? 53.867 87.334 55.281 1.00 32.10 411 GLY B O 1
ATOM 6704 N N . TYR B 2 415 ? 55.134 89.039 56.046 1.00 36.81 412 TYR B N 1
ATOM 6705 C CA . TYR B 2 415 ? 56.097 88.078 56.569 1.00 48.44 412 TYR B CA 1
ATOM 6706 C C . TYR B 2 415 ? 55.585 87.307 57.754 1.00 60.20 412 TYR B C 1
ATOM 6707 O O . TYR B 2 415 ? 55.811 86.123 57.831 1.00 46.09 412 TYR B O 1
ATOM 6716 N N . GLU B 2 416 ? 54.860 87.960 58.657 1.00 37.77 413 GLU B N 1
ATOM 6717 C CA . GLU B 2 416 ? 54.234 87.219 59.756 1.00 57.35 413 GLU B CA 1
ATOM 6718 C C . GLU B 2 416 ? 53.146 86.268 59.198 1.00 28.89 413 GLU B C 1
ATOM 6719 O O . GLU B 2 416 ? 52.941 85.177 59.705 1.00 51.34 413 GLU B O 1
ATOM 6725 N N . GLY B 2 417 ? 52.437 86.714 58.163 1.00 40.81 414 GLY B N 1
ATOM 6726 C CA . GLY B 2 417 ? 51.440 85.863 57.522 1.00 26.80 414 GLY B CA 1
ATOM 6727 C C . GLY B 2 417 ? 52.077 84.535 57.091 1.00 34.38 414 GLY B C 1
ATOM 6728 O O . GLY B 2 417 ? 51.473 83.479 57.281 1.00 45.34 414 GLY B O 1
ATOM 6729 N N . THR B 2 418 ? 53.324 84.571 56.583 1.00 32.18 415 THR B N 1
ATOM 6730 C CA . THR B 2 418 ? 54.000 83.311 56.230 1.00 37.02 415 THR B CA 1
ATOM 6731 C C . THR B 2 418 ? 54.161 82.398 57.430 1.00 47.13 415 THR B C 1
ATOM 6732 O O . THR B 2 418 ? 53.992 81.174 57.325 1.00 42.66 415 THR B O 1
ATOM 6736 N N . ASN B 2 419 ? 54.425 82.993 58.584 1.00 46.69 416 ASN B N 1
ATOM 6737 C CA . ASN B 2 419 ? 54.534 82.215 59.814 1.00 40.75 416 ASN B CA 1
ATOM 6738 C C . ASN B 2 419 ? 53.239 81.518 60.174 1.00 38.23 416 ASN B C 1
ATOM 6739 O O . ASN B 2 419 ? 53.256 80.329 60.478 1.00 38.23 416 ASN B O 1
ATOM 6744 N N . GLN B 2 420 ? 52.122 82.242 60.076 1.00 33.42 417 GLN B N 1
ATOM 6745 C CA . GLN B 2 420 ? 50.794 81.673 60.338 1.00 49.98 417 GLN B CA 1
ATOM 6746 C C . GLN B 2 420 ? 50.426 80.509 59.402 1.00 36.19 417 GLN B C 1
ATOM 6747 O O . GLN B 2 420 ? 49.760 79.561 59.825 1.00 51.86 417 GLN B O 1
ATOM 6753 N N . LEU B 2 421 ? 50.862 80.587 58.132 1.00 47.20 418 LEU B N 1
ATOM 6754 C CA . LEU B 2 421 ? 50.481 79.578 57.118 1.00 31.24 418 LEU B CA 1
ATOM 6755 C C . LEU B 2 421 ? 51.221 78.253 57.305 1.00 28.77 418 LEU B C 1
ATOM 6756 O O . LEU B 2 421 ? 50.640 77.164 57.135 1.00 52.55 418 LEU B O 1
ATOM 6761 N N . VAL B 2 422 ? 52.507 78.352 57.634 1.00 33.41 419 VAL B N 1
ATOM 6762 C CA . VAL B 2 422 ? 53.243 77.205 58.151 1.00 33.16 419 VAL B CA 1
ATOM 6763 C C . VAL B 2 422 ? 52.474 76.455 59.254 1.00 48.43 419 VAL B C 1
ATOM 6764 O O . VAL B 2 422 ? 52.287 75.246 59.147 1.00 42.10 419 VAL B O 1
ATOM 6768 N N . ASP B 2 423 ? 52.047 77.161 60.313 1.00 36.16 420 ASP B N 1
ATOM 6769 C CA . ASP B 2 423 ? 51.365 76.481 61.437 1.00 46.35 420 ASP B CA 1
ATOM 6770 C C . ASP B 2 423 ? 50.093 75.890 60.916 1.00 42.79 420 ASP B C 1
ATOM 6771 O O . ASP B 2 423 ? 49.826 74.724 61.153 1.00 40.90 420 ASP B O 1
ATOM 6776 N N . LEU B 2 424 ? 49.294 76.697 60.206 1.00 30.85 421 LEU B N 1
ATOM 6777 C CA . LEU B 2 424 ? 48.036 76.189 59.716 1.00 35.45 421 LEU B CA 1
ATOM 6778 C C . LEU B 2 424 ? 48.214 74.905 58.906 1.00 36.59 421 LEU B C 1
ATOM 6779 O O . LEU B 2 424 ? 47.496 73.935 59.125 1.00 43.51 421 LEU B O 1
ATOM 6784 N N . ILE B 2 425 ? 49.222 74.885 58.030 1.00 48.25 422 ILE B N 1
ATOM 6785 C CA . ILE B 2 425 ? 49.491 73.720 57.189 1.00 31.18 422 ILE B CA 1
ATOM 6786 C C . ILE B 2 425 ? 50.082 72.534 57.947 1.00 45.63 422 ILE B C 1
ATOM 6787 O O . ILE B 2 425 ? 49.562 71.389 57.843 1.00 42.47 422 ILE B O 1
ATOM 6792 N N . TYR B 2 426 ? 51.176 72.776 58.684 1.00 32.94 423 TYR B N 1
ATOM 6793 C CA . TYR B 2 426 ? 51.812 71.674 59.426 1.00 34.70 423 TYR B CA 1
ATOM 6794 C C . TYR B 2 426 ? 50.780 71.069 60.403 1.00 37.39 423 TYR B C 1
ATOM 6795 O O . TYR B 2 426 ? 50.674 69.853 60.527 1.00 49.46 423 TYR B O 1
ATOM 6804 N N . ASN B 2 427 ? 49.975 71.919 61.046 1.00 36.81 424 ASN B N 1
ATOM 6805 C CA . ASN B 2 427 ? 49.003 71.414 62.023 1.00 42.28 424 ASN B CA 1
ATOM 6806 C C . ASN B 2 427 ? 47.933 70.525 61.371 1.00 45.81 424 ASN B C 1
ATOM 6807 O O . ASN B 2 427 ? 47.549 69.501 61.942 1.00 41.91 424 ASN B O 1
ATOM 6812 N N . SER B 2 428 ? 47.456 70.872 60.179 1.00 37.70 425 SER B N 1
ATOM 6813 C CA . SER B 2 428 ? 46.399 70.030 59.561 1.00 35.50 425 SER B CA 1
ATOM 6814 C C . SER B 2 428 ? 46.979 68.683 59.166 1.00 46.03 425 SER B C 1
ATOM 6815 O O . SER B 2 428 ? 46.353 67.647 59.341 1.00 43.98 425 SER B O 1
ATOM 6818 N N . PHE B 2 429 ? 48.190 68.687 58.649 1.00 38.05 426 PHE B N 1
ATOM 6819 C CA . PHE B 2 429 ? 48.789 67.409 58.253 1.00 38.75 426 PHE B CA 1
ATOM 6820 C C . PHE B 2 429 ? 49.055 66.576 59.455 1.00 43.45 426 PHE B C 1
ATOM 6821 O O . PHE B 2 429 ? 48.701 65.408 59.469 1.00 42.10 426 PHE B O 1
ATOM 6829 N N . THR B 2 430 ? 49.614 67.186 60.504 1.00 48.88 427 THR B N 1
ATOM 6830 C CA . THR B 2 430 ? 50.022 66.394 61.659 1.00 53.03 427 THR B CA 1
ATOM 6831 C C . THR B 2 430 ? 48.840 65.879 62.494 1.00 50.93 427 THR B C 1
ATOM 6832 O O . THR B 2 430 ? 48.847 64.718 62.917 1.00 47.46 427 THR B O 1
ATOM 6836 N N . LEU B 2 431 ? 47.774 66.668 62.606 1.00 34.73 428 LEU B N 1
ATOM 6837 C CA . LEU B 2 431 ? 46.565 66.169 63.269 1.00 56.96 428 LEU B CA 1
ATOM 6838 C C . LEU B 2 431 ? 46.028 64.875 62.645 1.00 34.09 428 LEU B C 1
ATOM 6839 O O . LEU B 2 431 ? 45.735 63.907 63.365 1.00 53.72 428 LEU B O 1
ATOM 6844 N N . GLY B 2 432 ? 45.987 64.802 61.325 1.00 55.41 429 GLY B N 1
ATOM 6845 C CA . GLY B 2 432 ? 45.540 63.565 60.657 1.00 48.72 429 GLY B CA 1
ATOM 6846 C C . GLY B 2 432 ? 46.494 62.386 60.723 1.00 92.73 429 GLY B C 1
ATOM 6847 O O . GLY B 2 432 ? 46.075 61.229 60.664 1.00 61.75 429 GLY B O 1
ATOM 6848 N N . MET B 2 433 ? 47.787 62.659 60.785 1.00 45.27 430 MET B N 1
ATOM 6849 C CA . MET B 2 433 ? 48.735 61.577 60.960 1.00 51.25 430 MET B CA 1
ATOM 6850 C C . MET B 2 433 ? 48.616 61.006 62.371 1.00 65.05 430 MET B C 1
ATOM 6851 O O . MET B 2 433 ? 48.568 59.786 62.554 1.00 52.35 430 MET B O 1
ATOM 6856 N N . GLU B 2 434 ? 48.509 61.903 63.356 1.00 45.93 431 GLU B N 1
ATOM 6857 C CA . GLU B 2 434 ? 48.525 61.514 64.766 1.00 50.90 431 GLU B CA 1
ATOM 6858 C C . GLU B 2 434 ? 47.311 60.696 65.132 1.00 45.65 431 GLU B C 1
ATOM 6859 O O . GLU B 2 434 ? 47.411 59.708 65.896 1.00 45.52 431 GLU B O 1
ATOM 6865 N N . ASP B 2 435 ? 46.195 61.049 64.509 1.00 43.62 432 ASP B N 1
ATOM 6866 C CA . ASP B 2 435 ? 44.940 60.302 64.564 1.00 60.30 432 ASP B CA 1
ATOM 6867 C C . ASP B 2 435 ? 45.098 58.895 63.959 1.00 63.12 432 ASP B C 1
ATOM 6868 O O . ASP B 2 435 ? 44.700 57.920 64.584 1.00 76.52 432 ASP B O 1
ATOM 6873 N N . HIS B 2 436 ? 45.690 58.784 62.761 1.00 51.70 433 HIS B N 1
ATOM 6874 C CA . HIS B 2 436 ? 45.815 57.481 62.117 1.00 55.46 433 HIS B CA 1
ATOM 6875 C C . HIS B 2 436 ? 46.668 56.565 62.987 1.00 263.30 433 HIS B C 1
ATOM 6876 O O . HIS B 2 436 ? 46.423 55.385 63.113 1.00 60.20 433 HIS B O 1
ATOM 6883 N N . LEU B 2 437 ? 47.654 57.146 63.626 1.00 38.18 434 LEU B N 1
ATOM 6884 C CA . LEU B 2 437 ? 48.572 56.398 64.494 1.00 76.97 434 LEU B CA 1
ATOM 6885 C C . LEU B 2 437 ? 47.923 55.926 65.766 1.00 63.67 434 LEU B C 1
ATOM 6886 O O . LEU B 2 437 ? 48.156 54.800 66.168 1.00 57.41 434 LEU B O 1
ATOM 6891 N N . LEU B 2 438 ? 47.146 56.803 66.412 1.00 51.40 435 LEU B N 1
ATOM 6892 C CA . LEU B 2 438 ? 46.361 56.434 67.595 1.00 71.92 435 LEU B CA 1
ATOM 6893 C C . LEU B 2 438 ? 45.566 55.180 67.355 1.00 57.55 435 LEU B C 1
ATOM 6894 O O . LEU B 2 438 ? 45.639 54.239 68.146 1.00 100.83 435 LEU B O 1
ATOM 6899 N N . GLU B 2 439 ? 44.811 55.156 66.261 1.00 64.46 436 GLU B N 1
ATOM 6900 C CA . GLU B 2 439 ? 43.911 54.033 65.980 1.00 91.29 436 GLU B CA 1
ATOM 6901 C C . GLU B 2 439 ? 44.723 52.788 65.694 1.00 80.50 436 GLU B C 1
ATOM 6902 O O . GLU B 2 439 ? 44.437 51.700 66.197 1.00 103.09 436 GLU B O 1
ATOM 6908 N N . ILE B 2 440 ? 45.776 52.978 64.917 1.00 86.21 437 ILE B N 1
ATOM 6909 C CA . ILE B 2 440 ? 46.719 51.922 64.595 1.00 47.41 437 ILE B CA 1
ATOM 6910 C C . ILE B 2 440 ? 47.308 51.258 65.868 1.00 168.51 437 ILE B C 1
ATOM 6911 O O . ILE B 2 440 ? 47.569 50.053 65.891 1.00 72.00 437 ILE B O 1
ATOM 6916 N N . PHE B 2 441 ? 47.442 52.034 66.940 1.00 64.37 438 PHE B N 1
ATOM 6917 C CA . PHE B 2 441 ? 48.061 51.539 68.178 1.00 80.53 438 PHE B CA 1
ATOM 6918 C C . PHE B 2 441 ? 47.081 51.019 69.238 1.00 81.23 438 PHE B C 1
ATOM 6919 O O . PHE B 2 441 ? 47.425 50.111 69.988 1.00 121.74 438 PHE B O 1
ATOM 6927 N N . GLY B 2 442 ? 45.884 51.618 69.325 1.00 74.13 439 GLY B N 1
ATOM 6928 C CA . GLY B 2 442 ? 44.911 51.271 70.388 1.00 63.65 439 GLY B CA 1
ATOM 6929 C C . GLY B 2 442 ? 43.603 52.062 70.359 1.00 153.78 439 GLY B C 1
ATOM 6930 O O . GLY B 2 442 ? 42.549 51.511 70.032 1.00 158.10 439 GLY B O 1
ATOM 6931 N N . GLY B 2 443 ? 43.655 53.346 70.720 1.00 94.83 440 GLY B N 1
ATOM 6932 C CA . GLY B 2 443 ? 42.445 54.177 70.721 1.00 110.25 440 GLY B CA 1
ATOM 6933 C C . GLY B 2 443 ? 42.550 55.451 71.537 1.00 123.62 440 GLY B C 1
ATOM 6934 O O . GLY B 2 443 ? 41.782 56.397 71.328 1.00 115.75 440 GLY B O 1
#

Solvent-accessible surface area: 33795 Å² total; per-residue (Å²): 186,131,85,22,76,67,103,79,47,75,12,27,17,16,4,14,19,0,3,5,0,0,12,66,0,9,99,28,1,88,24,0,8,0,0,0,0,0,3,54,13,19,2,30,12,0,10,48,28,14,37,118,55,3,36,66,108,1,45,1,6,5,0,20,6,73,79,16,9,41,68,83,156,58,93,45,42,96,13,0,49,106,2,0,69,54,7,85,172,97,93,117,11,44,0,0,0,0,0,0,4,17,1,3,9,31,45,134,20,95,4,108,47,34,6,80,149,0,40,87,99,7,64,10,32,3,4,23,2,92,0,2,5,16,61,52,3,4,1,16,0,3,5,2,0,0,8,27,0,0,63,79,6,58,75,59,166,201,89,99,137,26,64,48,0,1,0,0,0,11,8,63,63,70,2,26,75,83,1,38,89,16,0,99,110,17,7,2,108,25,50,15,18,0,1,16,103,98,30,96,77,14,11,64,2,51,126,39,30,44,0,0,6,0,10,2,10,0,14,94,0,4,50,19,0,70,173,189,36,117,5,100,48,8,42,6,4,2,0,0,0,0,3,0,0,68,32,0,0,56,62,0,0,64,56,33,66,26,149,50,141,64,10,62,123,79,16,50,86,20,44,128,155,6,51,116,46,37,114,28,0,154,41,66,7,0,0,2,5,1,6,2,5,4,5,0,0,4,0,0,0,0,1,72,5,30,3,136,7,69,9,0,0,0,3,86,12,26,106,208,13,3,43,22,0,16,63,13,0,34,92,0,0,77,106,85,70,21,113,60,8,57,0,7,31,109,0,1,13,60,51,0,29,97,70,1,141,83,81,97,6,64,0,0,4,1,3,36,6,24,13,40,0,6,38,8,77,9,8,5,12,5,87,3,21,20,3,42,119,26,61,3,9,4,11,57,7,0,120,26,0,0,42,6,0,0,82,7,6,77,91,48,119,86,106,73,82,83,87,171,93,147,86,76,106,5,88,57,30,49,13,15,12,15,1,3,2,5,5,0,0,0,18,0,0,10,8,7,114,88,0,10,0,0,0,1,0,2,21,6,27,19,20,2,18,2,12,15,0,68,33,39,134,44,130,48,62,13,34,8,28,11,0,15,2,42,65,141,2,94,70,168,1,0,35,82,54,0,36,88,25,0,61,74,15,9,78,48,84,138,7,37,0,0,2,0,0,18,2,5,2,8,34,27,36,159,37,86,16,88,44,2,13,140,116,0,46,152,71,14,135,3,25,10,22,30,2,79,18,69,24,48,154,42,34,17,15,44,0,0,21,68,2,0,13,31,1,0,61,52,18,0,44,61,3,108,169,118,67,77,35,22,97,86,98,31,136,66,24,1,0,0,0,0,1,1,4,14,18,8,9,19,9,132,18,0,10,123,18,0,84,100,8,0,69,72,16,56,5,117,46,17,14,19,0,0,26,71,5,32,2,110,32,0,47,93,0,8,42,2,21,0,0,0,1,0,12,67,16,9,0,4,69,0,1,79,3,0,80,168,78,58,58,7,33,32,4,67,35,20,0,0,1,18,58,11,0,10,97,0,0,110,32,0,28,41,32,0,64,88,58,64,26,72,39,111,15,75,80,33,10,115,67,18,30,142,98,65,1,86,10,37,158,18,45,186,16,123,54,4,120,87,1,89,46,60,78,0,1,0,1,0,13,1,2,4,0,3,6,0,0,14,5,0,32,100,27,12,36,7,69,2,20,0,0,0,0,13,1,113,93,23,18,120,67,0,118,73,45,0,69,78,45,21,102,74,34,26,38,15,48,65,12,71,66,0,14,104,5,0,44,148,19,125,7,34,0,0,0,0,0,2,24,1,74,35,6,0,129,166,51,134,22,19,26,2,18,0,0,34,23,16,52,64,121,17,29,30,125,37,75,112,0,9,0,0,6,51,0,4,25,30,2,17,78,44,0,64,87,9,2,24,106,23,63,114,70,118,81,100,129,106,160,67,84

Secondary structure (DSSP, 8-state):
----EEEE---------GGGHHHHHHHHSTTEEEEEEE-HHHHHHHHHHTGGGGGS--SEEEEEPPHHHHTTSS-HHHHHHHHHHHHHHHH--SEEEEEE-HHHHHTT--HHHHHHHHHHHHSS-EEEEE--TTT--TTHHHHHHHHHHHTT--------S---EEEES---HHHHHHHHHHHGGGT--EEEEES-SSGGG-----TT-EEEESSTT-HHHHHHHHHTT--EEE----SBHHHHHHHHHHHHHHHTT----S-HHHHHHHHHTTHHHHHHHTT-EEEE---SS-HHHHHHHHHHTTPEEEEEEES---HHHHHHHHHHHHHHHHHTT-PPPEEEES--HHHHHHHHHHH--SEEEE-HHHHHHHHTBT--EEETTHHHHS--BSGGGHHHHHHHHHHHHHHHHHT-SSS-SB---/-EEES--SS--HHHHHHHHHTTSTTEEEEEEE-TTTTHHHHHHHHHTT-SS--SEEEEE--TTTTTT-SSSHHHHHHHHHHHHH--SEEEEE--HHHHTT---HHHHHHHHHHH-SSEEEE----TTT--HHHHHHHHHHHHHHHHHHHHHHHT----SPPSS-EEEEEEE-TT-TTHHHHHHHHHHHHHHHT-EEEEEEETT--TTTGGGGGGSSEEE---TTSSHHHHHHHHHHH---EE-----SHHHHHHHHHHHHHHHHTTT-----HHHHHHIIIII--HHHHHHSHHHHTTTT-EEEEEE-HHHHHHHHHIIIIIH--EEEEEEES-GGGHHHHHHHHTTTSSEEEE---HHHHHHHHHHH--SEEEE-HHHHHHHHHHT--EEE-SSS--GGGS-SS---SSHHHHHHHHHHHHHHHHHHHHHHHHHHHH--

Foldseek 3Di:
DDAAAEAEDDLADDAQQLVLVLLVVCVQAVQEAEEEEEAVVVVVRNCVVSPPVVVVPTSYDYLHDDPCNLVVVDPPLVSCLVVVLVSCVPRVGQEYEYEAEPSCVVSVPPCVVSQVVSCVVRVHHYFYFDRYPVPDAHNLSVLSRLLRLVVVAAAVVCADDDFAEEEEDGDPPVLCVQLQVVVVVQRHHHQYYRPHSHSVCRGHQAAEYEYEYQAQSNVSSVVSCCPVRNYHYQQWQHQFALVSQVRRSCSVCVVVVGDRPPCVVVSVVLVVVCVVLLVLLAAFEEEEQEYNRRQLQVLLNSVLSHYAYAEREYADDDCVRNVNSSVSSRVSCVVSVHPRHHYYYSDNVVVVVVVCVVVLGQEYEEAPVCQVVQQLQLRHYADNCCVVHQDRGDSVRNNVSSCRRCVSVVVCVVPPPDPRRHHDD/DDDDDDFFFAFQQLLLLFLQQQEPLEAEEEAEAPPPVCSQVVLCAQQVDPDRRRYYYLHDDPVVLVVNSQPSLLVVLAVSCVPRVGQEYEYTYGQVNQVSVDPVVVSLVVSCVNHPHRYYYQPTHRVPDTNLQSNQRSQQVLLVVLLVVCVVVVNQPQAADPAAAEEEEDQTRVFQLRVLQVVQVCVVCVVQVHHYQYYPDHHHHSNSSSSHNNHQAYEYQAPRHGPSNRVVSCVVRVHYYQDQNQFALVSVVVSVVVVVVSVVVVPNPDDCVVVSVCLVVPVFCQQVVQVDVLLVVQAAFEEEEEAAQNQQLSLLCCQVVRRNHAYAETEYAPLVCVVVRCVSCVPRYNYYDYHGHLVVVLVVCVVVVGQEYEEAVSVCVSCVVVVHFYQYGYDVHHSVSNDPPNAHSHHRVVNVNSVCSVSVRNVVSVVVVVCVVVDD

Organism: Thermosynechococcus vestitus (strain NIES-2133 / IAM M-273 / BP-1) (NCBI:txid197221)

Nearest PDB structures (foldseek):
  2xdq-assembly1_A-2  TM=1.002E+00  e=2.645E-87  Thermosynechococcus vestitus
  3aes-assembly1_A  TM=9.383E-01  e=4.362E-38  Rhodobacter capsulatus
  2ynm-assembly1_C-2  TM=9.299E-01  e=4.114E-38  Prochlorococcus marinus
  5vpw-assembly1_C  TM=7.395E-01  e=4.275E-17  Clostridium pasteurianum
  5vq3-assembly1_A  TM=7.147E-01  e=3.745E-16  Clostridium pasteurianum

Radius of gyration: 29.61 Å; Cα contacts (8 Å, |Δi|>4): 1782; chains: 2; bounding box: 86×72×66 Å

InterPro domains:
  IPR000510 Nitrogenase/oxidoreductase, component 1 [PF00148] (22-441)
  IPR005970 Light-independent protochlorophyllide reductase, N subunit [MF_00352] (8-450)
  IPR005970 Light-independent protochlorophyllide reductase, N subunit [PIRSF000162] (6-457)
  IPR005970 Light-independent protochlorophyllide reductase, N subunit [TIGR01279] (13-457)
  IPR050293 Light-independent protochlorophyllide reductase [PTHR39429] (5-459)

B-factor: mean 69.18, std 46.46, range [24.6, 549.55]

Sequence (865 aa):
PNALNFECETGNYHHTFCPISCVAWLYQKIEDSFFLVIGTKTCGYFLQNAMGVMIFAEPRYAMAELEEGDISAQLNDYEELKRLCLEIKRDRRNPSVIVWIIGTCTTEIIKMDDLEGLAPKLEAEIGIPIVVARANGLDYAFTQGEDTVLAAMMAARRCPTSTQYHPHPPLVLFGSLPDPVVTQLTLELKKQGIKVSGWLPAKRYTELPVIDEGYYVAGVNPFLSRRTATTLIRRRKCQLITAPFPIGPDGTRTWIEQICATFGIQPQGLAEEREAETWQKLSDYLELVRGKSVFFMGDNLLEISLARFLIRCGMRVLEIGIPYMMDKRYQAAELALLSQTCAEMGHPLPTIVEKPDNYNQLQRIKALQPDLVITGMAHANPLEARGISTKWSVEFTFAQIHGFGNARDILELVTRPLRRNQALAGLGWQKLVAMKLAYWMYAGPAHIGTLRIASSFKNVHGIMHAPLGDDYFNVMMRSMMLERERDFTPVTASIVDRHHVLARGSQEKVVDNIIRKDTEEHPDLIVLTPTCTSSILQEDLQNFVRRASLSTTADVLLADVNHYRRVNELQAADRRTLEQIVQFYIDKARRRRQGTLGTSKKTPTPSVNIIGITTLGFHNQHDCRRELKQLMADLGIQVNLVIPAAATVHDLQRLPQAWFNLVPYREIGGLTAQYLEREFGQPSVRITPMGVVETARCIRAIQGVLNAQGAGVNYEAFIEQQTREVSQAAWFSRSIDCQNLTGKKAVVFGDNTHAAAMTKILSRREMGIHVVWAGTYCKYDADWFRAEVAGFCDEVLITDDHTVVGDAIARVEPAAIFGTQMMERHVGKRRLNIPCGVIAAPIHIQDFPVGYRPFLGYEGTNQLVDLIYNSFTLGMEDHLLEIFGG

CATH classification: 3.40.50.1980 (+2 more: 3.40.50.1980, 3.40.50.1980)